Protein AF-0000000083314104 (afdb_homodimer)

Solvent-accessible surface area (backbone atoms only — not comparable to full-atom values): 66513 Å² total; per-residue (Å²): 130,83,73,73,73,72,78,63,49,87,63,69,76,86,72,64,91,46,52,35,80,89,70,44,25,37,44,48,76,45,96,81,42,80,42,31,33,32,42,57,25,35,40,48,24,32,50,27,44,73,52,51,28,72,68,25,24,54,51,20,52,55,22,46,54,49,43,60,70,37,40,39,76,51,78,62,34,85,56,33,26,29,24,31,60,30,66,81,50,90,61,74,57,60,86,59,34,33,46,56,32,42,61,26,49,50,60,34,47,76,75,47,42,86,66,43,57,68,69,54,43,53,52,51,52,50,50,49,53,35,25,51,51,30,50,60,70,50,44,56,36,55,63,45,40,50,62,28,45,35,45,26,39,45,30,29,48,46,12,61,74,72,68,35,64,70,46,19,46,52,14,51,52,44,46,54,49,34,50,55,58,26,58,73,17,50,28,52,57,56,28,69,11,75,62,45,45,50,51,38,38,53,38,27,37,48,35,42,73,66,45,79,55,60,70,54,20,37,45,26,48,33,51,30,44,54,51,44,51,53,52,49,74,31,44,30,78,48,51,26,34,70,45,33,26,22,34,35,57,52,42,49,65,63,71,51,72,48,78,45,45,47,56,55,52,50,50,30,35,73,73,59,52,27,58,63,66,51,60,52,46,61,70,65,53,74,66,64,52,46,41,34,35,8,32,33,59,94,70,50,29,33,36,34,30,18,37,32,59,38,37,27,39,8,32,18,32,31,66,84,43,40,44,27,34,46,39,26,32,43,24,22,30,74,65,39,94,91,34,69,70,14,60,39,31,37,39,53,34,25,40,54,64,80,59,47,71,61,69,40,78,37,82,92,78,49,38,23,69,49,42,68,62,29,56,42,37,39,38,31,43,69,58,64,55,34,34,46,39,36,34,29,63,45,99,67,42,62,48,33,26,34,28,40,37,42,35,35,55,46,42,88,70,45,73,48,39,29,50,61,63,36,79,54,92,69,73,67,42,76,54,60,89,80,34,36,37,35,36,33,35,59,38,21,34,47,32,39,35,61,53,67,58,42,66,72,33,72,39,45,59,37,33,38,39,75,55,97,57,19,33,30,41,37,44,32,27,27,55,57,73,72,42,53,43,58,40,60,32,77,91,41,50,39,14,43,35,46,48,40,46,28,34,36,39,40,51,44,51,40,88,80,34,96,41,68,42,54,48,48,50,56,60,63,70,29,45,80,46,75,47,70,54,77,79,55,51,54,83,87,61,85,79,35,47,38,36,42,34,42,33,48,95,88,40,38,41,34,42,30,35,23,30,62,79,67,40,80,71,46,38,32,40,69,90,38,75,60,81,67,50,28,30,41,39,75,36,31,30,32,30,61,53,40,53,35,71,34,67,76,27,37,42,34,37,82,52,35,33,32,35,40,39,34,38,70,94,74,41,35,37,38,36,38,38,68,24,84,52,62,41,50,40,38,41,40,44,91,83,47,71,52,72,46,80,39,71,34,30,37,72,48,39,36,43,78,91,33,77,50,134,132,82,71,74,74,73,78,63,50,87,63,69,76,84,73,64,90,47,53,34,80,90,70,44,26,36,44,49,78,45,95,81,43,80,42,32,34,30,42,57,25,35,39,49,26,32,52,28,45,72,52,51,27,74,68,23,24,55,50,20,52,55,22,46,53,49,44,59,69,38,40,39,76,52,81,60,34,85,56,32,25,28,26,30,59,32,66,84,50,91,61,74,55,60,86,58,35,33,45,55,32,42,61,26,48,50,58,35,47,75,74,46,42,85,67,43,58,68,69,55,43,53,52,51,52,49,49,49,53,34,25,50,50,30,52,60,70,50,44,55,36,55,63,43,39,50,61,28,46,35,46,24,38,45,30,31,48,46,12,61,74,72,69,34,63,70,47,20,48,53,14,52,51,46,47,52,49,35,50,55,59,24,58,72,15,50,29,51,56,55,27,70,10,75,63,45,45,49,50,37,37,52,38,26,37,48,33,43,73,65,45,80,56,61,70,54,21,38,46,26,47,34,51,29,44,54,51,45,50,54,53,47,73,32,45,30,77,48,53,27,34,71,44,33,25,22,34,36,56,50,42,49,66,63,72,50,71,48,79,45,44,48,57,55,52,50,52,30,36,72,74,58,53,26,59,64,66,50,60,53,46,60,70,65,53,75,67,64,51,46,43,33,37,8,33,32,59,95,71,50,29,33,36,34,29,18,37,33,60,37,35,29,38,9,33,18,33,31,66,84,43,41,45,27,35,47,37,26,33,43,24,21,30,74,65,38,94,90,33,69,71,14,61,39,32,36,37,52,34,25,40,53,61,80,58,47,71,60,68,40,77,37,82,91,77,50,39,25,70,51,42,68,62,29,56,41,36,41,36,31,43,70,57,63,55,32,33,46,40,36,35,29,63,46,100,67,40,64,48,33,25,33,29,42,36,40,35,36,56,46,41,86,69,47,73,46,38,28,52,63,62,35,79,54,91,69,75,67,42,76,54,59,89,81,35,36,36,34,35,34,36,61,37,21,34,46,30,39,35,61,54,67,58,42,67,71,34,73,36,47,60,38,34,38,37,75,56,96,57,18,33,30,39,37,43,30,28,25,54,56,75,72,42,53,42,60,41,60,33,79,88,42,51,40,14,43,37,45,48,40,46,29,33,36,39,41,51,43,51,42,87,79,33,97,41,69,40,53,48,48,48,54,60,64,70,30,45,79,46,74,46,72,56,77,78,54,51,53,82,87,61,83,81,33,47,39,36,42,35,42,35,48,95,88,39,38,42,32,41,30,33,24,29,62,79,67,40,81,70,45,39,33,40,68,90,39,76,60,82,68,50,28,30,42,40,78,35,32,32,33,31,61,52,38,54,37,70,32,68,76,27,37,44,34,37,82,51,35,32,33,35,40,37,33,38,71,94,75,42,35,38,40,36,37,38,68,24,82,52,62,40,49,38,38,40,41,43,91,86,46,70,51,75,46,78,38,71,33,30,36,72,49,40,36,43,79,90,35,76,50,134

Foldseek 3Di:
DPPPVPPLDQDADDDDPQQDPVLLFRWDQAPVGIWGFLLRLLQQLLVLVSSQHLVSQVSSLVSLVSSLVQAQCPPVDPQHLAGDGTSPDDDDDDLQRLLSNLVRLLVSCLPGLVSHDPVSSVSSLVSLVRSLVNLVVCVDDLLVPLSLLSNLLSQLSNCVVVVNPVSNVVSLVSLVVSLVLQLVFQARLQGLELVRLVSNLVSLLSQLVRGPDPLSNQLSQQVLASSLLVQLVQQAPQQLARHDFGLAYKDCSQLVVDDHCNVVSVVCCVVVSYDVVSVVCSVFPDQWWKKKAFNDQVQPWIKIWTYHNFKIWIAIQKHRFQRTFRTKMKGAADADPLRNSRIKMKTKAKDFAPDDQQRCADVSVGHRRIGDTRQWIKGKDDDRQKMKIKTWHDDAFKGQWIWMKIKIAQPVQWDWKDKQLHTDDDDKDWHDQQIKIWTHHHFKIKIKGWDDWAAPDPDFTWIWHDDPRMIITIGINHHGDIDGHQCCDPVHQNPFFTTMTMMMIGMDGCVVDVDSSVVRVQQVQKDKDWDWADTDGDPPDDFTKIKIKIDDPQKIWIWMATRHVGHTPFTAMSVGTDHRANMDMQFKGKDAWAWDDHPAKIKGKPIGIKMWGHRVVQQWIKMWGNASAWIWIWIDHPLGIDIDTDGGIDMWIDHPSRTDD/DPPPVPPLPQDADDDDPQQDPVLLFRWDQAPVGIWGFLLRLLLQLLVLVSSQHLVSQVSSLVSLVSSLVQAQCPPVDPQHLAGDGTSPDDDDDDLQRLLSNLVRLLVSCLPGLVSHDPVSSVSSLVSLVRSLVSLVVCVDDLLVPLSLLSNLLSQLSNCVVVVNPVSNVVSLVSLVVSLVLQLVFQARLQGLELVRLVSNLVSLLSQLVRGPDPLSNQLSQQVLASSLLVQLVQQAPQQLARHDFGLAYKDCSQLVVDDHCNVVSVVCCVVVSYDVVSVVCSVQPDQWWKKKAFNDQVQQWIKIWTYHNFKIWIAIQKHRFQRTFRTKMKGAADADPLRNSRIKMKTKAKDFAPDDQQRCADVSVRHRRIGDTRQWIKGKDDDRQKMKIKTWHDDAFKGQWIWMKIKIAQPVQWDWKDKQLHTDDDDKDWHDQQIKIWTHHHFKIKIKGWDDWAAPDPDFTWIWHDDPRMIITIGINHHGDIDGHQCCDPVHQNPFFTTMTMMMIGMGGCVVDVDSSVVRVQQVQKDKDWDWADTDGDPPDDFTKIKIKIDDPQKIWIWMATRHVGHTPFTAMSVGTDHRANMDMQFKGKDAWAWDDHPAKIKGKPIGIKMWGHRVVQQKIKMKGNASAWIWIWIQHPLGIDIDTDGHIDMWIDHPSRTDD

pLDDT: mean 94.39, std 8.53, range [25.8, 98.94]

Radius of gyration: 36.16 Å; Cα contacts (8 Å, |Δi|>4): 3183; chains: 2; bounding box: 82×115×86 Å

Secondary structure (DSSP, 8-state):
---------SSPPPPPTTEETTTTEEEEEETTEEEEBHHHHHHHHHHHHHH--HHHHHHHHHHHHHHHTTB---TTSTTTT-B-SBTT--S--STTHHHHHHHHHHHHHHHHGGGS-HHHHHHHHHHHHHHHHHHHHH---TTSHHHHHHHHHHHHHHHHHHT-HHHHHHHHHHHHHHHHHHHTTBS-SSTT-HHHHHHHHHHHHHHHHH---HHHHHHHHHHHHHHHHHHHHHB-TTT--B-S-BSS--HHHHTT-SPPHHHHHHHHHHHTSS-THHHHHHHHS-SSEEEEEEEEGGGTEEEEEEE-SSEEEEEESB---TT-BSEEEEEE----SS-TT-EEEEEEEEEETT--TTSS-BTTTTBSSS-----SEEEEEEETTEEEEEEE--S-SEEEEEEEEEEES-GGG--EEEETTEE--SS-EE--TT--EEEEETTEEEEEEEEEE---SS---EEEEEETTEEEEEEEEEEEEEEE-GGG-SSSTT-----EEEEEEEEEEGGG-SSHHHHHHHHHTSEEEEEEPPP----S----EEEEEEEETTEEEEEEEETTTTEEEEEEETTEE----SEEESSEEEESSSEEEETTEEEE-SSS-EEEEEEGGGTEEEEEE--SS-EEEEEEETTEEEEEEESSSEEEEEETTEEE-/---------SSPPPPPTTEETTTTEEEEEETTEEEEBHHHHHHHHHHHHHH--HHHHHHHHHHHHHHHTTB---TTSTTTT-B-SBTT--S--STTHHHHHHHHHHHHHHHHGGGS-HHHHHHHHHHHHHHHHHHHHH---TTSHHHHHHHHHHHHHHHHHHT-HHHHHHHHHHHHHHHHHHHTTBS-SSTT-HHHHHHHHHHHHHHHHH---HHHHHHHHHHHHHHHHHHHHHB-TTT--B-S-BSS--HHHHTT-SPPHHHHHHHHHHTTSS-THHHHHHHHS-SSEEEEEEEEGGGTEEEEEEE-SSEEEEEESB---TT-BSEEEEEE----SS-TT-EEEEEEEEEETT--TTSS-BTTTTBSSS-----SEEEEEEETTEEEEEEE--S-SEEEEEEEEEEES-GGG--EEEETTEE--SS-EEPPTT--EEEEETTEEEEEEEEEE---SS---EEEEEETTEEEEEEEEEEEEEEE-GGG-SSSTT-----EEEEEEEEEEGGG-SSHHHHHHHHHTSEEEEEEPPP----S----EEEEEEEETTEEEEEEEETTTTEEEEEEETTEE----SEEESSEEEESSSEEEETTEEEE-SSS-EEEEEEGGGTEEEEEE--SS-EEEEEEETTEEEEEEESSSEEEEEETTEEE-

Nearest PDB structures (foldseek):
  8fbo-assembly1_C  TM=4.365E-01  e=7.006E-02  synthetic construct
  5cwq-assembly1_A  TM=4.209E-01  e=2.726E+00  synthetic construct
  4wne-assembly1_A  TM=3.020E-01  e=1.176E+00  Homo sapiens
  4n5c-assembly8_H  TM=2.229E-01  e=5.187E+00  Saccharomyces cerevisiae S288C
  8fbo-assembly1_C  TM=4.361E-01  e=4.664E-02  synthetic construct

Sequence (1322 aa):
MSTESTFQSTEPMPLPPDFNPETLMVAKTTEYGLFHEVRRAARLAADLVAHGTPQDCALAARILEAVLRCQERDPRDPHHGNFYWMREDDHVEDLNAVEFVLEALLPMMIRHEDRLPAEIRSAVREAIRLGLAEIRRLDVLVAYTNIAVLDILNTCLGGEYLGDEALARRGYEKLAAWIAFTNRSGHPMEYNSPTYTAVTLRALKRLTDLVRDEATRQRARAMAARLALSVALHIHAGTGRWAGPHGRAYQPSVVCETPPEVEMLQAWIEDGTVPAWVGQLLAERPAVYQVTETAEASRDLALTTFLTPEFALGTASASFHPQANVCIAHVRRPRSEQDPAGCGVFYTRYLFDEKWFGDAYHPTDRTKTRNLPDEGSFVGVQRRNQALCVYGLAGRSQFHSAKAALIWTRRAALDQIWVDGQEVSTLPVTIPEGATVVVASGDAYVAIHPLSRTALGKEAPARLVERDGDLVLELYNYRGPEKRFWELNWPGAFYKGRPICAFYVEVAPRSAYPEAADFAAAIHAGEFAETLEPAFTYPAEGERRYTVAYRRAGQELGLSVDLMQWRLLGRWTEAGPLGWPMLEGEFVRQAAEGTVEVAGARLSADGGPLWLVSLPESRRWIGGYLGLGPTSLHLATPEGEITRSVDGPDVLVWEAGHPSAMSTESTFQSTEPMPLPPDFNPETLMVAKTTEYGLFHEVRRAARLAADLVAHGTPQDCALAARILEAVLRCQERDPRDPHHGNFYWMREDDHVEDLNAVEFVLEALLPMMIRHEDRLPAEIRSAVREAIRLGLAEIRRLDVLVAYTNIAVLDILNTCLGGEYLGDEALARRGYEKLAAWIAFTNRSGHPMEYNSPTYTAVTLRALKRLTDLVRDEATRQRARAMAARLALSVALHIHAGTGRWAGPHGRAYQPSVVCETPPEVEMLQAWIEDGTVPAWVGQLLAERPAVYQVTETAEASRDLALTTFLTPEFALGTASASFHPQANVCIAHVRRPRSEQDPAGCGVFYTRYLFDEKWFGDAYHPTDRTKTRNLPDEGSFVGVQRRNQALCVYGLAGRSQFHSAKAALIWTRRAALDQIWVDGQEVSTLPVTIPEGATVVVASGDAYVAIHPLSRTALGKEAPARLVERDGDLVLELYNYRGPEKRFWELNWPGAFYKGRPICAFYVEVAPRSAYPEAADFAAAIHAGEFAETLEPAFTYPAEGERRYTVAYRRAGQELGLSVDLMQWRLLGRWTEAGPLGWPMLEGEFVRQAAEGTVEVAGARLSADGGPLWLVSLPESRRWIGGYLGLGPTSLHLATPEGEITRSVDGPDVLVWEAGHPSA

Organism: NCBI:txid1204385

Structure (mmCIF, N/CA/C/O backbone):
data_AF-0000000083314104-model_v1
#
loop_
_entity.id
_entity.type
_entity.pdbx_description
1 polymer 'Alginate lyase family protein'
#
loop_
_atom_site.group_PDB
_atom_site.id
_atom_site.type_symbol
_atom_site.label_atom_id
_atom_site.label_alt_id
_atom_site.label_comp_id
_atom_site.label_asym_id
_atom_site.label_entity_id
_atom_site.label_seq_id
_atom_site.pdbx_PDB_ins_code
_atom_site.Cartn_x
_atom_site.Cartn_y
_atom_site.Cartn_z
_atom_site.occupancy
_atom_site.B_iso_or_equiv
_atom_site.auth_seq_id
_atom_site.auth_comp_id
_atom_site.auth_asym_id
_atom_site.auth_atom_id
_atom_site.pdbx_PDB_model_num
ATOM 1 N N . MET A 1 1 ? 15.375 57.594 17.078 1 25.8 1 MET A N 1
ATOM 2 C CA . MET A 1 1 ? 16.281 56.844 17.938 1 25.8 1 MET A CA 1
ATOM 3 C C . MET A 1 1 ? 15.57 56.344 19.188 1 25.8 1 MET A C 1
ATOM 5 O O . MET A 1 1 ? 15.602 57 20.234 1 25.8 1 MET A O 1
ATOM 9 N N . SER A 1 2 ? 14.266 55.844 19 1 27.53 2 SER A N 1
ATOM 10 C CA . SER A 1 2 ? 13.398 55.406 20.078 1 27.53 2 SER A CA 1
ATOM 11 C C . SER A 1 2 ? 14.117 54.375 20.969 1 27.53 2 SER A C 1
ATOM 13 O O . SER A 1 2 ? 14.633 53.375 20.484 1 27.53 2 SER A O 1
ATOM 15 N N . THR A 1 3 ? 14.758 54.875 22.016 1 30.97 3 THR A N 1
ATOM 16 C CA . THR A 1 3 ? 15.438 54.156 23.078 1 30.97 3 THR A CA 1
ATOM 17 C C . THR A 1 3 ? 14.555 53.031 23.609 1 30.97 3 THR A C 1
ATOM 19 O O . THR A 1 3 ? 13.555 53.281 24.281 1 30.97 3 THR A O 1
ATOM 22 N N . GLU A 1 4 ? 14.219 52.062 22.828 1 34.06 4 GLU A N 1
ATOM 23 C CA . GLU A 1 4 ? 13.633 50.906 23.516 1 34.06 4 GLU A CA 1
ATOM 24 C C . GLU A 1 4 ? 14.375 50.625 24.828 1 34.06 4 GLU A C 1
ATOM 26 O O . GLU A 1 4 ? 15.562 50.281 24.812 1 34.06 4 GLU A O 1
ATOM 31 N N . SER A 1 5 ? 14.148 51.406 25.812 1 38.91 5 SER A N 1
ATOM 32 C CA . SER A 1 5 ? 14.547 51.094 27.188 1 38.91 5 SER A CA 1
ATOM 33 C C . SER A 1 5 ? 14.367 49.625 27.5 1 38.91 5 SER A C 1
ATOM 35 O O . SER A 1 5 ? 13.234 49.125 27.562 1 38.91 5 SER A O 1
ATOM 37 N N . THR A 1 6 ? 15.148 48.75 26.922 1 43.84 6 THR A N 1
ATOM 38 C CA . THR A 1 6 ? 15.141 47.312 27.281 1 43.84 6 THR A CA 1
ATOM 39 C C . THR A 1 6 ? 15.125 47.125 28.797 1 43.84 6 THR A C 1
ATOM 41 O O . THR A 1 6 ? 16.125 47.406 29.469 1 43.84 6 THR A O 1
ATOM 44 N N . PHE A 1 7 ? 14.078 47.406 29.422 1 46.09 7 PHE A N 1
ATOM 45 C CA . PHE A 1 7 ? 13.836 47.031 30.797 1 46.09 7 PHE A CA 1
ATOM 46 C C . PHE A 1 7 ? 14.414 45.625 31.078 1 46.09 7 PHE A C 1
ATOM 48 O O . PHE A 1 7 ? 13.938 44.656 30.516 1 46.09 7 PHE A O 1
ATOM 55 N N . GLN A 1 8 ? 15.734 45.531 31.266 1 55.78 8 GLN A N 1
ATOM 56 C CA . GLN A 1 8 ? 16.359 44.281 31.719 1 55.78 8 GLN A CA 1
ATOM 57 C C . GLN A 1 8 ? 15.852 43.875 33.094 1 55.78 8 GLN A C 1
ATOM 59 O O . GLN A 1 8 ? 16.047 44.594 34.062 1 55.78 8 GLN A O 1
ATOM 64 N N . SER A 1 9 ? 14.867 43.062 33.125 1 66.31 9 SER A N 1
ATOM 65 C CA . SER A 1 9 ? 14.406 42.531 34.406 1 66.31 9 SER A CA 1
ATOM 66 C C . SER A 1 9 ? 15.578 42.156 35.281 1 66.31 9 SER A C 1
ATOM 68 O O . SER A 1 9 ? 16.609 41.688 34.812 1 66.31 9 SER A O 1
ATOM 70 N N . THR A 1 10 ? 15.68 42.562 36.469 1 82.12 10 THR A N 1
ATOM 71 C CA . THR A 1 10 ? 16.734 42.219 37.438 1 82.12 10 THR A CA 1
ATOM 72 C C . THR A 1 10 ? 16.469 40.875 38.062 1 82.12 10 THR A C 1
ATOM 74 O O . THR A 1 10 ? 17.375 40.25 38.656 1 82.12 10 THR A O 1
ATOM 77 N N . GLU A 1 11 ? 15.258 40.344 37.906 1 92.56 11 GLU A N 1
ATOM 78 C CA . GLU A 1 11 ? 14.938 39.031 38.5 1 92.56 11 GLU A CA 1
ATOM 79 C C . GLU A 1 11 ? 14.984 37.938 37.438 1 92.56 11 GLU A C 1
ATOM 81 O O . GLU A 1 11 ? 14.555 38.156 36.312 1 92.56 11 GLU A O 1
ATOM 86 N N . PRO A 1 12 ? 15.508 36.812 37.875 1 94.62 12 PRO A N 1
ATOM 87 C CA . PRO A 1 12 ? 15.562 35.688 36.906 1 94.62 12 PRO A CA 1
ATOM 88 C C . PRO A 1 12 ? 14.172 35.25 36.438 1 94.62 12 PRO A C 1
ATOM 90 O O . PRO A 1 12 ? 13.195 35.375 37.188 1 94.62 12 PRO A O 1
ATOM 93 N N . MET A 1 13 ? 14.047 34.719 35.188 1 96.56 13 MET A N 1
ATOM 94 C CA . MET A 1 13 ? 12.805 34.219 34.594 1 96.56 13 MET A CA 1
ATOM 95 C C . MET A 1 13 ? 12.336 32.969 35.344 1 96.56 13 MET A C 1
ATOM 97 O O . MET A 1 13 ? 13.133 32.094 35.625 1 96.56 13 MET A O 1
ATOM 101 N N . PRO A 1 14 ? 11.062 32.938 35.719 1 96 14 PRO A N 1
ATOM 102 C CA . PRO A 1 14 ? 10.562 31.688 36.312 1 96 14 PRO A CA 1
ATOM 103 C C . PRO A 1 14 ? 10.664 30.5 35.344 1 96 14 PRO A C 1
ATOM 105 O O . PRO A 1 14 ? 10.383 30.625 34.156 1 96 14 PRO A O 1
ATOM 108 N N . LEU A 1 15 ? 11.109 29.391 35.906 1 96.81 15 LEU A N 1
ATOM 109 C CA . LEU A 1 15 ? 11.242 28.188 35.094 1 96.81 15 LEU A CA 1
ATOM 110 C C . LEU A 1 15 ? 9.938 27.391 35.094 1 96.81 15 LEU A C 1
ATOM 112 O O . LEU A 1 15 ? 9.156 27.469 36.031 1 96.81 15 LEU A O 1
ATOM 116 N N . PRO A 1 16 ? 9.695 26.703 34 1 96.25 16 PRO A N 1
ATOM 117 C CA . PRO A 1 16 ? 8.516 25.828 33.969 1 96.25 16 PRO A CA 1
ATOM 118 C C . PRO A 1 16 ? 8.57 24.766 35.062 1 96.25 16 PRO A C 1
ATOM 120 O O . PRO A 1 16 ? 9.648 24.281 35.438 1 96.25 16 PRO A O 1
ATOM 123 N N . PRO A 1 17 ? 7.383 24.391 35.531 1 94.75 17 PRO A N 1
ATOM 124 C CA . PRO A 1 17 ? 7.336 23.422 36.625 1 94.75 17 PRO A CA 1
ATOM 125 C C . PRO A 1 17 ? 7.926 22.062 36.25 1 94.75 17 PRO A C 1
ATOM 127 O O . PRO A 1 17 ? 8.383 21.312 37.125 1 94.75 17 PRO A O 1
ATOM 130 N N . ASP A 1 18 ? 7.969 21.75 35 1 95.25 18 ASP A N 1
ATOM 131 C CA . ASP A 1 18 ? 8.445 20.453 34.562 1 95.25 18 ASP A CA 1
ATOM 132 C C . ASP A 1 18 ? 9.906 20.516 34.125 1 95.25 18 ASP A C 1
ATOM 134 O O . ASP A 1 18 ? 10.406 19.594 33.469 1 95.25 18 ASP A O 1
ATOM 138 N N . PHE A 1 19 ? 10.625 21.594 34.5 1 97.81 19 PHE A N 1
ATOM 139 C CA . PHE A 1 19 ? 12.055 21.688 34.25 1 97.81 19 PHE A CA 1
ATOM 140 C C . PHE A 1 19 ? 12.836 20.75 35.156 1 97.81 19 PHE A C 1
ATOM 142 O O . PHE A 1 19 ? 12.617 20.719 36.375 1 97.81 19 PHE A O 1
ATOM 149 N N . ASN A 1 20 ? 13.672 19.938 34.594 1 97.44 20 ASN A N 1
ATOM 150 C CA . ASN A 1 20 ? 14.562 19.031 35.344 1 97.44 20 ASN A CA 1
ATOM 151 C C . ASN A 1 20 ? 15.969 19.609 35.438 1 97.44 20 ASN A C 1
ATOM 153 O O . ASN A 1 20 ? 16.719 19.625 34.469 1 97.44 20 ASN A O 1
ATOM 157 N N . PRO A 1 21 ? 16.375 20.031 36.594 1 95.75 21 PRO A N 1
ATOM 158 C CA . PRO A 1 21 ? 17.672 20.688 36.719 1 95.75 21 PRO A CA 1
ATOM 159 C C . PRO A 1 21 ? 18.844 19.719 36.5 1 95.75 21 PRO A C 1
ATOM 161 O O . PRO A 1 21 ? 19.969 20.172 36.25 1 95.75 21 PRO A O 1
ATOM 164 N N . GLU A 1 22 ? 18.625 18.453 36.688 1 96.62 22 GLU A N 1
ATOM 165 C CA . GLU A 1 22 ? 19.703 17.484 36.5 1 96.62 22 GLU A CA 1
ATOM 166 C C . GLU A 1 22 ? 20.047 17.297 35.031 1 96.62 22 GLU A C 1
ATOM 168 O O . GLU A 1 22 ? 21.219 17.219 34.656 1 96.62 22 GLU A O 1
ATOM 173 N N . THR A 1 23 ? 19 17.266 34.188 1 97.19 23 THR A N 1
ATOM 174 C CA . THR A 1 23 ? 19.219 17.031 32.781 1 97.19 23 THR A CA 1
ATOM 175 C C . THR A 1 23 ? 19.203 18.344 32 1 97.19 23 THR A C 1
ATOM 177 O O . THR A 1 23 ? 19.609 18.391 30.828 1 97.19 23 THR A O 1
ATOM 180 N N . LEU A 1 24 ? 18.75 19.438 32.656 1 97.81 24 LEU A N 1
ATOM 181 C CA . LEU A 1 24 ? 18.688 20.781 32.062 1 97.81 24 LEU A CA 1
ATOM 182 C C . LEU A 1 24 ? 17.672 20.844 30.938 1 97.81 24 LEU A C 1
ATOM 184 O O . LEU A 1 24 ? 17.891 21.547 29.938 1 97.81 24 LEU A O 1
ATOM 188 N N . MET A 1 25 ? 16.641 19.984 30.953 1 97.75 25 MET A N 1
ATOM 189 C CA . MET A 1 25 ? 15.57 19.953 29.953 1 97.75 25 MET A CA 1
ATOM 190 C C . MET A 1 25 ? 14.211 19.844 30.625 1 97.75 25 MET A C 1
ATOM 192 O O . MET A 1 25 ? 14.109 19.422 31.766 1 97.75 25 MET A O 1
ATOM 196 N N . VAL A 1 26 ? 13.258 20.375 29.891 1 96.69 26 VAL A N 1
ATOM 197 C CA . VAL A 1 26 ? 11.883 20.156 30.328 1 96.69 26 VAL A CA 1
ATOM 198 C C . VAL A 1 26 ? 11.516 18.672 30.156 1 96.69 26 VAL A C 1
ATOM 200 O O . VAL A 1 26 ? 11.867 18.062 29.156 1 96.69 26 VAL A O 1
ATOM 203 N N . ALA A 1 27 ? 10.867 18.125 31.172 1 95.81 27 ALA A N 1
ATOM 204 C CA . ALA A 1 27 ? 10.617 16.688 31.203 1 95.81 27 ALA A CA 1
ATOM 205 C C . ALA A 1 27 ? 9.117 16.391 31.266 1 95.81 27 ALA A C 1
ATOM 207 O O . ALA A 1 27 ? 8.336 17.219 31.75 1 95.81 27 ALA A O 1
ATOM 208 N N . LYS A 1 28 ? 8.711 15.367 30.703 1 92.81 28 LYS A N 1
ATOM 209 C CA . LYS A 1 28 ? 7.34 14.867 30.766 1 92.81 28 LYS A CA 1
ATOM 210 C C . LYS A 1 28 ? 7.309 13.375 31.047 1 92.81 28 LYS A C 1
ATOM 212 O O . LYS A 1 28 ? 8.102 12.609 30.484 1 92.81 28 LYS A O 1
ATOM 217 N N . THR A 1 29 ? 6.457 12.961 31.922 1 93.44 29 THR A N 1
ATOM 218 C CA . THR A 1 29 ? 6.238 11.547 32.219 1 93.44 29 THR A CA 1
ATOM 219 C C . THR A 1 29 ? 5.062 11.008 31.391 1 93.44 29 THR A C 1
ATOM 221 O O . THR A 1 29 ? 3.996 11.625 31.359 1 93.44 29 THR A O 1
ATOM 224 N N . THR A 1 30 ? 5.281 9.945 30.688 1 91.38 30 THR A N 1
ATOM 225 C CA . THR A 1 30 ? 4.234 9.273 29.922 1 91.38 30 THR A CA 1
ATOM 226 C C . THR A 1 30 ? 4.086 7.82 30.375 1 91.38 30 THR A C 1
ATOM 228 O O . THR A 1 30 ? 4.73 7.395 31.328 1 91.38 30 THR A O 1
ATOM 231 N N . GLU A 1 31 ? 3.197 7.008 29.656 1 88.44 31 GLU A N 1
ATOM 232 C CA . GLU A 1 31 ? 3.012 5.586 29.922 1 88.44 31 GLU A CA 1
ATOM 233 C C . GLU A 1 31 ? 4.273 4.793 29.609 1 88.44 31 GLU A C 1
ATOM 235 O O . GLU A 1 31 ? 4.449 3.672 30.094 1 88.44 31 GLU A O 1
ATOM 240 N N . TYR A 1 32 ? 5.227 5.465 28.984 1 89.75 32 TYR A N 1
ATOM 241 C CA . TYR A 1 32 ? 6.406 4.746 28.516 1 89.75 32 TYR A CA 1
ATOM 242 C C . TYR A 1 32 ? 7.648 5.184 29.266 1 89.75 32 TYR A C 1
ATOM 244 O O . TYR A 1 32 ? 8.758 4.715 29 1 89.75 32 TYR A O 1
ATOM 252 N N . GLY A 1 33 ? 7.414 6.152 30.234 1 92.94 33 GLY A N 1
ATOM 253 C CA . GLY A 1 33 ? 8.562 6.578 31.016 1 92.94 33 GLY A CA 1
ATOM 254 C C . GLY A 1 33 ? 8.742 8.086 31.047 1 92.94 33 GLY A C 1
ATOM 255 O O . GLY A 1 33 ? 7.809 8.836 30.766 1 92.94 33 GLY A O 1
ATOM 256 N N . LEU A 1 34 ? 9.883 8.453 31.547 1 95.62 34 LEU A N 1
ATOM 257 C CA . LEU A 1 34 ? 10.25 9.859 31.641 1 95.62 34 LEU A CA 1
ATOM 258 C C . LEU A 1 34 ? 11.047 10.297 30.406 1 95.62 34 LEU A C 1
ATOM 260 O O . LEU A 1 34 ? 12.023 9.641 30.031 1 95.62 34 LEU A O 1
ATOM 264 N N . PHE A 1 35 ? 10.602 11.312 29.766 1 96.44 35 PHE A N 1
ATOM 265 C CA . PHE A 1 35 ? 11.266 11.812 28.562 1 96.44 35 PHE A CA 1
ATOM 266 C C . PHE A 1 35 ? 11.578 13.297 28.703 1 96.44 35 PHE A C 1
ATOM 268 O O . PHE A 1 35 ? 10.828 14.039 29.328 1 96.44 35 PHE A O 1
ATOM 275 N N . HIS A 1 36 ? 12.734 13.703 28.188 1 97.62 36 HIS A N 1
ATOM 276 C CA . HIS A 1 36 ? 13.188 15.094 28.188 1 97.62 36 HIS A CA 1
ATOM 277 C C . HIS A 1 36 ? 13.18 15.672 26.766 1 97.62 36 HIS A C 1
ATOM 279 O O . HIS A 1 36 ? 13.891 15.195 25.891 1 97.62 36 HIS A O 1
ATOM 285 N N . GLU A 1 37 ? 12.406 16.672 26.547 1 96.81 37 GLU A N 1
ATOM 286 C CA . GLU A 1 37 ? 12.086 17.172 25.203 1 96.81 37 GLU A CA 1
ATOM 287 C C . GLU A 1 37 ? 13.156 18.156 24.719 1 96.81 37 GLU A C 1
ATOM 289 O O . GLU A 1 37 ? 13.328 19.234 25.281 1 96.81 37 GLU A O 1
ATOM 294 N N . VAL A 1 38 ? 13.75 17.859 23.625 1 97.56 38 VAL A N 1
ATOM 295 C CA . VAL A 1 38 ? 14.852 18.656 23.078 1 97.56 38 VAL A CA 1
ATOM 296 C C . VAL A 1 38 ? 14.32 19.969 22.531 1 97.56 38 VAL A C 1
ATOM 298 O O . VAL A 1 38 ? 14.875 21.031 22.812 1 97.56 38 VAL A O 1
ATOM 301 N N . ARG A 1 39 ? 13.281 19.953 21.797 1 96.62 39 ARG A N 1
ATOM 302 C CA . ARG A 1 39 ? 12.695 21.141 21.203 1 96.62 39 ARG A CA 1
ATOM 303 C C . ARG A 1 39 ? 12.273 22.141 22.266 1 96.62 39 ARG A C 1
ATOM 305 O O . ARG A 1 39 ? 12.508 23.344 22.125 1 96.62 39 ARG A O 1
ATOM 312 N N . ARG A 1 40 ? 11.695 21.656 23.297 1 96.88 40 ARG A N 1
ATOM 313 C CA . ARG A 1 40 ? 11.242 22.547 24.359 1 96.88 40 ARG A CA 1
ATOM 314 C C . ARG A 1 40 ? 12.422 23.141 25.125 1 96.88 40 ARG A C 1
ATOM 316 O O . ARG A 1 40 ? 12.367 24.281 25.578 1 96.88 40 ARG A O 1
ATOM 323 N N . ALA A 1 41 ? 13.453 22.328 25.312 1 98.31 41 ALA A N 1
ATOM 324 C CA . ALA A 1 41 ? 14.664 22.828 25.953 1 98.31 41 ALA A CA 1
ATOM 325 C C . ALA A 1 41 ? 15.289 23.953 25.125 1 98.31 41 ALA A C 1
ATOM 327 O O . ALA A 1 41 ? 15.734 24.969 25.672 1 98.31 41 ALA A O 1
ATOM 328 N N . ALA A 1 42 ? 15.328 23.766 23.859 1 98.62 42 ALA A N 1
ATOM 329 C CA . ALA A 1 42 ? 15.852 24.797 22.984 1 98.62 42 ALA A CA 1
ATOM 330 C C . ALA A 1 42 ? 15.039 26.094 23.109 1 98.62 42 ALA A C 1
ATOM 332 O O . ALA A 1 42 ? 15.602 27.188 23.188 1 98.62 42 ALA A O 1
ATOM 333 N N . ARG A 1 43 ? 13.742 25.953 23.125 1 98.06 43 ARG A N 1
ATOM 334 C CA . ARG A 1 43 ? 12.859 27.109 23.281 1 98.06 43 ARG A CA 1
ATOM 335 C C . ARG A 1 43 ? 13.07 27.797 24.625 1 98.06 43 ARG A C 1
ATOM 337 O O . ARG A 1 43 ? 13.086 29.031 24.703 1 98.06 43 ARG A O 1
ATOM 344 N N . LEU A 1 44 ? 13.211 26.984 25.656 1 98.31 44 LEU A N 1
ATOM 345 C CA . LEU A 1 44 ? 13.461 27.531 26.984 1 98.31 44 LEU A CA 1
ATOM 346 C C . LEU A 1 44 ? 14.758 28.344 27 1 98.31 44 LEU A C 1
ATOM 348 O O . LEU A 1 44 ? 14.797 29.438 27.578 1 98.31 44 LEU A O 1
ATOM 352 N N . ALA A 1 45 ? 15.758 27.781 26.453 1 98.69 45 ALA A N 1
ATOM 353 C CA . ALA A 1 45 ? 17.031 28.5 26.391 1 98.69 45 ALA A CA 1
ATOM 354 C C . ALA A 1 45 ? 16.875 29.828 25.672 1 98.69 45 ALA A C 1
ATOM 356 O O . ALA A 1 45 ? 17.406 30.859 26.125 1 98.69 45 ALA A O 1
ATOM 357 N N . ALA A 1 46 ? 16.188 29.828 24.562 1 98.31 46 ALA A N 1
ATOM 358 C CA . ALA A 1 46 ? 15.953 31.047 23.812 1 98.31 46 ALA A CA 1
ATOM 359 C C . ALA A 1 46 ? 15.211 32.094 24.656 1 98.31 46 ALA A C 1
ATOM 361 O O . ALA A 1 46 ? 15.539 33.281 24.625 1 98.31 46 ALA A O 1
ATOM 362 N N . ASP A 1 47 ? 14.234 31.656 25.375 1 97.94 47 ASP A N 1
ATOM 363 C CA . ASP A 1 47 ? 13.461 32.531 26.234 1 97.94 47 ASP A CA 1
ATOM 364 C C . ASP A 1 47 ? 14.336 33.156 27.344 1 97.94 47 ASP A C 1
ATOM 366 O O . ASP A 1 47 ? 14.195 34.312 27.672 1 97.94 47 ASP A O 1
ATOM 370 N N . LEU A 1 48 ? 15.172 32.312 27.938 1 98.19 48 LEU A N 1
ATOM 371 C CA . LEU A 1 48 ? 16.078 32.781 28.984 1 98.19 48 LEU A CA 1
ATOM 372 C C . LEU A 1 48 ? 17.031 33.844 28.469 1 98.19 48 LEU A C 1
ATOM 374 O O . LEU A 1 48 ? 17.266 34.844 29.125 1 98.19 48 LEU A O 1
ATOM 378 N N . VAL A 1 49 ? 17.609 33.562 27.312 1 98.12 49 VAL A N 1
ATOM 379 C CA . VAL A 1 49 ? 18.531 34.531 26.719 1 98.12 49 VAL A CA 1
ATOM 380 C C . VAL A 1 49 ? 17.797 35.844 26.422 1 98.12 49 VAL A C 1
ATOM 382 O O . VAL A 1 49 ? 18.344 36.906 26.641 1 98.12 49 VAL A O 1
ATOM 385 N N . ALA A 1 50 ? 16.578 35.781 25.875 1 97.06 50 ALA A N 1
ATOM 386 C CA . ALA A 1 50 ? 15.773 36.969 25.578 1 97.06 50 ALA A CA 1
ATOM 387 C C . ALA A 1 50 ? 15.484 37.781 26.859 1 97.06 50 ALA A C 1
ATOM 389 O O . ALA A 1 50 ? 15.469 39 26.844 1 97.06 50 ALA A O 1
ATOM 390 N N . HIS A 1 51 ? 15.242 37 27.953 1 96.88 51 HIS A N 1
ATOM 391 C CA . HIS A 1 51 ? 15.031 37.656 29.234 1 96.88 51 HIS A CA 1
ATOM 392 C C . HIS A 1 51 ? 16.281 38.406 29.672 1 96.88 51 HIS A C 1
ATOM 394 O O . HIS A 1 51 ? 16.188 39.531 30.188 1 96.88 51 HIS A O 1
ATOM 400 N N . GLY A 1 52 ? 17.438 37.75 29.719 1 95.62 52 GLY A N 1
ATOM 401 C CA . GLY A 1 52 ? 18.688 38.5 29.578 1 95.62 52 GLY A CA 1
ATOM 402 C C . GLY A 1 52 ? 19.391 38.719 30.906 1 95.62 52 GLY A C 1
ATOM 403 O O . GLY A 1 52 ? 20.484 39.281 30.938 1 95.62 52 GLY A O 1
ATOM 404 N N . THR A 1 53 ? 18.859 38.281 32.094 1 96.19 53 THR A N 1
ATOM 405 C CA . THR A 1 53 ? 19.656 38.438 33.312 1 96.19 53 THR A CA 1
ATOM 406 C C . THR A 1 53 ? 20.906 37.562 33.25 1 96.19 53 THR A C 1
ATOM 408 O O . THR A 1 53 ? 20.969 36.594 32.5 1 96.19 53 THR A O 1
ATOM 411 N N . PRO A 1 54 ? 21.922 37.969 34.031 1 95.44 54 PRO A N 1
ATOM 412 C CA . PRO A 1 54 ? 23.141 37.156 34.062 1 95.44 54 PRO A CA 1
ATOM 413 C C . PRO A 1 54 ? 22.859 35.719 34.438 1 95.44 54 PRO A C 1
ATOM 415 O O . PRO A 1 54 ? 23.453 34.781 33.906 1 95.44 54 PRO A O 1
ATOM 418 N N . GLN A 1 55 ? 21.984 35.5 35.375 1 96.31 55 GLN A N 1
ATOM 419 C CA . GLN A 1 55 ? 21.625 34.156 35.812 1 96.31 55 GLN A CA 1
ATOM 420 C C . GLN A 1 55 ? 20.922 33.375 34.688 1 96.31 55 GLN A C 1
ATOM 422 O O . GLN A 1 55 ? 21.188 32.188 34.5 1 96.31 55 GLN A O 1
ATOM 427 N N . ASP A 1 56 ? 20.016 34.094 34.031 1 97.81 56 ASP A N 1
ATOM 428 C CA . ASP A 1 56 ? 19.281 33.469 32.938 1 97.81 56 ASP A CA 1
ATOM 429 C C . ASP A 1 56 ? 20.25 33.062 31.812 1 97.81 56 ASP A C 1
ATOM 431 O O . ASP A 1 56 ? 20.141 31.953 31.297 1 97.81 56 ASP A O 1
ATOM 435 N N . CYS A 1 57 ? 21.141 33.906 31.484 1 97.69 57 CYS A N 1
ATOM 436 C CA . CYS A 1 57 ? 22.078 33.625 30.406 1 97.69 57 CYS A CA 1
ATOM 437 C C . CYS A 1 57 ? 23.016 32.469 30.766 1 97.69 57 CYS A C 1
ATOM 439 O O . CYS A 1 57 ? 23.344 31.641 29.922 1 97.69 57 CYS A O 1
ATOM 441 N N . ALA A 1 58 ? 23.438 32.438 31.984 1 97.38 58 ALA A N 1
ATOM 442 C CA . ALA A 1 58 ? 24.281 31.359 32.438 1 97.38 58 ALA A CA 1
ATOM 443 C C . ALA A 1 58 ? 23.547 30.016 32.375 1 97.38 58 ALA A C 1
ATOM 445 O O . ALA A 1 58 ? 24.109 29.016 31.953 1 97.38 58 ALA A O 1
ATOM 446 N N . LEU A 1 59 ? 22.328 30 32.844 1 98.06 59 LEU A N 1
ATOM 447 C CA . LEU A 1 59 ? 21.516 28.797 32.75 1 98.06 59 LEU A CA 1
ATOM 448 C C . LEU A 1 59 ? 21.266 28.391 31.312 1 98.06 59 LEU A C 1
ATOM 450 O O . LEU A 1 59 ? 21.328 27.219 30.969 1 98.06 59 LEU A O 1
ATOM 454 N N . ALA A 1 60 ? 20.938 29.391 30.484 1 98.56 60 ALA A N 1
ATOM 455 C CA . ALA A 1 60 ? 20.719 29.125 29.062 1 98.56 60 ALA A CA 1
ATOM 456 C C . ALA A 1 60 ? 21.922 28.453 28.422 1 98.56 60 ALA A C 1
ATOM 458 O O . ALA A 1 60 ? 21.781 27.531 27.609 1 98.56 60 ALA A O 1
ATOM 459 N N . ALA A 1 61 ? 23.125 28.891 28.766 1 98.62 61 ALA A N 1
ATOM 460 C CA . ALA A 1 61 ? 24.344 28.297 28.219 1 98.62 61 ALA A CA 1
ATOM 461 C C . ALA A 1 61 ? 24.422 26.812 28.562 1 98.62 61 ALA A C 1
ATOM 463 O O . ALA A 1 61 ? 24.781 25.984 27.703 1 98.62 61 ALA A O 1
ATOM 464 N N . ARG A 1 62 ? 24.094 26.453 29.734 1 98.56 62 ARG A N 1
ATOM 465 C CA . ARG A 1 62 ? 24.125 25.047 30.156 1 98.56 62 ARG A CA 1
ATOM 466 C C . ARG A 1 62 ? 23.047 24.25 29.453 1 98.56 62 ARG A C 1
ATOM 468 O O . ARG A 1 62 ? 23.281 23.094 29.062 1 98.56 62 ARG A O 1
ATOM 475 N N . ILE A 1 63 ? 21.875 24.797 29.312 1 98.81 63 ILE A N 1
ATOM 476 C CA . ILE A 1 63 ? 20.766 24.141 28.625 1 98.81 63 ILE A CA 1
ATOM 477 C C . ILE A 1 63 ? 21.141 23.891 27.172 1 98.81 63 ILE A C 1
ATOM 479 O O . ILE A 1 63 ? 20.906 22.812 26.625 1 98.81 63 ILE A O 1
ATOM 483 N N . LEU A 1 64 ? 21.734 24.875 26.547 1 98.81 64 LEU A N 1
ATOM 484 C CA . LEU A 1 64 ? 22.141 24.75 25.156 1 98.81 64 LEU A CA 1
ATOM 485 C C . LEU A 1 64 ? 23.156 23.641 24.984 1 98.81 64 LEU A C 1
ATOM 487 O O . LEU A 1 64 ? 23.125 22.891 24 1 98.81 64 LEU A O 1
ATOM 491 N N . GLU A 1 65 ? 24.094 23.531 25.906 1 98.56 65 GLU A N 1
ATOM 492 C CA . GLU A 1 65 ? 25.031 22.422 25.844 1 98.56 65 GLU A CA 1
ATOM 493 C C . GLU A 1 65 ? 24.312 21.078 25.828 1 98.56 65 GLU A C 1
ATOM 495 O O . GLU A 1 65 ? 24.672 20.172 25.094 1 98.56 65 GLU A O 1
ATOM 500 N N . ALA A 1 66 ? 23.344 20.969 26.703 1 98.56 66 ALA A N 1
ATOM 501 C CA . ALA A 1 66 ? 22.547 19.75 26.766 1 98.56 66 ALA A CA 1
ATOM 502 C C . ALA A 1 66 ? 21.812 19.5 25.453 1 98.56 66 ALA A C 1
ATOM 504 O O . ALA A 1 66 ? 21.75 18.359 24.984 1 98.56 66 ALA A O 1
ATOM 505 N N . VAL A 1 67 ? 21.188 20.547 24.875 1 98.75 67 VAL A N 1
ATOM 506 C CA . VAL A 1 67 ? 20.453 20.453 23.609 1 98.75 67 VAL A CA 1
ATOM 507 C C . VAL A 1 67 ? 21.391 20 22.5 1 98.75 67 VAL A C 1
ATOM 509 O O . VAL A 1 67 ? 21.062 19.109 21.719 1 98.75 67 VAL A O 1
ATOM 512 N N . LEU A 1 68 ? 22.609 20.562 22.469 1 98.56 68 LEU A N 1
ATOM 513 C CA . LEU A 1 68 ? 23.562 20.297 21.391 1 98.56 68 LEU A CA 1
ATOM 514 C C . LEU A 1 68 ? 24.062 18.859 21.453 1 98.56 68 LEU A C 1
ATOM 516 O O . LEU A 1 68 ? 24.438 18.297 20.438 1 98.56 68 LEU A O 1
ATOM 520 N N . ARG A 1 69 ? 24.031 18.234 22.609 1 98 69 ARG A N 1
ATOM 521 C CA . ARG A 1 69 ? 24.406 16.844 22.766 1 98 69 ARG A CA 1
ATOM 522 C C . ARG A 1 69 ? 23.391 15.922 22.094 1 98 69 ARG A C 1
ATOM 524 O O . ARG A 1 69 ? 23.656 14.742 21.859 1 98 69 ARG A O 1
ATOM 531 N N . CYS A 1 70 ? 22.203 16.438 21.797 1 98.44 70 CYS A N 1
ATOM 532 C CA . CYS A 1 70 ? 21.125 15.664 21.203 1 98.44 70 CYS A CA 1
ATOM 533 C C . CYS A 1 70 ? 21.094 15.867 19.688 1 98.44 70 CYS A C 1
ATOM 535 O O . CYS A 1 70 ? 20.047 15.633 19.062 1 98.44 70 CYS A O 1
ATOM 537 N N . GLN A 1 71 ? 22.078 16.359 19.078 1 98.62 71 GLN A N 1
ATOM 538 C CA . GLN A 1 71 ? 22.203 16.438 17.641 1 98.62 71 GLN A CA 1
ATOM 539 C C . GLN A 1 71 ? 23.031 15.266 17.094 1 98.62 71 GLN A C 1
ATOM 541 O O . GLN A 1 71 ? 24.031 14.883 17.688 1 98.62 71 GLN A O 1
ATOM 546 N N . GLU A 1 72 ? 22.578 14.703 15.977 1 97.94 72 GLU A N 1
ATOM 547 C CA . GLU A 1 72 ? 23.328 13.656 15.305 1 97.94 72 GLU A CA 1
ATOM 548 C C . GLU A 1 72 ? 24.578 14.219 14.641 1 97.94 72 GLU A C 1
ATOM 550 O O . GLU A 1 72 ? 24.5 14.891 13.609 1 97.94 72 GLU A O 1
ATOM 555 N N . ARG A 1 73 ? 25.766 13.875 15.141 1 97.06 73 ARG A N 1
ATOM 556 C CA . ARG A 1 73 ? 27 14.508 14.672 1 97.06 73 ARG A CA 1
ATOM 557 C C . ARG A 1 73 ? 27.891 13.5 13.945 1 97.06 73 ARG A C 1
ATOM 559 O O . ARG A 1 73 ? 28.953 13.859 13.43 1 97.06 73 ARG A O 1
ATOM 566 N N . ASP A 1 74 ? 27.469 12.234 13.906 1 95.38 74 ASP A N 1
ATOM 567 C CA . ASP A 1 74 ? 28.219 11.234 13.141 1 95.38 74 ASP A CA 1
ATOM 568 C C . ASP A 1 74 ? 28.016 11.438 11.641 1 95.38 74 ASP A C 1
ATOM 570 O O . ASP A 1 74 ? 26.906 11.273 11.125 1 95.38 74 ASP A O 1
ATOM 574 N N . PRO A 1 75 ? 29.062 11.773 10.953 1 94.88 75 PRO A N 1
ATOM 575 C CA . PRO A 1 75 ? 28.906 12.039 9.523 1 94.88 75 PRO A CA 1
ATOM 576 C C . PRO A 1 75 ? 28.5 10.805 8.727 1 94.88 75 PRO A C 1
ATOM 578 O O . PRO A 1 75 ? 28.109 10.914 7.562 1 94.88 75 PRO A O 1
ATOM 581 N N . ARG A 1 76 ? 28.703 9.648 9.336 1 92.81 76 ARG A N 1
ATOM 582 C CA . ARG A 1 76 ? 28.312 8.422 8.656 1 92.81 76 ARG A CA 1
ATOM 583 C C . ARG A 1 76 ? 26.797 8.234 8.695 1 92.81 76 ARG A C 1
ATOM 585 O O . ARG A 1 76 ? 26.25 7.402 7.973 1 92.81 76 ARG A O 1
ATOM 592 N N . ASP A 1 77 ? 25.984 8.859 9.5 1 94.12 77 ASP A N 1
ATOM 593 C CA . ASP A 1 77 ? 24.531 8.781 9.578 1 94.12 77 ASP A CA 1
ATOM 594 C C . ASP A 1 77 ? 23.875 9.562 8.445 1 94.12 77 ASP A C 1
ATOM 596 O O . ASP A 1 77 ? 24.266 10.703 8.164 1 94.12 77 ASP A O 1
ATOM 600 N N . PRO A 1 78 ? 22.891 8.945 7.859 1 93.38 78 PRO A N 1
ATOM 601 C CA . PRO A 1 78 ? 22.25 9.656 6.75 1 93.38 78 PRO A CA 1
ATOM 602 C C . PRO A 1 78 ? 21.562 10.945 7.195 1 93.38 78 PRO A C 1
ATOM 604 O O . PRO A 1 78 ? 21.25 11.797 6.363 1 93.38 78 PRO A O 1
ATOM 607 N N . HIS A 1 79 ? 21.359 11.094 8.5 1 96.56 79 HIS A N 1
ATOM 608 C CA . HIS A 1 79 ? 20.688 12.281 9.023 1 96.56 79 HIS A CA 1
ATOM 609 C C . HIS A 1 79 ? 21.641 13.117 9.883 1 96.56 79 HIS A C 1
ATOM 611 O O . HIS A 1 79 ? 21.234 13.664 10.906 1 96.56 79 HIS A O 1
ATOM 617 N N . HIS A 1 80 ? 22.922 13.156 9.438 1 97.38 80 HIS A N 1
ATOM 618 C CA . HIS A 1 80 ? 23.922 14.031 10.055 1 97.38 80 HIS A CA 1
ATOM 619 C C . HIS A 1 80 ? 23.406 15.461 10.141 1 97.38 80 HIS A C 1
ATOM 621 O O . HIS A 1 80 ? 22.984 16.031 9.133 1 97.38 80 HIS A O 1
ATOM 627 N N . GLY A 1 81 ? 23.359 15.969 11.328 1 98.5 81 GLY A N 1
ATOM 628 C CA . GLY A 1 81 ? 22.938 17.344 11.555 1 98.5 81 GLY A CA 1
ATOM 629 C C . GLY A 1 81 ? 21.531 17.438 12.133 1 98.5 81 GLY A C 1
ATOM 630 O O . GLY A 1 81 ? 21.141 18.5 12.633 1 98.5 81 GLY A O 1
ATOM 631 N N . ASN A 1 82 ? 20.734 16.375 12.062 1 98.56 82 ASN A N 1
ATOM 632 C CA . ASN A 1 82 ? 19.391 16.375 12.648 1 98.56 82 ASN A CA 1
ATOM 633 C C . ASN A 1 82 ? 19.453 16.281 14.172 1 98.56 82 ASN A C 1
ATOM 635 O O . ASN A 1 82 ? 20.531 16.109 14.75 1 98.56 82 ASN A O 1
ATOM 639 N N . PHE A 1 83 ? 18.344 16.484 14.828 1 98.25 83 PHE A N 1
ATOM 640 C CA . PHE A 1 83 ? 18.234 16.422 16.281 1 98.25 83 PHE A CA 1
ATOM 641 C C . PHE A 1 83 ? 17.328 15.258 16.688 1 98.25 83 PHE A C 1
ATOM 643 O O . PHE A 1 83 ? 16.547 14.758 15.891 1 98.25 83 PHE A O 1
ATOM 650 N N . TYR A 1 84 ? 17.531 14.844 17.906 1 96.56 84 TYR A N 1
ATOM 651 C CA . TYR A 1 84 ? 16.594 13.914 18.547 1 96.56 84 TYR A CA 1
ATOM 652 C C . TYR A 1 84 ? 15.398 14.648 19.125 1 96.56 84 TYR A C 1
ATOM 654 O O . TYR A 1 84 ? 15.5 15.82 19.5 1 96.56 84 TYR A O 1
ATOM 662 N N . TRP A 1 85 ? 14.242 14 19.156 1 96.19 85 TRP A N 1
ATOM 663 C CA . TRP A 1 85 ? 13.07 14.594 19.797 1 96.19 85 TRP A CA 1
ATOM 664 C C . TRP A 1 85 ? 13.219 14.609 21.312 1 96.19 85 TRP A C 1
ATOM 666 O O . TRP A 1 85 ? 12.812 15.57 21.969 1 96.19 85 TRP A O 1
ATOM 676 N N . MET A 1 86 ? 13.75 13.453 21.766 1 96.94 86 MET A N 1
ATOM 677 C CA . MET A 1 86 ? 13.945 13.281 23.203 1 96.94 86 MET A CA 1
ATOM 678 C C . MET A 1 86 ? 15.406 12.977 23.516 1 96.94 86 MET A C 1
ATOM 680 O O . MET A 1 86 ? 16.109 12.344 22.719 1 96.94 86 MET A O 1
ATOM 684 N N . ARG A 1 87 ? 15.789 13.453 24.688 1 97.38 87 ARG A N 1
ATOM 685 C CA . ARG A 1 87 ? 17.141 13.164 25.156 1 97.38 87 ARG A CA 1
ATOM 686 C C . ARG A 1 87 ? 17.406 11.656 25.188 1 97.38 87 ARG A C 1
ATOM 688 O O . ARG A 1 87 ? 18.516 11.211 24.938 1 97.38 87 ARG A O 1
ATOM 695 N N . GLU A 1 88 ? 16.391 10.875 25.359 1 95.94 88 GLU A N 1
ATOM 696 C CA . GLU A 1 88 ? 16.469 9.43 25.531 1 95.94 88 GLU A CA 1
ATOM 697 C C . GLU A 1 88 ? 16.578 8.727 24.188 1 95.94 88 GLU A C 1
ATOM 699 O O . GLU A 1 88 ? 16.859 7.523 24.125 1 95.94 88 GLU A O 1
ATOM 704 N N . ASP A 1 89 ? 16.359 9.477 23.094 1 94.44 89 ASP A N 1
ATOM 705 C CA . ASP A 1 89 ? 16.484 8.859 21.766 1 94.44 89 ASP A CA 1
ATOM 706 C C . ASP A 1 89 ? 17.938 8.57 21.422 1 94.44 89 ASP A C 1
ATOM 708 O O . ASP A 1 89 ? 18.844 9.297 21.844 1 94.44 89 ASP A O 1
ATOM 712 N N . ASP A 1 90 ? 18.156 7.516 20.656 1 91.94 90 ASP A N 1
ATOM 713 C CA . ASP A 1 90 ? 19.531 7.164 20.312 1 91.94 90 ASP A CA 1
ATOM 714 C C . ASP A 1 90 ? 19.75 7.23 18.797 1 91.94 90 ASP A C 1
ATOM 716 O O . ASP A 1 90 ? 20.812 6.859 18.297 1 91.94 90 ASP A O 1
ATOM 720 N N . HIS A 1 91 ? 18.781 7.617 18.062 1 92.31 91 HIS A N 1
ATOM 721 C CA . HIS A 1 91 ? 18.859 7.852 16.625 1 92.31 91 HIS A CA 1
ATOM 722 C C . HIS A 1 91 ? 17.75 8.781 16.172 1 92.31 91 HIS A C 1
ATOM 724 O O . HIS A 1 91 ? 16.812 9.062 16.922 1 92.31 91 HIS A O 1
ATOM 730 N N . VAL A 1 92 ? 17.891 9.305 14.984 1 94.19 92 VAL A N 1
ATOM 731 C CA . VAL A 1 92 ? 16.859 10.172 14.398 1 94.19 92 VAL A CA 1
ATOM 732 C C . VAL A 1 92 ? 15.734 9.32 13.82 1 94.19 92 VAL A C 1
ATOM 734 O O . VAL A 1 92 ? 15.945 8.555 12.875 1 94.19 92 VAL A O 1
ATOM 737 N N . GLU A 1 93 ? 14.641 9.375 14.391 1 89.88 93 GLU A N 1
ATOM 738 C CA . GLU A 1 93 ? 13.469 8.648 13.914 1 89.88 93 GLU A CA 1
ATOM 739 C C . GLU A 1 93 ? 12.547 9.562 13.109 1 89.88 93 GLU A C 1
ATOM 741 O O . GLU A 1 93 ? 12.227 9.266 11.953 1 89.88 93 GLU A O 1
ATOM 746 N N . ASP A 1 94 ? 12.102 10.531 13.703 1 92.12 94 ASP A N 1
ATOM 747 C CA . ASP A 1 94 ? 11.305 11.586 13.07 1 92.12 94 ASP A CA 1
ATOM 748 C C . ASP A 1 94 ? 12.203 12.68 12.5 1 92.12 94 ASP A C 1
ATOM 750 O O . ASP A 1 94 ? 13.055 13.219 13.203 1 92.12 94 ASP A O 1
ATOM 754 N N . LEU A 1 95 ? 12 12.984 11.266 1 96.19 95 LEU A N 1
ATOM 755 C CA . LEU A 1 95 ? 12.945 13.812 10.531 1 96.19 95 LEU A CA 1
ATOM 756 C C . LEU A 1 95 ? 12.688 15.297 10.789 1 96.19 95 LEU A C 1
ATOM 758 O O . LEU A 1 95 ? 13.469 16.156 10.367 1 96.19 95 LEU A O 1
ATOM 762 N N . ASN A 1 96 ? 11.672 15.578 11.531 1 96.94 96 ASN A N 1
ATOM 763 C CA . ASN A 1 96 ? 11.195 16.953 11.625 1 96.94 96 ASN A CA 1
ATOM 764 C C . ASN A 1 96 ? 11.859 17.703 12.781 1 96.94 96 ASN A C 1
ATOM 766 O O . ASN A 1 96 ? 11.742 18.922 12.875 1 96.94 96 ASN A O 1
ATOM 770 N N . ALA A 1 97 ? 12.562 17.016 13.656 1 97.38 97 ALA A N 1
ATOM 771 C CA . ALA A 1 97 ? 13.055 17.625 14.891 1 97.38 97 ALA A CA 1
ATOM 772 C C . ALA A 1 97 ? 13.953 18.828 14.594 1 97.38 97 ALA A C 1
ATOM 774 O O . ALA A 1 97 ? 13.906 19.844 15.289 1 97.38 97 ALA A O 1
ATOM 775 N N . VAL A 1 98 ? 14.727 18.703 13.57 1 98.56 98 VAL A N 1
ATOM 776 C CA . VAL A 1 98 ? 15.703 19.734 13.227 1 98.56 98 VAL A CA 1
ATOM 777 C C . VAL A 1 98 ? 14.984 21.047 12.914 1 98.56 98 VAL A C 1
ATOM 779 O O . VAL A 1 98 ? 15.477 22.125 13.258 1 98.56 98 VAL A O 1
ATOM 782 N N . GLU A 1 99 ? 13.828 20.969 12.305 1 98.56 99 GLU A N 1
ATOM 783 C CA . GLU A 1 99 ? 13.047 22.156 11.992 1 98.56 99 GLU A CA 1
ATOM 784 C C . GLU A 1 99 ? 12.602 22.875 13.258 1 98.56 99 GLU A C 1
ATOM 786 O O . GLU A 1 99 ? 12.727 24.094 13.367 1 98.56 99 GLU A O 1
ATOM 791 N N . PHE A 1 100 ? 12.172 22.172 14.203 1 98 100 PHE A N 1
ATOM 792 C CA . PHE A 1 100 ? 11.586 22.734 15.406 1 98 100 PHE A CA 1
ATOM 793 C C . PHE A 1 100 ? 12.664 23.25 16.344 1 98 100 PHE A C 1
ATOM 795 O O . PHE A 1 100 ? 12.461 24.234 17.062 1 98 100 PHE A O 1
ATOM 802 N N . VAL A 1 101 ? 13.812 22.625 16.375 1 98.62 101 VAL A N 1
ATOM 803 C CA . VAL A 1 101 ? 14.906 23.094 17.219 1 98.62 101 VAL A CA 1
ATOM 804 C C . VAL A 1 101 ? 15.5 24.375 16.656 1 98.62 101 VAL A C 1
ATOM 806 O O . VAL A 1 101 ? 15.703 25.344 17.375 1 98.62 101 VAL A O 1
ATOM 809 N N . LEU A 1 102 ? 15.727 24.406 15.336 1 98.81 102 LEU A N 1
ATOM 810 C CA . LEU A 1 102 ? 16.344 25.578 14.719 1 98.81 102 LEU A CA 1
ATOM 811 C C . LEU A 1 102 ? 15.391 26.766 14.742 1 98.81 102 LEU A C 1
ATOM 813 O O . LEU A 1 102 ? 15.828 27.922 14.766 1 98.81 102 LEU A O 1
ATOM 817 N N . GLU A 1 103 ? 14.07 26.516 14.766 1 98.31 103 GLU A N 1
ATOM 818 C CA . GLU A 1 103 ? 13.094 27.594 14.883 1 98.31 103 GLU A CA 1
ATOM 819 C C . GLU A 1 103 ? 13.336 28.422 16.156 1 98.31 103 GLU A C 1
ATOM 821 O O . GLU A 1 103 ? 13.062 29.625 16.172 1 98.31 103 GLU A O 1
ATOM 826 N N . ALA A 1 104 ? 13.852 27.719 17.156 1 98.19 104 ALA A N 1
ATOM 827 C CA . ALA A 1 104 ? 14.141 28.406 18.422 1 98.19 104 ALA A CA 1
ATOM 828 C C . ALA A 1 104 ? 15.539 29.016 18.391 1 98.19 104 ALA A C 1
ATOM 830 O O . ALA A 1 104 ? 15.719 30.172 18.812 1 98.19 104 ALA A O 1
ATOM 831 N N . LEU A 1 105 ? 16.547 28.344 17.875 1 98.75 105 LEU A N 1
ATOM 832 C CA . LEU A 1 105 ? 17.938 28.734 17.984 1 98.75 105 LEU A CA 1
ATOM 833 C C . LEU A 1 105 ? 18.25 29.922 17.062 1 98.75 105 LEU A C 1
ATOM 835 O O . LEU A 1 105 ? 19.016 30.812 17.453 1 98.75 105 LEU A O 1
ATOM 839 N N . LEU A 1 106 ? 17.703 29.938 15.875 1 98.69 106 LEU A N 1
ATOM 840 C CA . LEU A 1 106 ? 18.094 30.938 14.883 1 98.69 106 LEU A CA 1
ATOM 841 C C . LEU A 1 106 ? 17.672 32.344 15.32 1 98.69 106 LEU A C 1
ATOM 843 O O . LEU A 1 106 ? 18.5 33.25 15.406 1 98.69 106 LEU A O 1
ATOM 847 N N . PRO A 1 107 ? 16.344 32.531 15.656 1 98.31 107 PRO A N 1
ATOM 848 C CA . PRO A 1 107 ? 15.984 33.875 16.141 1 98.31 107 PRO A CA 1
ATOM 849 C C . PRO A 1 107 ? 16.766 34.281 17.375 1 98.31 107 PRO A C 1
ATOM 851 O O . PRO A 1 107 ? 17.125 35.469 17.531 1 98.31 107 PRO A O 1
ATOM 854 N N . MET A 1 108 ? 17.078 33.344 18.297 1 98.38 108 MET A N 1
ATOM 855 C CA . MET A 1 108 ? 17.875 33.625 19.484 1 98.38 108 MET A CA 1
ATOM 856 C C . MET A 1 108 ? 19.234 34.219 19.109 1 98.38 108 MET A C 1
ATOM 858 O O . MET A 1 108 ? 19.641 35.25 19.641 1 98.38 108 MET A O 1
ATOM 862 N N . MET A 1 109 ? 19.922 33.531 18.188 1 98.5 109 MET A N 1
ATOM 863 C CA . MET A 1 109 ? 21.266 33.969 17.766 1 98.5 109 MET A CA 1
ATOM 864 C C . MET A 1 109 ? 21.219 35.281 17.031 1 98.5 109 MET A C 1
ATOM 866 O O . MET A 1 109 ? 22.078 36.156 17.219 1 98.5 109 MET A O 1
ATOM 870 N N . ILE A 1 110 ? 20.234 35.469 16.188 1 98.06 110 ILE A N 1
ATOM 871 C CA . ILE A 1 110 ? 20.109 36.688 15.391 1 98.06 110 ILE A CA 1
ATOM 872 C C . ILE A 1 110 ? 19.891 37.906 16.312 1 98.06 110 ILE A C 1
ATOM 874 O O . ILE A 1 110 ? 20.5 38.938 16.109 1 98.06 110 ILE A O 1
ATOM 878 N N . ARG A 1 111 ? 19.141 37.75 17.375 1 96.94 111 ARG A N 1
ATOM 879 C CA . ARG A 1 111 ? 18.75 38.844 18.219 1 96.94 111 ARG A CA 1
ATOM 880 C C . ARG A 1 111 ? 19.75 39.062 19.344 1 96.94 111 ARG A C 1
ATOM 882 O O . ARG A 1 111 ? 19.984 40.188 19.766 1 96.94 111 ARG A O 1
ATOM 889 N N . HIS A 1 112 ? 20.344 37.906 19.969 1 97.06 112 HIS A N 1
ATOM 890 C CA . HIS A 1 112 ? 20.938 38.062 21.297 1 97.06 112 HIS A CA 1
ATOM 891 C C . HIS A 1 112 ? 22.203 37.25 21.422 1 97.06 112 HIS A C 1
ATOM 893 O O . HIS A 1 112 ? 22.562 36.812 22.531 1 97.06 112 HIS A O 1
ATOM 899 N N . GLU A 1 113 ? 22.859 36.875 20.312 1 95.56 113 GLU A N 1
ATOM 900 C CA . GLU A 1 113 ? 24 35.969 20.438 1 95.56 113 GLU A CA 1
ATOM 901 C C . GLU A 1 113 ? 25.078 36.594 21.328 1 95.56 113 GLU A C 1
ATOM 903 O O . GLU A 1 113 ? 25.859 35.844 21.953 1 95.56 113 GLU A O 1
ATOM 908 N N . ASP A 1 114 ? 25.156 37.875 21.516 1 96.31 114 ASP A N 1
ATOM 909 C CA . ASP A 1 114 ? 26.156 38.562 22.312 1 96.31 114 ASP A CA 1
ATOM 910 C C . ASP A 1 114 ? 25.953 38.281 23.797 1 96.31 114 ASP A C 1
ATOM 912 O O . ASP A 1 114 ? 26.859 38.531 24.609 1 96.31 114 ASP A O 1
ATOM 916 N N . ARG A 1 115 ? 24.781 37.75 24.141 1 97.06 115 ARG A N 1
ATOM 917 C CA . ARG A 1 115 ? 24.484 37.469 25.531 1 97.06 115 ARG A CA 1
ATOM 918 C C . ARG A 1 115 ? 25 36.094 25.938 1 97.06 115 ARG A C 1
ATOM 920 O O . ARG A 1 115 ? 24.938 35.719 27.125 1 97.06 115 ARG A O 1
ATOM 927 N N . LEU A 1 116 ? 25.516 35.312 25 1 97.88 116 LEU A N 1
ATOM 928 C CA . LEU A 1 116 ? 26.031 33.969 25.25 1 97.88 116 LEU A CA 1
ATOM 929 C C . LEU A 1 116 ? 27.562 33.969 25.312 1 97.88 116 LEU A C 1
ATOM 931 O O . LEU A 1 116 ? 28.203 34.75 24.625 1 97.88 116 LEU A O 1
ATOM 935 N N . PRO A 1 117 ? 28.156 33.062 26.141 1 97.44 117 PRO A N 1
ATOM 936 C CA . PRO A 1 117 ? 29.609 32.906 26.078 1 97.44 117 PRO A CA 1
ATOM 937 C C . PRO A 1 117 ? 30.094 32.531 24.688 1 97.44 117 PRO A C 1
ATOM 939 O O . PRO A 1 117 ? 29.406 31.812 23.953 1 97.44 117 PRO A O 1
ATOM 942 N N . ALA A 1 118 ? 31.328 32.875 24.406 1 97.62 118 ALA A N 1
ATOM 943 C CA . ALA A 1 118 ? 31.891 32.719 23.078 1 97.62 118 ALA A CA 1
ATOM 944 C C . ALA A 1 118 ? 31.891 31.25 22.656 1 97.62 118 ALA A C 1
ATOM 946 O O . ALA A 1 118 ? 31.609 30.938 21.5 1 97.62 118 ALA A O 1
ATOM 947 N N . GLU A 1 119 ? 32.219 30.438 23.547 1 97.62 119 GLU A N 1
ATOM 948 C CA . GLU A 1 119 ? 32.281 29.016 23.234 1 97.62 119 GLU A CA 1
ATOM 949 C C . GLU A 1 119 ? 30.906 28.453 22.891 1 97.62 119 GLU A C 1
ATOM 951 O O . GLU A 1 119 ? 30.781 27.656 21.969 1 97.62 119 GLU A O 1
ATOM 956 N N . ILE A 1 120 ? 29.922 28.891 23.609 1 98.19 120 ILE A N 1
ATOM 957 C CA . ILE A 1 120 ? 28.547 28.453 23.375 1 98.19 120 ILE A CA 1
ATOM 958 C C . ILE A 1 120 ? 28.047 29.031 22.047 1 98.19 120 ILE A C 1
ATOM 960 O O . ILE A 1 120 ? 27.391 28.328 21.281 1 98.19 120 ILE A O 1
ATOM 964 N N . ARG A 1 121 ? 28.359 30.25 21.828 1 97.81 121 ARG A N 1
ATOM 965 C CA . ARG A 1 121 ? 27.984 30.891 20.578 1 97.81 121 ARG A CA 1
ATOM 966 C C . ARG A 1 121 ? 28.531 30.125 19.375 1 97.81 121 ARG A C 1
ATOM 968 O O . ARG A 1 121 ? 27.797 29.859 18.422 1 97.81 121 ARG A O 1
ATOM 975 N N . SER A 1 122 ? 29.781 29.75 19.469 1 98.31 122 SER A N 1
ATOM 976 C CA . SER A 1 122 ? 30.422 29.016 18.391 1 98.31 122 SER A CA 1
ATOM 977 C C . SER A 1 122 ? 29.781 27.641 18.203 1 98.31 122 SER A C 1
ATOM 979 O O . SER A 1 122 ? 29.562 27.188 17.078 1 98.31 122 SER A O 1
ATOM 981 N N . ALA A 1 123 ? 29.516 27.016 19.281 1 98.5 123 ALA A N 1
ATOM 982 C CA . ALA A 1 123 ? 28.938 25.688 19.234 1 98.5 123 ALA A CA 1
ATOM 983 C C . ALA A 1 123 ? 27.531 25.734 18.641 1 98.5 123 ALA A C 1
ATOM 985 O O . ALA A 1 123 ? 27.172 24.859 17.844 1 98.5 123 ALA A O 1
ATOM 986 N N . VAL A 1 124 ? 26.719 26.703 19.031 1 98.81 124 VAL A N 1
ATOM 987 C CA . VAL A 1 124 ? 25.359 26.844 18.516 1 98.81 124 VAL A CA 1
ATOM 988 C C . VAL A 1 124 ? 25.422 27.156 17.016 1 98.81 124 VAL A C 1
ATOM 990 O O . VAL A 1 124 ? 24.641 26.609 16.234 1 98.81 124 VAL A O 1
ATOM 993 N N . ARG A 1 125 ? 26.344 28 16.641 1 98.56 125 ARG A N 1
ATOM 994 C CA . ARG A 1 125 ? 26.5 28.359 15.227 1 98.56 125 ARG A CA 1
ATOM 995 C C . ARG A 1 125 ? 26.812 27.125 14.391 1 98.56 125 ARG A C 1
ATOM 997 O O . ARG A 1 125 ? 26.281 26.953 13.297 1 98.56 125 ARG A O 1
ATOM 1004 N N . GLU A 1 126 ? 27.688 26.328 14.898 1 98.56 126 GLU A N 1
ATOM 1005 C CA . GLU A 1 126 ? 28.031 25.094 14.203 1 98.56 126 GLU A CA 1
ATOM 1006 C C . GLU A 1 126 ? 26.828 24.156 14.117 1 98.56 126 GLU A C 1
ATOM 1008 O O . GLU A 1 126 ? 26.609 23.516 13.086 1 98.56 126 GLU A O 1
ATOM 1013 N N . ALA A 1 127 ? 26.094 24.031 15.18 1 98.75 127 ALA A N 1
ATOM 1014 C CA . ALA A 1 127 ? 24.891 23.203 15.188 1 98.75 127 ALA A CA 1
ATOM 1015 C C . ALA A 1 127 ? 23.875 23.688 14.156 1 98.75 127 ALA A C 1
ATOM 1017 O O . ALA A 1 127 ? 23.219 22.891 13.5 1 98.75 127 ALA A O 1
ATOM 1018 N N . ILE A 1 128 ? 23.734 24.969 14.023 1 98.88 128 ILE A N 1
ATOM 1019 C CA . ILE A 1 128 ? 22.844 25.578 13.039 1 98.88 128 ILE A CA 1
ATOM 1020 C C . ILE A 1 128 ? 23.312 25.219 11.633 1 98.88 128 ILE A C 1
ATOM 1022 O O . ILE A 1 128 ? 22.5 24.828 10.781 1 98.88 128 ILE A O 1
ATOM 1026 N N . ARG A 1 129 ? 24.609 25.312 11.406 1 98.69 129 ARG A N 1
ATOM 1027 C CA . ARG A 1 129 ? 25.156 24.969 10.102 1 98.69 129 ARG A CA 1
ATOM 1028 C C . ARG A 1 129 ? 24.844 23.531 9.727 1 98.69 129 ARG A C 1
ATOM 1030 O O . ARG A 1 129 ? 24.375 23.25 8.625 1 98.69 129 ARG A O 1
ATOM 1037 N N . LEU A 1 130 ? 25.062 22.625 10.648 1 98.69 130 LEU A N 1
ATOM 1038 C CA . LEU A 1 130 ? 24.797 21.219 10.414 1 98.69 130 LEU A CA 1
ATOM 1039 C C . LEU A 1 130 ? 23.297 20.984 10.203 1 98.69 130 LEU A C 1
ATOM 1041 O O . LEU A 1 130 ? 22.906 20.188 9.336 1 98.69 130 LEU A O 1
ATOM 1045 N N . GLY A 1 131 ? 22.484 21.594 11.023 1 98.81 131 GLY A N 1
ATOM 1046 C CA . GLY A 1 131 ? 21.047 21.453 10.891 1 98.81 131 GLY A CA 1
ATOM 1047 C C . GLY A 1 131 ? 20.516 21.953 9.562 1 98.81 131 GLY A C 1
ATOM 1048 O O . GLY A 1 131 ? 19.641 21.312 8.969 1 98.81 131 GLY A O 1
ATOM 1049 N N . LEU A 1 132 ? 21.047 23.062 9.109 1 98.88 132 LEU A N 1
ATOM 1050 C CA . LEU A 1 132 ? 20.609 23.625 7.828 1 98.88 132 LEU A CA 1
ATOM 1051 C C . LEU A 1 132 ? 21.031 22.719 6.672 1 98.88 132 LEU A C 1
ATOM 1053 O O . LEU A 1 132 ? 20.312 22.609 5.672 1 98.88 132 LEU A O 1
ATOM 1057 N N . ALA A 1 133 ? 22.172 22.141 6.816 1 98.56 133 ALA A N 1
ATOM 1058 C CA . ALA A 1 133 ? 22.594 21.156 5.812 1 98.56 133 ALA A CA 1
ATOM 1059 C C . ALA A 1 133 ? 21.609 19.984 5.758 1 98.56 133 ALA A C 1
ATOM 1061 O O . ALA A 1 133 ? 21.281 19.5 4.676 1 98.56 133 ALA A O 1
ATOM 1062 N N . GLU A 1 134 ? 21.203 19.516 6.906 1 98.5 134 GLU A N 1
ATOM 1063 C CA . GLU A 1 134 ? 20.203 18.453 6.992 1 98.5 134 GLU A CA 1
ATOM 1064 C C . GLU A 1 134 ? 18.891 18.875 6.355 1 98.5 134 GLU A C 1
ATOM 1066 O O . GLU A 1 134 ? 18.281 18.109 5.59 1 98.5 134 GLU A O 1
ATOM 1071 N N . ILE A 1 135 ? 18.422 20.031 6.664 1 98.75 135 ILE A N 1
ATOM 1072 C CA . ILE A 1 135 ? 17.172 20.562 6.117 1 98.75 135 ILE A CA 1
ATOM 1073 C C . ILE A 1 135 ? 17.25 20.594 4.594 1 98.75 135 ILE A C 1
ATOM 1075 O O . ILE A 1 135 ? 16.297 20.219 3.908 1 98.75 135 ILE A O 1
ATOM 1079 N N . ARG A 1 136 ? 18.406 21.047 4.102 1 98.25 136 ARG A N 1
ATOM 1080 C CA . ARG A 1 136 ? 18.609 21.078 2.656 1 98.25 136 ARG A CA 1
ATOM 1081 C C . ARG A 1 136 ? 18.562 19.688 2.059 1 98.25 136 ARG A C 1
ATOM 1083 O O . ARG A 1 136 ? 17.953 19.469 1.004 1 98.25 136 ARG A O 1
ATOM 1090 N N . ARG A 1 137 ? 19.172 18.734 2.709 1 96.62 137 ARG A N 1
ATOM 1091 C CA . ARG A 1 137 ? 19.172 17.359 2.23 1 96.62 137 ARG A CA 1
ATOM 1092 C C . ARG A 1 137 ? 17.766 16.781 2.238 1 96.62 137 ARG A C 1
ATOM 1094 O O . ARG A 1 137 ? 17.391 16.047 1.316 1 96.62 137 ARG A O 1
ATOM 1101 N N . LEU A 1 138 ? 16.984 17.016 3.26 1 97.31 138 LEU A N 1
ATOM 1102 C CA . LEU A 1 138 ? 15.625 16.516 3.359 1 97.31 138 LEU A CA 1
ATOM 1103 C C . LEU A 1 138 ? 14.734 17.125 2.279 1 97.31 138 LEU A C 1
ATOM 1105 O O . LEU A 1 138 ? 14.023 16.406 1.58 1 97.31 138 LEU A O 1
ATOM 1109 N N . ASP A 1 139 ? 14.844 18.453 2.158 1 97.81 139 ASP A N 1
ATOM 1110 C CA . ASP A 1 139 ? 14.117 19.188 1.135 1 97.81 139 ASP A CA 1
ATOM 1111 C C . ASP A 1 139 ? 12.664 18.719 1.053 1 97.81 139 ASP A C 1
ATOM 1113 O O . ASP A 1 139 ? 12.211 18.281 -0.002 1 97.81 139 ASP A O 1
ATOM 1117 N N . VAL A 1 140 ? 11.93 18.875 2.156 1 98.12 140 VAL A N 1
ATOM 1118 C CA . VAL A 1 140 ? 10.562 18.391 2.309 1 98.12 140 VAL A CA 1
ATOM 1119 C C . VAL A 1 140 ? 9.68 19 1.225 1 98.12 140 VAL A C 1
ATOM 1121 O O . VAL A 1 140 ? 9.883 20.141 0.817 1 98.12 140 VAL A O 1
ATOM 1124 N N . LEU A 1 141 ? 8.695 18.297 0.731 1 97.25 141 LEU A N 1
ATOM 1125 C CA . LEU A 1 141 ? 7.746 18.797 -0.263 1 97.25 141 LEU A CA 1
ATOM 1126 C C . LEU A 1 141 ? 6.93 19.953 0.298 1 97.25 141 LEU A C 1
ATOM 1128 O O . LEU A 1 141 ? 6.523 19.938 1.462 1 97.25 141 LEU A O 1
ATOM 1132 N N . VAL A 1 142 ? 6.609 20.891 -0.546 1 97.19 142 VAL A N 1
ATOM 1133 C CA . VAL A 1 142 ? 5.898 22.094 -0.14 1 97.19 142 VAL A CA 1
ATOM 1134 C C . VAL A 1 142 ? 4.477 21.734 0.291 1 97.19 142 VAL A C 1
ATOM 1136 O O . VAL A 1 142 ? 3.826 22.5 1 1 97.19 142 VAL A O 1
ATOM 1139 N N . ALA A 1 143 ? 3.971 20.562 -0.094 1 95.69 143 ALA A N 1
ATOM 1140 C CA . ALA A 1 143 ? 2.627 20.141 0.281 1 95.69 143 ALA A CA 1
ATOM 1141 C C . ALA A 1 143 ? 2.539 19.859 1.778 1 95.69 143 ALA A C 1
ATOM 1143 O O . ALA A 1 143 ? 1.45 19.875 2.357 1 95.69 143 ALA A O 1
ATOM 1144 N N . TYR A 1 144 ? 3.695 19.438 2.373 1 96.81 144 TYR A N 1
ATOM 1145 C CA . TYR A 1 144 ? 3.766 19.25 3.816 1 96.81 144 TYR A CA 1
ATOM 1146 C C . TYR A 1 144 ? 3.904 20.578 4.539 1 96.81 144 TYR A C 1
ATOM 1148 O O . TYR A 1 144 ? 4.973 20.906 5.059 1 96.81 144 TYR A O 1
ATOM 1156 N N . THR A 1 145 ? 2.889 21.297 4.746 1 97.31 145 THR A N 1
ATOM 1157 C CA . THR A 1 145 ? 2.797 22.734 4.965 1 97.31 145 THR A CA 1
ATOM 1158 C C . THR A 1 145 ? 3.621 23.141 6.184 1 97.31 145 THR A C 1
ATOM 1160 O O . THR A 1 145 ? 4.523 23.984 6.07 1 97.31 145 THR A O 1
ATOM 1163 N N . ASN A 1 146 ? 3.344 22.562 7.379 1 97.25 146 ASN A N 1
ATOM 1164 C CA . ASN A 1 146 ? 3.992 23.078 8.578 1 97.25 146 ASN A CA 1
ATOM 1165 C C . ASN A 1 146 ? 5.504 22.891 8.523 1 97.25 146 ASN A C 1
ATOM 1167 O O . ASN A 1 146 ? 6.262 23.812 8.859 1 97.25 146 ASN A O 1
ATOM 1171 N N . ILE A 1 147 ? 5.973 21.766 7.973 1 98.19 147 ILE A N 1
ATOM 1172 C CA . ILE A 1 147 ? 7.406 21.5 7.906 1 98.19 147 ILE A CA 1
ATOM 1173 C C . ILE A 1 147 ? 8.023 22.281 6.762 1 98.19 147 ILE A C 1
ATOM 1175 O O . ILE A 1 147 ? 9.148 22.781 6.879 1 98.19 147 ILE A O 1
ATOM 1179 N N . ALA A 1 148 ? 7.309 22.438 5.676 1 98.56 148 ALA A N 1
ATOM 1180 C CA . ALA A 1 148 ? 7.797 23.25 4.559 1 98.56 148 ALA A CA 1
ATOM 1181 C C . ALA A 1 148 ? 7.996 24.703 4.977 1 98.56 148 ALA A C 1
ATOM 1183 O O . ALA A 1 148 ? 9.016 25.312 4.637 1 98.56 148 ALA A O 1
ATOM 1184 N N . VAL A 1 149 ? 7.078 25.234 5.699 1 98.75 149 VAL A N 1
ATOM 1185 C CA . VAL A 1 149 ? 7.172 26.641 6.09 1 98.75 149 VAL A CA 1
ATOM 1186 C C . VAL A 1 149 ? 8.266 26.812 7.141 1 98.75 149 VAL A C 1
ATOM 1188 O O . VAL A 1 149 ? 8.961 27.828 7.16 1 98.75 149 VAL A O 1
ATOM 1191 N N . LEU A 1 150 ? 8.438 25.812 7.984 1 98.81 150 LEU A N 1
ATOM 1192 C CA . LEU A 1 150 ? 9.562 25.859 8.914 1 98.81 150 LEU A CA 1
ATOM 1193 C C . LEU A 1 150 ? 10.891 25.75 8.172 1 98.81 150 LEU A C 1
ATOM 1195 O O . LEU A 1 150 ? 11.859 26.422 8.531 1 98.81 150 LEU A O 1
ATOM 1199 N N . ASP A 1 151 ? 10.961 24.875 7.188 1 98.88 151 ASP A N 1
ATOM 1200 C CA . ASP A 1 151 ? 12.133 24.828 6.32 1 98.88 151 ASP A CA 1
ATOM 1201 C C . ASP A 1 151 ? 12.414 26.203 5.707 1 98.88 151 ASP A C 1
ATOM 1203 O O . ASP A 1 151 ? 13.555 26.688 5.738 1 98.88 151 ASP A O 1
ATOM 1207 N N . ILE A 1 152 ? 11.43 26.844 5.172 1 98.88 152 ILE A N 1
ATOM 1208 C CA . ILE A 1 152 ? 11.547 28.156 4.57 1 98.88 152 ILE A CA 1
ATOM 1209 C C . ILE A 1 152 ? 12.102 29.141 5.598 1 98.88 152 ILE A C 1
ATOM 1211 O O . ILE A 1 152 ? 13.062 29.859 5.324 1 98.88 152 ILE A O 1
ATOM 1215 N N . LEU A 1 153 ? 11.5 29.141 6.793 1 98.88 153 LEU A N 1
ATOM 1216 C CA . LEU A 1 153 ? 11.922 30.047 7.859 1 98.88 153 LEU A CA 1
ATOM 1217 C C . LEU A 1 153 ? 13.391 29.828 8.211 1 98.88 153 LEU A C 1
ATOM 1219 O O . LEU A 1 153 ? 14.188 30.766 8.164 1 98.88 153 LEU A O 1
ATOM 1223 N N . ASN A 1 154 ? 13.711 28.594 8.523 1 98.94 154 ASN A N 1
ATOM 1224 C CA . ASN A 1 154 ? 15.062 28.25 8.969 1 98.94 154 ASN A CA 1
ATOM 1225 C C . ASN A 1 154 ? 16.094 28.516 7.883 1 98.94 154 ASN A C 1
ATOM 1227 O O . ASN A 1 154 ? 17.188 29 8.172 1 98.94 154 ASN A O 1
ATOM 1231 N N . THR A 1 155 ? 15.75 28.219 6.68 1 98.88 155 THR A N 1
ATOM 1232 C CA . THR A 1 155 ? 16.672 28.375 5.555 1 98.88 155 THR A CA 1
ATOM 1233 C C . THR A 1 155 ? 16.891 29.859 5.246 1 98.88 155 THR A C 1
ATOM 1235 O O . THR A 1 155 ? 18.016 30.281 5.016 1 98.88 155 THR A O 1
ATOM 1238 N N . CYS A 1 156 ? 15.844 30.672 5.18 1 98.88 156 CYS A N 1
ATOM 1239 C CA . CYS A 1 156 ? 15.984 32.094 4.969 1 98.88 156 CYS A CA 1
ATOM 1240 C C . CYS A 1 156 ? 16.844 32.719 6.059 1 98.88 156 CYS A C 1
ATOM 1242 O O . CYS A 1 156 ? 17.859 33.344 5.762 1 98.88 156 CYS A O 1
ATOM 1244 N N . LEU A 1 157 ? 16.422 32.562 7.336 1 98.81 157 LEU A N 1
ATOM 1245 C CA . LEU A 1 157 ? 17.141 33.188 8.453 1 98.81 157 LEU A CA 1
ATOM 1246 C C . LEU A 1 157 ? 18.562 32.625 8.562 1 98.81 157 LEU A C 1
ATOM 1248 O O . LEU A 1 157 ? 19.5 33.406 8.812 1 98.81 157 LEU A O 1
ATOM 1252 N N . GLY A 1 158 ? 18.672 31.312 8.414 1 98.88 158 GLY A N 1
ATOM 1253 C CA . GLY A 1 158 ? 19.969 30.688 8.508 1 98.88 158 GLY A CA 1
ATOM 1254 C C . GLY A 1 158 ? 20.938 31.172 7.441 1 98.88 158 GLY A C 1
ATOM 1255 O O . GLY A 1 158 ? 22.109 31.453 7.734 1 98.88 158 GLY A O 1
ATOM 1256 N N . GLY A 1 159 ? 20.453 31.188 6.188 1 98.75 159 GLY A N 1
ATOM 1257 C CA . GLY A 1 159 ? 21.297 31.703 5.121 1 98.75 159 GLY A CA 1
ATOM 1258 C C . GLY A 1 159 ? 21.766 33.125 5.379 1 98.75 159 GLY A C 1
ATOM 1259 O O . GLY A 1 159 ? 22.953 33.438 5.207 1 98.75 159 GLY A O 1
ATOM 1260 N N . GLU A 1 160 ? 20.906 34.031 5.762 1 98.62 160 GLU A N 1
ATOM 1261 C CA . GLU A 1 160 ? 21.25 35.438 6.059 1 98.62 160 GLU A CA 1
ATOM 1262 C C . GLU A 1 160 ? 22.203 35.531 7.246 1 98.62 160 GLU A C 1
ATOM 1264 O O . GLU A 1 160 ? 23.188 36.25 7.203 1 98.62 160 GLU A O 1
ATOM 1269 N N . TYR A 1 161 ? 21.938 34.75 8.305 1 98.38 161 TYR A N 1
ATOM 1270 C CA . TYR A 1 161 ? 22.734 34.75 9.531 1 98.38 161 TYR A CA 1
ATOM 1271 C C . TYR A 1 161 ? 24.156 34.281 9.266 1 98.38 161 TYR A C 1
ATOM 1273 O O . TYR A 1 161 ? 25.109 34.906 9.766 1 98.38 161 TYR A O 1
ATOM 1281 N N . LEU A 1 162 ? 24.328 33.25 8.453 1 98.31 162 LEU A N 1
ATOM 1282 C CA . LEU A 1 162 ? 25.625 32.688 8.188 1 98.31 162 LEU A CA 1
ATOM 1283 C C . LEU A 1 162 ? 26.328 33.375 7.031 1 98.31 162 LEU A C 1
ATOM 1285 O O . LEU A 1 162 ? 27.484 33.094 6.723 1 98.31 162 LEU A O 1
ATOM 1289 N N . GLY A 1 163 ? 25.641 34.25 6.336 1 98.06 163 GLY A N 1
ATOM 1290 C CA . GLY A 1 163 ? 26.203 34.906 5.172 1 98.06 163 GLY A CA 1
ATOM 1291 C C . GLY A 1 163 ? 26.312 34 3.957 1 98.06 163 GLY A C 1
ATOM 1292 O O . GLY A 1 163 ? 27.219 34.156 3.137 1 98.06 163 GLY A O 1
ATOM 1293 N N . ASP A 1 164 ? 25.484 33.031 3.92 1 98.25 164 ASP A N 1
ATOM 1294 C CA . ASP A 1 164 ? 25.406 32.094 2.795 1 98.25 164 ASP A CA 1
ATOM 1295 C C . ASP A 1 164 ? 24.297 32.5 1.83 1 98.25 164 ASP A C 1
ATOM 1297 O O . ASP A 1 164 ? 23.156 32.062 1.979 1 98.25 164 ASP A O 1
ATOM 1301 N N . GLU A 1 165 ? 24.578 33.125 0.771 1 97.75 165 GLU A N 1
ATOM 1302 C CA . GLU A 1 165 ? 23.609 33.688 -0.156 1 97.75 165 GLU A CA 1
ATOM 1303 C C . GLU A 1 165 ? 22.812 32.594 -0.863 1 97.75 165 GLU A C 1
ATOM 1305 O O . GLU A 1 165 ? 21.609 32.75 -1.092 1 97.75 165 GLU A O 1
ATOM 1310 N N . ALA A 1 166 ? 23.531 31.578 -1.218 1 97.88 166 ALA A N 1
ATOM 1311 C CA . ALA A 1 166 ? 22.859 30.484 -1.911 1 97.88 166 ALA A CA 1
ATOM 1312 C C . ALA A 1 166 ? 21.797 29.844 -1.021 1 97.88 166 ALA A C 1
ATOM 1314 O O . ALA A 1 166 ? 20.719 29.5 -1.491 1 97.88 166 ALA A O 1
ATOM 1315 N N . LEU A 1 167 ? 22.141 29.656 0.181 1 98.12 167 LEU A N 1
ATOM 1316 C CA . LEU A 1 167 ? 21.203 29.078 1.133 1 98.12 167 LEU A CA 1
ATOM 1317 C C . LEU A 1 167 ? 20 30 1.347 1 98.12 167 LEU A C 1
ATOM 1319 O O . LEU A 1 167 ? 18.859 29.547 1.367 1 98.12 167 LEU A O 1
ATOM 1323 N N . ALA A 1 168 ? 20.234 31.281 1.563 1 98.5 168 ALA A N 1
ATOM 1324 C CA . ALA A 1 168 ? 19.156 32.25 1.725 1 98.5 168 ALA A CA 1
ATOM 1325 C C . ALA A 1 168 ? 18.219 32.219 0.515 1 98.5 168 ALA A C 1
ATOM 1327 O O . ALA A 1 168 ? 17 32.219 0.666 1 98.5 168 ALA A O 1
ATOM 1328 N N . ARG A 1 169 ? 18.844 32.188 -0.657 1 98.44 169 ARG A N 1
ATOM 1329 C CA . ARG A 1 169 ? 18.062 32.188 -1.894 1 98.44 169 ARG A CA 1
ATOM 1330 C C . ARG A 1 169 ? 17.188 30.953 -1.98 1 98.44 169 ARG A C 1
ATOM 1332 O O . ARG A 1 169 ? 16.047 31.016 -2.445 1 98.44 169 ARG A O 1
ATOM 1339 N N . ARG A 1 170 ? 17.703 29.781 -1.546 1 98.56 170 ARG A N 1
ATOM 1340 C CA . ARG A 1 170 ? 16.891 28.562 -1.528 1 98.56 170 ARG A CA 1
ATOM 1341 C C . ARG A 1 170 ? 15.625 28.766 -0.699 1 98.56 170 ARG A C 1
ATOM 1343 O O . ARG A 1 170 ? 14.547 28.297 -1.089 1 98.56 170 ARG A O 1
ATOM 1350 N N . GLY A 1 171 ? 15.758 29.422 0.443 1 98.81 171 GLY A N 1
ATOM 1351 C CA . GLY A 1 171 ? 14.602 29.703 1.281 1 98.81 171 GLY A CA 1
ATOM 1352 C C . GLY A 1 171 ? 13.594 30.625 0.615 1 98.81 171 GLY A C 1
ATOM 1353 O O . GLY A 1 171 ? 12.391 30.359 0.641 1 98.81 171 GLY A O 1
ATOM 1354 N N . TYR A 1 172 ? 14.172 31.75 -0.05 1 98.38 172 TYR A N 1
ATOM 1355 C CA . TYR A 1 172 ? 13.305 32.688 -0.749 1 98.38 172 TYR A CA 1
ATOM 1356 C C . TYR A 1 172 ? 12.5 31.984 -1.835 1 98.38 172 TYR A C 1
ATOM 1358 O O . TYR A 1 172 ? 11.281 32.156 -1.93 1 98.38 172 TYR A O 1
ATOM 1366 N N . GLU A 1 173 ? 13.188 31.172 -2.535 1 98.06 173 GLU A N 1
ATOM 1367 C CA . GLU A 1 173 ? 12.578 30.469 -3.664 1 98.06 173 GLU A CA 1
ATOM 1368 C C . GLU A 1 173 ? 11.57 29.422 -3.191 1 98.06 173 GLU A C 1
ATOM 1370 O O . GLU A 1 173 ? 10.547 29.203 -3.846 1 98.06 173 GLU A O 1
ATOM 1375 N N . LYS A 1 174 ? 11.82 28.797 -2.096 1 98.44 174 LYS A N 1
ATOM 1376 C CA . LYS A 1 174 ? 10.898 27.781 -1.594 1 98.44 174 LYS A CA 1
ATOM 1377 C C . LYS A 1 174 ? 9.602 28.422 -1.096 1 98.44 174 LYS A C 1
ATOM 1379 O O . LYS A 1 174 ? 8.523 27.828 -1.218 1 98.44 174 LYS A O 1
ATOM 1384 N N . LEU A 1 175 ? 9.68 29.609 -0.474 1 98.12 175 LEU A N 1
ATOM 1385 C CA . LEU A 1 175 ? 8.461 30.312 -0.116 1 98.12 175 LEU A CA 1
ATOM 1386 C C . LEU A 1 175 ? 7.602 30.578 -1.35 1 98.12 175 LEU A C 1
ATOM 1388 O O . LEU A 1 175 ? 6.391 30.344 -1.331 1 98.12 175 LEU A O 1
ATOM 1392 N N . ALA A 1 176 ? 8.258 31.062 -2.387 1 96.38 176 ALA A N 1
ATOM 1393 C CA . ALA A 1 176 ? 7.543 31.312 -3.635 1 96.38 176 ALA A CA 1
ATOM 1394 C C . ALA A 1 176 ? 6.891 30.047 -4.16 1 96.38 176 ALA A C 1
ATOM 1396 O O . ALA A 1 176 ? 5.754 30.078 -4.633 1 96.38 176 ALA A O 1
ATOM 1397 N N . ALA A 1 177 ? 7.613 28.938 -4.062 1 96.81 177 ALA A N 1
ATOM 1398 C CA . ALA A 1 177 ? 7.098 27.656 -4.527 1 96.81 177 ALA A CA 1
ATOM 1399 C C . ALA A 1 177 ? 5.898 27.203 -3.693 1 96.81 177 ALA A C 1
ATOM 1401 O O . ALA A 1 177 ? 4.93 26.672 -4.23 1 96.81 177 ALA A O 1
ATOM 1402 N N . TRP A 1 178 ? 5.992 27.359 -2.412 1 97.31 178 TRP A N 1
ATOM 1403 C CA . TRP A 1 178 ? 4.879 27 -1.539 1 97.31 178 TRP A CA 1
ATOM 1404 C C . TRP A 1 178 ? 3.641 27.828 -1.861 1 97.31 178 TRP A C 1
ATOM 1406 O O . TRP A 1 178 ? 2.525 27.297 -1.895 1 97.31 178 TRP A O 1
ATOM 1416 N N . ILE A 1 179 ? 3.822 29.141 -2.078 1 95.69 179 ILE A N 1
ATOM 1417 C CA . ILE A 1 179 ? 2.721 30.031 -2.426 1 95.69 179 ILE A CA 1
ATOM 1418 C C . ILE A 1 179 ? 2.098 29.578 -3.748 1 95.69 179 ILE A C 1
ATOM 1420 O O . ILE A 1 179 ? 0.874 29.5 -3.865 1 95.69 179 ILE A O 1
ATOM 1424 N N . ALA A 1 180 ? 2.955 29.344 -4.695 1 93.81 180 ALA A N 1
ATOM 1425 C CA . ALA A 1 180 ? 2.465 28.875 -5.992 1 93.81 180 ALA A CA 1
ATOM 1426 C C . ALA A 1 180 ? 1.653 27.594 -5.848 1 93.81 180 ALA A C 1
ATOM 1428 O O . ALA A 1 180 ? 0.59 27.453 -6.457 1 93.81 180 ALA A O 1
ATOM 1429 N N . PHE A 1 181 ? 2.143 26.672 -5.105 1 95.44 181 PHE A N 1
ATOM 1430 C CA . PHE A 1 181 ? 1.436 25.422 -4.855 1 95.44 181 PHE A CA 1
ATOM 1431 C C . PHE A 1 181 ? 0.073 25.688 -4.227 1 95.44 181 PHE A C 1
ATOM 1433 O O . PHE A 1 181 ? -0.941 25.156 -4.68 1 95.44 181 PHE A O 1
ATOM 1440 N N . THR A 1 182 ? 0.012 26.453 -3.184 1 96.12 182 THR A N 1
ATOM 1441 C CA . THR A 1 182 ? -1.213 26.766 -2.457 1 96.12 182 THR A CA 1
ATOM 1442 C C . THR A 1 182 ? -2.219 27.469 -3.369 1 96.12 182 THR A C 1
ATOM 1444 O O . THR A 1 182 ? -3.42 27.188 -3.301 1 96.12 182 THR A O 1
ATOM 1447 N N . ASN A 1 183 ? -1.722 28.297 -4.203 1 93.69 183 ASN A N 1
ATOM 1448 C CA . ASN A 1 183 ? -2.57 29.125 -5.066 1 93.69 183 ASN A CA 1
ATOM 1449 C C . ASN A 1 183 ? -3.189 28.297 -6.188 1 93.69 183 ASN A C 1
ATOM 1451 O O . ASN A 1 183 ? -4.09 28.75 -6.887 1 93.69 183 ASN A O 1
ATOM 1455 N N . ARG A 1 184 ? -2.736 27.094 -6.328 1 94.25 184 ARG A N 1
ATOM 1456 C CA . ARG A 1 184 ? -3.383 26.219 -7.305 1 94.25 184 ARG A CA 1
ATOM 1457 C C . ARG A 1 184 ? -4.824 25.922 -6.902 1 94.25 184 ARG A C 1
ATOM 1459 O O . ARG A 1 184 ? -5.691 25.766 -7.762 1 94.25 184 ARG A O 1
ATOM 1466 N N . SER A 1 185 ? -5.066 25.891 -5.578 1 96.5 185 SER A N 1
ATOM 1467 C CA . SER A 1 185 ? -6.391 25.469 -5.141 1 96.5 185 SER A CA 1
ATOM 1468 C C . SER A 1 185 ? -6.984 26.438 -4.137 1 96.5 185 SER A C 1
ATOM 1470 O O . SER A 1 185 ? -8.195 26.469 -3.924 1 96.5 185 SER A O 1
ATOM 1472 N N . GLY A 1 186 ? -6.145 27.141 -3.488 1 96.06 186 GLY A N 1
ATOM 1473 C CA . GLY A 1 186 ? -6.688 28.234 -2.688 1 96.06 186 GLY A CA 1
ATOM 1474 C C . GLY A 1 186 ? -6.363 28.094 -1.211 1 96.06 186 GLY A C 1
ATOM 1475 O O . GLY A 1 186 ? -6.441 29.078 -0.467 1 96.06 186 GLY A O 1
ATOM 1476 N N . HIS A 1 187 ? -6.086 26.922 -0.759 1 97.38 187 HIS A N 1
ATOM 1477 C CA . HIS A 1 187 ? -5.809 26.672 0.651 1 97.38 187 HIS A CA 1
ATOM 1478 C C . HIS A 1 187 ? -4.672 25.672 0.821 1 97.38 187 HIS A C 1
ATOM 1480 O O . HIS A 1 187 ? -4.48 24.797 -0.025 1 97.38 187 HIS A O 1
ATOM 1486 N N . PRO A 1 188 ? -3.83 25.781 1.837 1 96.94 188 PRO A N 1
ATOM 1487 C CA . PRO A 1 188 ? -2.771 24.781 2.053 1 96.94 188 PRO A CA 1
ATOM 1488 C C . PRO A 1 188 ? -3.316 23.375 2.266 1 96.94 188 PRO A C 1
ATOM 1490 O O . PRO A 1 188 ? -4.441 23.219 2.744 1 96.94 188 PRO A O 1
ATOM 1493 N N . MET A 1 189 ? -2.498 22.406 2.014 1 94.88 189 MET A N 1
ATOM 1494 C CA . MET A 1 189 ? -2.9 21 2.043 1 94.88 189 MET A CA 1
ATOM 1495 C C . MET A 1 189 ? -3.234 20.562 3.465 1 94.88 189 MET A C 1
ATOM 1497 O O . MET A 1 189 ? -4.16 19.781 3.676 1 94.88 189 MET A O 1
ATOM 1501 N N . GLU A 1 190 ? -2.412 20.922 4.457 1 94.5 190 GLU A N 1
ATOM 1502 C CA . GLU A 1 190 ? -2.77 20.703 5.855 1 94.5 190 GLU A CA 1
ATOM 1503 C C . GLU A 1 190 ? -3.824 21.703 6.32 1 94.5 190 GLU A C 1
ATOM 1505 O O . GLU A 1 190 ? -3.557 22.531 7.188 1 94.5 190 GLU A O 1
ATOM 1510 N N . TYR A 1 191 ? -5.027 21.469 5.898 1 96.31 191 TYR A N 1
ATOM 1511 C CA . TYR A 1 191 ? -6.051 22.516 5.871 1 96.31 191 TYR A CA 1
ATOM 1512 C C . TYR A 1 191 ? -6.703 22.672 7.238 1 96.31 191 TYR A C 1
ATOM 1514 O O . TYR A 1 191 ? -6.867 21.688 7.973 1 96.31 191 TYR A O 1
ATOM 1522 N N . ASN A 1 192 ? -7.023 23.891 7.531 1 97.38 192 ASN A N 1
ATOM 1523 C CA . ASN A 1 192 ? -7.934 24.266 8.609 1 97.38 192 ASN A CA 1
ATOM 1524 C C . ASN A 1 192 ? -7.566 23.562 9.914 1 97.38 192 ASN A C 1
ATOM 1526 O O . ASN A 1 192 ? -8.445 23.109 10.641 1 97.38 192 ASN A O 1
ATOM 1530 N N . SER A 1 193 ? -6.246 23.438 10.172 1 96.19 193 SER A N 1
ATOM 1531 C CA . SER A 1 193 ? -5.738 22.703 11.328 1 96.19 193 SER A CA 1
ATOM 1532 C C . SER A 1 193 ? -5.441 23.641 12.492 1 96.19 193 SER A C 1
ATOM 1534 O O . SER A 1 193 ? -4.551 24.5 12.391 1 96.19 193 SER A O 1
ATOM 1536 N N . PRO A 1 194 ? -6.105 23.484 13.609 1 94.19 194 PRO A N 1
ATOM 1537 C CA . PRO A 1 194 ? -5.789 24.359 14.734 1 94.19 194 PRO A CA 1
ATOM 1538 C C . PRO A 1 194 ? -4.32 24.281 15.148 1 94.19 194 PRO A C 1
ATOM 1540 O O . PRO A 1 194 ? -3.709 25.312 15.461 1 94.19 194 PRO A O 1
ATOM 1543 N N . THR A 1 195 ? -3.76 23.141 15.07 1 93.12 195 THR A N 1
ATOM 1544 C CA . THR A 1 195 ? -2.377 22.938 15.484 1 93.12 195 THR A CA 1
ATOM 1545 C C . THR A 1 195 ? -1.411 23.469 14.43 1 93.12 195 THR A C 1
ATOM 1547 O O . THR A 1 195 ? -0.522 24.266 14.742 1 93.12 195 THR A O 1
ATOM 1550 N N . TYR A 1 196 ? -1.644 23.141 13.258 1 96 196 TYR A N 1
ATOM 1551 C CA . TYR A 1 196 ? -0.588 23.359 12.273 1 96 196 TYR A CA 1
ATOM 1552 C C . TYR A 1 196 ? -0.779 24.688 11.555 1 96 196 TYR A C 1
ATOM 1554 O O . TYR A 1 196 ? 0.176 25.25 11.016 1 96 196 TYR A O 1
ATOM 1562 N N . THR A 1 197 ? -1.984 25.188 11.508 1 97 197 THR A N 1
ATOM 1563 C CA . THR A 1 197 ? -2.121 26.562 11.07 1 97 197 THR A CA 1
ATOM 1564 C C . THR A 1 197 ? -1.417 27.516 12.047 1 97 197 THR A C 1
ATOM 1566 O O . THR A 1 197 ? -0.833 28.516 11.633 1 97 197 THR A O 1
ATOM 1569 N N . ALA A 1 198 ? -1.476 27.141 13.273 1 96.06 198 ALA A N 1
ATOM 1570 C CA . ALA A 1 198 ? -0.776 27.938 14.273 1 96.06 198 ALA A CA 1
ATOM 1571 C C . ALA A 1 198 ? 0.73 27.938 14.031 1 96.06 198 ALA A C 1
ATOM 1573 O O . ALA A 1 198 ? 1.379 28.984 14.094 1 96.06 198 ALA A O 1
ATOM 1574 N N . VAL A 1 199 ? 1.266 26.781 13.758 1 96.81 199 VAL A N 1
ATOM 1575 C CA . VAL A 1 199 ? 2.686 26.641 13.453 1 96.81 199 VAL A CA 1
ATOM 1576 C C . VAL A 1 199 ? 3.029 27.484 12.219 1 96.81 199 VAL A C 1
ATOM 1578 O O . VAL A 1 199 ? 4.023 28.219 12.219 1 96.81 199 VAL A O 1
ATOM 1581 N N . THR A 1 200 ? 2.197 27.422 11.258 1 98.19 200 THR A N 1
ATOM 1582 C CA . THR A 1 200 ? 2.424 28.109 9.992 1 98.19 200 THR A CA 1
ATOM 1583 C C . THR A 1 200 ? 2.373 29.625 10.188 1 98.19 200 THR A C 1
ATOM 1585 O O . THR A 1 200 ? 3.252 30.344 9.719 1 98.19 200 THR A O 1
ATOM 1588 N N . LEU A 1 201 ? 1.425 30.125 10.93 1 98.06 201 LEU A N 1
ATOM 1589 C CA . LEU A 1 201 ? 1.274 31.547 11.156 1 98.06 201 LEU A CA 1
ATOM 1590 C C . LEU A 1 201 ? 2.436 32.094 11.984 1 98.06 201 LEU A C 1
ATOM 1592 O O . LEU A 1 201 ? 2.928 33.188 11.727 1 98.06 201 LEU A O 1
ATOM 1596 N N . ARG A 1 202 ? 2.848 31.328 12.93 1 97.25 202 ARG A N 1
ATOM 1597 C CA . ARG A 1 202 ? 4 31.75 13.727 1 97.25 202 ARG A CA 1
ATOM 1598 C C . ARG A 1 202 ? 5.246 31.875 12.852 1 97.25 202 ARG A C 1
ATOM 1600 O O . ARG A 1 202 ? 6.008 32.844 12.984 1 97.25 202 ARG A O 1
ATOM 1607 N N . ALA A 1 203 ? 5.449 30.922 12.031 1 98.44 203 ALA A N 1
ATOM 1608 C CA . ALA A 1 203 ? 6.602 30.953 11.133 1 98.44 203 ALA A CA 1
ATOM 1609 C C . ALA A 1 203 ? 6.527 32.156 10.188 1 98.44 203 ALA A C 1
ATOM 1611 O O . ALA A 1 203 ? 7.523 32.844 9.961 1 98.44 203 ALA A O 1
ATOM 1612 N N . LEU A 1 204 ? 5.367 32.406 9.633 1 98.25 204 LEU A N 1
ATOM 1613 C CA . LEU A 1 204 ? 5.188 33.531 8.719 1 98.25 204 LEU A CA 1
ATOM 1614 C C . LEU A 1 204 ? 5.43 34.844 9.438 1 98.25 204 LEU A C 1
ATOM 1616 O O . LEU A 1 204 ? 6.012 35.781 8.867 1 98.25 204 LEU A O 1
ATOM 1620 N N . LYS A 1 205 ? 4.973 34.938 10.656 1 97.94 205 LYS A N 1
ATOM 1621 C CA . LYS A 1 205 ? 5.238 36.125 11.461 1 97.94 205 LYS A CA 1
ATOM 1622 C C . LYS A 1 205 ? 6.734 36.344 11.641 1 97.94 205 LYS A C 1
ATOM 1624 O O . LYS A 1 205 ? 7.223 37.469 11.477 1 97.94 205 LYS A O 1
ATOM 1629 N N . ARG A 1 206 ? 7.418 35.344 11.906 1 97.81 206 ARG A N 1
ATOM 1630 C CA . ARG A 1 206 ? 8.859 35.438 12.102 1 97.81 206 ARG A CA 1
ATOM 1631 C C . ARG A 1 206 ? 9.57 35.812 10.805 1 97.81 206 ARG A C 1
ATOM 1633 O O . ARG A 1 206 ? 10.555 36.562 10.812 1 97.81 206 ARG A O 1
ATOM 1640 N N . LEU A 1 207 ? 9.148 35.25 9.727 1 98.38 207 LEU A N 1
ATOM 1641 C CA . LEU A 1 207 ? 9.68 35.656 8.43 1 98.38 207 LEU A CA 1
ATOM 1642 C C . LEU A 1 207 ? 9.508 37.156 8.211 1 98.38 207 LEU A C 1
ATOM 1644 O O . LEU A 1 207 ? 10.453 37.844 7.816 1 98.38 207 LEU A O 1
ATOM 1648 N N . THR A 1 208 ? 8.312 37.625 8.477 1 97.06 208 THR A N 1
ATOM 1649 C CA . THR A 1 208 ? 7.984 39.031 8.297 1 97.06 208 THR A CA 1
ATOM 1650 C C . THR A 1 208 ? 8.859 39.906 9.195 1 97.06 208 THR A C 1
ATOM 1652 O O . THR A 1 208 ? 9.336 40.969 8.766 1 97.06 208 THR A O 1
ATOM 1655 N N . ASP A 1 209 ? 9.164 39.438 10.367 1 97.12 209 ASP A N 1
ATOM 1656 C CA . ASP A 1 209 ? 9.82 40.25 11.383 1 97.12 209 ASP A CA 1
ATOM 1657 C C . ASP A 1 209 ? 11.336 40.25 11.203 1 97.12 209 ASP A C 1
ATOM 1659 O O . ASP A 1 209 ? 12.023 41.219 11.531 1 97.12 209 ASP A O 1
ATOM 1663 N N . LEU A 1 210 ? 11.852 39.125 10.688 1 98.19 210 LEU A N 1
ATOM 1664 C CA . LEU A 1 210 ? 13.281 38.938 10.898 1 98.19 210 LEU A CA 1
ATOM 1665 C C . LEU A 1 210 ? 14.023 38.844 9.57 1 98.19 210 LEU A C 1
ATOM 1667 O O . LEU A 1 210 ? 15.234 39.062 9.508 1 98.19 210 LEU A O 1
ATOM 1671 N N . VAL A 1 211 ? 13.367 38.438 8.539 1 98.38 211 VAL A N 1
ATOM 1672 C CA . VAL A 1 211 ? 14.062 38.25 7.266 1 98.38 211 VAL A CA 1
ATOM 1673 C C . VAL A 1 211 ? 14.398 39.625 6.656 1 98.38 211 VAL A C 1
ATOM 1675 O O . VAL A 1 211 ? 13.609 40.562 6.746 1 98.38 211 VAL A O 1
ATOM 1678 N N . ARG A 1 212 ? 15.547 39.75 6.008 1 97.62 212 ARG A N 1
ATOM 1679 C CA . ARG A 1 212 ? 16 41 5.445 1 97.62 212 ARG A CA 1
ATOM 1680 C C . ARG A 1 212 ? 15.445 41.219 4.039 1 97.62 212 ARG A C 1
ATOM 1682 O O . ARG A 1 212 ? 15.156 42.344 3.645 1 97.62 212 ARG A O 1
ATOM 1689 N N . ASP A 1 213 ? 15.305 40.156 3.307 1 97 213 ASP A N 1
ATOM 1690 C CA . ASP A 1 213 ? 14.805 40.281 1.938 1 97 213 ASP A CA 1
ATOM 1691 C C . ASP A 1 213 ? 13.367 40.781 1.91 1 97 213 ASP A C 1
ATOM 1693 O O . ASP A 1 213 ? 12.453 40.094 2.377 1 97 213 ASP A O 1
ATOM 1697 N N . GLU A 1 214 ? 13.141 41.875 1.325 1 94.88 214 GLU A N 1
ATOM 1698 C CA . GLU A 1 214 ? 11.859 42.562 1.378 1 94.88 214 GLU A CA 1
ATOM 1699 C C . GLU A 1 214 ? 10.766 41.781 0.668 1 94.88 214 GLU A C 1
ATOM 1701 O O . GLU A 1 214 ? 9.633 41.719 1.141 1 94.88 214 GLU A O 1
ATOM 1706 N N . ALA A 1 215 ? 11.102 41.219 -0.488 1 94.31 215 ALA A N 1
ATOM 1707 C CA . ALA A 1 215 ? 10.109 40.438 -1.227 1 94.31 215 ALA A CA 1
ATOM 1708 C C . ALA A 1 215 ? 9.586 39.281 -0.386 1 94.31 215 ALA A C 1
ATOM 1710 O O . ALA A 1 215 ? 8.391 38.969 -0.392 1 94.31 215 ALA A O 1
ATOM 1711 N N . THR A 1 216 ? 10.508 38.625 0.319 1 96.69 216 THR A N 1
ATOM 1712 C CA . THR A 1 216 ? 10.141 37.5 1.184 1 96.69 216 THR A CA 1
ATOM 1713 C C . THR A 1 216 ? 9.242 38 2.324 1 96.69 216 THR A C 1
ATOM 1715 O O . THR A 1 216 ? 8.25 37.344 2.646 1 96.69 216 THR A O 1
ATOM 1718 N N . ARG A 1 217 ? 9.508 39.062 2.936 1 96.44 217 ARG A N 1
ATOM 1719 C CA . ARG A 1 217 ? 8.688 39.625 4.012 1 96.44 217 ARG A CA 1
ATOM 1720 C C . ARG A 1 217 ? 7.281 39.938 3.52 1 96.44 217 ARG A C 1
ATOM 1722 O O . ARG A 1 217 ? 6.301 39.656 4.203 1 96.44 217 ARG A O 1
ATOM 1729 N N . GLN A 1 218 ? 7.223 40.531 2.377 1 93.81 218 GLN A N 1
ATOM 1730 C CA . GLN A 1 218 ? 5.934 40.875 1.792 1 93.81 218 GLN A CA 1
ATOM 1731 C C . GLN A 1 218 ? 5.086 39.656 1.518 1 93.81 218 GLN A C 1
ATOM 1733 O O . GLN A 1 218 ? 3.887 39.625 1.805 1 93.81 218 GLN A O 1
ATOM 1738 N N . ARG A 1 219 ? 5.719 38.656 0.945 1 95.19 219 ARG A N 1
ATOM 1739 C CA . ARG A 1 219 ? 5.027 37.406 0.643 1 95.19 219 ARG A CA 1
ATOM 1740 C C . ARG A 1 219 ? 4.516 36.75 1.916 1 95.19 219 ARG A C 1
ATOM 1742 O O . ARG A 1 219 ? 3.375 36.281 1.967 1 95.19 219 ARG A O 1
ATOM 1749 N N . ALA A 1 220 ? 5.355 36.719 2.92 1 97.06 220 ALA A N 1
ATOM 1750 C CA . ALA A 1 220 ? 4.988 36.125 4.195 1 97.06 220 ALA A CA 1
ATOM 1751 C C . ALA A 1 220 ? 3.797 36.844 4.82 1 97.06 220 ALA A C 1
ATOM 1753 O O . ALA A 1 220 ? 2.869 36.188 5.32 1 97.06 220 ALA A O 1
ATOM 1754 N N . ARG A 1 221 ? 3.797 38.094 4.773 1 95 221 ARG A N 1
ATOM 1755 C CA . ARG A 1 221 ? 2.719 38.906 5.344 1 95 221 ARG A CA 1
ATOM 1756 C C . ARG A 1 221 ? 1.4 38.656 4.625 1 95 221 ARG A C 1
ATOM 1758 O O . ARG A 1 221 ? 0.352 38.531 5.262 1 95 221 ARG A O 1
ATOM 1765 N N . ALA A 1 222 ? 1.461 38.594 3.361 1 93.81 222 ALA A N 1
ATOM 1766 C CA . ALA A 1 222 ? 0.257 38.375 2.564 1 93.81 222 ALA A CA 1
ATOM 1767 C C . ALA A 1 222 ? -0.334 37 2.842 1 93.81 222 ALA A C 1
ATOM 1769 O O . ALA A 1 222 ? -1.555 36.844 2.941 1 93.81 222 ALA A O 1
ATOM 1770 N N . MET A 1 223 ? 0.519 36.031 2.908 1 96 223 MET A N 1
ATOM 1771 C CA . MET A 1 223 ? 0.033 34.688 3.172 1 96 223 MET A CA 1
ATOM 1772 C C . MET A 1 223 ? -0.534 34.594 4.586 1 96 223 MET A C 1
ATOM 1774 O O . MET A 1 223 ? -1.516 33.875 4.812 1 96 223 MET A O 1
ATOM 1778 N N . ALA A 1 224 ? 0.125 35.219 5.539 1 96.94 224 ALA A N 1
ATOM 1779 C CA . ALA A 1 224 ? -0.413 35.25 6.898 1 96.94 224 ALA A CA 1
ATOM 1780 C C . ALA A 1 224 ? -1.818 35.844 6.918 1 96.94 224 ALA A C 1
ATOM 1782 O O . ALA A 1 224 ? -2.703 35.344 7.613 1 96.94 224 ALA A O 1
ATOM 1783 N N . ALA A 1 225 ? -2.008 36.906 6.168 1 96 225 ALA A N 1
ATOM 1784 C CA . ALA A 1 225 ? -3.32 37.531 6.082 1 96 225 ALA A CA 1
ATOM 1785 C C . ALA A 1 225 ? -4.355 36.594 5.5 1 96 225 ALA A C 1
ATOM 1787 O O . ALA A 1 225 ? -5.473 36.469 6.016 1 96 225 ALA A O 1
ATOM 1788 N N . ARG A 1 226 ? -4.02 35.906 4.473 1 96.62 226 ARG A N 1
ATOM 1789 C CA . ARG A 1 226 ? -4.953 35 3.836 1 96.62 226 ARG A CA 1
ATOM 1790 C C . ARG A 1 226 ? -5.32 33.844 4.777 1 96.62 226 ARG A C 1
ATOM 1792 O O . ARG A 1 226 ? -6.473 33.438 4.82 1 96.62 226 ARG A O 1
ATOM 1799 N N . LEU A 1 227 ? -4.332 33.344 5.445 1 97.44 227 LEU A N 1
ATOM 1800 C CA . LEU A 1 227 ? -4.598 32.25 6.402 1 97.44 227 LEU A CA 1
ATOM 1801 C C . LEU A 1 227 ? -5.453 32.75 7.559 1 97.44 227 LEU A C 1
ATOM 1803 O O . LEU A 1 227 ? -6.348 32.062 8.031 1 97.44 227 LEU A O 1
ATOM 1807 N N . ALA A 1 228 ? -5.121 33.938 7.98 1 96.88 228 ALA A N 1
ATOM 1808 C CA . ALA A 1 228 ? -5.902 34.531 9.055 1 96.88 228 ALA A CA 1
ATOM 1809 C C . ALA A 1 228 ? -7.371 34.688 8.656 1 96.88 228 ALA A C 1
ATOM 1811 O O . ALA A 1 228 ? -8.266 34.5 9.484 1 96.88 228 ALA A O 1
ATOM 1812 N N . LEU A 1 229 ? -7.602 35.062 7.449 1 97.19 229 LEU A N 1
ATOM 1813 C CA . LEU A 1 229 ? -8.961 35.125 6.922 1 97.19 229 LEU A CA 1
ATOM 1814 C C . LEU A 1 229 ? -9.672 33.781 7.098 1 97.19 229 LEU A C 1
ATOM 1816 O O . LEU A 1 229 ? -10.789 33.75 7.613 1 97.19 229 LEU A O 1
ATOM 1820 N N . SER A 1 230 ? -9.031 32.75 6.711 1 97.88 230 SER A N 1
ATOM 1821 C CA . SER A 1 230 ? -9.625 31.422 6.832 1 97.88 230 SER A CA 1
ATOM 1822 C C . SER A 1 230 ? -9.914 31.062 8.289 1 97.88 230 SER A C 1
ATOM 1824 O O . SER A 1 230 ? -10.961 30.5 8.602 1 97.88 230 SER A O 1
ATOM 1826 N N . VAL A 1 231 ? -8.961 31.359 9.156 1 97.94 231 VAL A N 1
ATOM 1827 C CA . VAL A 1 231 ? -9.156 31.062 10.578 1 97.94 231 VAL A CA 1
ATOM 1828 C C . VAL A 1 231 ? -10.406 31.766 11.078 1 97.94 231 VAL A C 1
ATOM 1830 O O . VAL A 1 231 ? -11.258 31.156 11.727 1 97.94 231 VAL A O 1
ATOM 1833 N N . ALA A 1 232 ? -10.508 33 10.758 1 97.75 232 ALA A N 1
ATOM 1834 C CA . ALA A 1 232 ? -11.641 33.812 11.219 1 97.75 232 ALA A CA 1
ATOM 1835 C C . ALA A 1 232 ? -12.961 33.219 10.695 1 97.75 232 ALA A C 1
ATOM 1837 O O . ALA A 1 232 ? -13.969 33.219 11.406 1 97.75 232 ALA A O 1
ATOM 1838 N N . LEU A 1 233 ? -12.953 32.781 9.5 1 98.12 233 LEU A N 1
ATOM 1839 C CA . LEU A 1 233 ? -14.156 32.25 8.859 1 98.12 233 LEU A CA 1
ATOM 1840 C C . LEU A 1 233 ? -14.594 30.953 9.516 1 98.12 233 LEU A C 1
ATOM 1842 O O . LEU A 1 233 ? -15.742 30.547 9.375 1 98.12 233 LEU A O 1
ATOM 1846 N N . HIS A 1 234 ? -13.734 30.328 10.273 1 98.25 234 HIS A N 1
ATOM 1847 C CA . HIS A 1 234 ? -14.047 28.984 10.766 1 98.25 234 HIS A CA 1
ATOM 1848 C C . HIS A 1 234 ? -14.188 28.984 12.281 1 98.25 234 HIS A C 1
ATOM 1850 O O . HIS A 1 234 ? -14.406 27.922 12.891 1 98.25 234 HIS A O 1
ATOM 1856 N N . ILE A 1 235 ? -14.055 30.078 12.898 1 98.12 235 ILE A N 1
ATOM 1857 C CA . ILE A 1 235 ? -14.32 30.156 14.328 1 98.12 235 ILE A CA 1
ATOM 1858 C C . ILE A 1 235 ? -15.828 30.172 14.57 1 98.12 235 ILE A C 1
ATOM 1860 O O . ILE A 1 235 ? -16.531 31.062 14.094 1 98.12 235 ILE A O 1
ATOM 1864 N N . HIS A 1 236 ? -16.297 29.25 15.281 1 97.69 236 HIS A N 1
ATOM 1865 C CA . HIS A 1 236 ? -17.719 29.188 15.641 1 97.69 236 HIS A CA 1
ATOM 1866 C C . HIS A 1 236 ? -18.047 30.172 16.75 1 97.69 236 HIS A C 1
ATOM 1868 O O . HIS A 1 236 ? -17.484 30.094 17.844 1 97.69 236 HIS A O 1
ATOM 1874 N N . ALA A 1 237 ? -18.953 30.969 16.5 1 95.94 237 ALA A N 1
ATOM 1875 C CA . ALA A 1 237 ? -19.25 32.062 17.438 1 95.94 237 ALA A CA 1
ATOM 1876 C C . ALA A 1 237 ? -19.844 31.516 18.734 1 95.94 237 ALA A C 1
ATOM 1878 O O . ALA A 1 237 ? -19.609 32.062 19.812 1 95.94 237 ALA A O 1
ATOM 1879 N N . GLY A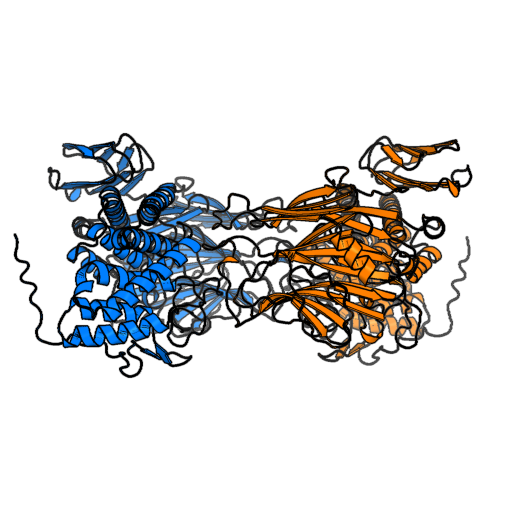 1 238 ? -20.594 30.469 18.625 1 95.19 238 GLY A N 1
ATOM 1880 C CA . GLY A 1 238 ? -21.297 29.953 19.781 1 95.19 238 GLY A CA 1
ATOM 1881 C C . GLY A 1 238 ? -20.375 29.281 20.797 1 95.19 238 GLY A C 1
ATOM 1882 O O . GLY A 1 238 ? -20.594 29.406 22.016 1 95.19 238 GLY A O 1
ATOM 1883 N N . THR A 1 239 ? -19.344 28.672 20.375 1 95.81 239 THR A N 1
ATOM 1884 C CA . THR A 1 239 ? -18.5 27.891 21.266 1 95.81 239 THR A CA 1
ATOM 1885 C C . THR A 1 239 ? -17.094 28.5 21.344 1 95.81 239 THR A C 1
ATOM 1887 O O . THR A 1 239 ? -16.312 28.156 22.234 1 95.81 239 THR A O 1
ATOM 1890 N N . GLY A 1 240 ? -16.734 29.281 20.391 1 96.06 240 GLY A N 1
ATOM 1891 C CA . GLY A 1 240 ? -15.391 29.812 20.281 1 96.06 240 GLY A CA 1
ATOM 1892 C C . GLY A 1 240 ? -14.398 28.828 19.703 1 96.06 240 GLY A C 1
ATOM 1893 O O . GLY A 1 240 ? -13.211 29.141 19.562 1 96.06 240 GLY A O 1
ATOM 1894 N N . ARG A 1 241 ? -14.914 27.688 19.375 1 96.94 241 ARG A N 1
ATOM 1895 C CA . ARG A 1 241 ? -14.039 26.641 18.859 1 96.94 241 ARG A CA 1
ATOM 1896 C C . ARG A 1 241 ? -13.781 26.828 17.375 1 96.94 241 ARG A C 1
ATOM 1898 O O . ARG A 1 241 ? -14.57 27.469 16.672 1 96.94 241 ARG A O 1
ATOM 1905 N N . TRP A 1 242 ? -12.609 26.281 16.906 1 97.31 242 TRP A N 1
ATOM 1906 C CA . TRP A 1 242 ? -12.266 26.203 15.484 1 97.31 242 TRP A CA 1
ATOM 1907 C C . TRP A 1 242 ? -13.047 25.094 14.789 1 97.31 242 TRP A C 1
ATOM 1909 O O . TRP A 1 242 ? -12.719 23.922 14.938 1 97.31 242 TRP A O 1
ATOM 1919 N N . ALA A 1 243 ? -14.102 25.469 14.023 1 98 243 ALA A N 1
ATOM 1920 C CA . ALA A 1 243 ? -14.992 24.5 13.383 1 98 243 ALA A CA 1
ATOM 1921 C C . ALA A 1 243 ? -14.266 23.734 12.281 1 98 243 ALA A C 1
ATOM 1923 O O . ALA A 1 243 ? -13.367 24.266 11.633 1 98 243 ALA A O 1
ATOM 1924 N N . GLY A 1 244 ? -14.703 22.516 12.062 1 97.69 244 GLY A N 1
ATOM 1925 C CA . GLY A 1 244 ? -14.102 21.672 11.047 1 97.69 244 GLY A CA 1
ATOM 1926 C C . GLY A 1 244 ? -14.672 21.891 9.656 1 97.69 244 GLY A C 1
ATOM 1927 O O . GLY A 1 244 ? -15.422 22.844 9.438 1 97.69 244 GLY A O 1
ATOM 1928 N N . PRO A 1 245 ? -14.266 20.922 8.797 1 98.31 245 PRO A N 1
ATOM 1929 C CA . PRO A 1 245 ? -13.367 19.781 9.016 1 98.31 245 PRO A CA 1
ATOM 1930 C C . PRO A 1 245 ? -11.914 20.188 9.18 1 98.31 245 PRO A C 1
ATOM 1932 O O . PRO A 1 245 ? -11.555 21.344 8.898 1 98.31 245 PRO A O 1
ATOM 1935 N N . HIS A 1 246 ? -11.078 19.328 9.805 1 97.62 246 HIS A N 1
ATOM 1936 C CA . HIS A 1 246 ? -9.664 19.594 10.031 1 97.62 246 HIS A CA 1
ATOM 1937 C C . HIS A 1 246 ? -8.789 18.609 9.266 1 97.62 246 HIS A C 1
ATOM 1939 O O . HIS A 1 246 ? -9.039 17.391 9.297 1 97.62 246 HIS A O 1
ATOM 1945 N N . GLY A 1 247 ? -7.773 19.125 8.578 1 95.81 247 GLY A N 1
ATOM 1946 C CA . GLY A 1 247 ? -6.809 18.25 7.934 1 95.81 247 GLY A CA 1
ATOM 1947 C C . GLY A 1 247 ? -5.949 17.484 8.922 1 95.81 247 GLY A C 1
ATOM 1948 O O . GLY A 1 247 ? -5.531 16.359 8.641 1 95.81 247 GLY A O 1
ATOM 1949 N N . ARG A 1 248 ? -5.637 18.047 10 1 93.75 248 ARG A N 1
ATOM 1950 C CA . ARG A 1 248 ? -4.906 17.469 11.117 1 93.75 248 ARG A CA 1
ATOM 1951 C C . ARG A 1 248 ? -5.309 18.109 12.438 1 93.75 248 ARG A C 1
ATOM 1953 O O . ARG A 1 248 ? -5.234 19.344 12.586 1 93.75 248 ARG A O 1
ATOM 1960 N N . ALA A 1 249 ? -5.723 17.297 13.367 1 91.94 249 ALA A N 1
ATOM 1961 C CA . ALA A 1 249 ? -6.082 17.812 14.688 1 91.94 249 ALA A CA 1
ATOM 1962 C C . ALA A 1 249 ? -5.867 16.75 15.758 1 91.94 249 ALA A C 1
ATOM 1964 O O . ALA A 1 249 ? -5.895 15.547 15.469 1 91.94 249 ALA A O 1
ATOM 1965 N N . TYR A 1 250 ? -5.715 17.188 17.016 1 90.44 250 TYR A N 1
ATOM 1966 C CA . TYR A 1 250 ? -5.422 16.297 18.125 1 90.44 250 TYR A CA 1
ATOM 1967 C C . TYR A 1 250 ? -6.582 16.25 19.109 1 90.44 250 TYR A C 1
ATOM 1969 O O . TYR A 1 250 ? -7.375 17.188 19.188 1 90.44 250 TYR A O 1
ATOM 1977 N N . GLN A 1 251 ? -6.645 15.242 19.891 1 89.81 251 GLN A N 1
ATOM 1978 C CA . GLN A 1 251 ? -7.777 14.891 20.734 1 89.81 251 GLN A CA 1
ATOM 1979 C C . GLN A 1 251 ? -8.102 16.016 21.719 1 89.81 251 GLN A C 1
ATOM 1981 O O . GLN A 1 251 ? -9.266 16.328 21.953 1 89.81 251 GLN A O 1
ATOM 1986 N N . PRO A 1 252 ? -7.184 16.688 22.281 1 86.88 252 PRO A N 1
ATOM 1987 C CA . PRO A 1 252 ? -7.527 17.719 23.266 1 86.88 252 PRO A CA 1
ATOM 1988 C C . PRO A 1 252 ? -8.383 18.828 22.688 1 86.88 252 PRO A C 1
ATOM 1990 O O . PRO A 1 252 ? -9.266 19.359 23.359 1 86.88 252 PRO A O 1
ATOM 1993 N N . SER A 1 253 ? -8.141 19.109 21.453 1 86.56 253 SER A N 1
ATOM 1994 C CA . SER A 1 253 ? -8.961 20.125 20.812 1 86.56 253 SER A CA 1
ATOM 1995 C C . SER A 1 253 ? -10.344 19.594 20.469 1 86.56 253 SER A C 1
ATOM 1997 O O . SER A 1 253 ? -11.336 20.312 20.594 1 86.56 253 SER A O 1
ATOM 1999 N N . VAL A 1 254 ? -10.445 18.375 20.156 1 88.88 254 VAL A N 1
ATOM 2000 C CA . VAL A 1 254 ? -11.711 17.766 19.75 1 88.88 254 VAL A CA 1
ATOM 2001 C C . VAL A 1 254 ? -12.633 17.609 20.953 1 88.88 254 VAL A C 1
ATOM 2003 O O . VAL A 1 254 ? -13.828 17.875 20.859 1 88.88 254 VAL A O 1
ATOM 2006 N N . VAL A 1 255 ? -12.016 17.297 22.078 1 88.19 255 VAL A N 1
ATOM 2007 C CA . VAL A 1 255 ? -12.859 17.062 23.25 1 88.19 255 VAL A CA 1
ATOM 2008 C C . VAL A 1 255 ? -12.961 18.328 24.078 1 88.19 255 VAL A C 1
ATOM 2010 O O . VAL A 1 255 ? -13.43 18.297 25.219 1 88.19 255 VAL A O 1
ATOM 2013 N N . CYS A 1 256 ? -12.383 19.422 23.656 1 89.06 256 CYS A N 1
ATOM 2014 C CA . CYS A 1 256 ? -12.508 20.75 24.234 1 89.06 256 CYS A CA 1
ATOM 2015 C C . CYS A 1 256 ? -11.812 20.812 25.594 1 89.06 256 CYS A C 1
ATOM 2017 O O . CYS A 1 256 ? -12.336 21.406 26.531 1 89.06 256 CYS A O 1
ATOM 2019 N N . GLU A 1 257 ? -10.711 20.156 25.594 1 86.75 257 GLU A N 1
ATOM 2020 C CA . GLU A 1 257 ? -9.883 20.219 26.797 1 86.75 257 GLU A CA 1
ATOM 2021 C C . GLU A 1 257 ? -9.023 21.469 26.812 1 86.75 257 GLU A C 1
ATOM 2023 O O . GLU A 1 257 ? -8.617 21.938 27.891 1 86.75 257 GLU A O 1
ATOM 2028 N N . THR A 1 258 ? -8.734 22.016 25.703 1 89.44 258 THR A N 1
ATOM 2029 C CA . THR A 1 258 ? -7.945 23.25 25.578 1 89.44 258 THR A CA 1
ATOM 2030 C C . THR A 1 258 ? -8.852 24.469 25.562 1 89.44 258 THR A C 1
ATOM 2032 O O . THR A 1 258 ? -10.055 24.359 25.328 1 89.44 258 THR A O 1
ATOM 2035 N N . PRO A 1 259 ? -8.242 25.641 25.844 1 92.44 259 PRO A N 1
ATOM 2036 C CA . PRO A 1 259 ? -9.047 26.844 25.656 1 92.44 259 PRO A CA 1
ATOM 2037 C C . PRO A 1 259 ? -9.594 26.984 24.234 1 92.44 259 PRO A C 1
ATOM 2039 O O . PRO A 1 259 ? -8.992 26.469 23.297 1 92.44 259 PRO A O 1
ATOM 2042 N N . PRO A 1 260 ? -10.805 27.609 24.203 1 95.25 260 PRO A N 1
ATOM 2043 C CA . PRO A 1 260 ? -11.344 27.797 22.844 1 95.25 260 PRO A CA 1
ATOM 2044 C C . PRO A 1 260 ? -10.383 28.531 21.922 1 95.25 260 PRO A C 1
ATOM 2046 O O . PRO A 1 260 ? -9.68 29.453 22.344 1 95.25 260 PRO A O 1
ATOM 2049 N N . GLU A 1 261 ? -10.359 28.188 20.703 1 96.38 261 GLU A N 1
ATOM 2050 C CA . GLU A 1 261 ? -9.375 28.672 19.734 1 96.38 261 GLU A CA 1
ATOM 2051 C C . GLU A 1 261 ? -9.586 30.156 19.422 1 96.38 261 GLU A C 1
ATOM 2053 O O . GLU A 1 261 ? -8.688 30.828 18.922 1 96.38 261 GLU A O 1
ATOM 2058 N N . VAL A 1 262 ? -10.719 30.719 19.703 1 96.81 262 VAL A N 1
ATOM 2059 C CA . VAL A 1 262 ? -10.945 32.156 19.531 1 96.81 262 VAL A CA 1
ATOM 2060 C C . VAL A 1 262 ? -9.953 32.938 20.375 1 96.81 262 VAL A C 1
ATOM 2062 O O . VAL A 1 262 ? -9.516 34.031 19.984 1 96.81 262 VAL A O 1
ATOM 2065 N N . GLU A 1 263 ? -9.625 32.406 21.5 1 96.88 263 GLU A N 1
ATOM 2066 C CA . GLU A 1 263 ? -8.641 33.062 22.359 1 96.88 263 GLU A CA 1
ATOM 2067 C C . GLU A 1 263 ? -7.277 33.125 21.672 1 96.88 263 GLU A C 1
ATOM 2069 O O . GLU A 1 263 ? -6.562 34.125 21.797 1 96.88 263 GLU A O 1
ATOM 2074 N N . MET A 1 264 ? -6.953 32.062 21.078 1 96.62 264 MET A N 1
ATOM 2075 C CA . MET A 1 264 ? -5.711 32.031 20.312 1 96.62 264 MET A CA 1
ATOM 2076 C C . MET A 1 264 ? -5.723 33.094 19.203 1 96.62 264 MET A C 1
ATOM 2078 O O . MET A 1 264 ? -4.742 33.812 19.016 1 96.62 264 MET A O 1
ATOM 2082 N N . LEU A 1 265 ? -6.785 33.188 18.484 1 97.44 265 LEU A N 1
ATOM 2083 C CA . LEU A 1 265 ? -6.918 34.188 17.422 1 97.44 265 LEU A CA 1
ATOM 2084 C C . LEU A 1 265 ? -6.809 35.594 17.984 1 97.44 265 LEU A C 1
ATOM 2086 O O . LEU A 1 265 ? -6.141 36.438 17.391 1 97.44 265 LEU A O 1
ATOM 2090 N N . GLN A 1 266 ? -7.402 35.812 19.078 1 97.25 266 GLN A N 1
ATOM 2091 C CA . GLN A 1 266 ? -7.34 37.125 19.703 1 97.25 266 GLN A CA 1
ATOM 2092 C C . GLN A 1 266 ? -5.91 37.469 20.109 1 97.25 266 GLN A C 1
ATOM 2094 O O . GLN A 1 266 ? -5.469 38.594 19.922 1 97.25 266 GLN A O 1
ATOM 2099 N N . ALA A 1 267 ? -5.27 36.531 20.625 1 97.25 267 ALA A N 1
ATOM 2100 C CA . ALA A 1 267 ? -3.869 36.719 20.984 1 97.25 267 ALA A CA 1
ATOM 2101 C C . ALA A 1 267 ? -3.037 37.062 19.75 1 97.25 267 ALA A C 1
ATOM 2103 O O . ALA A 1 267 ? -2.148 37.938 19.812 1 97.25 267 ALA A O 1
ATOM 2104 N N . TRP A 1 268 ? -3.314 36.438 18.625 1 97.56 268 TRP A N 1
ATOM 2105 C CA . TRP A 1 268 ? -2.604 36.688 17.375 1 97.56 268 TRP A CA 1
ATOM 2106 C C . TRP A 1 268 ? -2.881 38.094 16.875 1 97.56 268 TRP A C 1
ATOM 2108 O O . TRP A 1 268 ? -2.006 38.75 16.281 1 97.56 268 TRP A O 1
ATOM 2118 N N . ILE A 1 269 ? -4.059 38.531 17.078 1 96.75 269 ILE A N 1
ATOM 2119 C CA . ILE A 1 269 ? -4.414 39.906 16.688 1 96.75 269 ILE A CA 1
ATOM 2120 C C . ILE A 1 269 ? -3.646 40.875 17.562 1 96.75 269 ILE A C 1
ATOM 2122 O O . ILE A 1 269 ? -3.051 41.844 17.047 1 96.75 269 ILE A O 1
ATOM 2126 N N . GLU A 1 270 ? -3.621 40.656 18.766 1 96.62 270 GLU A N 1
ATOM 2127 C CA . GLU A 1 270 ? -3.002 41.562 19.734 1 96.62 270 GLU A CA 1
ATOM 2128 C C . GLU A 1 270 ? -1.497 41.656 19.5 1 96.62 270 GLU A C 1
ATOM 2130 O O . GLU A 1 270 ? -0.923 42.75 19.609 1 96.62 270 GLU A O 1
ATOM 2135 N N . ASP A 1 271 ? -0.891 40.562 19.219 1 95.06 271 ASP A N 1
ATOM 2136 C CA . ASP A 1 271 ? 0.565 40.594 19.125 1 95.06 271 ASP A CA 1
ATOM 2137 C C . ASP A 1 271 ? 1.019 40.875 17.703 1 95.06 271 ASP A C 1
ATOM 2139 O O . ASP A 1 271 ? 2.217 40.844 17.406 1 95.06 271 ASP A O 1
ATOM 2143 N N . GLY A 1 272 ? 0.079 40.969 16.719 1 94.31 272 GLY A N 1
ATOM 2144 C CA . GLY A 1 272 ? 0.395 41.375 15.359 1 94.31 272 GLY A CA 1
ATOM 2145 C C . GLY A 1 272 ? 0.722 40.219 14.453 1 94.31 272 GLY A C 1
ATOM 2146 O O . GLY A 1 272 ? 1.174 40.406 13.32 1 94.31 272 GLY A O 1
ATOM 2147 N N . THR A 1 273 ? 0.538 39.031 14.93 1 95.38 273 THR A N 1
ATOM 2148 C CA . THR A 1 273 ? 0.696 37.844 14.086 1 95.38 273 THR A CA 1
ATOM 2149 C C . THR A 1 273 ? -0.293 37.875 12.922 1 95.38 273 THR A C 1
ATOM 2151 O O . THR A 1 273 ? 0.043 37.469 11.805 1 95.38 273 THR A O 1
ATOM 2154 N N . VAL A 1 274 ? -1.504 38.312 13.281 1 95.31 274 VAL A N 1
ATOM 2155 C CA . VAL A 1 274 ? -2.516 38.469 12.242 1 95.31 274 VAL A CA 1
ATOM 2156 C C . VAL A 1 274 ? -2.99 39.938 12.234 1 95.31 274 VAL A C 1
ATOM 2158 O O . VAL A 1 274 ? -2.881 40.625 13.242 1 95.31 274 VAL A O 1
ATOM 2161 N N . PRO A 1 275 ? -3.467 40.406 11.086 1 93.88 275 PRO A N 1
ATOM 2162 C CA . PRO A 1 275 ? -3.846 41.812 10.977 1 93.88 275 PRO A CA 1
ATOM 2163 C C . PRO A 1 275 ? -5.055 42.188 11.844 1 93.88 275 PRO A C 1
ATOM 2165 O O . PRO A 1 275 ? -5.914 41.344 12.086 1 93.88 275 PRO A O 1
ATOM 2168 N N . ALA A 1 276 ? -5.137 43.344 12.141 1 92.25 276 ALA A N 1
ATOM 2169 C CA . ALA A 1 276 ? -6.16 43.844 13.055 1 92.25 276 ALA A CA 1
ATOM 2170 C C . ALA A 1 276 ? -7.555 43.688 12.453 1 92.25 276 ALA A C 1
ATOM 2172 O O . ALA A 1 276 ? -8.531 43.5 13.18 1 92.25 276 ALA A O 1
ATOM 2173 N N . TRP A 1 277 ? -7.66 43.844 11.148 1 92.31 277 TRP A N 1
ATOM 2174 C CA . TRP A 1 277 ? -8.961 43.75 10.492 1 92.31 277 TRP A CA 1
ATOM 2175 C C . TRP A 1 277 ? -9.617 42.406 10.734 1 92.31 277 TRP A C 1
ATOM 2177 O O . TRP A 1 277 ? -10.836 42.25 10.602 1 92.31 277 TRP A O 1
ATOM 2187 N N . VAL A 1 278 ? -8.914 41.406 11.102 1 95.62 278 VAL A N 1
ATOM 2188 C CA . VAL A 1 278 ? -9.43 40.062 11.383 1 95.62 278 VAL A CA 1
ATOM 2189 C C . VAL A 1 278 ? -10.398 40.125 12.562 1 95.62 278 VAL A C 1
ATOM 2191 O O . VAL A 1 278 ? -11.406 39.406 12.578 1 95.62 278 VAL A O 1
ATOM 2194 N N . GLY A 1 279 ? -10.031 40.875 13.555 1 93.88 279 GLY A N 1
ATOM 2195 C CA . GLY A 1 279 ? -10.93 41.062 14.68 1 93.88 279 GLY A CA 1
ATOM 2196 C C . GLY A 1 279 ? -12.273 41.656 14.281 1 93.88 279 GLY A C 1
ATOM 2197 O O . GLY A 1 279 ? -13.312 41.25 14.797 1 93.88 279 GLY A O 1
ATOM 2198 N N . GLN A 1 280 ? -12.266 42.594 13.406 1 91.25 280 GLN A N 1
ATOM 2199 C CA . GLN A 1 280 ? -13.5 43.188 12.914 1 91.25 280 GLN A CA 1
ATOM 2200 C C . GLN A 1 280 ? -14.328 42.188 12.117 1 91.25 280 GLN A C 1
ATOM 2202 O O . GLN A 1 280 ? -15.547 42.156 12.234 1 91.25 280 GLN A O 1
ATOM 2207 N N . LEU A 1 281 ? -13.625 41.469 11.336 1 93.31 281 LEU A N 1
ATOM 2208 C CA . LEU A 1 281 ? -14.305 40.438 10.586 1 93.31 281 LEU A CA 1
ATOM 2209 C C . LEU A 1 281 ? -15.008 39.469 11.531 1 93.31 281 LEU A C 1
ATOM 2211 O O . LEU A 1 281 ? -16.156 39.094 11.297 1 93.31 281 LEU A O 1
ATOM 2215 N N . LEU A 1 282 ? -14.359 39.062 12.547 1 94 282 LEU A N 1
ATOM 2216 C CA . LEU A 1 282 ? -14.922 38.125 13.531 1 94 282 LEU A CA 1
ATOM 2217 C C . LEU A 1 282 ? -16.203 38.688 14.141 1 94 282 LEU A C 1
ATOM 2219 O O . LEU A 1 282 ? -17.156 37.969 14.383 1 94 282 LEU A O 1
ATOM 2223 N N . ALA A 1 283 ? -16.203 39.969 14.289 1 92.5 283 ALA A N 1
ATOM 2224 C CA . ALA A 1 283 ? -17.328 40.625 14.961 1 92.5 283 ALA A CA 1
ATOM 2225 C C . ALA A 1 283 ? -18.469 40.875 13.992 1 92.5 283 ALA A C 1
ATOM 2227 O O . ALA A 1 283 ? -19.641 40.906 14.391 1 92.5 283 ALA A O 1
ATOM 2228 N N . GLU A 1 284 ? -18.172 41.031 12.758 1 93.5 284 GLU A N 1
ATOM 2229 C CA . GLU A 1 284 ? -19.172 41.625 11.875 1 93.5 284 GLU A CA 1
ATOM 2230 C C . GLU A 1 284 ? -19.672 40.625 10.852 1 93.5 284 GLU A C 1
ATOM 2232 O O . GLU A 1 284 ? -20.672 40.875 10.164 1 93.5 284 GLU A O 1
ATOM 2237 N N . ARG A 1 285 ? -19.016 39.531 10.734 1 93.56 285 ARG A N 1
ATOM 2238 C CA . ARG A 1 285 ? -19.484 38.531 9.781 1 93.56 285 ARG A CA 1
ATOM 2239 C C . ARG A 1 285 ? -20.891 38.062 10.133 1 93.56 285 ARG A C 1
ATOM 2241 O O . ARG A 1 285 ? -21.328 38.188 11.273 1 93.56 285 ARG A O 1
ATOM 2248 N N . PRO A 1 286 ? -21.625 37.5 9.109 1 95.38 286 PRO A N 1
ATOM 2249 C CA . PRO A 1 286 ? -22.984 36.969 9.383 1 95.38 286 PRO A CA 1
ATOM 2250 C C . PRO A 1 286 ? -22.984 35.875 10.438 1 95.38 286 PRO A C 1
ATOM 2252 O O . PRO A 1 286 ? -22.031 35.094 10.539 1 95.38 286 PRO A O 1
ATOM 2255 N N . ALA A 1 287 ? -24.109 35.812 11.133 1 95.44 287 ALA A N 1
ATOM 2256 C CA . ALA A 1 287 ? -24.25 34.812 12.18 1 95.44 287 ALA A CA 1
ATOM 2257 C C . ALA A 1 287 ? -24.391 33.406 11.578 1 95.44 287 ALA A C 1
ATOM 2259 O O . ALA A 1 287 ? -24.031 32.406 12.219 1 95.44 287 ALA A O 1
ATOM 2260 N N . VAL A 1 288 ? -25.047 33.344 10.438 1 97.88 288 VAL A N 1
ATOM 2261 C CA . VAL A 1 288 ? -25.281 32.062 9.75 1 97.88 288 VAL A CA 1
ATOM 2262 C C . VAL A 1 288 ? -24.672 32.125 8.344 1 97.88 288 VAL A C 1
ATOM 2264 O O . VAL A 1 288 ? -25.062 33 7.539 1 97.88 288 VAL A O 1
ATOM 2267 N N . TYR A 1 289 ? -23.766 31.266 8.047 1 97.94 289 TYR A N 1
ATOM 2268 C CA . TYR A 1 289 ? -23.188 31.25 6.711 1 97.94 289 TYR A CA 1
ATOM 2269 C C . TYR A 1 289 ? -22.453 29.938 6.461 1 97.94 289 TYR A C 1
ATOM 2271 O O . TYR A 1 289 ? -22.188 29.172 7.395 1 97.94 289 TYR A O 1
ATOM 2279 N N . GLN A 1 290 ? -22.219 29.641 5.242 1 98.44 290 GLN A N 1
ATOM 2280 C CA . GLN A 1 290 ? -21.406 28.516 4.797 1 98.44 290 GLN A CA 1
ATOM 2281 C C . GLN A 1 290 ? -20.172 29 4.031 1 98.44 290 GLN A C 1
ATOM 2283 O O . GLN A 1 290 ? -20.25 29.969 3.268 1 98.44 290 GLN A O 1
ATOM 2288 N N . VAL A 1 291 ? -19.094 28.391 4.289 1 98.44 291 VAL A N 1
ATOM 2289 C CA . VAL A 1 291 ? -17.875 28.672 3.547 1 98.44 291 VAL A CA 1
ATOM 2290 C C . VAL A 1 291 ? -17.281 27.359 3.004 1 98.44 291 VAL A C 1
ATOM 2292 O O . VAL A 1 291 ? -17.344 26.328 3.672 1 98.44 291 VAL A O 1
ATOM 2295 N N . THR A 1 292 ? -16.844 27.328 1.754 1 98.62 292 THR A N 1
ATOM 2296 C CA . THR A 1 292 ? -16.156 26.203 1.122 1 98.62 292 THR A CA 1
ATOM 2297 C C . THR A 1 292 ? -14.781 26.641 0.611 1 98.62 292 THR A C 1
ATOM 2299 O O . THR A 1 292 ? -14.648 27.688 -0.022 1 98.62 292 THR A O 1
ATOM 2302 N N . GLU A 1 293 ? -13.797 25.922 0.982 1 98.5 293 GLU A N 1
ATOM 2303 C CA . GLU A 1 293 ? -12.438 26.125 0.49 1 98.5 293 GLU A CA 1
ATOM 2304 C C . GLU A 1 293 ? -11.859 24.828 -0.087 1 98.5 293 GLU A C 1
ATOM 2306 O O . GLU A 1 293 ? -12.273 23.734 0.293 1 98.5 293 GLU A O 1
ATOM 2311 N N . THR A 1 294 ? -10.945 25 -1.071 1 98.56 294 THR A N 1
ATOM 2312 C CA . THR A 1 294 ? -10.305 23.828 -1.677 1 98.56 294 THR A CA 1
ATOM 2313 C C . THR A 1 294 ? -8.828 23.781 -1.315 1 98.56 294 THR A C 1
ATOM 2315 O O . THR A 1 294 ? -8.094 24.75 -1.531 1 98.56 294 THR A O 1
ATOM 2318 N N . ALA A 1 295 ? -8.422 22.672 -0.751 1 97.81 295 ALA A N 1
ATOM 2319 C CA . ALA A 1 295 ? -7.02 22.484 -0.391 1 97.81 295 ALA A CA 1
ATOM 2320 C C . ALA A 1 295 ? -6.219 21.938 -1.571 1 97.81 295 ALA A C 1
ATOM 2322 O O . ALA A 1 295 ? -5.07 22.328 -1.782 1 97.81 295 ALA A O 1
ATOM 2323 N N . GLU A 1 296 ? -6.848 21.016 -2.324 1 96.88 296 GLU A N 1
ATOM 2324 C CA . GLU A 1 296 ? -6.191 20.469 -3.502 1 96.88 296 GLU A CA 1
ATOM 2325 C C . GLU A 1 296 ? -7.211 19.922 -4.496 1 96.88 296 GLU A C 1
ATOM 2327 O O . GLU A 1 296 ? -7.66 18.781 -4.371 1 96.88 296 GLU A O 1
ATOM 2332 N N . ALA A 1 297 ? -7.367 20.562 -5.562 1 96.62 297 ALA A N 1
ATOM 2333 C CA . ALA A 1 297 ? -8.383 20.203 -6.551 1 96.62 297 ALA A CA 1
ATOM 2334 C C . ALA A 1 297 ? -8.039 18.891 -7.238 1 96.62 297 ALA A C 1
ATOM 2336 O O . ALA A 1 297 ? -8.914 18.062 -7.48 1 96.62 297 ALA A O 1
ATOM 2337 N N . SER A 1 298 ? -6.793 18.641 -7.492 1 93.5 298 SER A N 1
ATOM 2338 C CA . SER A 1 298 ? -6.363 17.438 -8.203 1 93.5 298 SER A CA 1
ATOM 2339 C C . SER A 1 298 ? -6.566 16.188 -7.355 1 93.5 298 SER A C 1
ATOM 2341 O O . SER A 1 298 ? -6.527 15.07 -7.867 1 93.5 298 SER A O 1
ATOM 2343 N N . ARG A 1 299 ? -6.848 16.312 -6.109 1 92.69 299 ARG A N 1
ATOM 2344 C CA . ARG A 1 299 ? -7.09 15.203 -5.195 1 92.69 299 ARG A CA 1
ATOM 2345 C C . ARG A 1 299 ? -8.523 15.227 -4.668 1 92.69 299 ARG A C 1
ATOM 2347 O O . ARG A 1 299 ? -8.836 14.562 -3.678 1 92.69 299 ARG A O 1
ATOM 2354 N N . ASP A 1 300 ? -9.266 16.125 -5.195 1 96.75 300 ASP A N 1
ATOM 2355 C CA . ASP A 1 300 ? -10.68 16.25 -4.848 1 96.75 300 ASP A CA 1
ATOM 2356 C C . ASP A 1 300 ? -10.852 16.641 -3.383 1 96.75 300 ASP A C 1
ATOM 2358 O O . ASP A 1 300 ? -11.75 16.141 -2.701 1 96.75 300 ASP A O 1
ATOM 2362 N N . LEU A 1 301 ? -10.031 17.516 -2.861 1 97.5 301 LEU A N 1
ATOM 2363 C CA . LEU A 1 301 ? -10.016 17.812 -1.434 1 97.5 301 LEU A CA 1
ATOM 2364 C C . LEU A 1 301 ? -10.516 19.219 -1.168 1 97.5 301 LEU A C 1
ATOM 2366 O O . LEU A 1 301 ? -9.758 20.188 -1.262 1 97.5 301 LEU A O 1
ATOM 2370 N N . ALA A 1 302 ? -11.727 19.281 -0.773 1 98.25 302 ALA A N 1
ATOM 2371 C CA . ALA A 1 302 ? -12.359 20.531 -0.344 1 98.25 302 ALA A CA 1
ATOM 2372 C C . ALA A 1 302 ? -12.945 20.391 1.059 1 98.25 302 ALA A C 1
ATOM 2374 O O . ALA A 1 302 ? -13.172 19.281 1.537 1 98.25 302 ALA A O 1
ATOM 2375 N N . LEU A 1 303 ? -13.133 21.5 1.732 1 98.25 303 LEU A N 1
ATOM 2376 C CA . LEU A 1 303 ? -13.766 21.547 3.045 1 98.25 303 LEU A CA 1
ATOM 2377 C C . LEU A 1 303 ? -14.977 22.484 3.027 1 98.25 303 LEU A C 1
ATOM 2379 O O . LEU A 1 303 ? -14.938 23.562 2.424 1 98.25 303 LEU A O 1
ATOM 2383 N N . THR A 1 304 ? -16.016 22.047 3.572 1 98.81 304 THR A N 1
ATOM 2384 C CA . THR A 1 304 ? -17.234 22.844 3.73 1 98.81 304 THR A CA 1
ATOM 2385 C C . THR A 1 304 ? -17.609 22.969 5.203 1 98.81 304 THR A C 1
ATOM 2387 O O . THR A 1 304 ? -17.672 21.969 5.926 1 98.81 304 THR A O 1
ATOM 2390 N N . THR A 1 305 ? -17.844 24.188 5.598 1 98.81 305 THR A N 1
ATOM 2391 C CA . THR A 1 305 ? -18.25 24.469 6.969 1 98.81 305 THR A CA 1
ATOM 2392 C C . THR A 1 305 ? -19.5 25.344 6.996 1 98.81 305 THR A C 1
ATOM 2394 O O . THR A 1 305 ? -19.578 26.359 6.297 1 98.81 305 THR A O 1
ATOM 2397 N N . PHE A 1 306 ? -20.5 24.922 7.707 1 98.75 306 PHE A N 1
ATOM 2398 C CA . PHE A 1 306 ? -21.719 25.688 7.973 1 98.75 306 PHE A CA 1
ATOM 2399 C C . PHE A 1 306 ? -21.766 26.125 9.43 1 98.75 306 PHE A C 1
ATOM 2401 O O . PHE A 1 306 ? -21.641 25.297 10.336 1 98.75 306 PHE A O 1
ATOM 2408 N N . LEU A 1 307 ? -21.953 27.422 9.664 1 98.69 307 LEU A N 1
ATOM 2409 C CA . LEU A 1 307 ? -21.906 27.953 11.023 1 98.69 307 LEU A CA 1
ATOM 2410 C C . LEU A 1 307 ? -23.203 28.656 11.375 1 98.69 307 LEU A C 1
ATOM 2412 O O . LEU A 1 307 ? -23.734 29.406 10.555 1 98.69 307 LEU A O 1
ATOM 2416 N N . THR A 1 308 ? -23.734 28.375 12.531 1 98.44 308 THR A N 1
ATOM 2417 C CA . THR A 1 308 ? -24.859 29.047 13.195 1 98.44 308 THR A CA 1
ATOM 2418 C C . THR A 1 308 ? -24.5 29.406 14.633 1 98.44 308 THR A C 1
ATOM 2420 O O . THR A 1 308 ? -23.453 29 15.133 1 98.44 308 THR A O 1
ATOM 2423 N N . PRO A 1 309 ? -25.312 30.219 15.234 1 96.94 309 PRO A N 1
ATOM 2424 C CA . PRO A 1 309 ? -25.031 30.516 16.641 1 96.94 309 PRO A CA 1
ATOM 2425 C C . PRO A 1 309 ? -25.062 29.266 17.516 1 96.94 309 PRO A C 1
ATOM 2427 O O . PRO A 1 309 ? -24.312 29.188 18.5 1 96.94 309 PRO A O 1
ATOM 2430 N N . GLU A 1 310 ? -25.828 28.281 17.156 1 98 310 GLU A N 1
ATOM 2431 C CA . GLU A 1 310 ? -26.062 27.109 18 1 98 310 GLU A CA 1
ATOM 2432 C C . GLU A 1 310 ? -25.047 26 17.703 1 98 310 GLU A C 1
ATOM 2434 O O . GLU A 1 310 ? -24.672 25.234 18.594 1 98 310 GLU A O 1
ATOM 2439 N N . PHE A 1 311 ? -24.656 25.891 16.469 1 98.5 311 PHE A N 1
ATOM 2440 C CA . PHE A 1 311 ? -23.766 24.797 16.109 1 98.5 311 PHE A CA 1
ATOM 2441 C C . PHE A 1 311 ? -22.984 25.125 14.836 1 98.5 311 PHE A C 1
ATOM 2443 O O . PHE A 1 311 ? -23.328 26.078 14.125 1 98.5 311 PHE A O 1
ATOM 2450 N N . ALA A 1 312 ? -21.906 24.422 14.602 1 98.69 312 ALA A N 1
ATOM 2451 C CA . ALA A 1 312 ? -21.188 24.359 13.344 1 98.69 312 ALA A CA 1
ATOM 2452 C C . ALA A 1 312 ? -21.031 22.922 12.852 1 98.69 312 ALA A C 1
ATOM 2454 O O . ALA A 1 312 ? -20.828 22.016 13.648 1 98.69 312 ALA A O 1
ATOM 2455 N N . LEU A 1 313 ? -21.203 22.672 11.547 1 98.88 313 LEU A N 1
ATOM 2456 C CA . LEU A 1 313 ? -20.969 21.391 10.898 1 98.88 313 LEU A CA 1
ATOM 2457 C C . LEU A 1 313 ? -19.938 21.531 9.789 1 98.88 313 LEU A C 1
ATOM 2459 O O . LEU A 1 313 ? -20 22.453 8.977 1 98.88 313 LEU A O 1
ATOM 2463 N N . GLY A 1 314 ? -18.938 20.719 9.82 1 98.81 314 GLY A N 1
ATOM 2464 C CA . GLY A 1 314 ? -17.922 20.703 8.781 1 98.81 314 GLY A CA 1
ATOM 2465 C C . GLY A 1 314 ? -17.672 19.312 8.203 1 98.81 314 GLY A C 1
ATOM 2466 O O . GLY A 1 314 ? -17.672 18.328 8.93 1 98.81 314 GLY A O 1
ATOM 2467 N N . THR A 1 315 ? -17.516 19.234 6.863 1 98.81 315 THR A N 1
ATOM 2468 C CA . THR A 1 315 ? -17.281 17.969 6.18 1 98.81 315 THR A CA 1
ATOM 2469 C C . THR A 1 315 ? -16.219 18.141 5.086 1 98.81 315 THR A C 1
ATOM 2471 O O . THR A 1 315 ? -16.25 19.125 4.344 1 98.81 315 THR A O 1
ATOM 2474 N N . ALA A 1 316 ? -15.281 17.234 5.047 1 98.56 316 ALA A N 1
ATOM 2475 C CA . ALA A 1 316 ? -14.32 17.188 3.945 1 98.56 316 ALA A CA 1
ATOM 2476 C C . ALA A 1 316 ? -14.898 16.438 2.748 1 98.56 316 ALA A C 1
ATOM 2478 O O . ALA A 1 316 ? -15.75 15.555 2.908 1 98.56 316 ALA A O 1
ATOM 2479 N N . SER A 1 317 ? -14.414 16.75 1.538 1 98.62 317 SER A N 1
ATOM 2480 C CA . SER A 1 317 ? -14.859 16.031 0.345 1 98.62 317 SER A CA 1
ATOM 2481 C C . SER A 1 317 ? -14.18 14.672 0.229 1 98.62 317 SER A C 1
ATOM 2483 O O . SER A 1 317 ? -14.688 13.773 -0.439 1 98.62 317 SER A O 1
ATOM 2485 N N . ALA A 1 318 ? -13.031 14.602 0.835 1 97.75 318 ALA A N 1
ATOM 2486 C CA . ALA A 1 318 ? -12.258 13.359 0.808 1 97.75 318 ALA A CA 1
ATOM 2487 C C . ALA A 1 318 ? -11.289 13.297 1.989 1 97.75 318 ALA A C 1
ATOM 2489 O O . ALA A 1 318 ? -11.023 14.305 2.639 1 97.75 318 ALA A O 1
ATOM 2490 N N . SER A 1 319 ? -10.781 12.078 2.217 1 95.38 319 SER A N 1
ATOM 2491 C CA . SER A 1 319 ? -9.781 11.891 3.262 1 95.38 319 SER A CA 1
ATOM 2492 C C . SER A 1 319 ? -8.461 12.539 2.881 1 95.38 319 SER A C 1
ATOM 2494 O O . SER A 1 319 ? -8.078 12.547 1.708 1 95.38 319 SER A O 1
ATOM 2496 N N . PHE A 1 320 ? -7.777 13.055 3.906 1 92.38 320 PHE A N 1
ATOM 2497 C CA . PHE A 1 320 ? -6.453 13.633 3.725 1 92.38 320 PHE A CA 1
ATOM 2498 C C . PHE A 1 320 ? -5.422 12.906 4.578 1 92.38 320 PHE A C 1
ATOM 2500 O O . PHE A 1 320 ? -4.375 12.492 4.074 1 92.38 320 PHE A O 1
ATOM 2507 N N . HIS A 1 321 ? -5.668 12.742 5.766 1 93.5 321 HIS A N 1
ATOM 2508 C CA . HIS A 1 321 ? -4.738 12.219 6.766 1 93.5 321 HIS A CA 1
ATOM 2509 C C . HIS A 1 321 ? -5.48 11.469 7.863 1 93.5 321 HIS A C 1
ATOM 2511 O O . HIS A 1 321 ? -6.605 11.828 8.219 1 93.5 321 HIS A O 1
ATOM 2517 N N . PRO A 1 322 ? -4.797 10.484 8.516 1 93.81 322 PRO A N 1
ATOM 2518 C CA . PRO A 1 322 ? -5.469 9.734 9.586 1 93.81 322 PRO A CA 1
ATOM 2519 C C . PRO A 1 322 ? -5.828 10.609 10.781 1 93.81 322 PRO A C 1
ATOM 2521 O O . PRO A 1 322 ? -6.699 10.25 11.578 1 93.81 322 PRO A O 1
ATOM 2524 N N . GLN A 1 323 ? -5.191 11.695 10.938 1 93.94 323 GLN A N 1
ATOM 2525 C CA . GLN A 1 323 ? -5.453 12.602 12.055 1 93.94 323 GLN A CA 1
ATOM 2526 C C . GLN A 1 323 ? -6.492 13.656 11.68 1 93.94 323 GLN A C 1
ATOM 2528 O O . GLN A 1 323 ? -6.691 14.625 12.414 1 93.94 323 GLN A O 1
ATOM 2533 N N . ALA A 1 324 ? -7.148 13.461 10.562 1 96.12 324 ALA A N 1
ATOM 2534 C CA . ALA A 1 324 ? -8.117 14.438 10.078 1 96.12 324 ALA A CA 1
ATOM 2535 C C . ALA A 1 324 ? -9.492 14.211 10.711 1 96.12 324 ALA A C 1
ATOM 2537 O O . ALA A 1 324 ? -9.852 13.07 11.023 1 96.12 324 ALA A O 1
ATOM 2538 N N . ASN A 1 325 ? -10.172 15.25 11.008 1 97.56 325 ASN A N 1
ATOM 2539 C CA . ASN A 1 325 ? -11.609 15.211 11.258 1 97.56 325 ASN A CA 1
ATOM 2540 C C . ASN A 1 325 ? -12.406 15.477 9.984 1 97.56 325 ASN A C 1
ATOM 2542 O O . ASN A 1 325 ? -12.617 16.625 9.617 1 97.56 325 ASN A O 1
ATOM 2546 N N . VAL A 1 326 ? -12.906 14.414 9.383 1 98.25 326 VAL A N 1
ATOM 2547 C CA . VAL A 1 326 ? -13.469 14.523 8.047 1 98.25 326 VAL A CA 1
ATOM 2548 C C . VAL A 1 326 ? -14.93 14.961 8.133 1 98.25 326 VAL A C 1
ATOM 2550 O O . VAL A 1 326 ? -15.469 15.539 7.191 1 98.25 326 VAL A O 1
ATOM 2553 N N . CYS A 1 327 ? -15.57 14.664 9.203 1 98.75 327 CYS A N 1
ATOM 2554 C CA . CYS A 1 327 ? -16.922 15.078 9.555 1 98.75 327 CYS A CA 1
ATOM 2555 C C . CYS A 1 327 ? -17.031 15.398 11.039 1 98.75 327 CYS A C 1
ATOM 2557 O O . CYS A 1 327 ? -16.844 14.516 11.883 1 98.75 327 CYS A O 1
ATOM 2559 N N . ILE A 1 328 ? -17.344 16.625 11.328 1 98.62 328 ILE A N 1
ATOM 2560 C CA . ILE A 1 328 ? -17.312 17.047 12.719 1 98.62 328 ILE A CA 1
ATOM 2561 C C . ILE A 1 328 ? -18.297 18.188 12.945 1 98.62 328 ILE A C 1
ATOM 2563 O O . ILE A 1 328 ? -18.484 19.031 12.062 1 98.62 328 ILE A O 1
ATOM 2567 N N . ALA A 1 329 ? -18.953 18.188 14.078 1 98.69 329 ALA A N 1
ATOM 2568 C CA . ALA A 1 329 ? -19.844 19.266 14.484 1 98.69 329 ALA A CA 1
ATOM 2569 C C . ALA A 1 329 ? -19.5 19.766 15.891 1 98.69 329 ALA A C 1
ATOM 2571 O O . ALA A 1 329 ? -19.125 18.969 16.75 1 98.69 329 ALA A O 1
ATOM 2572 N N . HIS A 1 330 ? -19.547 21.016 16.078 1 97.94 330 HIS A N 1
ATOM 2573 C CA . HIS A 1 330 ? -19.5 21.656 17.391 1 97.94 330 HIS A CA 1
ATOM 2574 C C . HIS A 1 330 ? -20.875 22.172 17.797 1 97.94 330 HIS A C 1
ATOM 2576 O O . HIS A 1 330 ? -21.594 22.766 16.969 1 97.94 330 HIS A O 1
ATOM 2582 N N . VAL A 1 331 ? -21.203 21.906 19.016 1 97.62 331 VAL A N 1
ATOM 2583 C CA . VAL A 1 331 ? -22.516 22.281 19.516 1 97.62 331 VAL A CA 1
ATOM 2584 C C . VAL A 1 331 ? -22.359 23.094 20.797 1 97.62 331 VAL A C 1
ATOM 2586 O O . VAL A 1 331 ? -21.641 22.703 21.703 1 97.62 331 VAL A O 1
ATOM 2589 N N . ARG A 1 332 ? -23.094 24.188 20.844 1 96.75 332 ARG A N 1
ATOM 2590 C CA . ARG A 1 332 ? -23.109 24.984 22.062 1 96.75 332 ARG A CA 1
ATOM 2591 C C . ARG A 1 332 ? -23.938 24.297 23.156 1 96.75 332 ARG A C 1
ATOM 2593 O O . ARG A 1 332 ? -25.062 23.844 22.906 1 96.75 332 ARG A O 1
ATOM 2600 N N . ARG A 1 333 ? -23.297 24.219 24.281 1 94.81 333 ARG A N 1
ATOM 2601 C CA . ARG A 1 333 ? -23.938 23.656 25.469 1 94.81 333 ARG A CA 1
ATOM 2602 C C . ARG A 1 333 ? -23.922 24.656 26.625 1 94.81 333 ARG A C 1
ATOM 2604 O O . ARG A 1 333 ? -23.062 25.547 26.672 1 94.81 333 ARG A O 1
ATOM 2611 N N . PRO A 1 334 ? -25.016 24.5 27.438 1 89.75 334 PRO A N 1
ATOM 2612 C CA . PRO A 1 334 ? -24.875 25.281 28.688 1 89.75 334 PRO A CA 1
ATOM 2613 C C . PRO A 1 334 ? -23.688 24.828 29.531 1 89.75 334 PRO A C 1
ATOM 2615 O O . PRO A 1 334 ? -23.422 23.625 29.641 1 89.75 334 PRO A O 1
ATOM 2618 N N . ARG A 1 335 ? -22.969 25.797 30 1 87.69 335 ARG A N 1
ATOM 2619 C CA . ARG A 1 335 ? -21.844 25.453 30.875 1 87.69 335 ARG A CA 1
ATOM 2620 C C . ARG A 1 335 ? -22.359 24.797 32.156 1 87.69 335 ARG A C 1
ATOM 2622 O O . ARG A 1 335 ? -23.391 25.188 32.688 1 87.69 335 ARG A O 1
ATOM 2629 N N . SER A 1 336 ? -21.75 23.781 32.562 1 81.62 336 SER A N 1
ATOM 2630 C CA . SER A 1 336 ? -22.047 23.047 33.781 1 81.62 336 SER A CA 1
ATOM 2631 C C . SER A 1 336 ? -20.781 22.5 34.406 1 81.62 336 SER A C 1
ATOM 2633 O O . SER A 1 336 ? -19.688 22.641 33.844 1 81.62 336 SER A O 1
ATOM 2635 N N . GLU A 1 337 ? -20.875 21.984 35.625 1 80.06 337 GLU A N 1
ATOM 2636 C CA . GLU A 1 337 ? -19.734 21.344 36.281 1 80.06 337 GLU A CA 1
ATOM 2637 C C . GLU A 1 337 ? -19.203 20.188 35.438 1 80.06 337 GLU A C 1
ATOM 2639 O O . GLU A 1 337 ? -17.984 19.953 35.406 1 80.06 337 GLU A O 1
ATOM 2644 N N . GLN A 1 338 ? -20.125 19.531 34.781 1 74.56 338 GLN A N 1
ATOM 2645 C CA . GLN A 1 338 ? -19.766 18.391 33.938 1 74.56 338 GLN A CA 1
ATOM 2646 C C . GLN A 1 338 ? -19.203 18.828 32.594 1 74.56 338 GLN A C 1
ATOM 2648 O O . GLN A 1 338 ? -18.484 18.062 31.938 1 74.56 338 GLN A O 1
ATOM 2653 N N . ASP A 1 339 ? -19.547 20.047 32.25 1 81.69 339 ASP A N 1
ATOM 2654 C CA . ASP A 1 339 ? -19.094 20.578 30.969 1 81.69 339 ASP A CA 1
ATOM 2655 C C . ASP A 1 339 ? -18.734 22.062 31.094 1 81.69 339 ASP A C 1
ATOM 2657 O O . ASP A 1 339 ? -19.422 22.922 30.547 1 81.69 339 ASP A O 1
ATOM 2661 N N . PRO A 1 340 ? -17.609 22.172 31.688 1 81.69 340 PRO A N 1
ATOM 2662 C CA . PRO A 1 340 ? -17.25 23.578 31.938 1 81.69 340 PRO A CA 1
ATOM 2663 C C . PRO A 1 340 ? -16.953 24.344 30.641 1 81.69 340 PRO A C 1
ATOM 2665 O O . PRO A 1 340 ? -17.062 25.562 30.609 1 81.69 340 PRO A O 1
ATOM 2668 N N . ALA A 1 341 ? -16.641 23.656 29.625 1 84.44 341 ALA A N 1
ATOM 2669 C CA . ALA A 1 341 ? -16.297 24.312 28.375 1 84.44 341 ALA A CA 1
ATOM 2670 C C . ALA A 1 341 ? -17.547 24.781 27.625 1 84.44 341 ALA A C 1
ATOM 2672 O O . ALA A 1 341 ? -17.469 25.688 26.781 1 84.44 341 ALA A O 1
ATOM 2673 N N . GLY A 1 342 ? -18.719 24.141 27.922 1 90.12 342 GLY A N 1
ATOM 2674 C CA . GLY A 1 342 ? -19.953 24.484 27.234 1 90.12 342 GLY A CA 1
ATOM 2675 C C . GLY A 1 342 ? -19.938 24.141 25.75 1 90.12 342 GLY A C 1
ATOM 2676 O O . GLY A 1 342 ? -20.438 24.906 24.922 1 90.12 342 GLY A O 1
ATOM 2677 N N . CYS A 1 343 ? -19.266 23.125 25.422 1 94.06 343 CYS A N 1
ATOM 2678 C CA . CYS A 1 343 ? -19.109 22.75 24.016 1 94.06 343 CYS A CA 1
ATOM 2679 C C . CYS A 1 343 ? -19.266 21.25 23.844 1 94.06 343 CYS A C 1
ATOM 2681 O O . CYS A 1 343 ? -18.609 20.469 24.531 1 94.06 343 CYS A O 1
ATOM 2683 N N . GLY A 1 344 ? -20.188 20.812 23.047 1 95.25 344 GLY A N 1
ATOM 2684 C CA . GLY A 1 344 ? -20.297 19.422 22.609 1 95.25 344 GLY A CA 1
ATOM 2685 C C . GLY A 1 344 ? -19.719 19.188 21.219 1 95.25 344 GLY A C 1
ATOM 2686 O O . GLY A 1 344 ? -19.75 20.078 20.375 1 95.25 344 GLY A O 1
ATOM 2687 N N . VAL A 1 345 ? -19.125 18 21.047 1 97.19 345 VAL A N 1
ATOM 2688 C CA . VAL A 1 345 ? -18.531 17.688 19.75 1 97.19 345 VAL A CA 1
ATOM 2689 C C . VAL A 1 345 ? -19.062 16.344 19.25 1 97.19 345 VAL A C 1
ATOM 2691 O O . VAL A 1 345 ? -19.203 15.391 20.016 1 97.19 345 VAL A O 1
ATOM 2694 N N . PHE A 1 346 ? -19.422 16.281 17.984 1 98.31 346 PHE A N 1
ATOM 2695 C CA . PHE A 1 346 ? -19.688 15.078 17.203 1 98.31 346 PHE A CA 1
ATOM 2696 C C . PHE A 1 346 ? -18.625 14.875 16.125 1 98.31 346 PHE A C 1
ATOM 2698 O O . PHE A 1 346 ? -18.25 15.82 15.438 1 98.31 346 PHE A O 1
ATOM 2705 N N . TYR A 1 347 ? -18.078 13.727 15.977 1 98.31 347 TYR A N 1
ATOM 2706 C CA . TYR A 1 347 ? -17.109 13.461 14.914 1 98.31 347 TYR A CA 1
ATOM 2707 C C . TYR A 1 347 ? -17.094 11.984 14.547 1 98.31 347 TYR A C 1
ATOM 2709 O O . TYR A 1 347 ? -17.75 11.164 15.195 1 98.31 347 TYR A O 1
ATOM 2717 N N . THR A 1 348 ? -16.391 11.656 13.438 1 98.44 348 THR A N 1
ATOM 2718 C CA . THR A 1 348 ? -16.469 10.289 12.945 1 98.44 348 THR A CA 1
ATOM 2719 C C . THR A 1 348 ? -15.07 9.688 12.797 1 98.44 348 THR A C 1
ATOM 2721 O O . THR A 1 348 ? -14.086 10.422 12.641 1 98.44 348 THR A O 1
ATOM 2724 N N . ARG A 1 349 ? -14.953 8.391 12.945 1 97.75 349 ARG A N 1
ATOM 2725 C CA . ARG A 1 349 ? -13.766 7.586 12.688 1 97.75 349 ARG A CA 1
ATOM 2726 C C . ARG A 1 349 ? -14.141 6.258 12.031 1 97.75 349 ARG A C 1
ATOM 2728 O O . ARG A 1 349 ? -15.219 5.719 12.273 1 97.75 349 ARG A O 1
ATOM 2735 N N . TYR A 1 350 ? -13.336 5.848 11.172 1 97.88 350 TYR A N 1
ATOM 2736 C CA . TYR A 1 350 ? -13.375 4.441 10.781 1 97.88 350 TYR A CA 1
ATOM 2737 C C . TYR A 1 350 ? -12.305 3.641 11.508 1 97.88 350 TYR A C 1
ATOM 2739 O O . TYR A 1 350 ? -11.133 4.027 11.508 1 97.88 350 TYR A O 1
ATOM 2747 N N . LEU A 1 351 ? -12.664 2.475 12.102 1 97.44 351 LEU A N 1
ATOM 2748 C CA . LEU A 1 351 ? -11.773 1.769 13.016 1 97.44 351 LEU A CA 1
ATOM 2749 C C . LEU A 1 351 ? -11.711 0.283 12.672 1 97.44 351 LEU A C 1
ATOM 2751 O O . LEU A 1 351 ? -12.719 -0.312 12.281 1 97.44 351 LEU A O 1
ATOM 2755 N N . PHE A 1 352 ? -10.531 -0.246 12.844 1 97.31 352 PHE A N 1
ATOM 2756 C CA . PHE A 1 352 ? -10.328 -1.688 12.766 1 97.31 352 PHE A CA 1
ATOM 2757 C C . PHE A 1 352 ? -10.062 -2.277 14.141 1 97.31 352 PHE A C 1
ATOM 2759 O O . PHE A 1 352 ? -9.523 -1.603 15.016 1 97.31 352 PHE A O 1
ATOM 2766 N N . ASP A 1 353 ? -10.562 -3.498 14.406 1 96.88 353 ASP A N 1
ATOM 2767 C CA . ASP A 1 353 ? -10.164 -4.367 15.508 1 96.88 353 ASP A CA 1
ATOM 2768 C C . ASP A 1 353 ? -10.461 -3.713 16.859 1 96.88 353 ASP A C 1
ATOM 2770 O O . ASP A 1 353 ? -9.664 -3.828 17.797 1 96.88 353 ASP A O 1
ATOM 2774 N N . GLU A 1 354 ? -11.344 -2.896 16.953 1 94.94 354 GLU A N 1
ATOM 2775 C CA . GLU A 1 354 ? -11.852 -2.25 18.156 1 94.94 354 GLU A CA 1
ATOM 2776 C C . GLU A 1 354 ? -10.852 -1.235 18.703 1 94.94 354 GLU A C 1
ATOM 2778 O O . GLU A 1 354 ? -10.789 -1.003 19.906 1 94.94 354 GLU A O 1
ATOM 2783 N N . LYS A 1 355 ? -10.055 -0.763 17.891 1 95.38 355 LYS A N 1
ATOM 2784 C CA . LYS A 1 355 ? -9.102 0.261 18.297 1 95.38 355 LYS A CA 1
ATOM 2785 C C . LYS A 1 355 ? -9.812 1.468 18.906 1 95.38 355 LYS A C 1
ATOM 2787 O O . LYS A 1 355 ? -10.945 1.779 18.516 1 95.38 355 LYS A O 1
ATOM 2792 N N . TRP A 1 356 ? -9.156 2.068 19.781 1 96.31 356 TRP A N 1
ATOM 2793 C CA . TRP A 1 356 ? -9.633 3.246 20.5 1 96.31 356 TRP A CA 1
ATOM 2794 C C . TRP A 1 356 ? -8.469 4.059 21.062 1 96.31 356 TRP A C 1
ATOM 2796 O O . TRP A 1 356 ? -7.312 3.818 20.703 1 96.31 356 TRP A O 1
ATOM 2806 N N . PHE A 1 357 ? -8.812 5.148 21.75 1 92.88 357 PHE A N 1
ATOM 2807 C CA . PHE A 1 357 ? -7.762 5.879 22.453 1 92.88 357 PHE A CA 1
ATOM 2808 C C . PHE A 1 357 ? -6.945 4.941 23.328 1 92.88 357 PHE A C 1
ATOM 2810 O O . PHE A 1 357 ? -7.5 4.039 23.969 1 92.88 357 PHE A O 1
ATOM 2817 N N . GLY A 1 358 ? -5.625 5.148 23.328 1 91 358 GLY A N 1
ATOM 2818 C CA . GLY A 1 358 ? -4.742 4.273 24.078 1 91 358 GLY A CA 1
ATOM 2819 C C . GLY A 1 358 ? -4.051 3.238 23.203 1 91 358 GLY A C 1
ATOM 2820 O O . GLY A 1 358 ? -3.051 2.643 23.625 1 91 358 GLY A O 1
ATOM 2821 N N . ASP A 1 359 ? -4.59 3.09 21.953 1 91.88 359 ASP A N 1
ATOM 2822 C CA . ASP A 1 359 ? -4.047 2.033 21.094 1 91.88 359 ASP A CA 1
ATOM 2823 C C . ASP A 1 359 ? -3.055 2.598 20.094 1 91.88 359 ASP A C 1
ATOM 2825 O O . ASP A 1 359 ? -2.332 1.844 19.438 1 91.88 359 ASP A O 1
ATOM 2829 N N . ALA A 1 360 ? -2.992 3.863 19.891 1 89.5 360 ALA A N 1
ATOM 2830 C CA . ALA A 1 360 ? -2.113 4.477 18.891 1 89.5 360 ALA A CA 1
ATOM 2831 C C . ALA A 1 360 ? -1.002 5.277 19.562 1 89.5 360 ALA A C 1
ATOM 2833 O O . ALA A 1 360 ? -1.271 6.227 20.297 1 89.5 360 ALA A O 1
ATOM 2834 N N . TYR A 1 361 ? 0.204 4.941 19.25 1 87.56 361 TYR A N 1
ATOM 2835 C CA . TYR A 1 361 ? 1.375 5.602 19.828 1 87.56 361 TYR A CA 1
ATOM 2836 C C . TYR A 1 361 ? 1.752 6.836 19.016 1 87.56 361 TYR A C 1
ATOM 2838 O O . TYR A 1 361 ? 1.803 6.789 17.781 1 87.56 361 TYR A O 1
ATOM 2846 N N . HIS A 1 362 ? 1.962 7.91 19.656 1 86.62 362 HIS A N 1
ATOM 2847 C CA . HIS A 1 362 ? 2.434 9.156 19.047 1 86.62 362 HIS A CA 1
ATOM 2848 C C . HIS A 1 362 ? 3.912 9.383 19.344 1 86.62 362 HIS A C 1
ATOM 2850 O O . HIS A 1 362 ? 4.27 9.805 20.453 1 86.62 362 HIS A O 1
ATOM 2856 N N . PRO A 1 363 ? 4.715 9.352 18.375 1 81 363 PRO A N 1
ATOM 2857 C CA . PRO A 1 363 ? 6.16 9.344 18.594 1 81 363 PRO A CA 1
ATOM 2858 C C . PRO A 1 363 ? 6.684 10.672 19.141 1 81 363 PRO A C 1
ATOM 2860 O O . PRO A 1 363 ? 7.625 10.688 19.938 1 81 363 PRO A O 1
ATOM 2863 N N . THR A 1 364 ? 6.094 11.781 18.766 1 82.56 364 THR A N 1
ATOM 2864 C CA . THR A 1 364 ? 6.668 13.07 19.109 1 82.56 364 THR A CA 1
ATOM 2865 C C . THR A 1 364 ? 6.383 13.422 20.578 1 82.56 364 THR A C 1
ATOM 2867 O O . THR A 1 364 ? 7.145 14.164 21.203 1 82.56 364 THR A O 1
ATOM 2870 N N . ASP A 1 365 ? 5.289 12.906 21.109 1 83.44 365 ASP A N 1
ATOM 2871 C CA . ASP A 1 365 ? 5.012 13.227 22.5 1 83.44 365 ASP A CA 1
ATOM 2872 C C . ASP A 1 365 ? 5.062 11.977 23.375 1 83.44 365 ASP A C 1
ATOM 2874 O O . ASP A 1 365 ? 4.953 12.062 24.609 1 83.44 365 ASP A O 1
ATOM 2878 N N . ARG A 1 366 ? 5.227 10.844 22.797 1 90.5 366 ARG A N 1
ATOM 2879 C CA . ARG A 1 366 ? 5.473 9.57 23.469 1 90.5 366 ARG A CA 1
ATOM 2880 C C . ARG A 1 366 ? 4.238 9.109 24.234 1 90.5 366 ARG A C 1
ATOM 2882 O O . ARG A 1 366 ? 4.352 8.492 25.297 1 90.5 366 ARG A O 1
ATOM 2889 N N . THR A 1 367 ? 3.02 9.484 23.719 1 88.75 367 THR A N 1
ATOM 2890 C CA . THR A 1 367 ? 1.775 9.094 24.359 1 88.75 367 THR A CA 1
ATOM 2891 C C . THR A 1 367 ? 0.912 8.258 23.422 1 88.75 367 THR A C 1
ATOM 2893 O O . THR A 1 367 ? 1.224 8.125 22.25 1 88.75 367 THR A O 1
ATOM 2896 N N . LYS A 1 368 ? -0.097 7.605 23.969 1 88.25 368 LYS A N 1
ATOM 2897 C CA . LYS A 1 368 ? -1.087 6.875 23.188 1 88.25 368 LYS A CA 1
ATOM 2898 C C . LYS A 1 368 ? -2.455 7.547 23.266 1 88.25 368 LYS A C 1
ATOM 2900 O O . LYS A 1 368 ? -3.418 7.078 22.656 1 88.25 368 LYS A O 1
ATOM 2905 N N . THR A 1 369 ? -2.637 8.641 23.953 1 83 369 THR A N 1
ATOM 2906 C CA . THR A 1 369 ? -3.945 9.195 24.281 1 83 369 THR A CA 1
ATOM 2907 C C . THR A 1 369 ? -4.27 10.398 23.406 1 83 369 THR A C 1
ATOM 2909 O O . THR A 1 369 ? -5.355 10.977 23.516 1 83 369 THR A O 1
ATOM 2912 N N . ARG A 1 370 ? -3.416 10.719 22.484 1 84.25 370 ARG A N 1
ATOM 2913 C CA . ARG A 1 370 ? -3.537 12 21.781 1 84.25 370 ARG A CA 1
ATOM 2914 C C . ARG A 1 370 ? -4.379 11.859 20.516 1 84.25 370 ARG A C 1
ATOM 2916 O O . ARG A 1 370 ? -5 12.82 20.078 1 84.25 370 ARG A O 1
ATOM 2923 N N . ASN A 1 371 ? -4.34 10.641 19.969 1 89.06 371 ASN A N 1
ATOM 2924 C CA . ASN A 1 371 ? -4.977 10.516 18.672 1 89.06 371 ASN A CA 1
ATOM 2925 C C . ASN A 1 371 ? -5.797 9.234 18.562 1 89.06 371 ASN A C 1
ATOM 2927 O O . ASN A 1 371 ? -5.418 8.203 19.109 1 89.06 371 ASN A O 1
ATOM 2931 N N . LEU A 1 372 ? -6.891 9.367 18 1 94 372 LEU A N 1
ATOM 2932 C CA . LEU A 1 372 ? -7.648 8.242 17.453 1 94 372 LEU A CA 1
ATOM 2933 C C . LEU A 1 372 ? -7.672 8.297 15.93 1 94 372 LEU A C 1
ATOM 2935 O O . LEU A 1 372 ? -8.5 8.992 15.344 1 94 372 LEU A O 1
ATOM 2939 N N . PRO A 1 373 ? -6.742 7.594 15.305 1 94.88 373 PRO A N 1
ATOM 2940 C CA . PRO A 1 373 ? -6.598 7.719 13.852 1 94.88 373 PRO A CA 1
ATOM 2941 C C . PRO A 1 373 ? -7.828 7.223 13.094 1 94.88 373 PRO A C 1
ATOM 2943 O O . PRO A 1 373 ? -8.445 6.23 13.484 1 94.88 373 PRO A O 1
ATOM 2946 N N . ASP A 1 374 ? -8.219 8 12.055 1 96.31 374 ASP A N 1
ATOM 2947 C CA . ASP A 1 374 ? -9.195 7.547 11.07 1 96.31 374 ASP A CA 1
ATOM 2948 C C . ASP A 1 374 ? -8.562 6.578 10.07 1 96.31 374 ASP A C 1
ATOM 2950 O O . ASP A 1 374 ? -7.719 6.969 9.266 1 96.31 374 ASP A O 1
ATOM 2954 N N . GLU A 1 375 ? -8.977 5.355 10.078 1 95.94 375 GLU A N 1
ATOM 2955 C CA . GLU A 1 375 ? -8.289 4.332 9.305 1 95.94 375 GLU A CA 1
ATOM 2956 C C . GLU A 1 375 ? -9.055 4.008 8.023 1 95.94 375 GLU A C 1
ATOM 2958 O O . GLU A 1 375 ? -8.695 3.07 7.305 1 95.94 375 GLU A O 1
ATOM 2963 N N . GLY A 1 376 ? -10.109 4.738 7.738 1 96.12 376 GLY A N 1
ATOM 2964 C CA . GLY A 1 376 ? -10.883 4.516 6.523 1 96.12 376 GLY A CA 1
ATOM 2965 C C . GLY A 1 376 ? -10.609 5.551 5.449 1 96.12 376 GLY A C 1
ATOM 2966 O O . GLY A 1 376 ? -9.906 6.535 5.688 1 96.12 376 GLY A O 1
ATOM 2967 N N . SER A 1 377 ? -11.031 5.242 4.23 1 96.38 377 SER A N 1
ATOM 2968 C CA . SER A 1 377 ? -11.188 6.258 3.195 1 96.38 377 SER A CA 1
ATOM 2969 C C . SER A 1 377 ? -12.539 6.957 3.309 1 96.38 377 SER A C 1
ATOM 2971 O O . SER A 1 377 ? -13.516 6.359 3.775 1 96.38 377 SER A O 1
ATOM 2973 N N . PHE A 1 378 ? -12.547 8.195 2.959 1 98 378 PHE A N 1
ATOM 2974 C CA . PHE A 1 378 ? -13.766 8.961 3.168 1 98 378 PHE A CA 1
ATOM 2975 C C . PHE A 1 378 ? -14.055 9.867 1.972 1 98 378 PHE A C 1
ATOM 2977 O O . PHE A 1 378 ? -13.133 10.445 1.396 1 98 378 PHE A O 1
ATOM 2984 N N . VAL A 1 379 ? -15.328 9.961 1.603 1 98.62 379 VAL A N 1
ATOM 2985 C CA . VAL A 1 379 ? -15.82 11.023 0.737 1 98.62 379 VAL A CA 1
ATOM 2986 C C . VAL A 1 379 ? -17.078 11.633 1.34 1 98.62 379 VAL A C 1
ATOM 2988 O O . VAL A 1 379 ? -17.875 10.938 1.981 1 98.62 379 VAL A O 1
ATOM 2991 N N . GLY A 1 380 ? -17.234 12.859 1.205 1 98.81 380 GLY A N 1
ATOM 2992 C CA . GLY A 1 380 ? -18.375 13.547 1.781 1 98.81 380 GLY A CA 1
ATOM 2993 C C . GLY A 1 380 ? -18.828 14.742 0.96 1 98.81 380 GLY A C 1
ATOM 2994 O O . GLY A 1 380 ? -18.109 15.211 0.083 1 98.81 380 GLY A O 1
ATOM 2995 N N . VAL A 1 381 ? -20.047 15.117 1.145 1 98.88 381 VAL A N 1
ATOM 2996 C CA . VAL A 1 381 ? -20.625 16.328 0.575 1 98.88 381 VAL A CA 1
ATOM 2997 C C . VAL A 1 381 ? -21.531 17 1.604 1 98.88 381 VAL A C 1
ATOM 2999 O O . VAL A 1 381 ? -22.172 16.328 2.41 1 98.88 381 VAL A O 1
ATOM 3002 N N . GLN A 1 382 ? -21.516 18.281 1.59 1 98.75 382 GLN A N 1
ATOM 3003 C CA . GLN A 1 382 ? -22.297 19.016 2.568 1 98.75 382 GLN A CA 1
ATOM 3004 C C . GLN A 1 382 ? -23.047 20.188 1.909 1 98.75 382 GLN A C 1
ATOM 3006 O O . GLN A 1 382 ? -22.516 20.812 0.986 1 98.75 382 GLN A O 1
ATOM 3011 N N . ARG A 1 383 ? -24.234 20.453 2.322 1 97.81 383 ARG A N 1
ATOM 3012 C CA . ARG A 1 383 ? -25.031 21.656 2.088 1 97.81 383 ARG A CA 1
ATOM 3013 C C . ARG A 1 383 ? -25.641 22.172 3.387 1 97.81 383 ARG A C 1
ATOM 3015 O O . ARG A 1 383 ? -26.562 21.562 3.926 1 97.81 383 ARG A O 1
ATOM 3022 N N . ARG A 1 384 ? -25.094 23.328 3.807 1 97.94 384 ARG A N 1
ATOM 3023 C CA . ARG A 1 384 ? -25.516 23.938 5.062 1 97.94 384 ARG A CA 1
ATOM 3024 C C . ARG A 1 384 ? -25.453 22.938 6.207 1 97.94 384 ARG A C 1
ATOM 3026 O O . ARG A 1 384 ? -24.375 22.422 6.527 1 97.94 384 ARG A O 1
ATOM 3033 N N . ASN A 1 385 ? -26.641 22.547 6.742 1 98.56 385 ASN A N 1
ATOM 3034 C CA . ASN A 1 385 ? -26.656 21.719 7.941 1 98.56 385 ASN A CA 1
ATOM 3035 C C . ASN A 1 385 ? -26.828 20.25 7.602 1 98.56 385 ASN A C 1
ATOM 3037 O O . ASN A 1 385 ? -27.156 19.438 8.477 1 98.56 385 ASN A O 1
ATOM 3041 N N . GLN A 1 386 ? -26.672 19.859 6.281 1 98.75 386 GLN A N 1
ATOM 3042 C CA . GLN A 1 386 ? -26.828 18.484 5.812 1 98.75 386 GLN A CA 1
ATOM 3043 C C . GLN A 1 386 ? -25.531 17.953 5.207 1 98.75 386 GLN A C 1
ATOM 3045 O O . GLN A 1 386 ? -24.828 18.688 4.512 1 98.75 386 GLN A O 1
ATOM 3050 N N . ALA A 1 387 ? -25.266 16.688 5.484 1 98.88 387 ALA A N 1
ATOM 3051 C CA . ALA A 1 387 ? -24.094 16.062 4.871 1 98.88 387 ALA A CA 1
ATOM 3052 C C . ALA A 1 387 ? -24.359 14.609 4.523 1 98.88 387 ALA A C 1
ATOM 3054 O O . ALA A 1 387 ? -25.125 13.93 5.215 1 98.88 387 ALA A O 1
ATOM 3055 N N . LEU A 1 388 ? -23.891 14.156 3.404 1 98.94 388 LEU A N 1
ATOM 3056 C CA . LEU A 1 388 ? -23.766 12.742 3.049 1 98.94 388 LEU A CA 1
ATOM 3057 C C . LEU A 1 388 ? -22.312 12.289 3.162 1 98.94 388 LEU A C 1
ATOM 3059 O O . LEU A 1 388 ? -21.406 12.93 2.625 1 98.94 388 LEU A O 1
ATOM 3063 N N . CYS A 1 389 ? -22.109 11.203 3.895 1 98.88 389 CYS A N 1
ATOM 3064 C CA . CYS A 1 389 ? -20.781 10.695 4.188 1 98.88 389 CYS A CA 1
ATOM 3065 C C . CYS A 1 389 ? -20.656 9.219 3.814 1 98.88 389 CYS A C 1
ATOM 3067 O O . CYS A 1 389 ? -21.562 8.43 4.086 1 98.88 389 CYS A O 1
ATOM 3069 N N . VAL A 1 390 ? -19.562 8.883 3.145 1 98.88 390 VAL A N 1
ATOM 3070 C CA . VAL A 1 390 ? -19.312 7.496 2.777 1 98.88 390 VAL A CA 1
ATOM 3071 C C . VAL A 1 390 ? -17.891 7.105 3.191 1 98.88 390 VAL A C 1
ATOM 3073 O O . VAL A 1 390 ? -16.922 7.711 2.732 1 98.88 390 VAL A O 1
ATOM 3076 N N . TYR A 1 391 ? -17.797 6.141 4.074 1 98.5 391 TYR A N 1
ATOM 3077 C CA . TYR A 1 391 ? -16.516 5.52 4.367 1 98.5 391 TYR A CA 1
ATOM 3078 C C . TYR A 1 391 ? -16.25 4.34 3.438 1 98.5 391 TYR A C 1
ATOM 3080 O O . TYR A 1 391 ? -17.172 3.615 3.07 1 98.5 391 TYR A O 1
ATOM 3088 N N . GLY A 1 392 ? -15.055 4.223 2.994 1 97.12 392 GLY A N 1
ATOM 3089 C CA . GLY A 1 392 ? -14.539 3.006 2.385 1 97.12 392 GLY A CA 1
ATOM 3090 C C . GLY A 1 392 ? -13.461 2.33 3.211 1 97.12 392 GLY A C 1
ATOM 3091 O O . GLY A 1 392 ? -12.719 2.994 3.936 1 97.12 392 GLY A O 1
ATOM 3092 N N . LEU A 1 393 ? -13.445 0.993 3.041 1 92.88 393 LEU A N 1
ATOM 3093 C CA . LEU A 1 393 ? -12.383 0.247 3.715 1 92.88 393 LEU A CA 1
ATOM 3094 C C . LEU A 1 393 ? -11.094 0.286 2.904 1 92.88 393 LEU A C 1
ATOM 3096 O O . LEU A 1 393 ? -11.086 -0.068 1.724 1 92.88 393 LEU A O 1
ATOM 3100 N N . ALA A 1 394 ? -10.086 0.949 3.355 1 79.56 394 ALA A N 1
ATOM 3101 C CA . ALA A 1 394 ? -8.812 0.98 2.643 1 79.56 394 ALA A CA 1
ATOM 3102 C C . ALA A 1 394 ? -7.66 0.575 3.561 1 79.56 394 ALA A C 1
ATOM 3104 O O . ALA A 1 394 ? -7.77 0.675 4.785 1 79.56 394 ALA A O 1
ATOM 3105 N N . GLY A 1 395 ? -6.543 0.162 2.947 1 76.81 395 GLY A N 1
ATOM 3106 C CA . GLY A 1 395 ? -5.238 0.097 3.584 1 76.81 395 GLY A CA 1
ATOM 3107 C C . GLY A 1 395 ? -5.02 -1.181 4.371 1 76.81 395 GLY A C 1
ATOM 3108 O O . GLY A 1 395 ? -3.9 -1.465 4.809 1 76.81 395 GLY A O 1
ATOM 3109 N N . ARG A 1 396 ? -6.055 -2.025 4.656 1 87.25 396 ARG A N 1
ATOM 3110 C CA . ARG A 1 396 ? -5.914 -3.252 5.434 1 87.25 396 ARG A CA 1
ATOM 3111 C C . ARG A 1 396 ? -6.82 -4.352 4.891 1 87.25 396 ARG A C 1
ATOM 3113 O O . ARG A 1 396 ? -7.961 -4.09 4.508 1 87.25 396 ARG A O 1
ATOM 3120 N N . SER A 1 397 ? -6.266 -5.523 4.809 1 92.38 397 SER A N 1
ATOM 3121 C CA . SER A 1 397 ? -7.086 -6.617 4.297 1 92.38 397 SER A CA 1
ATOM 3122 C C . SER A 1 397 ? -7.18 -7.758 5.305 1 92.38 397 SER A C 1
ATOM 3124 O O . SER A 1 397 ? -7.699 -8.828 4.988 1 92.38 397 SER A O 1
ATOM 3126 N N . GLN A 1 398 ? -6.652 -7.602 6.48 1 94.81 398 GLN A N 1
ATOM 3127 C CA . GLN A 1 398 ? -6.773 -8.586 7.551 1 94.81 398 GLN A CA 1
ATOM 3128 C C . GLN A 1 398 ? -7.203 -7.93 8.859 1 94.81 398 GLN A C 1
ATOM 3130 O O . GLN A 1 398 ? -6.578 -6.965 9.312 1 94.81 398 GLN A O 1
ATOM 3135 N N . PHE A 1 399 ? -8.305 -8.375 9.391 1 96.31 399 PHE A N 1
ATOM 3136 C CA . PHE A 1 399 ? -8.836 -7.801 10.625 1 96.31 399 PHE A CA 1
ATOM 3137 C C . PHE A 1 399 ? -9.938 -8.68 11.195 1 96.31 399 PHE A C 1
ATOM 3139 O O . PHE A 1 399 ? -10.391 -9.625 10.547 1 96.31 399 PHE A O 1
ATOM 3146 N N . HIS A 1 400 ? -10.383 -8.445 12.5 1 96.5 400 HIS A N 1
ATOM 3147 C CA . HIS A 1 400 ? -11.492 -9.172 13.117 1 96.5 400 HIS A CA 1
ATOM 3148 C C . HIS A 1 400 ? -12.711 -8.266 13.289 1 96.5 400 HIS A C 1
ATOM 3150 O O . HIS A 1 400 ? -13.781 -8.734 13.688 1 96.5 400 HIS A O 1
ATOM 3156 N N . SER A 1 401 ? -12.531 -6.977 12.984 1 96.94 401 SER A N 1
ATOM 3157 C CA . SER A 1 401 ? -13.68 -6.078 12.922 1 96.94 401 SER A CA 1
ATOM 3158 C C . SER A 1 401 ? -13.367 -4.836 12.094 1 96.94 401 SER A C 1
ATOM 3160 O O . SER A 1 401 ? -12.195 -4.465 11.945 1 96.94 401 SER A O 1
ATOM 3162 N N . ALA A 1 402 ? -14.273 -4.223 11.539 1 97.5 402 ALA A N 1
ATOM 3163 C CA . ALA A 1 402 ? -14.234 -2.979 10.773 1 97.5 402 ALA A CA 1
ATOM 3164 C C . ALA A 1 402 ? -15.547 -2.209 10.906 1 97.5 402 ALA A C 1
ATOM 3166 O O . ALA A 1 402 ? -16.625 -2.775 10.727 1 97.5 402 ALA A O 1
ATOM 3167 N N . LYS A 1 403 ? -15.414 -0.919 11.25 1 97.88 403 LYS A N 1
ATOM 3168 C CA . LYS A 1 403 ? -16.641 -0.174 11.477 1 97.88 403 LYS A CA 1
ATOM 3169 C C . LYS A 1 403 ? -16.406 1.329 11.352 1 97.88 403 LYS A C 1
ATOM 3171 O O . LYS A 1 403 ? -15.305 1.812 11.602 1 97.88 403 LYS A O 1
ATOM 3176 N N . ALA A 1 404 ? -17.453 1.994 10.992 1 98.5 404 ALA A N 1
ATOM 3177 C CA . ALA A 1 404 ? -17.516 3.432 11.242 1 98.5 404 ALA A CA 1
ATOM 3178 C C . ALA A 1 404 ? -18.016 3.717 12.664 1 98.5 404 ALA A C 1
ATOM 3180 O O . ALA A 1 404 ? -18.969 3.094 13.133 1 98.5 404 ALA A O 1
ATOM 3181 N N . ALA A 1 405 ? -17.312 4.527 13.32 1 98.69 405 ALA A N 1
ATOM 3182 C CA . ALA A 1 405 ? -17.703 5.012 14.641 1 98.69 405 ALA A CA 1
ATOM 3183 C C . ALA A 1 405 ? -18.109 6.48 14.578 1 98.69 405 ALA A C 1
ATOM 3185 O O . ALA A 1 405 ? -17.312 7.344 14.227 1 98.69 405 ALA A O 1
ATOM 3186 N N . LEU A 1 406 ? -19.344 6.758 14.859 1 98.88 406 LEU A N 1
ATOM 3187 C CA . LEU A 1 406 ? -19.859 8.117 14.984 1 98.88 406 LEU A CA 1
ATOM 3188 C C . LEU A 1 406 ? -19.984 8.516 16.453 1 98.88 406 LEU A C 1
ATOM 3190 O O . LEU A 1 406 ? -20.766 7.926 17.188 1 98.88 406 LEU A O 1
ATOM 3194 N N . ILE A 1 407 ? -19.297 9.477 16.859 1 98.62 407 ILE A N 1
ATOM 3195 C CA . ILE A 1 407 ? -18.969 9.672 18.266 1 98.62 407 ILE A CA 1
ATOM 3196 C C . ILE A 1 407 ? -19.531 11.008 18.734 1 98.62 407 ILE A C 1
ATOM 3198 O O . ILE A 1 407 ? -19.297 12.047 18.125 1 98.62 407 ILE A O 1
ATOM 3202 N N . TRP A 1 408 ? -20.312 11.023 19.797 1 97.81 408 TRP A N 1
ATOM 3203 C CA . TRP A 1 408 ? -20.672 12.203 20.578 1 97.81 408 TRP A CA 1
ATOM 3204 C C . TRP A 1 408 ? -19.875 12.25 21.891 1 97.81 408 TRP A C 1
ATOM 3206 O O . TRP A 1 408 ? -19.953 11.328 22.703 1 97.81 408 TRP A O 1
ATOM 3216 N N . THR A 1 409 ? -19.188 13.406 22.078 1 95.38 409 THR A N 1
ATOM 3217 C CA . THR A 1 409 ? -18.312 13.477 23.25 1 95.38 409 THR A CA 1
ATOM 3218 C C . THR A 1 409 ? -19.125 13.68 24.516 1 95.38 409 THR A C 1
ATOM 3220 O O . THR A 1 409 ? -20.172 14.336 24.5 1 95.38 409 THR A O 1
ATOM 3223 N N . ARG A 1 410 ? -18.688 13.023 25.625 1 92.88 410 ARG A N 1
ATOM 3224 C CA . ARG A 1 410 ? -19.188 13.195 26.984 1 92.88 410 ARG A CA 1
ATOM 3225 C C . ARG A 1 410 ? -20.672 12.844 27.062 1 92.88 410 ARG A C 1
ATOM 3227 O O . ARG A 1 410 ? -21.516 13.711 27.281 1 92.88 410 ARG A O 1
ATOM 3234 N N . ARG A 1 411 ? -20.922 11.664 27.078 1 92.94 411 ARG A N 1
ATOM 3235 C CA . ARG A 1 411 ? -22.281 11.125 27.109 1 92.94 411 ARG A CA 1
ATOM 3236 C C . ARG A 1 411 ? -23.062 11.695 28.281 1 92.94 411 ARG A C 1
ATOM 3238 O O . ARG A 1 411 ? -24.25 11.977 28.156 1 92.94 411 ARG A O 1
ATOM 3245 N N . ALA A 1 412 ? -22.438 11.906 29.375 1 90.81 412 ALA A N 1
ATOM 3246 C CA . ALA A 1 412 ? -23.109 12.367 30.578 1 90.81 412 ALA A CA 1
ATOM 3247 C C . ALA A 1 412 ? -23.688 13.766 30.391 1 90.81 412 ALA A C 1
ATOM 3249 O O . ALA A 1 412 ? -24.609 14.156 31.109 1 90.81 412 ALA A O 1
ATOM 3250 N N . ALA A 1 413 ? -23.156 14.453 29.406 1 92.5 413 ALA A N 1
ATOM 3251 C CA . ALA A 1 413 ? -23.609 15.828 29.172 1 92.5 413 ALA A CA 1
ATOM 3252 C C . ALA A 1 413 ? -24.688 15.875 28.094 1 92.5 413 ALA A C 1
ATOM 3254 O O . ALA A 1 413 ? -25.219 16.953 27.797 1 92.5 413 ALA A O 1
ATOM 3255 N N . LEU A 1 414 ? -25.031 14.758 27.469 1 94.38 414 LEU A N 1
ATOM 3256 C CA . LEU A 1 414 ? -26.062 14.719 26.453 1 94.38 414 LEU A CA 1
ATOM 3257 C C . LEU A 1 414 ? -27.453 14.773 27.094 1 94.38 414 LEU A C 1
ATOM 3259 O O . LEU A 1 414 ? -27.656 14.25 28.188 1 94.38 414 LEU A O 1
ATOM 3263 N N . ASP A 1 415 ? -28.375 15.344 26.422 1 94.56 415 ASP A N 1
ATOM 3264 C CA . ASP A 1 415 ? -29.719 15.555 26.984 1 94.56 415 ASP A CA 1
ATOM 3265 C C . ASP A 1 415 ? -30.625 14.367 26.703 1 94.56 415 ASP A C 1
ATOM 3267 O O . ASP A 1 415 ? -31.281 13.859 27.609 1 94.56 415 ASP A O 1
ATOM 3271 N N . GLN A 1 416 ? -30.75 13.977 25.438 1 96.06 416 GLN A N 1
ATOM 3272 C CA . GLN A 1 416 ? -31.641 12.891 25.047 1 96.06 416 GLN A CA 1
ATOM 3273 C C . GLN A 1 416 ? -31.047 12.109 23.859 1 96.06 416 GLN A C 1
ATOM 3275 O O . GLN A 1 416 ? -30.297 12.664 23.062 1 96.06 416 GLN A O 1
ATOM 3280 N N . ILE A 1 417 ? -31.391 10.883 23.844 1 97.81 417 ILE A N 1
ATOM 3281 C CA . ILE A 1 417 ? -31.047 10 22.734 1 97.81 417 ILE A CA 1
ATOM 3282 C C . ILE A 1 417 ? -32.312 9.336 22.203 1 97.81 417 ILE A C 1
ATOM 3284 O O . ILE A 1 417 ? -33.125 8.805 22.969 1 97.81 417 ILE A O 1
ATOM 3288 N N . TRP A 1 418 ? -32.531 9.398 20.938 1 97.5 418 TRP A N 1
ATOM 3289 C CA . TRP A 1 418 ? -33.719 8.828 20.297 1 97.5 418 TRP A CA 1
ATOM 3290 C C . TRP A 1 418 ? -33.312 7.898 19.156 1 97.5 418 TRP A C 1
ATOM 3292 O O . TRP A 1 418 ? -32.375 8.18 18.422 1 97.5 418 TRP A O 1
ATOM 3302 N N . VAL A 1 419 ? -34 6.82 19.047 1 96.88 419 VAL A N 1
ATOM 3303 C CA . VAL A 1 419 ? -33.875 5.883 17.938 1 96.88 419 VAL A CA 1
ATOM 3304 C C . VAL A 1 419 ? -35.25 5.66 17.297 1 96.88 419 VAL A C 1
ATOM 3306 O O . VAL A 1 419 ? -36.156 5.16 17.938 1 96.88 419 VAL A O 1
ATOM 3309 N N . ASP A 1 420 ? -35.344 6.023 16.078 1 91.38 420 ASP A N 1
ATOM 3310 C CA . ASP A 1 420 ? -36.594 5.875 15.312 1 91.38 420 ASP A CA 1
ATOM 3311 C C . ASP A 1 420 ? -37.75 6.508 16.031 1 91.38 420 ASP A C 1
ATOM 3313 O O . ASP A 1 420 ? -38.812 5.871 16.219 1 91.38 420 ASP A O 1
ATOM 3317 N N . GLY A 1 421 ? -37.562 7.633 16.578 1 89.12 421 GLY A N 1
ATOM 3318 C CA . GLY A 1 421 ? -38.625 8.43 17.188 1 89.12 421 GLY A CA 1
ATOM 3319 C C . GLY A 1 421 ? -38.875 8.055 18.625 1 89.12 421 GLY A C 1
ATOM 3320 O O . GLY A 1 421 ? -39.75 8.648 19.281 1 89.12 421 GLY A O 1
ATOM 3321 N N . GLN A 1 422 ? -38.125 7.09 19.141 1 93.44 422 GLN A N 1
ATOM 3322 C CA . GLN A 1 422 ? -38.312 6.668 20.516 1 93.44 422 GLN A CA 1
ATOM 3323 C C . GLN A 1 422 ? -37.094 7.016 21.375 1 93.44 422 GLN A C 1
ATOM 3325 O O . GLN A 1 422 ? -35.938 6.781 20.953 1 93.44 422 GLN A O 1
ATOM 3330 N N . GLU A 1 423 ? -37.344 7.504 22.5 1 95.69 423 GLU A N 1
ATOM 3331 C CA . GLU A 1 423 ? -36.25 7.863 23.406 1 95.69 423 GLU A CA 1
ATOM 3332 C C . GLU A 1 423 ? -35.594 6.625 24.016 1 95.69 423 GLU A C 1
ATOM 3334 O O . GLU A 1 423 ? -36.312 5.676 24.375 1 95.69 423 GLU A O 1
ATOM 3339 N N . VAL A 1 424 ? -34.312 6.637 24.047 1 94.75 424 VAL A N 1
ATOM 3340 C CA . VAL A 1 424 ? -33.531 5.535 24.594 1 94.75 424 VAL A CA 1
ATOM 3341 C C . VAL A 1 424 ? -32.781 6.008 25.844 1 94.75 424 VAL A C 1
ATOM 3343 O O . VAL A 1 424 ? -32.188 7.074 25.828 1 94.75 424 VAL A O 1
ATOM 3346 N N . SER A 1 425 ? -32.812 5.148 26.984 1 90.19 425 SER A N 1
ATOM 3347 C CA . SER A 1 425 ? -32.125 5.543 28.203 1 90.19 425 SER A CA 1
ATOM 3348 C C . SER A 1 425 ? -31.062 4.523 28.609 1 90.19 425 SER A C 1
ATOM 3350 O O . SER A 1 425 ? -30.203 4.812 29.438 1 90.19 425 SER A O 1
ATOM 3352 N N . THR A 1 426 ? -31.141 3.334 28.016 1 93.75 426 THR A N 1
ATOM 3353 C CA . THR A 1 426 ? -30.188 2.289 28.359 1 93.75 426 THR A CA 1
ATOM 3354 C C . THR A 1 426 ? -29.406 1.848 27.125 1 93.75 426 THR A C 1
ATOM 3356 O O . THR A 1 426 ? -29.984 1.727 26.031 1 93.75 426 THR A O 1
ATOM 3359 N N . LEU A 1 427 ? -28.156 1.631 27.281 1 95.38 427 LEU A N 1
ATOM 3360 C CA . LEU A 1 427 ? -27.266 1.155 26.234 1 95.38 427 LEU A CA 1
ATOM 3361 C C . LEU A 1 427 ? -26.656 -0.193 26.609 1 95.38 427 LEU A C 1
ATOM 3363 O O . LEU A 1 427 ? -26.516 -0.504 27.797 1 95.38 427 LEU A O 1
ATOM 3367 N N . PRO A 1 428 ? -26.25 -0.994 25.703 1 96.94 428 PRO A N 1
ATOM 3368 C CA . PRO A 1 428 ? -26.281 -0.776 24.25 1 96.94 428 PRO A CA 1
ATOM 3369 C C . PRO A 1 428 ? -27.672 -0.983 23.672 1 96.94 428 PRO A C 1
ATOM 3371 O O . PRO A 1 428 ? -28.531 -1.627 24.297 1 96.94 428 PRO A O 1
ATOM 3374 N N . VAL A 1 429 ? -27.969 -0.423 22.547 1 96.69 429 VAL A N 1
ATOM 3375 C CA . VAL A 1 429 ? -29.203 -0.641 21.797 1 96.69 429 VAL A CA 1
ATOM 3376 C C . VAL A 1 429 ? -28.875 -0.908 20.328 1 96.69 429 VAL A C 1
ATOM 3378 O O . VAL A 1 429 ? -27.984 -0.265 19.75 1 96.69 429 VAL A O 1
ATOM 3381 N N . THR A 1 430 ? -29.531 -1.86 19.734 1 96.44 430 THR A N 1
ATOM 3382 C CA . THR A 1 430 ? -29.406 -2.16 18.312 1 96.44 430 THR A CA 1
ATOM 3383 C C . THR A 1 430 ? -30.203 -1.164 17.469 1 96.44 430 THR A C 1
ATOM 3385 O O . THR A 1 430 ? -31.344 -0.814 17.828 1 96.44 430 THR A O 1
ATOM 3388 N N . ILE A 1 431 ? -29.625 -0.725 16.453 1 97.56 431 ILE A N 1
ATOM 3389 C CA . ILE A 1 431 ? -30.281 0.209 15.547 1 97.56 431 ILE A CA 1
ATOM 3390 C C . ILE A 1 431 ? -30.938 -0.56 14.406 1 97.56 431 ILE A C 1
ATOM 3392 O O . ILE A 1 431 ? -30.266 -1.18 13.586 1 97.56 431 ILE A O 1
ATOM 3396 N N . PRO A 1 432 ? -32.281 -0.509 14.32 1 95 432 PRO A N 1
ATOM 3397 C CA . PRO A 1 432 ? -32.938 -1.181 13.203 1 95 432 PRO A CA 1
ATOM 3398 C C . PRO A 1 432 ? -32.594 -0.572 11.844 1 95 432 PRO A C 1
ATOM 3400 O O . PRO A 1 432 ? -32.25 0.609 11.766 1 95 432 PRO A O 1
ATOM 3403 N N . GLU A 1 433 ? -32.719 -1.361 10.805 1 92.5 433 GLU A N 1
ATOM 3404 C CA . GLU A 1 433 ? -32.5 -0.859 9.445 1 92.5 433 GLU A CA 1
ATOM 3405 C C . GLU A 1 433 ? -33.469 0.282 9.125 1 92.5 433 GLU A C 1
ATOM 3407 O O . GLU A 1 433 ? -34.656 0.2 9.438 1 92.5 433 GLU A O 1
ATOM 3412 N N . GLY A 1 434 ? -32.969 1.341 8.656 1 93.75 434 GLY A N 1
ATOM 3413 C CA . GLY A 1 434 ? -33.781 2.467 8.234 1 93.75 434 GLY A CA 1
ATOM 3414 C C . GLY A 1 434 ? -34.062 3.453 9.352 1 93.75 434 GLY A C 1
ATOM 3415 O O . GLY A 1 434 ? -34.625 4.523 9.117 1 93.75 434 GLY A O 1
ATOM 3416 N N . ALA A 1 435 ? -33.625 3.104 10.539 1 96.56 435 ALA A N 1
ATOM 3417 C CA . ALA A 1 435 ? -33.875 3.982 11.672 1 96.56 435 ALA A CA 1
ATOM 3418 C C . ALA A 1 435 ? -32.938 5.188 11.664 1 96.56 435 ALA A C 1
ATOM 3420 O O . ALA A 1 435 ? -31.812 5.094 11.203 1 96.56 435 ALA A O 1
ATOM 3421 N N . THR A 1 436 ? -33.5 6.289 12.164 1 98.12 436 THR A N 1
ATOM 3422 C CA . THR A 1 436 ? -32.719 7.496 12.375 1 98.12 436 THR A CA 1
ATOM 3423 C C . THR A 1 436 ? -32.406 7.684 13.859 1 98.12 436 THR A C 1
ATOM 3425 O O . THR A 1 436 ? -33.281 7.523 14.711 1 98.12 436 THR A O 1
ATOM 3428 N N . VAL A 1 437 ? -31.125 7.895 14.117 1 98.62 437 VAL A N 1
ATOM 3429 C CA . VAL A 1 437 ? -30.688 8.219 15.477 1 98.62 437 VAL A CA 1
ATOM 3430 C C . VAL A 1 437 ? -30.625 9.727 15.656 1 98.62 437 VAL A C 1
ATOM 3432 O O . VAL A 1 437 ? -30.031 10.438 14.844 1 98.62 437 VAL A O 1
ATOM 3435 N N . VAL A 1 438 ? -31.266 10.266 16.672 1 98.62 438 VAL A N 1
ATOM 3436 C CA . VAL A 1 438 ? -31.219 11.688 17 1 98.62 438 VAL A CA 1
ATOM 3437 C C . VAL A 1 438 ? -30.688 11.883 18.406 1 98.62 438 VAL A C 1
ATOM 3439 O O . VAL A 1 438 ? -31.203 11.297 19.359 1 98.62 438 VAL A O 1
ATOM 3442 N N . VAL A 1 439 ? -29.672 12.672 18.531 1 98.38 439 VAL A N 1
ATOM 3443 C CA . VAL A 1 439 ? -29.078 12.977 19.844 1 98.38 439 VAL A CA 1
ATOM 3444 C C . VAL A 1 439 ? -29.25 14.469 20.141 1 98.38 439 VAL A C 1
ATOM 3446 O O . VAL A 1 439 ? -28.828 15.312 19.344 1 98.38 439 VAL A O 1
ATOM 3449 N N . ALA A 1 440 ? -29.859 14.773 21.234 1 97.38 440 ALA A N 1
ATOM 3450 C CA . ALA A 1 440 ? -29.969 16.141 21.719 1 97.38 440 ALA A CA 1
ATOM 3451 C C . ALA A 1 440 ? -28.781 16.516 22.594 1 97.38 440 ALA A C 1
ATOM 3453 O O . ALA A 1 440 ? -28.516 15.867 23.609 1 97.38 440 ALA A O 1
ATOM 3454 N N . SER A 1 441 ? -28.109 17.531 22.234 1 95.69 441 SER A N 1
ATOM 3455 C CA . SER A 1 441 ? -26.938 18.031 22.969 1 95.69 441 SER A CA 1
ATOM 3456 C C . SER A 1 441 ? -26.938 19.547 23.031 1 95.69 441 SER A C 1
ATOM 3458 O O . SER A 1 441 ? -26.688 20.219 22.016 1 95.69 441 SER A O 1
ATOM 3460 N N . GLY A 1 442 ? -27.219 20.109 24.125 1 95.06 442 GLY A N 1
ATOM 3461 C CA . GLY A 1 442 ? -27.281 21.547 24.234 1 95.06 442 GLY A CA 1
ATOM 3462 C C . GLY A 1 442 ? -28.328 22.172 23.328 1 95.06 442 GLY A C 1
ATOM 3463 O O . GLY A 1 442 ? -29.5 21.766 23.359 1 95.06 442 GLY A O 1
ATOM 3464 N N . ASP A 1 443 ? -27.812 23.031 22.422 1 96.56 443 ASP A N 1
ATOM 3465 C CA . ASP A 1 443 ? -28.719 23.859 21.641 1 96.56 443 ASP A CA 1
ATOM 3466 C C . ASP A 1 443 ? -29.031 23.188 20.297 1 96.56 443 ASP A C 1
ATOM 3468 O O . ASP A 1 443 ? -29.688 23.797 19.453 1 96.56 443 ASP A O 1
ATOM 3472 N N . ALA A 1 444 ? -28.594 21.922 20.172 1 98.06 444 ALA A N 1
ATOM 3473 C CA . ALA A 1 444 ? -28.781 21.359 18.844 1 98.06 444 ALA A CA 1
ATOM 3474 C C . ALA A 1 444 ? -29.125 19.875 18.906 1 98.06 444 ALA A C 1
ATOM 3476 O O . ALA A 1 444 ? -28.891 19.234 19.922 1 98.06 444 ALA A O 1
ATOM 3477 N N . TYR A 1 445 ? -29.797 19.406 17.844 1 98.25 445 TYR A N 1
ATOM 3478 C CA . TYR A 1 445 ? -29.938 18 17.516 1 98.25 445 TYR A CA 1
ATOM 3479 C C . TYR A 1 445 ? -28.922 17.562 16.469 1 98.25 445 TYR A C 1
ATOM 3481 O O . TYR A 1 445 ? -28.672 18.297 15.492 1 98.25 445 TYR A O 1
ATOM 3489 N N . VAL A 1 446 ? -28.234 16.5 16.719 1 98.69 446 VAL A N 1
ATOM 3490 C CA . VAL A 1 446 ? -27.453 15.844 15.672 1 98.69 446 VAL A CA 1
ATOM 3491 C C . VAL A 1 446 ? -28.109 14.523 15.297 1 98.69 446 VAL A C 1
ATOM 3493 O O . VAL A 1 446 ? -28.25 13.633 16.141 1 98.69 446 VAL A O 1
ATOM 3496 N N . ALA A 1 447 ? -28.484 14.383 14.078 1 98.81 447 ALA A N 1
ATOM 3497 C CA . ALA A 1 447 ? -29.172 13.172 13.609 1 98.81 447 ALA A CA 1
ATOM 3498 C C . ALA A 1 447 ? -28.297 12.406 12.609 1 98.81 447 ALA A C 1
ATOM 3500 O O . ALA A 1 447 ? -27.641 13.008 11.766 1 98.81 447 ALA A O 1
ATOM 3501 N N . ILE A 1 448 ? -28.328 11.102 12.797 1 98.88 448 ILE A N 1
ATOM 3502 C CA . ILE A 1 448 ? -27.641 10.203 11.867 1 98.88 448 ILE A CA 1
ATOM 3503 C C . ILE A 1 448 ? -28.656 9.219 11.266 1 98.88 448 ILE A C 1
ATOM 3505 O O . ILE A 1 448 ? -29.422 8.578 12 1 98.88 448 ILE A O 1
ATOM 3509 N N . HIS A 1 449 ? -28.719 9.156 10.008 1 98.75 449 HIS A N 1
ATOM 3510 C CA . HIS A 1 449 ? -29.453 8.109 9.305 1 98.75 449 HIS A CA 1
ATOM 3511 C C . HIS A 1 449 ? -28.516 7.168 8.57 1 98.75 449 HIS A C 1
ATOM 3513 O O . HIS A 1 449 ? -28 7.508 7.5 1 98.75 449 HIS A O 1
ATOM 3519 N N . PRO A 1 450 ? -28.234 5.949 9.188 1 98.31 450 PRO A N 1
ATOM 3520 C CA . PRO A 1 450 ? -27.391 4.992 8.469 1 98.31 450 PRO A CA 1
ATOM 3521 C C . PRO A 1 450 ? -27.969 4.602 7.109 1 98.31 450 PRO A C 1
ATOM 3523 O O . PRO A 1 450 ? -29.188 4.449 6.969 1 98.31 450 PRO A O 1
ATOM 3526 N N . LEU A 1 451 ? -27.141 4.535 6.105 1 98.19 451 LEU A N 1
ATOM 3527 C CA . LEU A 1 451 ? -27.5 4.129 4.75 1 98.19 451 LEU A CA 1
ATOM 3528 C C . LEU A 1 451 ? -26.844 2.797 4.391 1 98.19 451 LEU A C 1
ATOM 3530 O O . LEU A 1 451 ? -26.719 1.915 5.242 1 98.19 451 LEU A O 1
ATOM 3534 N N . SER A 1 452 ? -26.562 2.58 3.107 1 96.5 452 SER A N 1
ATOM 3535 C CA . SER A 1 452 ? -26.047 1.293 2.67 1 96.5 452 SER A CA 1
ATOM 3536 C C . SER A 1 452 ? -24.688 1.001 3.314 1 96.5 452 SER A C 1
ATOM 3538 O O . SER A 1 452 ? -23.844 1.896 3.441 1 96.5 452 SER A O 1
ATOM 3540 N N . ARG A 1 453 ? -24.531 -0.179 3.707 1 96.5 453 ARG A N 1
ATOM 3541 C CA . ARG A 1 453 ? -23.297 -0.709 4.281 1 96.5 453 ARG A CA 1
ATOM 3542 C C . ARG A 1 453 ? -23 -2.111 3.758 1 96.5 453 ARG A C 1
ATOM 3544 O O . ARG A 1 453 ? -23.891 -2.973 3.748 1 96.5 453 ARG A O 1
ATOM 3551 N N . THR A 1 454 ? -21.781 -2.312 3.281 1 95.94 454 THR A N 1
ATOM 3552 C CA . THR A 1 454 ? -21.391 -3.627 2.777 1 95.94 454 THR A CA 1
ATOM 3553 C C . THR A 1 454 ? -21.172 -4.605 3.93 1 95.94 454 THR A C 1
ATOM 3555 O O . THR A 1 454 ? -20.359 -4.359 4.812 1 95.94 454 THR A O 1
ATOM 3558 N N . ALA A 1 455 ? -21.875 -5.711 3.914 1 94.44 455 ALA A N 1
ATOM 3559 C CA . ALA A 1 455 ? -21.656 -6.77 4.898 1 94.44 455 ALA A CA 1
ATOM 3560 C C . ALA A 1 455 ? -20.516 -7.684 4.473 1 94.44 455 ALA A C 1
ATOM 3562 O O . ALA A 1 455 ? -20.578 -8.305 3.406 1 94.44 455 ALA A O 1
ATOM 3563 N N . LEU A 1 456 ? -19.469 -7.824 5.277 1 94.56 456 LEU A N 1
ATOM 3564 C CA . LEU A 1 456 ? -18.312 -8.625 4.934 1 94.56 456 LEU A CA 1
ATOM 3565 C C . LEU A 1 456 ? -18.312 -9.953 5.688 1 94.56 456 LEU A C 1
ATOM 3567 O O . LEU A 1 456 ? -17.344 -10.711 5.633 1 94.56 456 LEU A O 1
ATOM 3571 N N . GLY A 1 457 ? -19.344 -10.234 6.367 1 93.38 457 GLY A N 1
ATOM 3572 C CA . GLY A 1 457 ? -19.531 -11.469 7.117 1 93.38 457 GLY A CA 1
ATOM 3573 C C . GLY A 1 457 ? -20.984 -11.742 7.453 1 93.38 457 GLY A C 1
ATOM 3574 O O . GLY A 1 457 ? -21.891 -11.172 6.84 1 93.38 457 GLY A O 1
ATOM 3575 N N . LYS A 1 458 ? -21.141 -12.672 8.383 1 90.81 458 LYS A N 1
ATOM 3576 C CA . LYS A 1 458 ? -22.469 -13.109 8.773 1 90.81 458 LYS A CA 1
ATOM 3577 C C . LYS A 1 458 ? -23.172 -12.047 9.617 1 90.81 458 LYS A C 1
ATOM 3579 O O . LYS A 1 458 ? -24.406 -11.961 9.625 1 90.81 458 LYS A O 1
ATOM 3584 N N . GLU A 1 459 ? -22.359 -11.305 10.188 1 85.38 459 GLU A N 1
ATOM 3585 C CA . GLU A 1 459 ? -22.906 -10.281 11.07 1 85.38 459 GLU A CA 1
ATOM 3586 C C . GLU A 1 459 ? -22.281 -8.914 10.789 1 85.38 459 GLU A C 1
ATOM 3588 O O . GLU A 1 459 ? -21.062 -8.781 10.703 1 85.38 459 GLU A O 1
ATOM 3593 N N . ALA A 1 460 ? -23.141 -7.922 10.625 1 89.81 460 ALA A N 1
ATOM 3594 C CA . ALA A 1 460 ? -22.734 -6.523 10.508 1 89.81 460 ALA A CA 1
ATOM 3595 C C . ALA A 1 460 ? -23.734 -5.609 11.219 1 89.81 460 ALA A C 1
ATOM 3597 O O . ALA A 1 460 ? -24.422 -4.816 10.578 1 89.81 460 ALA A O 1
ATOM 3598 N N . PRO A 1 461 ? -23.688 -5.609 12.484 1 94.38 461 PRO A N 1
ATOM 3599 C CA . PRO A 1 461 ? -24.703 -4.887 13.25 1 94.38 461 PRO A CA 1
ATOM 3600 C C . PRO A 1 461 ? -24.484 -3.375 13.25 1 94.38 461 PRO A C 1
ATOM 3602 O O . PRO A 1 461 ? -23.375 -2.91 12.945 1 94.38 461 PRO A O 1
ATOM 3605 N N . ALA A 1 462 ? -25.531 -2.658 13.539 1 97.75 462 ALA A N 1
ATOM 3606 C CA . ALA A 1 462 ? -25.516 -1.259 13.953 1 97.75 462 ALA A CA 1
ATOM 3607 C C . ALA A 1 462 ? -26 -1.107 15.398 1 97.75 462 ALA A C 1
ATOM 3609 O O . ALA A 1 462 ? -27.031 -1.655 15.773 1 97.75 462 ALA A O 1
ATOM 3610 N N . ARG A 1 463 ? -25.188 -0.423 16.203 1 97.94 463 ARG A N 1
ATOM 3611 C CA . ARG A 1 463 ? -25.578 -0.322 17.609 1 97.94 463 ARG A CA 1
ATOM 3612 C C . ARG A 1 463 ? -25.062 0.973 18.234 1 97.94 463 ARG A C 1
ATOM 3614 O O . ARG A 1 463 ? -24.078 1.545 17.766 1 97.94 463 ARG A O 1
ATOM 3621 N N . LEU A 1 464 ? -25.766 1.437 19.203 1 98.12 464 LEU A N 1
ATOM 3622 C CA . LEU A 1 464 ? -25.328 2.52 20.078 1 98.12 464 LEU A CA 1
ATOM 3623 C C . LEU A 1 464 ? -24.703 1.969 21.359 1 98.12 464 LEU A C 1
ATOM 3625 O O . LEU A 1 464 ? -25.297 1.131 22.031 1 98.12 464 LEU A O 1
ATOM 3629 N N . VAL A 1 465 ? -23.5 2.418 21.625 1 98.31 465 VAL A N 1
ATOM 3630 C CA . VAL A 1 465 ? -22.812 1.966 22.812 1 98.31 465 VAL A CA 1
ATOM 3631 C C . VAL A 1 465 ? -22.172 3.16 23.531 1 98.31 465 VAL A C 1
ATOM 3633 O O . VAL A 1 465 ? -22.188 4.281 23.016 1 98.31 465 VAL A O 1
ATOM 3636 N N . GLU A 1 466 ? -21.797 2.984 24.75 1 97.62 466 GLU A N 1
ATOM 3637 C CA . GLU A 1 466 ? -20.938 3.922 25.453 1 97.62 466 GLU A CA 1
ATOM 3638 C C . GLU A 1 466 ? -19.484 3.414 25.484 1 97.62 466 GLU A C 1
ATOM 3640 O O . GLU A 1 466 ? -19.25 2.254 25.828 1 97.62 466 GLU A O 1
ATOM 3645 N N . ARG A 1 467 ? -18.594 4.215 25.062 1 96.5 467 ARG A N 1
ATOM 3646 C CA . ARG A 1 467 ? -17.172 3.883 25.094 1 96.5 467 ARG A CA 1
ATOM 3647 C C . ARG A 1 467 ? -16.359 5.008 25.719 1 96.5 467 ARG A C 1
ATOM 3649 O O . ARG A 1 467 ? -16.297 6.113 25.172 1 96.5 467 ARG A O 1
ATOM 3656 N N . ASP A 1 468 ? -15.727 4.793 26.828 1 94.12 468 ASP A N 1
ATOM 3657 C CA . ASP A 1 468 ? -14.859 5.727 27.531 1 94.12 468 ASP A CA 1
ATOM 3658 C C . ASP A 1 468 ? -15.555 7.066 27.766 1 94.12 468 ASP A C 1
ATOM 3660 O O . ASP A 1 468 ? -14.977 8.125 27.516 1 94.12 468 ASP A O 1
ATOM 3664 N N . GLY A 1 469 ? -16.797 6.984 28.078 1 93.69 469 GLY A N 1
ATOM 3665 C CA . GLY A 1 469 ? -17.547 8.18 28.438 1 93.69 469 GLY A CA 1
ATOM 3666 C C . GLY A 1 469 ? -18.188 8.867 27.266 1 93.69 469 GLY A C 1
ATOM 3667 O O . GLY A 1 469 ? -18.891 9.883 27.422 1 93.69 469 GLY A O 1
ATOM 3668 N N . ASP A 1 470 ? -18 8.344 26.094 1 96.5 470 ASP A N 1
ATOM 3669 C CA . ASP A 1 470 ? -18.625 8.914 24.906 1 96.5 470 ASP A CA 1
ATOM 3670 C C . ASP A 1 470 ? -19.766 8.031 24.406 1 96.5 470 ASP A C 1
ATOM 3672 O O . ASP A 1 470 ? -19.828 6.84 24.719 1 96.5 470 ASP A O 1
ATOM 3676 N N . LEU A 1 471 ? -20.719 8.656 23.781 1 98.12 471 LEU A N 1
ATOM 3677 C CA . LEU A 1 471 ? -21.734 7.906 23.031 1 98.12 471 LEU A CA 1
ATOM 3678 C C . LEU A 1 471 ? -21.234 7.586 21.625 1 98.12 471 LEU A C 1
ATOM 3680 O O . LEU A 1 471 ? -20.75 8.477 20.922 1 98.12 471 LEU A O 1
ATOM 3684 N N . VAL A 1 472 ? -21.312 6.312 21.266 1 98.75 472 VAL A N 1
ATOM 3685 C CA . VAL A 1 472 ? -20.766 5.906 19.984 1 98.75 472 VAL A CA 1
ATOM 3686 C C . VAL A 1 472 ? -21.812 5.105 19.203 1 98.75 472 VAL A C 1
ATOM 3688 O O . VAL A 1 472 ? -22.328 4.105 19.719 1 98.75 472 VAL A O 1
ATOM 3691 N N . LEU A 1 473 ? -22.203 5.57 18.078 1 98.81 473 LEU A N 1
ATOM 3692 C CA . LEU A 1 473 ? -22.922 4.734 17.109 1 98.81 473 LEU A CA 1
ATOM 3693 C C . LEU A 1 473 ? -21.938 3.93 16.266 1 98.81 473 LEU A C 1
ATOM 3695 O O . LEU A 1 473 ? -21.156 4.5 15.5 1 98.81 473 LEU A O 1
ATOM 3699 N N . GLU A 1 474 ? -21.938 2.639 16.422 1 98.56 474 GLU A N 1
ATOM 3700 C CA . GLU A 1 474 ? -21.047 1.742 15.688 1 98.56 474 GLU A CA 1
ATOM 3701 C C . GLU A 1 474 ? -21.766 1.121 14.492 1 98.56 474 GLU A C 1
ATOM 3703 O O . GLU A 1 474 ? -22.766 0.406 14.656 1 98.56 474 GLU A O 1
ATOM 3708 N N . LEU A 1 475 ? -21.312 1.377 13.312 1 98.5 475 LEU A N 1
ATOM 3709 C CA . LEU A 1 475 ? -21.812 0.785 12.078 1 98.5 475 LEU A CA 1
ATOM 3710 C C . LEU A 1 475 ? -20.797 -0.205 11.508 1 98.5 475 LEU A C 1
ATOM 3712 O O . LEU A 1 475 ? -19.859 0.189 10.805 1 98.5 475 LEU A O 1
ATOM 3716 N N . TYR A 1 476 ? -21 -1.491 11.734 1 97.88 476 TYR A N 1
ATOM 3717 C CA . TYR A 1 476 ? -20.031 -2.514 11.391 1 97.88 476 TYR A CA 1
ATOM 3718 C C . TYR A 1 476 ? -20.156 -2.926 9.93 1 97.88 476 TYR A C 1
ATOM 3720 O O . TYR A 1 476 ? -21.266 -3.131 9.43 1 97.88 476 TYR A O 1
ATOM 3728 N N . ASN A 1 477 ? -19.062 -3.041 9.25 1 97.38 477 ASN A N 1
ATOM 3729 C CA . ASN A 1 477 ? -18.969 -3.83 8.023 1 97.38 477 ASN A CA 1
ATOM 3730 C C . ASN A 1 477 ? -18.672 -5.297 8.32 1 97.38 477 ASN A C 1
ATOM 3732 O O . ASN A 1 477 ? -19.031 -6.18 7.543 1 97.38 477 ASN A O 1
ATOM 3736 N N . TYR A 1 478 ? -17.922 -5.449 9.406 1 96.75 478 TYR A N 1
ATOM 3737 C CA . TYR A 1 478 ? -17.531 -6.805 9.766 1 96.75 478 TYR A CA 1
ATOM 3738 C C . TYR A 1 478 ? -17.297 -6.93 11.266 1 96.75 478 TYR A C 1
ATOM 3740 O O . TYR A 1 478 ? -16.688 -6.047 11.875 1 96.75 478 TYR A O 1
ATOM 3748 N N . ARG A 1 479 ? -17.766 -7.973 11.883 1 96.44 479 ARG A N 1
ATOM 3749 C CA . ARG A 1 479 ? -17.438 -8.445 13.219 1 96.44 479 ARG A CA 1
ATOM 3750 C C . ARG A 1 479 ? -17.406 -9.969 13.266 1 96.44 479 ARG A C 1
ATOM 3752 O O . ARG A 1 479 ? -18.422 -10.625 12.984 1 96.44 479 ARG A O 1
ATOM 3759 N N . GLY A 1 480 ? -16.297 -10.508 13.5 1 94.56 480 GLY A N 1
ATOM 3760 C CA . GLY A 1 480 ? -16.141 -11.961 13.492 1 94.56 480 GLY A CA 1
ATOM 3761 C C . GLY A 1 480 ? -14.711 -12.406 13.727 1 94.56 480 GLY A C 1
ATOM 3762 O O . GLY A 1 480 ? -13.906 -11.672 14.305 1 94.56 480 GLY A O 1
ATOM 3763 N N . PRO A 1 481 ? -14.383 -13.617 13.406 1 92.81 481 PRO A N 1
ATOM 3764 C CA . PRO A 1 481 ? -13 -14.078 13.547 1 92.81 481 PRO A CA 1
ATOM 3765 C C . PRO A 1 481 ? -12.016 -13.289 12.688 1 92.81 481 PRO A C 1
ATOM 3767 O O . PRO A 1 481 ? -12.398 -12.75 11.641 1 92.81 481 PRO A O 1
ATOM 3770 N N . GLU A 1 482 ? -10.766 -13.227 13.234 1 94.12 482 GLU A N 1
ATOM 3771 C CA . GLU A 1 482 ? -9.734 -12.602 12.414 1 94.12 482 GLU A CA 1
ATOM 3772 C C . GLU A 1 482 ? -9.523 -13.375 11.109 1 94.12 482 GLU A C 1
ATOM 3774 O O . GLU A 1 482 ? -9.445 -14.602 11.117 1 94.12 482 GLU A O 1
ATOM 3779 N N . LYS A 1 483 ? -9.539 -12.711 10.023 1 93.38 483 LYS A N 1
ATOM 3780 C CA . LYS A 1 483 ? -9.258 -13.367 8.75 1 93.38 483 LYS A CA 1
ATOM 3781 C C . LYS A 1 483 ? -8.766 -12.359 7.715 1 93.38 483 LYS A C 1
ATOM 3783 O O . LYS A 1 483 ? -8.844 -11.148 7.934 1 93.38 483 LYS A O 1
ATOM 3788 N N . ARG A 1 484 ? -8.195 -12.852 6.645 1 93.31 484 ARG A N 1
ATOM 3789 C CA . ARG A 1 484 ? -7.781 -12.047 5.496 1 93.31 484 ARG A CA 1
ATOM 3790 C C . ARG A 1 484 ? -8.906 -11.945 4.473 1 93.31 484 ARG A C 1
ATOM 3792 O O . ARG A 1 484 ? -9.523 -12.953 4.113 1 93.31 484 ARG A O 1
ATOM 3799 N N . PHE A 1 485 ? -9.172 -10.742 4.035 1 95.38 485 PHE A N 1
ATOM 3800 C CA . PHE A 1 485 ? -10.172 -10.484 3.002 1 95.38 485 PHE A CA 1
ATOM 3801 C C . PHE A 1 485 ? -9.508 -10.289 1.644 1 95.38 485 PHE A C 1
ATOM 3803 O O . PHE A 1 485 ? -9.18 -9.164 1.263 1 95.38 485 PHE A O 1
ATOM 3810 N N . TRP A 1 486 ? -9.414 -11.312 0.907 1 94.19 486 TRP A N 1
ATOM 3811 C CA . TRP A 1 486 ? -8.695 -11.328 -0.364 1 94.19 486 TRP A CA 1
ATOM 3812 C C . TRP A 1 486 ? -9.375 -10.43 -1.386 1 94.19 486 TRP A C 1
ATOM 3814 O O . TRP A 1 486 ? -8.719 -9.844 -2.248 1 94.19 486 TRP A O 1
ATOM 3824 N N . GLU A 1 487 ? -10.656 -10.219 -1.271 1 94.25 487 GLU A N 1
ATOM 3825 C CA . GLU A 1 487 ? -11.445 -9.398 -2.186 1 94.25 487 GLU A CA 1
ATOM 3826 C C . GLU A 1 487 ? -11.172 -7.914 -1.973 1 94.25 487 GLU A C 1
ATOM 3828 O O . GLU A 1 487 ? -11.609 -7.074 -2.76 1 94.25 487 GLU A O 1
ATOM 3833 N N . LEU A 1 488 ? -10.32 -7.613 -0.961 1 94.81 488 LEU A N 1
ATOM 3834 C CA . LEU A 1 488 ? -9.992 -6.223 -0.679 1 94.81 488 LEU A CA 1
ATOM 3835 C C . LEU A 1 488 ? -8.57 -5.902 -1.108 1 94.81 488 LEU A C 1
ATOM 3837 O O . LEU A 1 488 ? -8.133 -4.75 -1.018 1 94.81 488 LEU A O 1
ATOM 3841 N N . ASN A 1 489 ? -7.863 -6.852 -1.584 1 91.25 489 ASN A N 1
ATOM 3842 C CA . ASN A 1 489 ? -6.457 -6.664 -1.915 1 91.25 489 ASN A CA 1
ATOM 3843 C C . ASN A 1 489 ? -6.266 -6.332 -3.393 1 91.25 489 ASN A C 1
ATOM 3845 O O . ASN A 1 489 ? -6.453 -7.191 -4.254 1 91.25 489 ASN A O 1
ATOM 3849 N N . TRP A 1 490 ? -5.883 -5.086 -3.729 1 89.12 490 TRP A N 1
ATOM 3850 C CA . TRP A 1 490 ? -5.457 -4.73 -5.078 1 89.12 490 TRP A CA 1
ATOM 3851 C C . TRP A 1 490 ? -3.988 -4.316 -5.094 1 89.12 490 TRP A C 1
ATOM 3853 O O . TRP A 1 490 ? -3.553 -3.516 -4.262 1 89.12 490 TRP A O 1
ATOM 3863 N N . PRO A 1 491 ? -3.197 -4.691 -5.918 1 87.38 491 PRO A N 1
ATOM 3864 C CA . PRO A 1 491 ? -3.527 -5.676 -6.949 1 87.38 491 PRO A CA 1
ATOM 3865 C C . PRO A 1 491 ? -3.766 -7.074 -6.375 1 87.38 491 PRO A C 1
ATOM 3867 O O . PRO A 1 491 ? -3.152 -7.445 -5.375 1 87.38 491 PRO A O 1
ATOM 3870 N N . GLY A 1 492 ? -4.727 -7.707 -6.84 1 90.25 492 GLY A N 1
ATOM 3871 C CA . GLY A 1 492 ? -5.105 -9.062 -6.477 1 90.25 492 GLY A CA 1
ATOM 3872 C C . GLY A 1 492 ? -6.105 -9.68 -7.434 1 90.25 492 GLY A C 1
ATOM 3873 O O . GLY A 1 492 ? -6.84 -8.969 -8.125 1 90.25 492 GLY A O 1
ATOM 3874 N N . ALA A 1 493 ? -6.203 -10.953 -7.34 1 95.88 493 ALA A N 1
ATOM 3875 C CA . ALA A 1 493 ? -6.973 -11.672 -8.352 1 95.88 493 ALA A CA 1
ATOM 3876 C C . ALA A 1 493 ? -8.438 -11.781 -7.957 1 95.88 493 ALA A C 1
ATOM 3878 O O . ALA A 1 493 ? -9.266 -12.281 -8.727 1 95.88 493 ALA A O 1
ATOM 3879 N N . PHE A 1 494 ? -8.82 -11.312 -6.73 1 96.94 494 PHE A N 1
ATOM 3880 C CA . PHE A 1 494 ? -10.195 -11.438 -6.25 1 96.94 494 PHE A CA 1
ATOM 3881 C C . PHE A 1 494 ? -10.797 -10.062 -5.961 1 96.94 494 PHE A C 1
ATOM 3883 O O . PHE A 1 494 ? -11.93 -9.961 -5.488 1 96.94 494 PHE A O 1
ATOM 3890 N N . TYR A 1 495 ? -10.109 -8.977 -6.312 1 96.81 495 TYR A N 1
ATOM 3891 C CA . TYR A 1 495 ? -10.484 -7.641 -5.871 1 96.81 495 TYR A CA 1
ATOM 3892 C C . TYR A 1 495 ? -11.797 -7.207 -6.516 1 96.81 495 TYR A C 1
ATOM 3894 O O . TYR A 1 495 ? -11.93 -7.227 -7.742 1 96.81 495 TYR A O 1
ATOM 3902 N N . LYS A 1 496 ? -12.742 -6.738 -5.645 1 96.12 496 LYS A N 1
ATOM 3903 C CA . LYS A 1 496 ? -14.062 -6.383 -6.16 1 96.12 496 LYS A CA 1
ATOM 3904 C C . LYS A 1 496 ? -14.445 -4.965 -5.746 1 96.12 496 LYS A C 1
ATOM 3906 O O . LYS A 1 496 ? -15.633 -4.609 -5.758 1 96.12 496 LYS A O 1
ATOM 3911 N N . GLY A 1 497 ? -13.492 -4.188 -5.344 1 95.62 497 GLY A N 1
ATOM 3912 C CA . GLY A 1 497 ? -13.766 -2.822 -4.922 1 95.62 497 GLY A CA 1
ATOM 3913 C C . GLY A 1 497 ? -13.883 -2.674 -3.418 1 95.62 497 GLY A C 1
ATOM 3914 O O . GLY A 1 497 ? -13.992 -3.668 -2.697 1 95.62 497 GLY A O 1
ATOM 3915 N N . ARG A 1 498 ? -13.883 -1.461 -2.93 1 96.38 498 ARG A N 1
ATOM 3916 C CA . ARG A 1 498 ? -13.906 -1.177 -1.499 1 96.38 498 ARG A CA 1
ATOM 3917 C C . ARG A 1 498 ? -15.328 -1.269 -0.947 1 96.38 498 ARG A C 1
ATOM 3919 O O . ARG A 1 498 ? -16.281 -0.784 -1.571 1 96.38 498 ARG A O 1
ATOM 3926 N N . PRO A 1 499 ? -15.484 -1.946 0.208 1 96.62 499 PRO A N 1
ATOM 3927 C CA . PRO A 1 499 ? -16.766 -1.886 0.923 1 96.62 499 PRO A CA 1
ATOM 3928 C C . PRO A 1 499 ? -17.094 -0.483 1.428 1 96.62 499 PRO A C 1
ATOM 3930 O O . PRO A 1 499 ? -16.188 0.301 1.717 1 96.62 499 PRO A O 1
ATOM 3933 N N . ILE A 1 500 ? -18.328 -0.237 1.543 1 97.88 500 ILE A N 1
ATOM 3934 C CA . ILE A 1 500 ? -18.703 1.111 1.951 1 97.88 500 ILE A CA 1
ATOM 3935 C C . ILE A 1 500 ? -19.484 1.054 3.26 1 97.88 500 ILE A C 1
ATOM 3937 O O . ILE A 1 500 ? -20.016 0.001 3.631 1 97.88 500 ILE A O 1
ATOM 3941 N N . CYS A 1 501 ? -19.516 2.068 3.967 1 98.44 501 CYS A N 1
ATOM 3942 C CA . CYS A 1 501 ? -20.406 2.443 5.062 1 98.44 501 CYS A CA 1
ATOM 3943 C C . CYS A 1 501 ? -20.875 3.885 4.91 1 98.44 501 CYS A C 1
ATOM 3945 O O . CYS A 1 501 ? -20.125 4.82 5.203 1 98.44 501 CYS A O 1
ATOM 3947 N N . ALA A 1 502 ? -22.125 4.078 4.484 1 98.75 502 ALA A N 1
ATOM 3948 C CA . ALA A 1 502 ? -22.656 5.406 4.18 1 98.75 502 ALA A CA 1
ATOM 3949 C C . ALA A 1 502 ? -23.625 5.863 5.254 1 98.75 502 ALA A C 1
ATOM 3951 O O . ALA A 1 502 ? -24.297 5.039 5.883 1 98.75 502 ALA A O 1
ATOM 3952 N N . PHE A 1 503 ? -23.703 7.121 5.484 1 98.88 503 PHE A N 1
ATOM 3953 C CA . PHE A 1 503 ? -24.672 7.672 6.426 1 98.88 503 PHE A CA 1
ATOM 3954 C C . PHE A 1 503 ? -24.969 9.133 6.102 1 98.88 503 PHE A C 1
ATOM 3956 O O . PHE A 1 503 ? -24.172 9.805 5.445 1 98.88 503 PHE A O 1
ATOM 3963 N N . TYR A 1 504 ? -26.141 9.555 6.438 1 98.81 504 TYR A N 1
ATOM 3964 C CA . TYR A 1 504 ? -26.609 10.93 6.34 1 98.81 504 TYR A CA 1
ATOM 3965 C C . TYR A 1 504 ? -26.531 11.625 7.695 1 98.81 504 TYR A C 1
ATOM 3967 O O . TYR A 1 504 ? -26.859 11.031 8.727 1 98.81 504 TYR A O 1
ATOM 3975 N N . VAL A 1 505 ? -26.031 12.859 7.723 1 98.88 505 VAL A N 1
ATOM 3976 C CA . VAL A 1 505 ? -25.953 13.688 8.922 1 98.88 505 VAL A CA 1
ATOM 3977 C C . VAL A 1 505 ? -26.766 14.961 8.727 1 98.88 505 VAL A C 1
ATOM 3979 O O . VAL A 1 505 ? -26.688 15.602 7.68 1 98.88 505 VAL A O 1
ATOM 3982 N N . GLU A 1 506 ? -27.516 15.305 9.664 1 98.88 506 GLU A N 1
ATOM 3983 C CA . GLU A 1 506 ? -28.203 16.594 9.711 1 98.88 506 GLU A CA 1
ATOM 3984 C C . GLU A 1 506 ? -28.203 17.172 11.125 1 98.88 506 GLU A C 1
ATOM 3986 O O . GLU A 1 506 ? -28.422 16.453 12.094 1 98.88 506 GLU A O 1
ATOM 3991 N N . VAL A 1 507 ? -27.812 18.422 11.242 1 98.81 507 VAL A N 1
ATOM 3992 C CA . VAL A 1 507 ? -27.812 19.109 12.523 1 98.81 507 VAL A CA 1
ATOM 3993 C C . VAL A 1 507 ? -28.828 20.25 12.492 1 98.81 507 VAL A C 1
ATOM 3995 O O . VAL A 1 507 ? -28.984 20.922 11.477 1 98.81 507 VAL A O 1
ATOM 3998 N N . ALA A 1 508 ? -29.562 20.438 13.547 1 98.44 508 ALA A N 1
ATOM 3999 C CA . ALA A 1 508 ? -30.562 21.516 13.625 1 98.44 508 ALA A CA 1
ATOM 4000 C C . ALA A 1 508 ? -30.594 22.125 15.023 1 98.44 508 ALA A C 1
ATOM 4002 O O . ALA A 1 508 ? -30.312 21.453 16.016 1 98.44 508 ALA A O 1
ATOM 4003 N N . PRO A 1 509 ? -30.906 23.438 1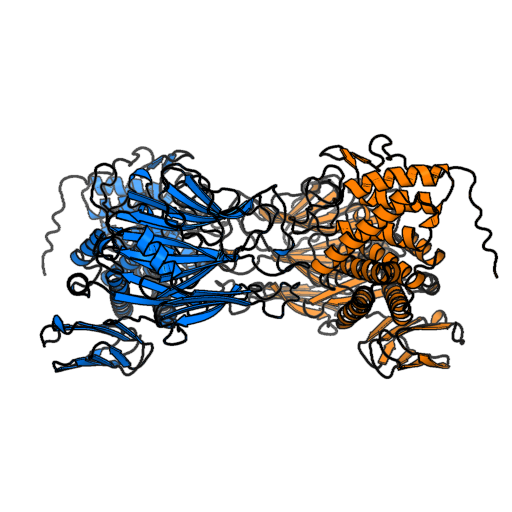5.039 1 97.81 509 PRO A N 1
ATOM 4004 C CA . PRO A 1 509 ? -31.156 23.984 16.375 1 97.81 509 PRO A CA 1
ATOM 4005 C C . PRO A 1 509 ? -32.344 23.328 17.062 1 97.81 509 PRO A C 1
ATOM 4007 O O . PRO A 1 509 ? -33.344 23.016 16.422 1 97.81 509 PRO A O 1
ATOM 4010 N N . ARG A 1 510 ? -32.25 23.141 18.297 1 96.38 510 ARG A N 1
ATOM 4011 C CA . ARG A 1 510 ? -33.344 22.516 19.031 1 96.38 510 ARG A CA 1
ATOM 4012 C C . ARG A 1 510 ? -34.625 23.359 18.953 1 96.38 510 ARG A C 1
ATOM 4014 O O . ARG A 1 510 ? -35.719 22.844 19.016 1 96.38 510 ARG A O 1
ATOM 4021 N N . SER A 1 511 ? -34.438 24.594 18.812 1 95.88 511 SER A N 1
ATOM 4022 C CA . SER A 1 511 ? -35.562 25.516 18.734 1 95.88 511 SER A CA 1
ATOM 4023 C C . SER A 1 511 ? -36.375 25.297 17.469 1 95.88 511 SER A C 1
ATOM 4025 O O . SER A 1 511 ? -37.531 25.734 17.375 1 95.88 511 SER A O 1
ATOM 4027 N N . ALA A 1 512 ? -35.812 24.703 16.5 1 96.69 512 ALA A N 1
ATOM 4028 C CA . ALA A 1 512 ? -36.5 24.516 15.219 1 96.69 512 ALA A CA 1
ATOM 4029 C C . ALA A 1 512 ? -37.5 23.375 15.297 1 96.69 512 ALA A C 1
ATOM 4031 O O . ALA A 1 512 ? -38.438 23.312 14.492 1 96.69 512 ALA A O 1
ATOM 4032 N N . TYR A 1 513 ? -37.344 22.5 16.219 1 96.31 513 TYR A N 1
ATOM 4033 C CA . TYR A 1 513 ? -38.219 21.359 16.391 1 96.31 513 TYR A CA 1
ATOM 4034 C C . TYR A 1 513 ? -38.625 21.188 17.859 1 96.31 513 TYR A C 1
ATOM 4036 O O . TYR A 1 513 ? -37.781 21.219 18.75 1 96.31 513 TYR A O 1
ATOM 4044 N N . PRO A 1 514 ? -39.875 20.953 18.078 1 93 514 PRO A N 1
ATOM 4045 C CA . PRO A 1 514 ? -40.312 20.797 19.469 1 93 514 PRO A CA 1
ATOM 4046 C C . PRO A 1 514 ? -39.688 19.578 20.156 1 93 514 PRO A C 1
ATOM 4048 O O . PRO A 1 514 ? -39.312 19.656 21.312 1 93 514 PRO A O 1
ATOM 4051 N N . GLU A 1 515 ? -39.688 18.469 19.359 1 93.81 515 GLU A N 1
ATOM 4052 C CA . GLU A 1 515 ? -39.094 17.25 19.875 1 93.81 515 GLU A CA 1
ATOM 4053 C C . GLU A 1 515 ? -38.156 16.609 18.859 1 93.81 515 GLU A C 1
ATOM 4055 O O . GLU A 1 515 ? -38.25 16.875 17.656 1 93.81 515 GLU A O 1
ATOM 4060 N N . ALA A 1 516 ? -37.25 15.82 19.484 1 95.19 516 ALA A N 1
ATOM 4061 C CA . ALA A 1 516 ? -36.344 15.07 18.641 1 95.19 516 ALA A CA 1
ATOM 4062 C C . ALA A 1 516 ? -37.094 14.195 17.641 1 95.19 516 ALA A C 1
ATOM 4064 O O . ALA A 1 516 ? -36.625 14 16.516 1 95.19 516 ALA A O 1
ATOM 4065 N N . ALA A 1 517 ? -38.219 13.68 18.016 1 95.12 517 ALA A N 1
ATOM 4066 C CA . ALA A 1 517 ? -39.031 12.844 17.156 1 95.12 517 ALA A CA 1
ATOM 4067 C C . ALA A 1 517 ? -39.531 13.617 15.93 1 95.12 517 ALA A C 1
ATOM 4069 O O . ALA A 1 517 ? -39.656 13.055 14.836 1 95.12 517 ALA A O 1
ATOM 4070 N N . ASP A 1 518 ? -39.844 14.875 16.141 1 96.62 518 ASP A N 1
ATOM 4071 C CA . ASP A 1 518 ? -40.25 15.719 15.023 1 96.62 518 ASP A CA 1
ATOM 4072 C C . ASP A 1 518 ? -39.125 15.914 14.023 1 96.62 518 ASP A C 1
ATOM 4074 O O . ASP A 1 518 ? -39.375 15.961 12.812 1 96.62 518 ASP A O 1
ATOM 4078 N N . PHE A 1 519 ? -38.031 16.094 14.555 1 96.81 519 PHE A N 1
ATOM 4079 C CA . PHE A 1 519 ? -36.844 16.25 13.695 1 96.81 519 PHE A CA 1
ATOM 4080 C C . PHE A 1 519 ? -36.594 14.984 12.891 1 96.81 519 PHE A C 1
ATOM 4082 O O . PHE A 1 519 ? -36.344 15.047 11.68 1 96.81 519 PHE A O 1
ATOM 4089 N N . ALA A 1 520 ? -36.656 13.812 13.523 1 97 520 ALA A N 1
ATOM 4090 C CA . ALA A 1 520 ? -36.531 12.539 12.828 1 97 520 ALA A CA 1
ATOM 4091 C C . ALA A 1 520 ? -37.594 12.406 11.734 1 97 520 ALA A C 1
ATOM 4093 O O . ALA A 1 520 ? -37.281 11.938 10.633 1 97 520 ALA A O 1
ATOM 4094 N N . ALA A 1 521 ? -38.75 12.789 12.078 1 96.69 521 ALA A N 1
ATOM 4095 C CA . ALA A 1 521 ? -39.875 12.719 11.117 1 96.69 521 ALA A CA 1
ATOM 4096 C C . ALA A 1 521 ? -39.594 13.617 9.914 1 96.69 521 ALA A C 1
ATOM 4098 O O . ALA A 1 521 ? -39.938 13.266 8.781 1 96.69 521 ALA A O 1
ATOM 4099 N N . ALA A 1 522 ? -39.062 14.758 10.203 1 96.88 522 ALA A N 1
ATOM 4100 C CA . ALA A 1 522 ? -38.719 15.672 9.117 1 96.88 522 ALA A CA 1
ATOM 4101 C C . ALA A 1 522 ? -37.688 15.039 8.172 1 96.88 522 ALA A C 1
ATOM 4103 O O . ALA A 1 522 ? -37.812 15.188 6.953 1 96.88 522 ALA A O 1
ATOM 4104 N N . ILE A 1 523 ? -36.719 14.383 8.695 1 97.56 523 ILE A N 1
ATOM 4105 C CA . ILE A 1 523 ? -35.719 13.711 7.891 1 97.56 523 ILE A CA 1
ATOM 4106 C C . ILE A 1 523 ? -36.344 12.594 7.07 1 97.56 523 ILE A C 1
ATOM 4108 O O . ILE A 1 523 ? -36.062 12.453 5.879 1 97.56 523 ILE A O 1
ATOM 4112 N N . HIS A 1 524 ? -37.281 11.891 7.691 1 96.94 524 HIS A N 1
ATOM 4113 C CA . HIS A 1 524 ? -37.969 10.781 7.027 1 96.94 524 HIS A CA 1
ATOM 4114 C C . HIS A 1 524 ? -38.938 11.273 5.957 1 96.94 524 HIS A C 1
ATOM 4116 O O . HIS A 1 524 ? -39.344 10.5 5.086 1 96.94 524 HIS A O 1
ATOM 4122 N N . ALA A 1 525 ? -39.281 12.5 6.07 1 97.12 525 ALA A N 1
ATOM 4123 C CA . ALA A 1 525 ? -40.156 13.078 5.055 1 97.12 525 ALA A CA 1
ATOM 4124 C C . ALA A 1 525 ? -39.406 13.281 3.738 1 97.12 525 ALA A C 1
ATOM 4126 O O . ALA A 1 525 ? -40.031 13.453 2.688 1 97.12 525 ALA A O 1
ATOM 4127 N N . GLY A 1 526 ? -38.062 13.32 3.803 1 97.94 526 GLY A N 1
ATOM 4128 C CA . GLY A 1 526 ? -37.281 13.336 2.582 1 97.94 526 GLY A CA 1
ATOM 4129 C C . GLY A 1 526 ? -37.094 11.961 1.969 1 97.94 526 GLY A C 1
ATOM 4130 O O . GLY A 1 526 ? -37.688 10.984 2.436 1 97.94 526 GLY A O 1
ATOM 4131 N N . GLU A 1 527 ? -36.406 11.961 0.85 1 98 527 GLU A N 1
ATOM 4132 C CA . GLU A 1 527 ? -36.188 10.711 0.132 1 98 527 GLU A CA 1
ATOM 4133 C C . GLU A 1 527 ? -34.688 10.43 -0.044 1 98 527 GLU A C 1
ATOM 4135 O O . GLU A 1 527 ? -33.969 11.289 -0.536 1 98 527 GLU A O 1
ATOM 4140 N N . PHE A 1 528 ? -34.312 9.258 0.45 1 98.19 528 PHE A N 1
ATOM 4141 C CA . PHE A 1 528 ? -32.969 8.766 0.176 1 98.19 528 PHE A CA 1
ATOM 4142 C C . PHE A 1 528 ? -32.938 7.918 -1.089 1 98.19 528 PHE A C 1
ATOM 4144 O O . PHE A 1 528 ? -33.781 7.043 -1.268 1 98.19 528 PHE A O 1
ATOM 4151 N N . ALA A 1 529 ? -32.031 8.188 -1.97 1 98.25 529 ALA A N 1
ATOM 4152 C CA . ALA A 1 529 ? -31.828 7.406 -3.184 1 98.25 529 ALA A CA 1
ATOM 4153 C C . ALA A 1 529 ? -30.406 6.863 -3.256 1 98.25 529 ALA A C 1
ATOM 4155 O O . ALA A 1 529 ? -29.438 7.629 -3.174 1 98.25 529 ALA A O 1
ATOM 4156 N N . GLU A 1 530 ? -30.312 5.551 -3.352 1 98.19 530 GLU A N 1
ATOM 4157 C CA . GLU A 1 530 ? -29 4.906 -3.477 1 98.19 530 GLU A CA 1
ATOM 4158 C C . GLU A 1 530 ? -28.969 3.947 -4.664 1 98.19 530 GLU A C 1
ATOM 4160 O O . GLU A 1 530 ? -29.953 3.266 -4.945 1 98.19 530 GLU A O 1
ATOM 4165 N N . THR A 1 531 ? -27.922 4.02 -5.34 1 98.38 531 THR A N 1
ATOM 4166 C CA . THR A 1 531 ? -27.641 3.029 -6.371 1 98.38 531 THR A CA 1
ATOM 4167 C C . THR A 1 531 ? -26.234 2.465 -6.207 1 98.38 531 THR A C 1
ATOM 4169 O O . THR A 1 531 ? -25.266 3.219 -6.062 1 98.38 531 THR A O 1
ATOM 4172 N N . LEU A 1 532 ? -26.141 1.173 -6.125 1 97.81 532 LEU A N 1
ATOM 4173 C CA . LEU A 1 532 ? -24.859 0.469 -6.059 1 97.81 532 LEU A CA 1
ATOM 4174 C C . LEU A 1 532 ? -24.734 -0.54 -7.195 1 97.81 532 LEU A C 1
ATOM 4176 O O . LEU A 1 532 ? -25.516 -1.495 -7.27 1 97.81 532 LEU A O 1
ATOM 4180 N N . GLU A 1 533 ? -23.781 -0.364 -8.039 1 97.88 533 GLU A N 1
ATOM 4181 C CA . GLU A 1 533 ? -23.578 -1.273 -9.164 1 97.88 533 GLU A CA 1
ATOM 4182 C C . GLU A 1 533 ? -23.047 -2.627 -8.688 1 97.88 533 GLU A C 1
ATOM 4184 O O . GLU A 1 533 ? -22.359 -2.711 -7.676 1 97.88 533 GLU A O 1
ATOM 4189 N N . PRO A 1 534 ? -23.391 -3.691 -9.445 1 95.75 534 PRO A N 1
ATOM 4190 C CA . PRO A 1 534 ? -22.969 -5.035 -9.039 1 95.75 534 PRO A CA 1
ATOM 4191 C C . PRO A 1 534 ? -21.453 -5.195 -9 1 95.75 534 PRO A C 1
ATOM 4193 O O . PRO A 1 534 ? -20.734 -4.539 -9.766 1 95.75 534 PRO A O 1
ATOM 4196 N N . ALA A 1 535 ? -21.062 -6.109 -8.117 1 95.25 535 ALA A N 1
ATOM 4197 C CA . ALA A 1 535 ? -19.641 -6.383 -7.973 1 95.25 535 ALA A CA 1
ATOM 4198 C C . ALA A 1 535 ? -19.125 -7.219 -9.141 1 95.25 535 ALA A C 1
ATOM 4200 O O . ALA A 1 535 ? -19.859 -8.039 -9.695 1 95.25 535 ALA A O 1
ATOM 4201 N N . PHE A 1 536 ? -17.906 -7.02 -9.523 1 95.94 536 PHE A N 1
ATOM 4202 C CA . PHE A 1 536 ? -17.141 -7.848 -10.445 1 95.94 536 PHE A CA 1
ATOM 4203 C C . PHE A 1 536 ? -15.672 -7.855 -10.07 1 95.94 536 PHE A C 1
ATOM 4205 O O . PHE A 1 536 ? -15.211 -6.984 -9.336 1 95.94 536 PHE A O 1
ATOM 4212 N N . THR A 1 537 ? -14.945 -8.844 -10.461 1 97 537 THR A N 1
ATOM 4213 C CA . THR A 1 537 ? -13.508 -8.891 -10.203 1 97 537 THR A CA 1
ATOM 4214 C C . THR A 1 537 ? -12.766 -7.91 -11.102 1 97 537 THR A C 1
ATOM 4216 O O . THR A 1 537 ? -12.898 -7.953 -12.328 1 97 537 THR A O 1
ATOM 4219 N N . TYR A 1 538 ? -11.938 -7.047 -10.508 1 96.62 538 TYR A N 1
ATOM 4220 C CA . TYR A 1 538 ? -11.352 -5.883 -11.156 1 96.62 538 TYR A CA 1
ATOM 4221 C C . TYR A 1 538 ? -10.133 -6.27 -11.984 1 96.62 538 TYR A C 1
ATOM 4223 O O . TYR A 1 538 ? -9.102 -6.66 -11.43 1 96.62 538 TYR A O 1
ATOM 4231 N N . PRO A 1 539 ? -10.164 -6.121 -13.312 1 94.38 539 PRO A N 1
ATOM 4232 C CA . PRO A 1 539 ? -9 -6.402 -14.156 1 94.38 539 PRO A CA 1
ATOM 4233 C C . PRO A 1 539 ? -8.125 -5.168 -14.391 1 94.38 539 PRO A C 1
ATOM 4235 O O . PRO A 1 539 ? -7.367 -5.121 -15.359 1 94.38 539 PRO A O 1
ATOM 4238 N N . ALA A 1 540 ? -8.297 -4.07 -13.602 1 91.69 540 ALA A N 1
ATOM 4239 C CA . ALA A 1 540 ? -7.582 -2.801 -13.695 1 91.69 540 ALA A CA 1
ATOM 4240 C C . ALA A 1 540 ? -8.281 -1.847 -14.664 1 91.69 540 ALA A C 1
ATOM 4242 O O . ALA A 1 540 ? -7.688 -0.858 -15.102 1 91.69 540 ALA A O 1
ATOM 4243 N N . GLU A 1 541 ? -9.445 -2.172 -15.055 1 93.69 541 GLU A N 1
ATOM 4244 C CA . GLU A 1 541 ? -10.281 -1.304 -15.891 1 93.69 541 GLU A CA 1
ATOM 4245 C C . GLU A 1 541 ? -11.75 -1.404 -15.492 1 93.69 541 GLU A C 1
ATOM 4247 O O . GLU A 1 541 ? -12.203 -2.451 -15.031 1 93.69 541 GLU A O 1
ATOM 4252 N N . GLY A 1 542 ? -12.336 -0.324 -15.703 1 95.62 542 GLY A N 1
ATOM 4253 C CA . GLY A 1 542 ? -13.75 -0.281 -15.367 1 95.62 542 GLY A CA 1
ATOM 4254 C C . GLY A 1 542 ? -14.031 0.407 -14.047 1 95.62 542 GLY A C 1
ATOM 4255 O O . GLY A 1 542 ? -13.109 0.643 -13.258 1 95.62 542 GLY A O 1
ATOM 4256 N N . GLU A 1 543 ? -15.391 0.717 -13.883 1 97 543 GLU A N 1
ATOM 4257 C CA . GLU A 1 543 ? -15.859 1.426 -12.688 1 97 543 GLU A CA 1
ATOM 4258 C C . GLU A 1 543 ? -17 0.675 -12.016 1 97 543 GLU A C 1
ATOM 4260 O O . GLU A 1 543 ? -17.781 -0.006 -12.68 1 97 543 GLU A O 1
ATOM 4265 N N . ARG A 1 544 ? -17.016 0.642 -10.75 1 98.12 544 ARG A N 1
ATOM 4266 C CA . ARG A 1 544 ? -18.156 0.228 -9.93 1 98.12 544 ARG A CA 1
ATOM 4267 C C . ARG A 1 544 ? -18.688 1.396 -9.109 1 98.12 544 ARG A C 1
ATOM 4269 O O . ARG A 1 544 ? -18.156 1.721 -8.047 1 98.12 544 ARG A O 1
ATOM 4276 N N . ARG A 1 545 ? -19.828 1.945 -9.523 1 98.38 545 ARG A N 1
ATOM 4277 C CA . ARG A 1 545 ? -20.297 3.227 -9.023 1 98.38 545 ARG A CA 1
ATOM 4278 C C . ARG A 1 545 ? -21.281 3.027 -7.867 1 98.38 545 ARG A C 1
ATOM 4280 O O . ARG A 1 545 ? -22.141 2.154 -7.926 1 98.38 545 ARG A O 1
ATOM 4287 N N . TYR A 1 546 ? -21.062 3.713 -6.766 1 98.69 546 TYR A N 1
ATOM 4288 C CA . TYR A 1 546 ? -22.062 3.953 -5.727 1 98.69 546 TYR A CA 1
ATOM 4289 C C . TYR A 1 546 ? -22.516 5.402 -5.742 1 98.69 546 TYR A C 1
ATOM 4291 O O . TYR A 1 546 ? -21.703 6.324 -5.77 1 98.69 546 TYR A O 1
ATOM 4299 N N . THR A 1 547 ? -23.797 5.652 -5.836 1 98.88 547 THR A N 1
ATOM 4300 C CA . THR A 1 547 ? -24.391 6.984 -5.812 1 98.88 547 THR A CA 1
ATOM 4301 C C . THR A 1 547 ? -25.406 7.102 -4.684 1 98.88 547 THR A C 1
ATOM 4303 O O . THR A 1 547 ? -26.219 6.199 -4.484 1 98.88 547 THR A O 1
ATOM 4306 N N . VAL A 1 548 ? -25.359 8.125 -3.957 1 98.81 548 VAL A N 1
ATOM 4307 C CA . VAL A 1 548 ? -26.312 8.383 -2.881 1 98.81 548 VAL A CA 1
ATOM 4308 C C . VAL A 1 548 ? -26.781 9.836 -2.934 1 98.81 548 VAL A C 1
ATOM 4310 O O . VAL A 1 548 ? -25.984 10.734 -3.24 1 98.81 548 VAL A O 1
ATOM 4313 N N . ALA A 1 549 ? -28 10.086 -2.684 1 98.81 549 ALA A N 1
ATOM 4314 C CA . ALA A 1 549 ? -28.594 11.422 -2.668 1 98.81 549 ALA A CA 1
ATOM 4315 C C . ALA A 1 549 ? -29.734 11.508 -1.648 1 98.81 549 ALA A C 1
ATOM 4317 O O . ALA A 1 549 ? -30.312 10.492 -1.278 1 98.81 549 ALA A O 1
ATOM 4318 N N . TYR A 1 550 ? -29.953 12.625 -1.124 1 98.75 550 TYR A N 1
ATOM 4319 C CA . TYR A 1 550 ? -31.078 12.961 -0.255 1 98.75 550 TYR A CA 1
ATOM 4320 C C . TYR A 1 550 ? -31.859 14.156 -0.803 1 98.75 550 TYR A C 1
ATOM 4322 O O . TYR A 1 550 ? -31.266 15.172 -1.162 1 98.75 550 TYR A O 1
ATOM 4330 N N . ARG A 1 551 ? -33.219 14.008 -0.895 1 98.56 551 ARG A N 1
ATOM 4331 C CA . ARG A 1 551 ? -34.094 15.055 -1.404 1 98.56 551 ARG A CA 1
ATOM 4332 C C . ARG A 1 551 ? -35.188 15.375 -0.396 1 98.56 551 ARG A C 1
ATOM 4334 O O . ARG A 1 551 ? -35.781 14.477 0.185 1 98.56 551 ARG A O 1
ATOM 4341 N N . ARG A 1 552 ? -35.312 16.547 -0.135 1 97.94 552 ARG A N 1
ATOM 4342 C CA . ARG A 1 552 ? -36.375 17.016 0.738 1 97.94 552 ARG A CA 1
ATOM 4343 C C . ARG A 1 552 ? -36.812 18.438 0.354 1 97.94 552 ARG A C 1
ATOM 4345 O O . ARG A 1 552 ? -36 19.344 0.257 1 97.94 552 ARG A O 1
ATOM 4352 N N . ALA A 1 553 ? -38.125 18.688 0.079 1 95.75 553 ALA A N 1
ATOM 4353 C CA . ALA A 1 553 ? -38.75 20 -0.165 1 95.75 553 ALA A CA 1
ATOM 4354 C C . ALA A 1 553 ? -38.062 20.719 -1.321 1 95.75 553 ALA A C 1
ATOM 4356 O O . ALA A 1 553 ? -37.656 21.875 -1.198 1 95.75 553 ALA A O 1
ATOM 4357 N N . GLY A 1 554 ? -37.75 20.031 -2.344 1 94.12 554 GLY A N 1
ATOM 4358 C CA . GLY A 1 554 ? -37.188 20.609 -3.553 1 94.12 554 GLY A CA 1
ATOM 4359 C C . GLY A 1 554 ? -35.688 20.781 -3.492 1 94.12 554 GLY A C 1
ATOM 4360 O O . GLY A 1 554 ? -35.062 21.234 -4.453 1 94.12 554 GLY A O 1
ATOM 4361 N N . GLN A 1 555 ? -35.094 20.406 -2.398 1 96.62 555 GLN A N 1
ATOM 4362 C CA . GLN A 1 555 ? -33.625 20.453 -2.254 1 96.62 555 GLN A CA 1
ATOM 4363 C C . GLN A 1 555 ? -33.031 19.062 -2.396 1 96.62 555 GLN A C 1
ATOM 4365 O O . GLN A 1 555 ? -33.688 18.062 -2.127 1 96.62 555 GLN A O 1
ATOM 4370 N N . GLU A 1 556 ? -31.797 19.094 -2.906 1 98.06 556 GLU A N 1
ATOM 4371 C CA . GLU A 1 556 ? -31.094 17.812 -3.107 1 98.06 556 GLU A CA 1
ATOM 4372 C C . GLU A 1 556 ? -29.625 17.938 -2.736 1 98.06 556 GLU A C 1
ATOM 4374 O O . GLU A 1 556 ? -29.016 19 -2.887 1 98.06 556 GLU A O 1
ATOM 4379 N N . LEU A 1 557 ? -29.125 16.906 -2.238 1 98.75 557 LEU A N 1
ATOM 4380 C CA . LEU A 1 557 ? -27.703 16.734 -1.956 1 98.75 557 LEU A CA 1
ATOM 4381 C C . LEU A 1 557 ? -27.25 15.328 -2.361 1 98.75 557 LEU A C 1
ATOM 4383 O O . LEU A 1 557 ? -27.891 14.336 -2.008 1 98.75 557 LEU A O 1
ATOM 4387 N N . GLY A 1 558 ? -26.156 15.273 -3.176 1 98.88 558 GLY A N 1
ATOM 4388 C CA . GLY A 1 558 ? -25.75 13.945 -3.615 1 98.88 558 GLY A CA 1
ATOM 4389 C C . GLY A 1 558 ? -24.281 13.844 -3.922 1 98.88 558 GLY A C 1
ATOM 4390 O O . GLY A 1 558 ? -23.594 14.867 -4.066 1 98.88 558 GLY A O 1
ATOM 4391 N N . LEU A 1 559 ? -23.703 12.617 -3.951 1 98.75 559 LEU A N 1
ATOM 4392 C CA . LEU A 1 559 ? -22.344 12.32 -4.398 1 98.75 559 LEU A CA 1
ATOM 4393 C C . LEU A 1 559 ? -22.266 10.93 -5.02 1 98.75 559 LEU A C 1
ATOM 4395 O O . LEU A 1 559 ? -23.188 10.133 -4.875 1 98.75 559 LEU A O 1
ATOM 4399 N N . SER A 1 560 ? -21.266 10.719 -5.828 1 98.75 560 SER A N 1
ATOM 4400 C CA . SER A 1 560 ? -20.984 9.43 -6.441 1 98.75 560 SER A CA 1
ATOM 4401 C C . SER A 1 560 ? -19.5 9.086 -6.332 1 98.75 560 SER A C 1
ATOM 4403 O O . SER A 1 560 ? -18.641 9.969 -6.422 1 98.75 560 SER A O 1
ATOM 4405 N N . VAL A 1 561 ? -19.219 7.805 -6.129 1 98.62 561 VAL A N 1
ATOM 4406 C CA . VAL A 1 561 ? -17.844 7.363 -5.949 1 98.62 561 VAL A CA 1
ATOM 4407 C C . VAL A 1 561 ? -17.625 6.043 -6.68 1 98.62 561 VAL A C 1
ATOM 4409 O O . VAL A 1 561 ? -18.516 5.199 -6.734 1 98.62 561 VAL A O 1
ATOM 4412 N N . ASP A 1 562 ? -16.469 5.906 -7.34 1 98.5 562 ASP A N 1
ATOM 4413 C CA . ASP A 1 562 ? -16.031 4.637 -7.906 1 98.5 562 ASP A CA 1
ATOM 4414 C C . ASP A 1 562 ? -15.383 3.752 -6.84 1 98.5 562 ASP A C 1
ATOM 4416 O O . ASP A 1 562 ? -14.367 4.121 -6.25 1 98.5 562 ASP A O 1
ATOM 4420 N N . LEU A 1 563 ? -15.891 2.582 -6.672 1 97.88 563 LEU A N 1
ATOM 4421 C CA . LEU A 1 563 ? -15.469 1.734 -5.562 1 97.88 563 LEU A CA 1
ATOM 4422 C C . LEU A 1 563 ? -14.195 0.967 -5.922 1 97.88 563 LEU A C 1
ATOM 4424 O O . LEU A 1 563 ? -13.539 0.407 -5.043 1 97.88 563 LEU A O 1
ATOM 4428 N N . MET A 1 564 ? -13.789 0.877 -7.219 1 97.38 564 MET A N 1
ATOM 4429 C CA . MET A 1 564 ? -12.586 0.155 -7.613 1 97.38 564 MET A CA 1
ATOM 4430 C C . MET A 1 564 ? -11.336 0.958 -7.277 1 97.38 564 MET A C 1
ATOM 4432 O O . MET A 1 564 ? -10.414 0.443 -6.641 1 97.38 564 MET A O 1
ATOM 4436 N N . GLN A 1 565 ? -11.328 2.221 -7.605 1 95.69 565 GLN A N 1
ATOM 4437 C CA . GLN A 1 565 ? -10.172 3.082 -7.383 1 95.69 565 GLN A CA 1
ATOM 4438 C C . GLN A 1 565 ? -10.438 4.07 -6.25 1 95.69 565 GLN A C 1
ATOM 4440 O O . GLN A 1 565 ? -9.555 4.855 -5.891 1 95.69 565 GLN A O 1
ATOM 4445 N N . TRP A 1 566 ? -11.617 4.059 -5.668 1 96.56 566 TRP A N 1
ATOM 4446 C CA . TRP A 1 566 ? -12.07 5.043 -4.691 1 96.56 566 TRP A CA 1
ATOM 4447 C C . TRP A 1 566 ? -11.891 6.461 -5.215 1 96.56 566 TRP A C 1
ATOM 4449 O O . TRP A 1 566 ? -11.219 7.281 -4.582 1 96.56 566 TRP A O 1
ATOM 4459 N N . ARG A 1 567 ? -12.461 6.738 -6.32 1 96.75 567 ARG A N 1
ATOM 4460 C CA . ARG A 1 567 ? -12.422 8.047 -6.961 1 96.75 567 ARG A CA 1
ATOM 4461 C C . ARG A 1 567 ? -13.758 8.758 -6.836 1 96.75 567 ARG A C 1
ATOM 4463 O O . ARG A 1 567 ? -14.797 8.203 -7.195 1 96.75 567 ARG A O 1
ATOM 4470 N N . LEU A 1 568 ? -13.672 9.891 -6.242 1 98.06 568 LEU A N 1
ATOM 4471 C CA . LEU A 1 568 ? -14.867 10.727 -6.223 1 98.06 568 LEU A CA 1
ATOM 4472 C C . LEU A 1 568 ? -15.289 11.094 -7.641 1 98.06 568 LEU A C 1
ATOM 4474 O O . LEU A 1 568 ? -14.539 11.734 -8.375 1 98.06 568 LEU A O 1
ATOM 4478 N N . LEU A 1 569 ? -16.453 10.695 -8.031 1 97.94 569 LEU A N 1
ATOM 4479 C CA . LEU A 1 569 ? -16.938 10.922 -9.391 1 97.94 569 LEU A CA 1
ATOM 4480 C C . LEU A 1 569 ? -17.672 12.25 -9.5 1 97.94 569 LEU A C 1
ATOM 4482 O O . LEU A 1 569 ? -17.688 12.875 -10.562 1 97.94 569 LEU A O 1
ATOM 4486 N N . GLY A 1 570 ? -18.375 12.633 -8.367 1 97.81 570 GLY A N 1
ATOM 4487 C CA . GLY A 1 570 ? -19.062 13.914 -8.375 1 97.81 570 GLY A CA 1
ATOM 4488 C C . GLY A 1 570 ? -19.797 14.203 -7.09 1 97.81 570 GLY A C 1
ATOM 4489 O O . GLY A 1 570 ? -20.094 13.289 -6.312 1 97.81 570 GLY A O 1
ATOM 4490 N N . ARG A 1 571 ? -20.031 15.422 -6.848 1 98.69 571 ARG A N 1
ATOM 4491 C CA . ARG A 1 571 ? -20.891 15.984 -5.809 1 98.69 571 ARG A CA 1
ATOM 4492 C C . ARG A 1 571 ? -21.844 17.016 -6.395 1 98.69 571 ARG A C 1
ATOM 4494 O O . ARG A 1 571 ? -21.5 17.734 -7.332 1 98.69 571 ARG A O 1
ATOM 4501 N N . TRP A 1 572 ? -23.078 17.078 -5.816 1 98.69 572 TRP A N 1
ATOM 4502 C CA . TRP A 1 572 ? -24 18.047 -6.402 1 98.69 572 TRP A CA 1
ATOM 4503 C C . TRP A 1 572 ? -25.062 18.469 -5.398 1 98.69 572 TRP A C 1
ATOM 4505 O O . TRP A 1 572 ? -25.234 17.812 -4.359 1 98.69 572 TRP A O 1
ATOM 4515 N N . THR A 1 573 ? -25.688 19.531 -5.648 1 98.31 573 THR A N 1
ATOM 4516 C CA . THR A 1 573 ? -26.938 20 -5.039 1 98.31 573 THR A CA 1
ATOM 4517 C C . THR A 1 573 ? -28.016 20.203 -6.102 1 98.31 573 THR A C 1
ATOM 4519 O O . THR A 1 573 ? -27.812 19.875 -7.27 1 98.31 573 THR A O 1
ATOM 4522 N N . GLU A 1 574 ? -29.125 20.688 -5.562 1 97.06 574 GLU A N 1
ATOM 4523 C CA . GLU A 1 574 ? -30.188 21 -6.512 1 97.06 574 GLU A CA 1
ATOM 4524 C C . GLU A 1 574 ? -29.75 22.047 -7.52 1 97.06 574 GLU A C 1
ATOM 4526 O O . GLU A 1 574 ? -30.281 22.141 -8.625 1 97.06 574 GLU A O 1
ATOM 4531 N N . ALA A 1 575 ? -28.75 22.766 -7.176 1 96.06 575 ALA A N 1
ATOM 4532 C CA . ALA A 1 575 ? -28.25 23.844 -8.031 1 96.06 575 ALA A CA 1
ATOM 4533 C C . ALA A 1 575 ? -27.266 23.312 -9.07 1 96.06 575 ALA A C 1
ATOM 4535 O O . ALA A 1 575 ? -26.859 24.031 -9.977 1 96.06 575 ALA A O 1
ATOM 4536 N N . GLY A 1 576 ? -26.891 22.047 -8.961 1 97.25 576 GLY A N 1
ATOM 4537 C CA . GLY A 1 576 ? -25.984 21.453 -9.914 1 97.25 576 GLY A CA 1
ATOM 4538 C C . GLY A 1 576 ? -24.719 20.906 -9.266 1 97.25 576 GLY A C 1
ATOM 4539 O O . GLY A 1 576 ? -24.641 20.766 -8.047 1 97.25 576 GLY A O 1
ATOM 4540 N N . PRO A 1 577 ? -23.703 20.562 -10.141 1 97.81 577 PRO A N 1
ATOM 4541 C CA . PRO A 1 577 ? -22.438 20.016 -9.633 1 97.81 577 PRO A CA 1
ATOM 4542 C C . PRO A 1 577 ? -21.656 21 -8.766 1 97.81 577 PRO A C 1
ATOM 4544 O O . PRO A 1 577 ? -21.672 22.203 -9.047 1 97.81 577 PRO A O 1
ATOM 4547 N N . LEU A 1 578 ? -21.062 20.453 -7.797 1 97.62 578 LEU A N 1
ATOM 4548 C CA . LEU A 1 578 ? -20.188 21.266 -6.965 1 97.62 578 LEU A CA 1
ATOM 4549 C C . LEU A 1 578 ? -18.766 21.266 -7.504 1 97.62 578 LEU A C 1
ATOM 4551 O O . LEU A 1 578 ? -18.25 20.219 -7.922 1 97.62 578 LEU A O 1
ATOM 4555 N N . GLY A 1 579 ? -18.125 22.328 -7.68 1 95.88 579 GLY A N 1
ATOM 4556 C CA . GLY A 1 579 ? -16.75 22.453 -8.133 1 95.88 579 GLY A CA 1
ATOM 4557 C C . GLY A 1 579 ? -15.742 22.516 -6.988 1 95.88 579 GLY A C 1
ATOM 4558 O O . GLY A 1 579 ? -15.977 21.938 -5.922 1 95.88 579 GLY A O 1
ATOM 4559 N N . TRP A 1 580 ? -14.648 23.062 -7.359 1 97.75 580 TRP A N 1
ATOM 4560 C CA . TRP A 1 580 ? -13.539 23.203 -6.418 1 97.75 580 TRP A CA 1
ATOM 4561 C C . TRP A 1 580 ? -13.156 24.672 -6.246 1 97.75 580 TRP A C 1
ATOM 4563 O O . TRP A 1 580 ? -12.055 25.078 -6.617 1 97.75 580 TRP A O 1
ATOM 4573 N N . PRO A 1 581 ? -14.023 25.406 -5.59 1 97.56 581 PRO A N 1
ATOM 4574 C CA . PRO A 1 581 ? -13.688 26.828 -5.438 1 97.56 581 PRO A CA 1
ATOM 4575 C C . PRO A 1 581 ? -12.508 27.062 -4.5 1 97.56 581 PRO A C 1
ATOM 4577 O O . PRO A 1 581 ? -12.359 26.344 -3.5 1 97.56 581 PRO A O 1
ATOM 4580 N N . MET A 1 582 ? -11.656 28.062 -4.867 1 97.81 582 MET A N 1
ATOM 4581 C CA . MET A 1 582 ? -10.57 28.422 -3.961 1 97.81 582 MET A CA 1
ATOM 4582 C C . MET A 1 582 ? -11.109 28.828 -2.596 1 97.81 582 MET A C 1
ATOM 4584 O O . MET A 1 582 ? -10.68 28.297 -1.568 1 97.81 582 MET A O 1
ATOM 4588 N N . LEU A 1 583 ? -11.969 29.688 -2.5 1 98.31 583 LEU A N 1
ATOM 4589 C CA . LEU A 1 583 ? -12.75 30.172 -1.368 1 98.31 583 LEU A CA 1
ATOM 4590 C C . LEU A 1 583 ? -14.102 30.703 -1.827 1 98.31 583 LEU A C 1
ATOM 4592 O O . LEU A 1 583 ? -14.172 31.547 -2.725 1 98.31 583 LEU A O 1
ATOM 4596 N N . GLU A 1 584 ? -15.172 30.188 -1.224 1 97.94 584 GLU A N 1
ATOM 4597 C CA . GLU A 1 584 ? -16.516 30.625 -1.615 1 97.94 584 GLU A CA 1
ATOM 4598 C C . GLU A 1 584 ? -17.438 30.75 -0.402 1 97.94 584 GLU A C 1
ATOM 4600 O O . GLU A 1 584 ? -17.562 29.797 0.386 1 97.94 584 GLU A O 1
ATOM 4605 N N . GLY A 1 585 ? -18 31.828 -0.205 1 97.06 585 GLY A N 1
ATOM 4606 C CA . GLY A 1 585 ? -19.047 32.156 0.755 1 97.06 585 GLY A CA 1
ATOM 4607 C C . GLY A 1 585 ? -19.938 33.312 0.3 1 97.06 585 GLY A C 1
ATOM 4608 O O . GLY A 1 585 ? -19.719 33.875 -0.771 1 97.06 585 GLY A O 1
ATOM 4609 N N . GLU A 1 586 ? -20.922 33.625 1.057 1 95.38 586 GLU A N 1
ATOM 4610 C CA . GLU A 1 586 ? -21.891 34.688 0.689 1 95.38 586 GLU A CA 1
ATOM 4611 C C . GLU A 1 586 ? -21.234 36.062 0.685 1 95.38 586 GLU A C 1
ATOM 4613 O O . GLU A 1 586 ? -21.656 36.938 -0.063 1 95.38 586 GLU A O 1
ATOM 4618 N N . PHE A 1 587 ? -20.234 36.281 1.454 1 97.56 587 PHE A N 1
ATOM 4619 C CA . PHE A 1 587 ? -19.641 37.594 1.612 1 97.56 587 PHE A CA 1
ATOM 4620 C C . PHE A 1 587 ? -18.141 37.531 1.383 1 97.56 587 PHE A C 1
ATOM 4622 O O . PHE A 1 587 ? -17.422 38.5 1.607 1 97.56 587 PHE A O 1
ATOM 4629 N N . VAL A 1 588 ? -17.609 36.469 1.02 1 98.12 588 VAL A N 1
ATOM 4630 C CA . VAL A 1 588 ? -16.188 36.281 0.825 1 98.12 588 VAL A CA 1
ATOM 4631 C C . VAL A 1 588 ? -15.938 35.375 -0.369 1 98.12 588 VAL A C 1
ATOM 4633 O O . VAL A 1 588 ? -16.672 34.406 -0.578 1 98.12 588 VAL A O 1
ATOM 4636 N N . ARG A 1 589 ? -14.93 35.625 -1.147 1 98.12 589 ARG A N 1
ATOM 4637 C CA . ARG A 1 589 ? -14.609 34.844 -2.326 1 98.12 589 ARG A CA 1
ATOM 4638 C C . ARG A 1 589 ? -13.148 35.031 -2.732 1 98.12 589 ARG A C 1
ATOM 4640 O O . ARG A 1 589 ? -12.578 36.094 -2.531 1 98.12 589 ARG A O 1
ATOM 4647 N N . GLN A 1 590 ? -12.531 34 -3.162 1 97.75 590 GLN A N 1
ATOM 4648 C CA . GLN A 1 590 ? -11.219 34.062 -3.791 1 97.75 590 GLN A CA 1
ATOM 4649 C C . GLN A 1 590 ? -11.266 33.531 -5.215 1 97.75 590 GLN A C 1
ATOM 4651 O O . GLN A 1 590 ? -11.961 32.531 -5.48 1 97.75 590 GLN A O 1
ATOM 4656 N N . ALA A 1 591 ? -10.602 34.125 -6.105 1 95.62 591 ALA A N 1
ATOM 4657 C CA . ALA A 1 591 ? -10.5 33.688 -7.5 1 95.62 591 ALA A CA 1
ATOM 4658 C C . ALA A 1 591 ? -9.039 33.594 -7.934 1 95.62 591 ALA A C 1
ATOM 4660 O O . ALA A 1 591 ? -8.172 34.25 -7.375 1 95.62 591 ALA A O 1
ATOM 4661 N N . ALA A 1 592 ? -8.758 32.781 -8.898 1 93.12 592 ALA A N 1
ATOM 4662 C CA . ALA A 1 592 ? -7.402 32.5 -9.359 1 93.12 592 ALA A CA 1
ATOM 4663 C C . ALA A 1 592 ? -6.816 33.719 -10.102 1 93.12 592 ALA A C 1
ATOM 4665 O O . ALA A 1 592 ? -5.641 34.031 -9.93 1 93.12 592 ALA A O 1
ATOM 4666 N N . GLU A 1 593 ? -7.527 34.281 -11.062 1 87.31 593 GLU A N 1
ATOM 4667 C CA . GLU A 1 593 ? -6.895 35.375 -11.789 1 87.31 593 GLU A CA 1
ATOM 4668 C C . GLU A 1 593 ? -7.922 36.406 -12.219 1 87.31 593 GLU A C 1
ATOM 4670 O O . GLU A 1 593 ? -9.094 36.094 -12.422 1 87.31 593 GLU A O 1
ATOM 4675 N N . GLY A 1 594 ? -7.543 37.594 -12.07 1 83.81 594 GLY A N 1
ATOM 4676 C CA . GLY A 1 594 ? -8.062 38.719 -12.836 1 83.81 594 GLY A CA 1
ATOM 4677 C C . GLY A 1 594 ? -9.18 39.438 -12.133 1 83.81 594 GLY A C 1
ATOM 4678 O O . GLY A 1 594 ? -9.289 40.688 -12.242 1 83.81 594 GLY A O 1
ATOM 4679 N N . THR A 1 595 ? -10.148 38.688 -11.57 1 94.25 595 THR A N 1
ATOM 4680 C CA . THR A 1 595 ? -11.258 39.438 -10.977 1 94.25 595 THR A CA 1
ATOM 4681 C C . THR A 1 595 ? -12.023 38.562 -9.992 1 94.25 595 THR A C 1
ATOM 4683 O O . THR A 1 595 ? -12.164 37.344 -10.211 1 94.25 595 THR A O 1
ATOM 4686 N N . VAL A 1 596 ? -12.438 39.156 -8.867 1 96.62 596 VAL A N 1
ATOM 4687 C CA . VAL A 1 596 ? -13.297 38.469 -7.898 1 96.62 596 VAL A CA 1
ATOM 4688 C C . VAL A 1 596 ? -14.438 39.406 -7.48 1 96.62 596 VAL A C 1
ATOM 4690 O O . VAL A 1 596 ? -14.219 40.625 -7.281 1 96.62 596 VAL A O 1
ATOM 4693 N N . GLU A 1 597 ? -15.648 38.906 -7.551 1 96.69 597 GLU A N 1
ATOM 4694 C CA . GLU A 1 597 ? -16.844 39.656 -7.16 1 96.69 597 GLU A CA 1
ATOM 4695 C C . GLU A 1 597 ? -17.609 38.906 -6.074 1 96.69 597 GLU A C 1
ATOM 4697 O O . GLU A 1 597 ? -17.766 37.688 -6.133 1 96.69 597 GLU A O 1
ATOM 4702 N N . VAL A 1 598 ? -18.078 39.688 -5.078 1 97.06 598 VAL A N 1
ATOM 4703 C CA . VAL A 1 598 ? -18.891 39.094 -4.031 1 97.06 598 VAL A CA 1
ATOM 4704 C C . VAL A 1 598 ? -19.703 40.188 -3.316 1 97.06 598 VAL A C 1
ATOM 4706 O O . VAL A 1 598 ? -19.188 41.25 -3.037 1 97.06 598 VAL A O 1
ATOM 4709 N N . ALA A 1 599 ? -20.984 39.906 -3.064 1 95.62 599 ALA A N 1
ATOM 4710 C CA . ALA A 1 599 ? -21.906 40.75 -2.285 1 95.62 599 ALA A CA 1
ATOM 4711 C C . ALA A 1 599 ? -21.844 42.188 -2.744 1 95.62 599 ALA A C 1
ATOM 4713 O O . ALA A 1 599 ? -21.688 43.125 -1.926 1 95.62 599 ALA A O 1
ATOM 4714 N N . GLY A 1 600 ? -21.719 42.5 -3.998 1 94 600 GLY A N 1
ATOM 4715 C CA . GLY A 1 600 ? -21.875 43.812 -4.586 1 94 600 GLY A CA 1
ATOM 4716 C C . GLY A 1 600 ? -20.578 44.562 -4.777 1 94 600 GLY A C 1
ATOM 4717 O O . GLY A 1 600 ? -20.562 45.688 -5.238 1 94 600 GLY A O 1
ATOM 4718 N N . ALA A 1 601 ? -19.438 43.906 -4.379 1 96.06 601 ALA A N 1
ATOM 4719 C CA . ALA A 1 601 ? -18.125 44.531 -4.555 1 96.06 601 ALA A CA 1
ATOM 4720 C C . ALA A 1 601 ? -17.266 43.719 -5.516 1 96.06 601 ALA A C 1
ATOM 4722 O O . ALA A 1 601 ? -17.531 42.562 -5.758 1 96.06 601 ALA A O 1
ATOM 4723 N N . ARG A 1 602 ? -16.312 44.406 -6.086 1 96.5 602 ARG A N 1
ATOM 4724 C CA . ARG A 1 602 ? -15.445 43.781 -7.074 1 96.5 602 ARG A CA 1
ATOM 4725 C C . ARG A 1 602 ? -13.992 44.219 -6.879 1 96.5 602 ARG A C 1
ATOM 4727 O O . ARG A 1 602 ? -13.711 45.375 -6.691 1 96.5 602 ARG A O 1
ATOM 4734 N N . LEU A 1 603 ? -13.094 43.281 -6.801 1 95.31 603 LEU A N 1
ATOM 4735 C CA . LEU A 1 603 ? -11.648 43.5 -6.805 1 95.31 603 LEU A CA 1
ATOM 4736 C C . LEU A 1 603 ? -11.016 42.969 -8.078 1 95.31 603 LEU A C 1
ATOM 4738 O O . LEU A 1 603 ? -11.281 41.812 -8.469 1 95.31 603 LEU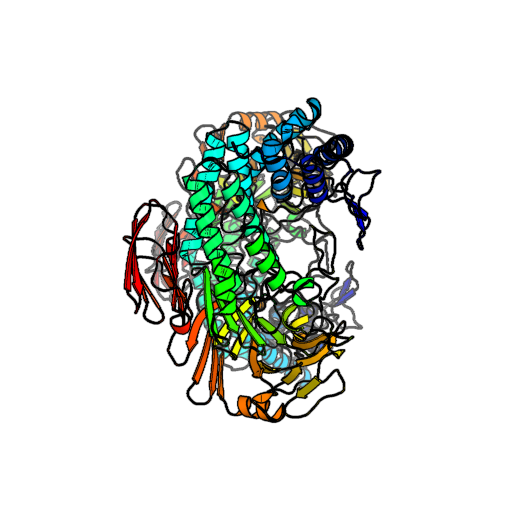 A O 1
ATOM 4742 N N . SER A 1 604 ? -10.211 43.719 -8.75 1 95.31 604 SER A N 1
ATOM 4743 C CA . SER A 1 604 ? -9.57 43.312 -9.992 1 95.31 604 SER A CA 1
ATOM 4744 C C . SER A 1 604 ? -8.078 43.625 -9.984 1 95.31 604 SER A C 1
ATOM 4746 O O . SER A 1 604 ? -7.641 44.562 -9.305 1 95.31 604 SER A O 1
ATOM 4748 N N . ALA A 1 605 ? -7.312 42.875 -10.609 1 92.81 605 ALA A N 1
ATOM 4749 C CA . ALA A 1 605 ? -5.883 43.031 -10.844 1 92.81 605 ALA A CA 1
ATOM 4750 C C . ALA A 1 605 ? -5.5 42.594 -12.25 1 92.81 605 ALA A C 1
ATOM 4752 O O . ALA A 1 605 ? -6.34 42.062 -12.984 1 92.81 605 ALA A O 1
ATOM 4753 N N . ASP A 1 606 ? -4.207 42.875 -12.719 1 88.5 606 ASP A N 1
ATOM 4754 C CA . ASP A 1 606 ? -3.729 42.438 -14.031 1 88.5 606 ASP A CA 1
ATOM 4755 C C . ASP A 1 606 ? -3.568 40.938 -14.094 1 88.5 606 ASP A C 1
ATOM 4757 O O . ASP A 1 606 ? -3.588 40.344 -15.18 1 88.5 606 ASP A O 1
ATOM 4761 N N . GLY A 1 607 ? -3.414 40.406 -12.945 1 83.44 607 GLY A N 1
ATOM 4762 C CA . GLY A 1 607 ? -3.275 38.969 -12.859 1 83.44 607 GLY A CA 1
ATOM 4763 C C . GLY A 1 607 ? -3.066 38.469 -11.438 1 83.44 607 GLY A C 1
ATOM 4764 O O . GLY A 1 607 ? -2.957 39.25 -10.508 1 83.44 607 GLY A O 1
ATOM 4765 N N . GLY A 1 608 ? -3.18 37.062 -11.359 1 85.94 608 GLY A N 1
ATOM 4766 C CA . GLY A 1 608 ? -2.912 36.438 -10.07 1 85.94 608 GLY A CA 1
ATOM 4767 C C . GLY A 1 608 ? -4.156 36.219 -9.227 1 85.94 608 GLY A C 1
ATOM 4768 O O . GLY A 1 608 ? -5.211 36.781 -9.539 1 85.94 608 GLY A O 1
ATOM 4769 N N . PRO A 1 609 ? -3.971 35.5 -8.141 1 93.25 609 PRO A N 1
ATOM 4770 C CA . PRO A 1 609 ? -5.133 35.219 -7.293 1 93.25 609 PRO A CA 1
ATOM 4771 C C . PRO A 1 609 ? -5.52 36.406 -6.426 1 93.25 609 PRO A C 1
ATOM 4773 O O . PRO A 1 609 ? -4.648 37.156 -5.957 1 93.25 609 PRO A O 1
ATOM 4776 N N . LEU A 1 610 ? -6.824 36.625 -6.266 1 94.81 610 LEU A N 1
ATOM 4777 C CA . LEU A 1 610 ? -7.398 37.688 -5.449 1 94.81 610 LEU A CA 1
ATOM 4778 C C . LEU A 1 610 ? -8.453 37.125 -4.492 1 94.81 610 LEU A C 1
ATOM 4780 O O . LEU A 1 610 ? -9.141 36.156 -4.816 1 94.81 610 LEU A O 1
ATOM 4784 N N . TRP A 1 611 ? -8.492 37.656 -3.369 1 96.69 611 TRP A N 1
ATOM 4785 C CA . TRP A 1 611 ? -9.625 37.375 -2.494 1 96.69 611 TRP A CA 1
ATOM 4786 C C . TRP A 1 611 ? -10.273 38.656 -2 1 96.69 611 TRP A C 1
ATOM 4788 O O . TRP A 1 611 ? -9.633 39.719 -1.955 1 96.69 611 TRP A O 1
ATOM 4798 N N . LEU A 1 612 ? -11.57 38.594 -1.766 1 96.94 612 LEU A N 1
ATOM 4799 C CA . LEU A 1 612 ? -12.367 39.75 -1.398 1 96.94 612 LEU A CA 1
ATOM 4800 C C . LEU A 1 612 ? -13.375 39.406 -0.313 1 96.94 612 LEU A C 1
ATOM 4802 O O . LEU A 1 612 ? -14.055 38.375 -0.399 1 96.94 612 LEU A O 1
ATOM 4806 N N . VAL A 1 613 ? -13.344 40.156 0.771 1 97.31 613 VAL A N 1
ATOM 4807 C CA . VAL A 1 613 ? -14.383 40.156 1.796 1 97.31 613 VAL A CA 1
ATOM 4808 C C . VAL A 1 613 ? -15.266 41.375 1.655 1 97.31 613 VAL A C 1
ATOM 4810 O O . VAL A 1 613 ? -14.766 42.531 1.653 1 97.31 613 VAL A O 1
ATOM 4813 N N . SER A 1 614 ? -16.547 41.188 1.539 1 95.69 614 SER A N 1
ATOM 4814 C CA . SER A 1 614 ? -17.5 42.281 1.377 1 95.69 614 SER A CA 1
ATOM 4815 C C . SER A 1 614 ? -18.562 42.25 2.467 1 95.69 614 SER A C 1
ATOM 4817 O O . SER A 1 614 ? -19.406 41.344 2.498 1 95.69 614 SER A O 1
ATOM 4819 N N . LEU A 1 615 ? -18.531 43.25 3.32 1 93.5 615 LEU A N 1
ATOM 4820 C CA . LEU A 1 615 ? -19.5 43.406 4.391 1 93.5 615 LEU A CA 1
ATOM 4821 C C . LEU A 1 615 ? -20.219 44.75 4.254 1 93.5 615 LEU A C 1
ATOM 4823 O O . LEU A 1 615 ? -19.984 45.688 5.035 1 93.5 615 LEU A O 1
ATOM 4827 N N . PRO A 1 616 ? -21.219 44.812 3.463 1 89.5 616 PRO A N 1
ATOM 4828 C CA . PRO A 1 616 ? -21.859 46.094 3.162 1 89.5 616 PRO A CA 1
ATOM 4829 C C . PRO A 1 616 ? -22.578 46.688 4.375 1 89.5 616 PRO A C 1
ATOM 4831 O O . PRO A 1 616 ? -22.609 47.906 4.52 1 89.5 616 PRO A O 1
ATOM 4834 N N . GLU A 1 617 ? -23.141 45.875 5.195 1 88.38 617 GLU A N 1
ATOM 4835 C CA . GLU A 1 617 ? -23.875 46.375 6.352 1 88.38 617 GLU A CA 1
ATOM 4836 C C . GLU A 1 617 ? -22.953 47.156 7.289 1 88.38 617 GLU A C 1
ATOM 4838 O O . GLU A 1 617 ? -23.375 48.125 7.906 1 88.38 617 GLU A O 1
ATOM 4843 N N . SER A 1 618 ? -21.75 46.812 7.32 1 88.62 618 SER A N 1
ATOM 4844 C CA . SER A 1 618 ? -20.781 47.5 8.164 1 88.62 618 SER A CA 1
ATOM 4845 C C . SER A 1 618 ? -19.875 48.406 7.336 1 88.62 618 SER A C 1
ATOM 4847 O O . SER A 1 618 ? -18.906 48.969 7.855 1 88.62 618 SER A O 1
ATOM 4849 N N . ARG A 1 619 ? -20.125 48.469 6.074 1 88.62 619 ARG A N 1
ATOM 4850 C CA . ARG A 1 619 ? -19.359 49.281 5.141 1 88.62 619 ARG A CA 1
ATOM 4851 C C . ARG A 1 619 ? -17.875 48.969 5.195 1 88.62 619 ARG A C 1
ATOM 4853 O O . ARG A 1 619 ? -17.047 49.844 5.34 1 88.62 619 ARG A O 1
ATOM 4860 N N . ARG A 1 620 ? -17.609 47.75 5.137 1 91.56 620 ARG A N 1
ATOM 4861 C CA . ARG A 1 620 ? -16.219 47.281 5.191 1 91.56 620 ARG A CA 1
ATOM 4862 C C . ARG A 1 620 ? -15.922 46.344 4.043 1 91.56 620 ARG A C 1
ATOM 4864 O O . ARG A 1 620 ? -16.672 45.406 3.805 1 91.56 620 ARG A O 1
ATOM 4871 N N . TRP A 1 621 ? -14.812 46.625 3.342 1 94.38 621 TRP A N 1
ATOM 4872 C CA . TRP A 1 621 ? -14.328 45.781 2.254 1 94.38 621 TRP A CA 1
ATOM 4873 C C . TRP A 1 621 ? -12.82 45.531 2.379 1 94.38 621 TRP A C 1
ATOM 4875 O O . TRP A 1 621 ? -12.055 46.5 2.553 1 94.38 621 TRP A O 1
ATOM 4885 N N . ILE A 1 622 ? -12.445 44.312 2.422 1 94.25 622 ILE A N 1
ATOM 4886 C CA . ILE A 1 622 ? -11.039 43.938 2.508 1 94.25 622 ILE A CA 1
ATOM 4887 C C . ILE A 1 622 ? -10.664 43.062 1.308 1 94.25 622 ILE A C 1
ATOM 4889 O O . ILE A 1 622 ? -11.344 42.094 1.007 1 94.25 622 ILE A O 1
ATOM 4893 N N . GLY A 1 623 ? -9.664 43.406 0.574 1 93.19 623 GLY A N 1
ATOM 4894 C CA . GLY A 1 623 ? -9.195 42.656 -0.579 1 93.19 623 GLY A CA 1
ATOM 4895 C C . GLY A 1 623 ? -7.719 42.312 -0.506 1 93.19 623 GLY A C 1
ATOM 4896 O O . GLY A 1 623 ? -6.914 43.094 -0.007 1 93.19 623 GLY A O 1
ATOM 4897 N N . GLY A 1 624 ? -7.414 41.156 -0.932 1 92.75 624 GLY A N 1
ATOM 4898 C CA . GLY A 1 624 ? -6.023 40.719 -0.951 1 92.75 624 GLY A CA 1
ATOM 4899 C C . GLY A 1 624 ? -5.562 40.25 -2.314 1 92.75 624 GLY A C 1
ATOM 4900 O O . GLY A 1 624 ? -6.344 39.656 -3.066 1 92.75 624 GLY A O 1
ATOM 4901 N N . TYR A 1 625 ? -4.32 40.594 -2.662 1 92.5 625 TYR A N 1
ATOM 4902 C CA . TYR A 1 625 ? -3.611 40.156 -3.857 1 92.5 625 TYR A CA 1
ATOM 4903 C C . TYR A 1 625 ? -2.48 39.188 -3.496 1 92.5 625 TYR A C 1
ATOM 4905 O O . TYR A 1 625 ? -1.612 39.531 -2.686 1 92.5 625 TYR A O 1
ATOM 4913 N N . LEU A 1 626 ? -2.41 37.969 -4.156 1 91.06 626 LEU A N 1
ATOM 4914 C CA . LEU A 1 626 ? -1.444 36.938 -3.781 1 91.06 626 LEU A CA 1
ATOM 4915 C C . LEU A 1 626 ? -0.49 36.625 -4.934 1 91.06 626 LEU A C 1
ATOM 4917 O O . LEU A 1 626 ? 0.286 35.688 -4.875 1 91.06 626 LEU A O 1
ATOM 4921 N N . GLY A 1 627 ? -0.567 37.438 -5.988 1 87.44 627 GLY A N 1
ATOM 4922 C CA . GLY A 1 627 ? 0.408 37.281 -7.059 1 87.44 627 GLY A CA 1
ATOM 4923 C C . GLY A 1 627 ? 1.809 37.719 -6.645 1 87.44 627 GLY A C 1
ATOM 4924 O O . GLY A 1 627 ? 1.979 38.5 -5.707 1 87.44 627 GLY A O 1
ATOM 4925 N N . LEU A 1 628 ? 2.795 37.219 -7.395 1 84.75 628 LEU A N 1
ATOM 4926 C CA . LEU A 1 628 ? 4.18 37.438 -6.98 1 84.75 628 LEU A CA 1
ATOM 4927 C C . LEU A 1 628 ? 4.781 38.656 -7.668 1 84.75 628 LEU A C 1
ATOM 4929 O O . LEU A 1 628 ? 5.852 39.125 -7.277 1 84.75 628 LEU A O 1
ATOM 4933 N N . GLY A 1 629 ? 4.078 39.219 -8.641 1 84.31 629 GLY A N 1
ATOM 4934 C CA . GLY A 1 629 ? 4.613 40.375 -9.367 1 84.31 629 GLY A CA 1
ATOM 4935 C C . GLY A 1 629 ? 3.783 41.625 -9.188 1 84.31 629 GLY A C 1
ATOM 4936 O O . GLY A 1 629 ? 2.76 41.625 -8.5 1 84.31 629 GLY A O 1
ATOM 4937 N N . PRO A 1 630 ? 4.262 42.75 -9.703 1 89.62 630 PRO A N 1
ATOM 4938 C CA . PRO A 1 630 ? 3.537 44 -9.594 1 89.62 630 PRO A CA 1
ATOM 4939 C C . PRO A 1 630 ? 2.195 43.969 -10.32 1 89.62 630 PRO A C 1
ATOM 4941 O O . PRO A 1 630 ? 2.029 43.25 -11.297 1 89.62 630 PRO A O 1
ATOM 4944 N N . THR A 1 631 ? 1.312 44.719 -9.766 1 91.25 631 THR A N 1
ATOM 4945 C CA . THR A 1 631 ? 0.002 44.844 -10.391 1 91.25 631 THR A CA 1
ATOM 4946 C C . THR A 1 631 ? -0.692 46.125 -9.922 1 91.25 631 THR A C 1
ATOM 4948 O O . THR A 1 631 ? -0.163 46.844 -9.078 1 91.25 631 THR A O 1
ATOM 4951 N N . SER A 1 632 ? -1.769 46.438 -10.594 1 91.25 632 SER A N 1
ATOM 4952 C CA . SER A 1 632 ? -2.686 47.5 -10.141 1 91.25 632 SER A CA 1
ATOM 4953 C C . SER A 1 632 ? -3.965 46.906 -9.57 1 91.25 632 SER A C 1
ATOM 4955 O O . SER A 1 632 ? -4.691 46.188 -10.266 1 91.25 632 SER A O 1
ATOM 4957 N N . LEU A 1 633 ? -4.219 47.188 -8.273 1 91.31 633 LEU A N 1
ATOM 4958 C CA . LEU A 1 633 ? -5.422 46.719 -7.613 1 91.31 633 LEU A CA 1
ATOM 4959 C C . LEU A 1 633 ? -6.539 47.75 -7.691 1 91.31 633 LEU A C 1
ATOM 4961 O O . LEU A 1 633 ? -6.34 48.906 -7.324 1 91.31 633 LEU A O 1
ATOM 4965 N N . HIS A 1 634 ? -7.621 47.25 -8.227 1 92.62 634 HIS A N 1
ATOM 4966 C CA . HIS A 1 634 ? -8.797 48.125 -8.312 1 92.62 634 HIS A CA 1
ATOM 4967 C C . HIS A 1 634 ? -9.961 47.531 -7.523 1 92.62 634 HIS A C 1
ATOM 4969 O O . HIS A 1 634 ? -10.477 46.469 -7.863 1 92.62 634 HIS A O 1
ATOM 4975 N N . LEU A 1 635 ? -10.391 48.219 -6.449 1 93.75 635 LEU A N 1
ATOM 4976 C CA . LEU A 1 635 ? -11.523 47.812 -5.625 1 93.75 635 LEU A CA 1
ATOM 4977 C C . LEU A 1 635 ? -12.719 48.719 -5.848 1 93.75 635 LEU A C 1
ATOM 4979 O O . LEU A 1 635 ? -12.625 49.938 -5.633 1 93.75 635 LEU A O 1
ATOM 4983 N N . ALA A 1 636 ? -13.773 48.125 -6.391 1 94.06 636 ALA A N 1
ATOM 4984 C CA . ALA A 1 636 ? -15.047 48.812 -6.559 1 94.06 636 ALA A CA 1
ATOM 4985 C C . ALA A 1 636 ? -16.062 48.344 -5.527 1 94.06 636 ALA A C 1
ATOM 4987 O O . ALA A 1 636 ? -16.328 47.156 -5.414 1 94.06 636 ALA A O 1
ATOM 4988 N N . THR A 1 637 ? -16.594 49.281 -4.727 1 92.81 637 THR A N 1
ATOM 4989 C CA . THR A 1 637 ? -17.625 49 -3.73 1 92.81 637 THR A CA 1
ATOM 4990 C C . THR A 1 637 ? -18.875 49.812 -3.996 1 92.81 637 THR A C 1
ATOM 4992 O O . THR A 1 637 ? -18.875 50.719 -4.824 1 92.81 637 THR A O 1
ATOM 4995 N N . PRO A 1 638 ? -20 49.469 -3.383 1 90.06 638 PRO A N 1
ATOM 4996 C CA . PRO A 1 638 ? -21.203 50.312 -3.525 1 90.06 638 PRO A CA 1
ATOM 4997 C C . PRO A 1 638 ? -20.984 51.75 -3.068 1 90.06 638 PRO A C 1
ATOM 4999 O O . PRO A 1 638 ? -21.781 52.625 -3.418 1 90.06 638 PRO A O 1
ATOM 5002 N N . GLU A 1 639 ? -19.922 52.062 -2.404 1 88.81 639 GLU A N 1
ATOM 5003 C CA . GLU A 1 639 ? -19.703 53.375 -1.835 1 88.81 639 GLU A CA 1
ATOM 5004 C C . GLU A 1 639 ? -18.641 54.156 -2.621 1 88.81 639 GLU A C 1
ATOM 5006 O O . GLU A 1 639 ? -18.453 55.344 -2.408 1 88.81 639 GLU A O 1
ATOM 5011 N N . GLY A 1 640 ? -17.922 53.438 -3.412 1 89 640 GLY A N 1
ATOM 5012 C CA . GLY A 1 640 ? -16.859 54.094 -4.16 1 89 640 GLY A CA 1
ATOM 5013 C C . GLY A 1 640 ? -15.805 53.125 -4.668 1 89 640 GLY A C 1
ATOM 5014 O O . GLY A 1 640 ? -16.016 51.906 -4.633 1 89 640 GLY A O 1
ATOM 5015 N N . GLU A 1 641 ? -14.773 53.719 -5.273 1 90.38 641 GLU A N 1
ATOM 5016 C CA . GLU A 1 641 ? -13.719 52.906 -5.852 1 90.38 641 GLU A CA 1
ATOM 5017 C C . GLU A 1 641 ? -12.336 53.406 -5.457 1 90.38 641 GLU A C 1
ATOM 5019 O O . GLU A 1 641 ? -12.164 54.594 -5.16 1 90.38 641 GLU A O 1
ATOM 5024 N N . ILE A 1 642 ? -11.398 52.531 -5.406 1 88.81 642 ILE A N 1
ATOM 5025 C CA . ILE A 1 642 ? -10.008 52.906 -5.129 1 88.81 642 ILE A CA 1
ATOM 5026 C C . ILE A 1 642 ? -9.086 52.031 -5.984 1 88.81 642 ILE A C 1
ATOM 5028 O O . ILE A 1 642 ? -9.375 50.875 -6.246 1 88.81 642 ILE A O 1
ATOM 5032 N N . THR A 1 643 ? -7.98 52.656 -6.453 1 90.44 643 THR A N 1
ATOM 5033 C CA . THR A 1 643 ? -6.934 51.969 -7.18 1 90.44 643 THR A CA 1
ATOM 5034 C C . THR A 1 643 ? -5.582 52.156 -6.496 1 90.44 643 THR A C 1
ATOM 5036 O O . THR A 1 643 ? -5.254 53.25 -6.031 1 90.44 643 THR A O 1
ATOM 5039 N N . ARG A 1 644 ? -4.852 51.094 -6.348 1 89.94 644 ARG A N 1
ATOM 5040 C CA . ARG A 1 644 ? -3.529 51.094 -5.734 1 89.94 644 ARG A CA 1
ATOM 5041 C C . ARG A 1 644 ? -2.549 50.219 -6.504 1 89.94 644 ARG A C 1
ATOM 5043 O O . ARG A 1 644 ? -2.84 49.062 -6.789 1 89.94 644 ARG A O 1
ATOM 5050 N N . SER A 1 645 ? -1.416 50.812 -6.828 1 91.25 645 SER A N 1
ATOM 5051 C CA . SER A 1 645 ? -0.339 50.031 -7.414 1 91.25 645 SER A CA 1
ATOM 5052 C C . SER A 1 645 ? 0.465 49.312 -6.332 1 91.25 645 SER A C 1
ATOM 5054 O O . SER A 1 645 ? 0.812 49.906 -5.312 1 91.25 645 SER A O 1
ATOM 5056 N N . VAL A 1 646 ? 0.645 48.062 -6.574 1 88.69 646 VAL A N 1
ATOM 5057 C CA . VAL A 1 646 ? 1.425 47.281 -5.617 1 88.69 646 VAL A CA 1
ATOM 5058 C C . VAL A 1 646 ? 2.545 46.531 -6.34 1 88.69 646 VAL A C 1
ATOM 5060 O O . VAL A 1 646 ? 2.41 46.188 -7.52 1 88.69 646 VAL A O 1
ATOM 5063 N N . ASP A 1 647 ? 3.631 46.219 -5.734 1 87.81 647 ASP A N 1
ATOM 5064 C CA . ASP A 1 647 ? 4.797 45.562 -6.32 1 87.81 647 ASP A CA 1
ATOM 5065 C C . ASP A 1 647 ? 4.742 44.062 -6.117 1 87.81 647 ASP A C 1
ATOM 5067 O O . ASP A 1 647 ? 5.559 43.312 -6.676 1 87.81 647 ASP A O 1
ATOM 5071 N N . GLY A 1 648 ? 3.826 43.594 -5.352 1 86.62 648 GLY A N 1
ATOM 5072 C CA . GLY A 1 648 ? 3.654 42.188 -5.012 1 86.62 648 GLY A CA 1
ATOM 5073 C C . GLY A 1 648 ? 2.416 41.906 -4.176 1 86.62 648 GLY A C 1
ATOM 5074 O O . GLY A 1 648 ? 1.478 42.719 -4.176 1 86.62 648 GLY A O 1
ATOM 5075 N N . PRO A 1 649 ? 2.461 40.719 -3.537 1 88.5 649 PRO A N 1
ATOM 5076 C CA . PRO A 1 649 ? 1.295 40.438 -2.701 1 88.5 649 PRO A CA 1
ATOM 5077 C C . PRO A 1 649 ? 1.015 41.531 -1.674 1 88.5 649 PRO A C 1
ATOM 5079 O O . PRO A 1 649 ? 1.948 42.094 -1.097 1 88.5 649 PRO A O 1
ATOM 5082 N N . ASP A 1 650 ? -0.224 41.812 -1.489 1 85.94 650 ASP A N 1
ATOM 5083 C CA . ASP A 1 650 ? -0.624 42.906 -0.617 1 85.94 650 ASP A CA 1
ATOM 5084 C C . ASP A 1 650 ? -2.094 42.781 -0.224 1 85.94 650 ASP A C 1
ATOM 5086 O O . ASP A 1 650 ? -2.816 41.938 -0.749 1 85.94 650 ASP A O 1
ATOM 5090 N N . VAL A 1 651 ? -2.443 43.5 0.845 1 86.81 651 VAL A N 1
ATOM 5091 C CA . VAL A 1 651 ? -3.828 43.562 1.305 1 86.81 651 VAL A CA 1
ATOM 5092 C C . VAL A 1 651 ? -4.316 45 1.284 1 86.81 651 VAL A C 1
ATOM 5094 O O . VAL A 1 651 ? -3.607 45.906 1.719 1 86.81 651 VAL A O 1
ATOM 5097 N N . LEU A 1 652 ? -5.406 45.156 0.639 1 81.69 652 LEU A N 1
ATOM 5098 C CA . LEU A 1 652 ? -6.09 46.469 0.622 1 81.69 652 LEU A CA 1
ATOM 5099 C C . LEU A 1 652 ? -7.305 46.438 1.547 1 81.69 652 LEU A C 1
ATOM 5101 O O . LEU A 1 652 ? -8.148 45.562 1.45 1 81.69 652 LEU A O 1
ATOM 5105 N N . VAL A 1 653 ? -7.301 47.344 2.5 1 76.12 653 VAL A N 1
ATOM 5106 C CA . VAL A 1 653 ? -8.438 47.469 3.408 1 76.12 653 VAL A CA 1
ATOM 5107 C C . VAL A 1 653 ? -9.18 48.75 3.143 1 76.12 653 VAL A C 1
ATOM 5109 O O . VAL A 1 653 ? -8.57 49.844 3.092 1 76.12 653 VAL A O 1
ATOM 5112 N N . TRP A 1 654 ? -10.422 48.688 2.783 1 74.19 654 TRP A N 1
ATOM 5113 C CA . TRP A 1 654 ? -11.312 49.844 2.631 1 74.19 654 TRP A CA 1
ATOM 5114 C C . TRP A 1 654 ? -12.344 49.875 3.75 1 74.19 654 TRP A C 1
ATOM 5116 O O . TRP A 1 654 ? -13.109 48.938 3.934 1 74.19 654 TRP A O 1
ATOM 5126 N N . GLU A 1 655 ? -12.195 50.906 4.605 1 68.69 655 GLU A N 1
ATOM 5127 C CA . GLU A 1 655 ? -13.117 51.094 5.723 1 68.69 655 GLU A CA 1
ATOM 5128 C C . GLU A 1 655 ? -13.797 52.469 5.652 1 68.69 655 GLU A C 1
ATOM 5130 O O . GLU A 1 655 ? -13.133 53.5 5.48 1 68.69 655 GLU A O 1
ATOM 5135 N N . ALA A 1 656 ? -15.07 52.406 5.988 1 58.56 656 ALA A N 1
ATOM 5136 C CA . ALA A 1 656 ? -15.898 53.625 6.133 1 58.56 656 ALA A CA 1
ATOM 5137 C C . ALA A 1 656 ? -15.586 54.625 5.039 1 58.56 656 ALA A C 1
ATOM 5139 O O . ALA A 1 656 ? -15.375 55.812 5.324 1 58.56 656 ALA A O 1
ATOM 5140 N N . GLY A 1 657 ? -15.562 54.156 3.859 1 52.28 657 GLY A N 1
ATOM 5141 C CA . GLY A 1 657 ? -15.453 55.062 2.715 1 52.28 657 GLY A CA 1
ATOM 5142 C C . GLY A 1 657 ? -14.023 55.469 2.42 1 52.28 657 GLY A C 1
ATOM 5143 O O . GLY A 1 657 ? -13.766 56.188 1.459 1 52.28 657 GLY A O 1
ATOM 5144 N N . HIS A 1 658 ? -13.039 55.031 3.363 1 59.41 658 HIS A N 1
ATOM 5145 C CA . HIS A 1 658 ? -11.656 55.438 3.115 1 59.41 658 HIS A CA 1
ATOM 5146 C C . HIS A 1 658 ? -10.719 54.25 3.16 1 59.41 658 HIS A C 1
ATOM 5148 O O . HIS A 1 658 ? -10.984 53.25 3.859 1 59.41 658 HIS A O 1
ATOM 5154 N N . PRO A 1 659 ? -9.797 54.312 2.104 1 57.56 659 PRO A N 1
ATOM 5155 C CA . PRO A 1 659 ? -8.781 53.25 2.203 1 57.56 659 PRO A CA 1
ATOM 5156 C C . PRO A 1 659 ? -7.996 53.312 3.512 1 57.56 659 PRO A C 1
ATOM 5158 O O . PRO A 1 659 ? -7.695 54.406 4.004 1 57.56 659 PRO A O 1
ATOM 5161 N N . SER A 1 660 ? -8.102 52.25 4.301 1 56.34 660 SER A N 1
ATOM 5162 C CA . SER A 1 660 ? -7.25 52.219 5.484 1 56.34 660 SER A CA 1
ATOM 5163 C C . SER A 1 660 ? -5.836 51.781 5.137 1 56.34 660 SER A C 1
ATOM 5165 O O . SER A 1 660 ? -5.629 51.031 4.18 1 56.34 660 SER A O 1
ATOM 5167 N N . ALA A 1 661 ? -4.684 52.5 5.727 1 48.94 661 ALA A N 1
ATOM 5168 C CA . ALA A 1 661 ? -3.268 52.219 5.496 1 48.94 661 ALA A CA 1
ATOM 5169 C C . ALA A 1 661 ? -2.896 50.812 5.965 1 48.94 661 ALA A C 1
ATOM 5171 O O . ALA A 1 661 ? -3.504 50.281 6.902 1 48.94 661 ALA A O 1
ATOM 5172 N N . MET B 1 1 ? -16.656 -52.281 -29.562 1 26.09 1 MET B N 1
ATOM 5173 C CA . MET B 1 1 ? -17.266 -52.5 -28.25 1 26.09 1 MET B CA 1
ATOM 5174 C C . MET B 1 1 ? -16.219 -53.031 -27.25 1 26.09 1 MET B C 1
ATOM 5176 O O . MET B 1 1 ? -16.078 -54.219 -27.078 1 26.09 1 MET B O 1
ATOM 5180 N N . SER B 1 2 ? -14.984 -52.406 -27.297 1 27.89 2 SER B N 1
ATOM 5181 C CA . SER B 1 2 ? -13.836 -52.844 -26.5 1 27.89 2 SER B CA 1
ATOM 5182 C C . SER B 1 2 ? -14.203 -52.938 -25.016 1 27.89 2 SER B C 1
ATOM 5184 O O . SER B 1 2 ? -14.719 -51.969 -24.438 1 27.89 2 SER B O 1
ATOM 5186 N N . THR B 1 3 ? -14.633 -54.125 -24.609 1 31.3 3 THR B N 1
ATOM 5187 C CA . THR B 1 3 ? -14.938 -54.531 -23.25 1 31.3 3 THR B CA 1
ATOM 5188 C C . THR B 1 3 ? -13.82 -54.094 -22.297 1 31.3 3 THR B C 1
ATOM 5190 O O . THR B 1 3 ? -12.734 -54.688 -22.297 1 31.3 3 THR B O 1
ATOM 5193 N N . GLU B 1 4 ? -13.562 -52.844 -22.125 1 34.19 4 GLU B N 1
ATOM 5194 C CA . GLU B 1 4 ? -12.703 -52.562 -20.969 1 34.19 4 GLU B CA 1
ATOM 5195 C C . GLU B 1 4 ? -13.086 -53.406 -19.781 1 34.19 4 GLU B C 1
ATOM 5197 O O . GLU B 1 4 ? -14.203 -53.312 -19.266 1 34.19 4 GLU B O 1
ATOM 5202 N N . SER B 1 5 ? -12.734 -54.656 -19.797 1 38.66 5 SER B N 1
ATOM 5203 C CA . SER B 1 5 ? -12.773 -55.531 -18.641 1 38.66 5 SER B CA 1
ATOM 5204 C C . SER B 1 5 ? -12.359 -54.781 -17.375 1 38.66 5 SER B C 1
ATOM 5206 O O . SER B 1 5 ? -11.195 -54.375 -17.234 1 38.66 5 SER B O 1
ATOM 5208 N N . THR B 1 6 ? -13.148 -53.875 -16.875 1 44.09 6 THR B N 1
ATOM 5209 C CA . THR B 1 6 ? -12.891 -53.219 -15.602 1 44.09 6 THR B CA 1
ATOM 5210 C C . THR B 1 6 ? -12.477 -54.25 -14.539 1 44.09 6 THR B C 1
ATOM 5212 O O . THR B 1 6 ? -13.305 -55.031 -14.07 1 44.09 6 THR B O 1
ATOM 5215 N N . PHE B 1 7 ? -11.344 -54.781 -14.609 1 45.88 7 PHE B N 1
ATOM 5216 C CA . PHE B 1 7 ? -10.734 -55.531 -13.516 1 45.88 7 PHE B CA 1
ATOM 5217 C C . PHE B 1 7 ? -11.07 -54.875 -12.172 1 45.88 7 PHE B C 1
ATOM 5219 O O . PHE B 1 7 ? -10.633 -53.75 -11.891 1 45.88 7 PHE B O 1
ATOM 5226 N N . GLN B 1 8 ? -12.273 -55.125 -11.656 1 55.78 8 GLN B N 1
ATOM 5227 C CA . GLN B 1 8 ? -12.617 -54.719 -10.297 1 55.78 8 GLN B CA 1
ATOM 5228 C C . GLN B 1 8 ? -11.75 -55.438 -9.273 1 55.78 8 GLN B C 1
ATOM 5230 O O . GLN B 1 8 ? -11.773 -56.656 -9.18 1 55.78 8 GLN B O 1
ATOM 5235 N N . SER B 1 9 ? -10.695 -54.812 -8.883 1 66.38 9 SER B N 1
ATOM 5236 C CA . SER B 1 9 ? -9.867 -55.375 -7.809 1 66.38 9 SER B CA 1
ATOM 5237 C C . SER B 1 9 ? -10.734 -55.938 -6.688 1 66.38 9 SER B C 1
ATOM 5239 O O . SER B 1 9 ? -11.805 -55.406 -6.383 1 66.38 9 SER B O 1
ATOM 5241 N N . THR B 1 10 ? -10.594 -57.094 -6.238 1 81.88 10 THR B N 1
ATOM 5242 C CA . THR B 1 10 ? -11.344 -57.719 -5.148 1 81.88 10 THR B CA 1
ATOM 5243 C C . THR B 1 10 ? -10.781 -57.281 -3.795 1 81.88 10 THR B C 1
ATOM 5245 O O . THR B 1 10 ? -11.445 -57.438 -2.768 1 81.88 10 THR B O 1
ATOM 5248 N N . GLU B 1 11 ? -9.578 -56.719 -3.785 1 92.5 11 GLU B N 1
ATOM 5249 C CA . GLU B 1 11 ? -8.984 -56.281 -2.525 1 92.5 11 GLU B CA 1
ATOM 5250 C C . GLU B 1 11 ? -9.164 -54.781 -2.33 1 92.5 11 GLU B C 1
ATOM 5252 O O . GLU B 1 11 ? -9.039 -54 -3.281 1 92.5 11 GLU B O 1
ATOM 5257 N N . PRO B 1 12 ? -9.453 -54.406 -1.104 1 94.62 12 PRO B N 1
ATOM 5258 C CA . PRO B 1 12 ? -9.602 -53 -0.826 1 94.62 12 PRO B CA 1
ATOM 5259 C C . PRO B 1 12 ? -8.328 -52.188 -1.112 1 94.62 12 PRO B C 1
ATOM 5261 O O . PRO B 1 12 ? -7.223 -52.719 -0.981 1 94.62 12 PRO B O 1
ATOM 5264 N N . MET B 1 13 ? -8.453 -50.875 -1.527 1 96.62 13 MET B N 1
ATOM 5265 C CA . MET B 1 13 ? -7.344 -49.969 -1.801 1 96.62 13 MET B CA 1
ATOM 5266 C C . MET B 1 13 ? -6.566 -49.656 -0.524 1 96.62 13 MET B C 1
ATOM 5268 O O . MET B 1 13 ? -7.164 -49.375 0.518 1 96.62 13 MET B O 1
ATOM 5272 N N . PRO B 1 14 ? -5.242 -49.781 -0.565 1 96.06 14 PRO B N 1
ATOM 5273 C CA . PRO B 1 14 ? -4.477 -49.375 0.609 1 96.06 14 PRO B CA 1
ATOM 5274 C C . PRO B 1 14 ? -4.668 -47.875 0.943 1 96.06 14 PRO B C 1
ATOM 5276 O O . PRO B 1 14 ? -4.703 -47.062 0.041 1 96.06 14 PRO B O 1
ATOM 5279 N N . LEU B 1 15 ? -4.844 -47.625 2.217 1 96.94 15 LEU B N 1
ATOM 5280 C CA . LEU B 1 15 ? -5.027 -46.25 2.662 1 96.94 15 LEU B CA 1
ATOM 5281 C C . LEU B 1 15 ? -3.686 -45.594 2.939 1 96.94 15 LEU B C 1
ATOM 5283 O O . LEU B 1 15 ? -2.711 -46.25 3.279 1 96.94 15 LEU B O 1
ATOM 5287 N N . PRO B 1 16 ? -3.635 -44.281 2.732 1 96.31 16 PRO B N 1
ATOM 5288 C CA . PRO B 1 16 ? -2.402 -43.594 3.098 1 96.31 16 PRO B CA 1
ATOM 5289 C C . PRO B 1 16 ? -2.066 -43.719 4.582 1 96.31 16 PRO B C 1
ATOM 5291 O O . PRO B 1 16 ? -2.969 -43.781 5.418 1 96.31 16 PRO B O 1
ATOM 5294 N N . PRO B 1 17 ? -0.766 -43.688 4.848 1 94.81 17 PRO B N 1
ATOM 5295 C CA . PRO B 1 17 ? -0.346 -43.875 6.238 1 94.81 17 PRO B CA 1
ATOM 5296 C C . PRO B 1 17 ? -0.852 -42.781 7.164 1 94.81 17 PRO B C 1
ATOM 5298 O O . PRO B 1 17 ? -0.992 -43 8.367 1 94.81 17 PRO B O 1
ATOM 5301 N N . ASP B 1 18 ? -1.17 -41.656 6.648 1 95.38 18 ASP B N 1
ATOM 5302 C CA . ASP B 1 18 ? -1.587 -40.531 7.469 1 95.38 18 ASP B CA 1
ATOM 5303 C C . ASP B 1 18 ? -3.109 -40.406 7.504 1 95.38 18 ASP B C 1
ATOM 5305 O O . ASP B 1 18 ? -3.646 -39.375 7.898 1 95.38 18 ASP B O 1
ATOM 5309 N N . PHE B 1 19 ? -3.832 -41.469 7.117 1 97.94 19 PHE B N 1
ATOM 5310 C CA . PHE B 1 19 ? -5.285 -41.469 7.227 1 97.94 19 PHE B CA 1
ATOM 5311 C C . PHE B 1 19 ? -5.719 -41.625 8.68 1 97.94 19 PHE B C 1
ATOM 5313 O O . PHE B 1 19 ? -5.211 -42.5 9.391 1 97.94 19 PHE B O 1
ATOM 5320 N N . ASN B 1 20 ? -6.555 -40.781 9.148 1 97.56 20 ASN B N 1
ATOM 5321 C CA . ASN B 1 20 ? -7.145 -40.844 10.484 1 97.56 20 ASN B CA 1
ATOM 5322 C C . ASN B 1 20 ? -8.547 -41.469 10.453 1 97.56 20 ASN B C 1
ATOM 5324 O O . ASN B 1 20 ? -9.492 -40.812 10.023 1 97.56 20 ASN B O 1
ATOM 5328 N N . PRO B 1 21 ? -8.719 -42.656 10.93 1 95.94 21 PRO B N 1
ATOM 5329 C CA . PRO B 1 21 ? -10.016 -43.312 10.836 1 95.94 21 PRO B CA 1
ATOM 5330 C C . PRO B 1 21 ? -11.086 -42.656 11.711 1 95.94 21 PRO B C 1
ATOM 5332 O O . PRO B 1 21 ? -12.281 -42.875 11.477 1 95.94 21 PRO B O 1
ATOM 5335 N N . GLU B 1 22 ? -10.688 -41.938 12.711 1 96.75 22 GLU B N 1
ATOM 5336 C CA . GLU B 1 22 ? -11.656 -41.312 13.602 1 96.75 22 GLU B CA 1
ATOM 5337 C C . GLU B 1 22 ? -12.328 -40.125 12.914 1 96.75 22 GLU B C 1
ATOM 5339 O O . GLU B 1 22 ? -13.539 -39.938 13.047 1 96.75 22 GLU B O 1
ATOM 5344 N N . THR B 1 23 ? -11.516 -39.375 12.18 1 97.25 23 THR B N 1
ATOM 5345 C CA . THR B 1 23 ? -12.047 -38.156 11.539 1 97.25 23 THR B CA 1
ATOM 5346 C C . THR B 1 23 ? -12.359 -38.438 10.062 1 97.25 23 THR B C 1
ATOM 5348 O O . THR B 1 23 ? -13.023 -37.625 9.414 1 97.25 23 THR B O 1
ATOM 5351 N N . LEU B 1 24 ? -11.883 -39.562 9.531 1 97.88 24 LEU B N 1
ATOM 5352 C CA . LEU B 1 24 ? -12.109 -40 8.156 1 97.88 24 LEU B CA 1
ATOM 5353 C C . LEU B 1 24 ? -11.414 -39.062 7.172 1 97.88 24 LEU B C 1
ATOM 5355 O O . LEU B 1 24 ? -11.938 -38.812 6.09 1 97.88 24 LEU B O 1
ATOM 5359 N N . MET B 1 25 ? -10.312 -38.406 7.59 1 97.81 25 MET B N 1
ATOM 5360 C CA . MET B 1 25 ? -9.523 -37.531 6.738 1 97.81 25 MET B CA 1
ATOM 5361 C C . MET B 1 25 ? -8.031 -37.812 6.902 1 97.81 25 MET B C 1
ATOM 5363 O O . MET B 1 25 ? -7.609 -38.375 7.91 1 97.81 25 MET B O 1
ATOM 5367 N N . VAL B 1 26 ? -7.34 -37.5 5.812 1 96.81 26 VAL B N 1
ATOM 5368 C CA . VAL B 1 26 ? -5.883 -37.531 5.922 1 96.81 26 VAL B CA 1
ATOM 5369 C C . VAL B 1 26 ? -5.41 -36.406 6.84 1 96.81 26 VAL B C 1
ATOM 5371 O O . VAL B 1 26 ? -5.918 -35.281 6.77 1 96.81 26 VAL B O 1
ATOM 5374 N N . ALA B 1 27 ? -4.477 -36.75 7.719 1 95.94 27 ALA B N 1
ATOM 5375 C CA . ALA B 1 27 ? -4.07 -35.812 8.758 1 95.94 27 ALA B CA 1
ATOM 5376 C C . ALA B 1 27 ? -2.576 -35.5 8.672 1 95.94 27 ALA B C 1
ATOM 5378 O O . ALA B 1 27 ? -1.798 -36.312 8.172 1 95.94 27 ALA B O 1
ATOM 5379 N N . LYS B 1 28 ? -2.191 -34.375 8.992 1 92.88 28 LYS B N 1
ATOM 5380 C CA . LYS B 1 28 ? -0.794 -33.969 9.086 1 92.88 28 LYS B CA 1
ATOM 5381 C C . LYS B 1 28 ? -0.534 -33.188 10.383 1 92.88 28 LYS B C 1
ATOM 5383 O O . LYS B 1 28 ? -1.345 -32.375 10.797 1 92.88 28 LYS B O 1
ATOM 5388 N N . THR B 1 29 ? 0.528 -33.5 11.039 1 93.38 29 THR B N 1
ATOM 5389 C CA . THR B 1 29 ? 0.958 -32.781 12.227 1 93.38 29 THR B CA 1
ATOM 5390 C C . THR B 1 29 ? 1.951 -31.672 11.859 1 93.38 29 THR B C 1
ATOM 5392 O O . THR B 1 29 ? 2.906 -31.922 11.117 1 93.38 29 THR B O 1
ATOM 5395 N N . THR B 1 30 ? 1.671 -30.484 12.289 1 91.44 30 THR B N 1
ATOM 5396 C CA . THR B 1 30 ? 2.564 -29.344 12.078 1 91.44 30 THR B CA 1
ATOM 5397 C C . THR B 1 30 ? 2.98 -28.734 13.414 1 91.44 30 THR B C 1
ATOM 5399 O O . THR B 1 30 ? 2.641 -29.266 14.477 1 91.44 30 THR B O 1
ATOM 5402 N N . GLU B 1 31 ? 3.746 -27.562 13.375 1 88.56 31 GLU B N 1
ATOM 5403 C CA . GLU B 1 31 ? 4.152 -26.828 14.578 1 88.56 31 GLU B CA 1
ATOM 5404 C C . GLU B 1 31 ? 2.947 -26.219 15.281 1 88.56 31 GLU B C 1
ATOM 5406 O O . GLU B 1 31 ? 3.021 -25.891 16.469 1 88.56 31 GLU B O 1
ATOM 5411 N N . TYR B 1 32 ? 1.796 -26.281 14.625 1 89.88 32 TYR B N 1
ATOM 5412 C CA . TYR B 1 32 ? 0.627 -25.594 15.172 1 89.88 32 TYR B CA 1
ATOM 5413 C C . TYR B 1 32 ? -0.432 -26.609 15.609 1 89.88 32 TYR B C 1
ATOM 5415 O O . TYR B 1 32 ? -1.503 -26.219 16.078 1 89.88 32 TYR B O 1
ATOM 5423 N N . GLY B 1 33 ? -0.086 -27.922 15.398 1 93.12 33 GLY B N 1
ATOM 5424 C CA . GLY B 1 33 ? -1.041 -28.922 15.828 1 93.12 33 GLY B CA 1
ATOM 5425 C C . GLY B 1 33 ? -1.381 -29.938 14.742 1 93.12 33 GLY B C 1
ATOM 5426 O O . GLY B 1 33 ? -0.631 -30.078 13.773 1 93.12 33 GLY B O 1
ATOM 5427 N N . LEU B 1 34 ? -2.396 -30.672 15.031 1 95.75 34 LEU B N 1
ATOM 5428 C CA . LEU B 1 34 ? -2.885 -31.688 14.109 1 95.75 34 LEU B CA 1
ATOM 5429 C C . LEU B 1 34 ? -3.988 -31.141 13.219 1 95.75 34 LEU B C 1
ATOM 5431 O O . LEU B 1 34 ? -4.949 -30.531 13.711 1 95.75 34 LEU B O 1
ATOM 5435 N N . PHE B 1 35 ? -3.826 -31.25 11.953 1 96.56 35 PHE B N 1
ATOM 5436 C CA . PHE B 1 35 ? -4.801 -30.734 11 1 96.56 35 PHE B CA 1
ATOM 5437 C C . PHE B 1 35 ? -5.238 -31.828 10.031 1 96.56 35 PHE B C 1
ATOM 5439 O O . PHE B 1 35 ? -4.445 -32.719 9.688 1 96.56 35 PHE B O 1
ATOM 5446 N N . HIS B 1 36 ? -6.512 -31.828 9.68 1 97.69 36 HIS B N 1
ATOM 5447 C CA . HIS B 1 36 ? -7.094 -32.781 8.742 1 97.69 36 HIS B CA 1
ATOM 5448 C C . HIS B 1 36 ? -7.484 -32.094 7.438 1 97.69 36 HIS B C 1
ATOM 5450 O O . HIS B 1 36 ? -8.328 -31.203 7.426 1 97.69 36 HIS B O 1
ATOM 5456 N N . GLU B 1 37 ? -6.91 -32.5 6.355 1 96.94 37 GLU B N 1
ATOM 5457 C CA . GLU B 1 37 ? -6.973 -31.781 5.082 1 96.94 37 GLU B CA 1
ATOM 5458 C C . GLU B 1 37 ? -8.227 -32.156 4.301 1 96.94 37 GLU B C 1
ATOM 5460 O O . GLU B 1 37 ? -8.383 -33.312 3.879 1 96.94 37 GLU B O 1
ATOM 5465 N N . VAL B 1 38 ? -9.031 -31.219 4.008 1 97.56 38 VAL B N 1
ATOM 5466 C CA . VAL B 1 38 ? -10.312 -31.438 3.344 1 97.56 38 VAL B CA 1
ATOM 5467 C C . VAL B 1 38 ? -10.086 -31.812 1.884 1 97.56 38 VAL B C 1
ATOM 5469 O O . VAL B 1 38 ? -10.664 -32.781 1.387 1 97.56 38 VAL B O 1
ATOM 5472 N N . ARG B 1 39 ? -9.258 -31.141 1.199 1 96.69 39 ARG B N 1
ATOM 5473 C CA . ARG B 1 39 ? -8.969 -31.391 -0.208 1 96.69 39 ARG B CA 1
ATOM 5474 C C . ARG B 1 39 ? -8.43 -32.812 -0.407 1 96.69 39 ARG B C 1
ATOM 5476 O O . ARG B 1 39 ? -8.82 -33.5 -1.345 1 96.69 39 ARG B O 1
ATOM 5483 N N . ARG B 1 40 ? -7.559 -33.188 0.454 1 97 40 ARG B N 1
ATOM 5484 C CA . ARG B 1 40 ? -6.969 -34.531 0.323 1 97 40 ARG B CA 1
ATOM 5485 C C . ARG B 1 40 ? -7.992 -35.625 0.63 1 97 40 ARG B C 1
ATOM 5487 O O . ARG B 1 40 ? -7.957 -36.688 0.034 1 97 40 ARG B O 1
ATOM 5494 N N . ALA B 1 41 ? -8.844 -35.344 1.608 1 98.38 41 ALA B N 1
ATOM 5495 C CA . ALA B 1 41 ? -9.922 -36.281 1.907 1 98.38 41 ALA B CA 1
ATOM 5496 C C . ALA B 1 41 ? -10.844 -36.469 0.706 1 98.38 41 ALA B C 1
ATOM 5498 O O . ALA B 1 41 ? -11.258 -37.594 0.391 1 98.38 41 ALA B O 1
ATOM 5499 N N . ALA B 1 42 ? -11.172 -35.375 0.087 1 98.62 42 ALA B N 1
ATOM 5500 C CA . ALA B 1 42 ? -12 -35.469 -1.111 1 98.62 42 ALA B CA 1
ATOM 5501 C C . ALA B 1 42 ? -11.328 -36.312 -2.193 1 98.62 42 ALA B C 1
ATOM 5503 O O . ALA B 1 42 ? -11.969 -37.125 -2.828 1 98.62 42 ALA B O 1
ATOM 5504 N N . ARG B 1 43 ? -10.055 -36.094 -2.4 1 98.12 43 ARG B N 1
ATOM 5505 C CA . ARG B 1 43 ? -9.305 -36.844 -3.391 1 98.12 43 ARG B CA 1
ATOM 5506 C C . ARG B 1 43 ? -9.266 -38.344 -3.025 1 98.12 43 ARG B C 1
ATOM 5508 O O . ARG B 1 43 ? -9.398 -39.188 -3.895 1 98.12 43 ARG B O 1
ATOM 5515 N N . LEU B 1 44 ? -9.055 -38.594 -1.752 1 98.38 44 LEU B N 1
ATOM 5516 C CA . LEU B 1 44 ? -9.039 -39.969 -1.287 1 98.38 44 LEU B CA 1
ATOM 5517 C C . LEU B 1 44 ? -10.367 -40.656 -1.567 1 98.38 44 LEU B C 1
ATOM 5519 O O . LEU B 1 44 ? -10.406 -41.812 -2.037 1 98.38 44 LEU B O 1
ATOM 5523 N N . ALA B 1 45 ? -11.414 -40 -1.245 1 98.69 45 ALA B N 1
ATOM 5524 C CA . ALA B 1 45 ? -12.734 -40.562 -1.516 1 98.69 45 ALA B CA 1
ATOM 5525 C C . ALA B 1 45 ? -12.906 -40.875 -3 1 98.69 45 ALA B C 1
ATOM 5527 O O . ALA B 1 45 ? -13.414 -41.938 -3.361 1 98.69 45 ALA B O 1
ATOM 5528 N N . ALA B 1 46 ? -12.508 -39.938 -3.842 1 98.38 46 ALA B N 1
ATOM 5529 C CA . ALA B 1 46 ? -12.602 -40.156 -5.285 1 98.38 46 ALA B CA 1
ATOM 5530 C C . ALA B 1 46 ? -11.797 -41.375 -5.719 1 98.38 46 ALA B C 1
ATOM 5532 O O . ALA B 1 46 ? -12.258 -42.156 -6.547 1 98.38 46 ALA B O 1
ATOM 5533 N N . ASP B 1 47 ? -10.625 -41.531 -5.176 1 97.94 47 ASP B N 1
ATOM 5534 C CA . ASP B 1 47 ? -9.773 -42.656 -5.508 1 97.94 47 ASP B CA 1
ATOM 5535 C C . ASP B 1 47 ? -10.414 -43.969 -5.074 1 97.94 47 ASP B C 1
ATOM 5537 O O . ASP B 1 47 ? -10.344 -44.969 -5.789 1 97.94 47 ASP B O 1
ATOM 5541 N N . LEU B 1 48 ? -10.992 -44 -3.893 1 98.19 48 LEU B N 1
ATOM 5542 C CA . LEU B 1 48 ? -11.664 -45.188 -3.371 1 98.19 48 LEU B CA 1
ATOM 5543 C C . LEU B 1 48 ? -12.836 -45.594 -4.262 1 98.19 48 LEU B C 1
ATOM 5545 O O . LEU B 1 48 ? -13.008 -46.75 -4.574 1 98.19 48 LEU B O 1
ATOM 5549 N N . VAL B 1 49 ? -13.633 -44.594 -4.621 1 98.12 49 VAL B N 1
ATOM 5550 C CA . VAL B 1 49 ? -14.773 -44.875 -5.488 1 98.12 49 VAL B CA 1
ATOM 5551 C C . VAL B 1 49 ? -14.289 -45.438 -6.824 1 98.12 49 VAL B C 1
ATOM 5553 O O . VAL B 1 49 ? -14.883 -46.344 -7.379 1 98.12 49 VAL B O 1
ATOM 5556 N N . ALA B 1 50 ? -13.234 -44.844 -7.426 1 97.12 50 ALA B N 1
ATOM 5557 C CA . ALA B 1 50 ? -12.664 -45.312 -8.688 1 97.12 50 ALA B CA 1
ATOM 5558 C C . ALA B 1 50 ? -12.164 -46.75 -8.562 1 97.12 50 ALA B C 1
ATOM 5560 O O . ALA B 1 50 ? -12.297 -47.531 -9.508 1 97.12 50 ALA B O 1
ATOM 5561 N N . HIS B 1 51 ? -11.586 -47.031 -7.375 1 96.94 51 HIS B N 1
ATOM 5562 C CA . HIS B 1 51 ? -11.148 -48.406 -7.141 1 96.94 51 HIS B CA 1
ATOM 5563 C C . HIS B 1 51 ? -12.328 -49.375 -7.129 1 96.94 51 HIS B C 1
ATOM 5565 O O . HIS B 1 51 ? -12.25 -50.469 -7.676 1 96.94 51 HIS B O 1
ATOM 5571 N N . GLY B 1 52 ? -13.375 -49.094 -6.336 1 95.69 52 GLY B N 1
ATOM 5572 C CA . GLY B 1 52 ? -14.688 -49.594 -6.68 1 95.69 52 GLY B CA 1
ATOM 5573 C C . GLY B 1 52 ? -15.078 -50.844 -5.867 1 95.69 52 GLY B C 1
ATOM 5574 O O . GLY B 1 52 ? -16.188 -51.344 -6.016 1 95.69 52 GLY B O 1
ATOM 5575 N N . THR B 1 53 ? -14.242 -51.406 -4.938 1 96.25 53 THR B N 1
ATOM 5576 C CA . THR B 1 53 ? -14.727 -52.5 -4.113 1 96.25 53 THR B CA 1
ATOM 5577 C C . THR B 1 53 ? -15.859 -52.031 -3.201 1 96.25 53 THR B C 1
ATOM 5579 O O . THR B 1 53 ? -15.977 -50.844 -2.906 1 96.25 53 THR B O 1
ATOM 5582 N N . PRO B 1 54 ? -16.703 -53 -2.789 1 95.5 54 PRO B N 1
ATOM 5583 C CA . PRO B 1 54 ? -17.766 -52.625 -1.865 1 95.5 54 PRO B CA 1
ATOM 5584 C C . PRO B 1 54 ? -17.234 -51.938 -0.599 1 95.5 54 PRO B C 1
ATOM 5586 O O . PRO B 1 54 ? -17.844 -51 -0.101 1 95.5 54 PRO B O 1
ATOM 5589 N N . GLN B 1 55 ? -16.172 -52.406 -0.089 1 96.38 55 GLN B N 1
ATOM 5590 C CA . GLN B 1 55 ? -15.555 -51.844 1.104 1 96.38 55 GLN B CA 1
ATOM 5591 C C . GLN B 1 55 ? -15.062 -50.406 0.836 1 96.38 55 GLN B C 1
ATOM 5593 O O . GLN B 1 55 ? -15.234 -49.531 1.672 1 96.38 55 GLN B O 1
ATOM 5598 N N . ASP B 1 56 ? -14.414 -50.281 -0.328 1 97.81 56 ASP B N 1
ATOM 5599 C CA . ASP B 1 56 ? -13.914 -48.969 -0.708 1 97.81 56 ASP B CA 1
ATOM 5600 C C . ASP B 1 56 ? -15.055 -47.969 -0.853 1 97.81 56 ASP B C 1
ATOM 5602 O O . ASP B 1 56 ? -14.961 -46.844 -0.36 1 97.81 56 ASP B O 1
ATOM 5606 N N . CYS B 1 57 ? -16.109 -48.344 -1.475 1 97.75 57 CYS B N 1
ATOM 5607 C CA . CYS B 1 57 ? -17.234 -47.469 -1.708 1 97.75 57 CYS B CA 1
ATOM 5608 C C . CYS B 1 57 ? -17.922 -47.094 -0.396 1 97.75 57 CYS B C 1
ATOM 5610 O O . CYS B 1 57 ? -18.344 -45.938 -0.212 1 97.75 57 CYS B O 1
ATOM 5612 N N . ALA B 1 58 ? -18.031 -48.031 0.471 1 97.38 58 ALA B N 1
ATOM 5613 C CA . ALA B 1 58 ? -18.609 -47.781 1.781 1 97.38 58 ALA B CA 1
ATOM 5614 C C . ALA B 1 58 ? -17.766 -46.75 2.564 1 97.38 58 ALA B C 1
ATOM 5616 O O . ALA B 1 58 ? -18.312 -45.844 3.203 1 97.38 58 ALA B O 1
ATOM 5617 N N . LEU B 1 59 ? -16.484 -46.969 2.572 1 98.06 59 LEU B N 1
ATOM 5618 C CA . LEU B 1 59 ? -15.586 -46.031 3.246 1 98.06 59 LEU B CA 1
ATOM 5619 C C . LEU B 1 59 ? -15.641 -44.656 2.592 1 98.06 59 LEU B C 1
ATOM 5621 O O . LEU B 1 59 ? -15.656 -43.656 3.285 1 98.06 59 LEU B O 1
ATOM 5625 N N . ALA B 1 60 ? -15.641 -44.656 1.258 1 98.56 60 ALA B N 1
ATOM 5626 C CA . ALA B 1 60 ? -15.727 -43.406 0.522 1 98.56 60 ALA B CA 1
ATOM 5627 C C . ALA B 1 60 ? -16.969 -42.594 0.935 1 98.56 60 ALA B C 1
ATOM 5629 O O . ALA B 1 60 ? -16.922 -41.375 1.084 1 98.56 60 ALA B O 1
ATOM 5630 N N . ALA B 1 61 ? -18.094 -43.281 1.095 1 98.62 61 ALA B N 1
ATOM 5631 C CA . ALA B 1 61 ? -19.344 -42.594 1.501 1 98.62 61 ALA B CA 1
ATOM 5632 C C . ALA B 1 61 ? -19.172 -41.906 2.846 1 98.62 61 ALA B C 1
ATOM 5634 O O . ALA B 1 61 ? -19.609 -40.781 3.021 1 98.62 61 ALA B O 1
ATOM 5635 N N . ARG B 1 62 ? -18.531 -42.531 3.756 1 98.56 62 ARG B N 1
ATOM 5636 C CA . ARG B 1 62 ? -18.312 -41.938 5.074 1 98.56 62 ARG B CA 1
ATOM 5637 C C . ARG B 1 62 ? -17.344 -40.75 4.992 1 98.56 62 ARG B C 1
ATOM 5639 O O . ARG B 1 62 ? -17.531 -39.75 5.672 1 98.56 62 ARG B O 1
ATOM 5646 N N . ILE B 1 63 ? -16.297 -40.906 4.207 1 98.81 63 ILE B N 1
ATOM 5647 C CA . ILE B 1 63 ? -15.32 -39.844 4.023 1 98.81 63 ILE B CA 1
ATOM 5648 C C . ILE B 1 63 ? -16 -38.625 3.402 1 98.81 63 ILE B C 1
ATOM 5650 O O . ILE B 1 63 ? -15.773 -37.5 3.826 1 98.81 63 ILE B O 1
ATOM 5654 N N . LEU B 1 64 ? -16.828 -38.844 2.422 1 98.81 64 LEU B N 1
ATOM 5655 C CA . LEU B 1 64 ? -17.547 -37.781 1.752 1 98.81 64 LEU B CA 1
ATOM 5656 C C . LEU B 1 64 ? -18.438 -37.031 2.73 1 98.81 64 LEU B C 1
ATOM 5658 O O . LEU B 1 64 ? -18.547 -35.812 2.672 1 98.81 64 LEU B O 1
ATOM 5662 N N . GLU B 1 65 ? -19.125 -37.75 3.592 1 98.56 65 GLU B N 1
ATOM 5663 C CA . GLU B 1 65 ? -19.922 -37.094 4.621 1 98.56 65 GLU B CA 1
ATOM 5664 C C . GLU B 1 65 ? -19.062 -36.125 5.445 1 98.56 65 GLU B C 1
ATOM 5666 O O . GLU B 1 65 ? -19.5 -35 5.758 1 98.56 65 GLU B O 1
ATOM 5671 N N . ALA B 1 66 ? -17.906 -36.594 5.84 1 98.56 66 ALA B N 1
ATOM 5672 C CA . ALA B 1 66 ? -17 -35.781 6.609 1 98.56 66 ALA B CA 1
ATOM 5673 C C . ALA B 1 66 ? -16.562 -34.562 5.812 1 98.56 66 ALA B C 1
ATOM 5675 O O . ALA B 1 66 ? -16.5 -33.438 6.355 1 98.56 66 ALA B O 1
ATOM 5676 N N . VAL B 1 67 ? -16.203 -34.719 4.512 1 98.75 67 VAL B N 1
ATOM 5677 C CA . VAL B 1 67 ? -15.797 -33.625 3.629 1 98.75 67 VAL B CA 1
ATOM 5678 C C . VAL B 1 67 ? -16.922 -32.594 3.52 1 98.75 67 VAL B C 1
ATOM 5680 O O . VAL B 1 67 ? -16.688 -31.391 3.629 1 98.75 67 VAL B O 1
ATOM 5683 N N . LEU B 1 68 ? -18.156 -33.094 3.365 1 98.56 68 LEU B N 1
ATOM 5684 C CA . LEU B 1 68 ? -19.312 -32.219 3.129 1 98.56 68 LEU B CA 1
ATOM 5685 C C . LEU B 1 68 ? -19.625 -31.375 4.367 1 98.56 68 LEU B C 1
ATOM 5687 O O . LEU B 1 68 ? -20.172 -30.281 4.262 1 98.56 68 LEU B O 1
ATOM 5691 N N . ARG B 1 69 ? -19.25 -31.844 5.539 1 98 69 ARG B N 1
ATOM 5692 C CA . ARG B 1 69 ? -19.422 -31.078 6.773 1 98 69 ARG B CA 1
ATOM 5693 C C . ARG B 1 69 ? -18.484 -29.875 6.809 1 98 69 ARG B C 1
ATOM 5695 O O . ARG B 1 69 ? -18.672 -28.953 7.617 1 98 69 ARG B O 1
ATOM 5702 N N . CYS B 1 70 ? -17.484 -29.859 5.961 1 98.44 70 CYS B N 1
ATOM 5703 C CA . CYS B 1 70 ? -16.5 -28.781 5.922 1 98.44 70 CYS B CA 1
ATOM 5704 C C . CYS B 1 70 ? -16.828 -27.766 4.828 1 98.44 70 CYS B C 1
ATOM 5706 O O . CYS B 1 70 ? -15.961 -27.031 4.363 1 98.44 70 CYS B O 1
ATOM 5708 N N . GLN B 1 71 ? -17.984 -27.75 4.324 1 98.62 71 GLN B N 1
ATOM 5709 C CA . GLN B 1 71 ? -18.469 -26.719 3.404 1 98.62 71 GLN B CA 1
ATOM 5710 C C . GLN B 1 71 ? -19.25 -25.641 4.145 1 98.62 71 GLN B C 1
ATOM 5712 O O . GLN B 1 71 ? -20.047 -25.953 5.039 1 98.62 71 GLN B O 1
ATOM 5717 N N . GLU B 1 72 ? -19.031 -24.391 3.791 1 98 72 GLU B N 1
ATOM 5718 C CA . GLU B 1 72 ? -19.797 -23.281 4.348 1 98 72 GLU B CA 1
ATOM 5719 C C . GLU B 1 72 ? -21.234 -23.281 3.803 1 98 72 GLU B C 1
ATOM 5721 O O . GLU B 1 72 ? -21.453 -22.922 2.648 1 98 72 GLU B O 1
ATOM 5726 N N . ARG B 1 73 ? -22.219 -23.578 4.641 1 97.12 73 ARG B N 1
ATOM 5727 C CA . ARG B 1 73 ? -23.594 -23.766 4.164 1 97.12 73 ARG B CA 1
ATOM 5728 C C . ARG B 1 73 ? -24.5 -22.672 4.691 1 97.12 73 ARG B C 1
ATOM 5730 O O . ARG B 1 73 ? -25.688 -22.641 4.363 1 97.12 73 ARG B O 1
ATOM 5737 N N . ASP B 1 74 ? -23.969 -21.781 5.523 1 95.5 74 ASP B N 1
ATOM 5738 C CA . ASP B 1 74 ? -24.75 -20.641 5.984 1 95.5 74 ASP B CA 1
ATOM 5739 C C . ASP B 1 74 ? -24.938 -19.625 4.867 1 95.5 74 ASP B C 1
ATOM 5741 O O . ASP B 1 74 ? -23.969 -19.016 4.41 1 95.5 74 ASP B O 1
ATOM 5745 N N . PRO B 1 75 ? -26.156 -19.438 4.449 1 94.94 75 PRO B N 1
ATOM 5746 C CA . PRO B 1 75 ? -26.375 -18.516 3.334 1 94.94 75 PRO B CA 1
ATOM 5747 C C . PRO B 1 75 ? -26.031 -17.062 3.688 1 94.94 75 PRO B C 1
ATOM 5749 O O . PRO B 1 75 ? -25.938 -16.219 2.799 1 94.94 75 PRO B O 1
ATOM 5752 N N . ARG B 1 76 ? -25.953 -16.797 4.965 1 93 76 ARG B N 1
ATOM 5753 C CA . ARG B 1 76 ? -25.594 -15.445 5.391 1 93 76 ARG B CA 1
ATOM 5754 C C . ARG B 1 76 ? -24.109 -15.188 5.195 1 93 76 ARG B C 1
ATOM 5756 O O . ARG B 1 76 ? -23.656 -14.047 5.254 1 93 76 ARG B O 1
ATOM 5763 N N . ASP B 1 77 ? -23.203 -16.125 5.035 1 94.38 77 ASP B N 1
ATOM 5764 C CA . ASP B 1 77 ? -21.766 -15.969 4.801 1 94.38 77 ASP B CA 1
ATOM 5765 C C . ASP B 1 77 ? -21.484 -15.539 3.359 1 94.38 77 ASP B C 1
ATOM 5767 O O . ASP B 1 77 ? -22.047 -16.109 2.42 1 94.38 77 ASP B O 1
ATOM 5771 N N . PRO B 1 78 ? -20.609 -14.594 3.225 1 93.38 78 PRO B N 1
ATOM 5772 C CA . PRO B 1 78 ? -20.312 -14.141 1.863 1 93.38 78 PRO B CA 1
ATOM 5773 C C . PRO B 1 78 ? -19.688 -15.227 0.997 1 93.38 78 PRO B C 1
ATOM 5775 O O . PRO B 1 78 ? -19.672 -15.109 -0.231 1 93.38 78 PRO B O 1
ATOM 5778 N N . HIS B 1 79 ? -19.219 -16.297 1.634 1 96.62 79 HIS B N 1
ATOM 5779 C CA . HIS B 1 79 ? -18.578 -17.375 0.9 1 96.62 79 HIS B CA 1
ATOM 5780 C C . HIS B 1 79 ? -19.375 -18.672 1.014 1 96.62 79 HIS B C 1
ATOM 5782 O O . HIS B 1 79 ? -18.797 -19.75 1.133 1 96.62 79 HIS B O 1
ATOM 5788 N N . HIS B 1 80 ? -20.734 -18.5 1.021 1 97.44 80 HIS B N 1
ATOM 5789 C CA . HIS B 1 80 ? -21.641 -19.625 0.971 1 97.44 80 HIS B CA 1
ATOM 5790 C C . HIS B 1 80 ? -21.297 -20.578 -0.177 1 97.44 80 HIS B C 1
ATOM 5792 O O . HIS B 1 80 ? -21.156 -20.141 -1.324 1 97.44 80 HIS B O 1
ATOM 5798 N N . GLY B 1 81 ? -21.031 -21.781 0.168 1 98.5 81 GLY B N 1
ATOM 5799 C CA . GLY B 1 81 ? -20.719 -22.797 -0.827 1 98.5 81 GLY B CA 1
ATOM 5800 C C . GLY B 1 81 ? -19.234 -23.141 -0.885 1 98.5 81 GLY B C 1
ATOM 5801 O O . GLY B 1 81 ? -18.859 -24.156 -1.468 1 98.5 81 GLY B O 1
ATOM 5802 N N . ASN B 1 82 ? -18.359 -22.312 -0.305 1 98.56 82 ASN B N 1
ATOM 5803 C CA . ASN B 1 82 ? -16.938 -22.609 -0.267 1 98.56 82 ASN B CA 1
ATOM 5804 C C . ASN B 1 82 ? -16.609 -23.703 0.751 1 98.56 82 ASN B C 1
ATOM 5806 O O . ASN B 1 82 ? -17.5 -24.156 1.49 1 98.56 82 ASN B O 1
ATOM 5810 N N . PHE B 1 83 ? -15.414 -24.219 0.731 1 98.31 83 PHE B N 1
ATOM 5811 C CA . PHE B 1 83 ? -14.953 -25.25 1.653 1 98.31 83 PHE B CA 1
ATOM 5812 C C . PHE B 1 83 ? -13.859 -24.703 2.562 1 98.31 83 PHE B C 1
ATOM 5814 O O . PHE B 1 83 ? -13.227 -23.688 2.254 1 98.31 83 PHE B O 1
ATOM 5821 N N . TYR B 1 84 ? -13.711 -25.375 3.666 1 96.62 84 TYR B N 1
ATOM 5822 C CA . TYR B 1 84 ? -12.555 -25.141 4.527 1 96.62 84 TYR B CA 1
ATOM 5823 C C . TYR B 1 84 ? -11.344 -25.922 4.039 1 96.62 84 TYR B C 1
ATOM 5825 O O . TYR B 1 84 ? -11.484 -26.969 3.41 1 96.62 84 TYR B O 1
ATOM 5833 N N . TRP B 1 85 ? -10.141 -25.406 4.281 1 96.25 85 TRP B N 1
ATOM 5834 C CA . TRP B 1 85 ? -8.922 -26.141 3.947 1 96.25 85 TRP B CA 1
ATOM 5835 C C . TRP B 1 85 ? -8.703 -27.312 4.906 1 96.25 85 TRP B C 1
ATOM 5837 O O . TRP B 1 85 ? -8.273 -28.391 4.492 1 96.25 85 TRP B O 1
ATOM 5847 N N . MET B 1 86 ? -8.984 -26.953 6.188 1 97 86 MET B N 1
ATOM 5848 C CA . MET B 1 86 ? -8.82 -27.953 7.246 1 97 86 MET B CA 1
ATOM 5849 C C . MET B 1 86 ? -10.125 -28.156 8.016 1 97 86 MET B C 1
ATOM 5851 O O . MET B 1 86 ? -10.906 -27.219 8.164 1 97 86 MET B O 1
ATOM 5855 N N . ARG B 1 87 ? -10.258 -29.391 8.461 1 97.44 87 ARG B N 1
ATOM 5856 C CA . ARG B 1 87 ? -11.422 -29.703 9.289 1 97.44 87 ARG B CA 1
ATOM 5857 C C . ARG B 1 87 ? -11.5 -28.766 10.492 1 97.44 87 ARG B C 1
ATOM 5859 O O . ARG B 1 87 ? -12.594 -28.406 10.938 1 97.44 87 ARG B O 1
ATOM 5866 N N . GLU B 1 88 ? -10.383 -28.281 10.961 1 96 88 GLU B N 1
ATOM 5867 C CA . GLU B 1 88 ? -10.266 -27.484 12.172 1 96 88 GLU B CA 1
ATOM 5868 C C . GLU B 1 88 ? -10.609 -26.016 11.898 1 96 88 GLU B C 1
ATOM 5870 O O . GLU B 1 88 ? -10.742 -25.219 12.828 1 96 88 GLU B O 1
ATOM 5875 N N . ASP B 1 89 ? -10.75 -25.672 10.609 1 94.56 89 ASP B N 1
ATOM 5876 C CA . ASP B 1 89 ? -11.102 -24.281 10.289 1 94.56 89 ASP B CA 1
ATOM 5877 C C . ASP B 1 89 ? -12.562 -24 10.641 1 94.56 89 ASP B C 1
ATOM 5879 O O . ASP B 1 89 ? -13.414 -24.891 10.562 1 94.56 89 ASP B O 1
ATOM 5883 N N . ASP B 1 90 ? -12.836 -22.766 11.023 1 92 90 ASP B N 1
ATOM 5884 C CA . ASP B 1 90 ? -14.203 -22.422 11.406 1 92 90 ASP B CA 1
ATOM 5885 C C . ASP B 1 90 ? -14.781 -21.344 10.477 1 92 90 ASP B C 1
ATOM 5887 O O . ASP B 1 90 ? -15.891 -20.859 10.703 1 92 90 ASP B O 1
ATOM 5891 N N . HIS B 1 91 ? -14.078 -20.938 9.523 1 92.44 91 HIS B N 1
ATOM 5892 C CA . HIS B 1 91 ? -14.516 -20.016 8.484 1 92.44 91 HIS B CA 1
ATOM 5893 C C . HIS B 1 91 ? -13.664 -20.156 7.227 1 92.44 91 HIS B C 1
ATOM 5895 O O . HIS B 1 91 ? -12.609 -20.797 7.254 1 92.44 91 HIS B O 1
ATOM 5901 N N . VAL B 1 92 ? -14.117 -19.625 6.137 1 94.31 92 VAL B N 1
ATOM 5902 C CA . VAL B 1 92 ? -13.375 -19.625 4.883 1 94.31 92 VAL B CA 1
ATOM 5903 C C . VAL B 1 92 ? -12.32 -18.516 4.902 1 94.31 92 VAL B C 1
ATOM 5905 O O . VAL B 1 92 ? -12.656 -17.328 4.953 1 94.31 92 VAL B O 1
ATOM 5908 N N . GLU B 1 93 ? -11.133 -18.875 4.941 1 90.19 93 GLU B N 1
ATOM 5909 C CA . GLU B 1 93 ? -10.031 -17.922 4.914 1 90.19 93 GLU B CA 1
ATOM 5910 C C . GLU B 1 93 ? -9.445 -17.797 3.51 1 90.19 93 GLU B C 1
ATOM 5912 O O . GLU B 1 93 ? -9.414 -16.703 2.941 1 90.19 93 GLU B O 1
ATOM 5917 N N . ASP B 1 94 ? -8.969 -18.828 3.029 1 92.31 94 ASP B N 1
ATOM 5918 C CA . ASP B 1 94 ? -8.484 -18.938 1.659 1 92.31 94 ASP B CA 1
ATOM 5919 C C . ASP B 1 94 ? -9.609 -19.312 0.703 1 92.31 94 ASP B C 1
ATOM 5921 O O . ASP B 1 94 ? -10.344 -20.281 0.947 1 92.31 94 ASP B O 1
ATOM 5925 N N . LEU B 1 95 ? -9.734 -18.562 -0.343 1 96.31 95 LEU B N 1
ATOM 5926 C CA . LEU B 1 95 ? -10.914 -18.656 -1.188 1 96.31 95 LEU B CA 1
ATOM 5927 C C . LEU B 1 95 ? -10.773 -19.781 -2.209 1 96.31 95 LEU B C 1
ATOM 5929 O O . LEU B 1 95 ? -11.727 -20.109 -2.92 1 96.31 95 LEU B O 1
ATOM 5933 N N . ASN B 1 96 ? -9.656 -20.422 -2.203 1 97.06 96 ASN B N 1
ATOM 5934 C CA . ASN B 1 96 ? -9.328 -21.328 -3.295 1 97.06 96 ASN B CA 1
ATOM 5935 C C . ASN B 1 96 ? -9.781 -22.766 -2.994 1 97.06 96 ASN B C 1
ATOM 5937 O O . ASN B 1 96 ? -9.789 -23.609 -3.883 1 97.06 96 ASN B O 1
ATOM 5941 N N . ALA B 1 97 ? -10.172 -23.062 -1.766 1 97.44 97 ALA B N 1
ATOM 5942 C CA . ALA B 1 97 ? -10.422 -24.438 -1.354 1 97.44 97 ALA B CA 1
ATOM 5943 C C . ALA B 1 97 ? -11.5 -25.078 -2.223 1 97.44 97 ALA B C 1
ATOM 5945 O O . ALA B 1 97 ? -11.406 -26.266 -2.572 1 97.44 97 ALA B O 1
ATOM 5946 N N . VAL B 1 98 ? -12.469 -24.312 -2.568 1 98.62 98 VAL B N 1
ATOM 5947 C CA . VAL B 1 98 ? -13.609 -24.828 -3.32 1 98.62 98 VAL B CA 1
ATOM 5948 C C . VAL B 1 98 ? -13.141 -25.375 -4.668 1 98.62 98 VAL B C 1
ATOM 5950 O O . VAL B 1 98 ? -13.656 -26.391 -5.148 1 98.62 98 VAL B O 1
ATOM 5953 N N . GLU B 1 99 ? -12.164 -24.734 -5.266 1 98.56 99 GLU B N 1
ATOM 5954 C CA . GLU B 1 99 ? -11.625 -25.188 -6.543 1 98.56 99 GLU B CA 1
ATOM 5955 C C . GLU B 1 99 ? -10.961 -26.562 -6.406 1 98.56 99 GLU B C 1
ATOM 5957 O O . GLU B 1 99 ? -11.195 -27.453 -7.223 1 98.56 99 GLU B O 1
ATOM 5962 N N . PHE B 1 100 ? -10.242 -26.75 -5.395 1 98.06 100 PHE B N 1
ATOM 5963 C CA . PHE B 1 100 ? -9.445 -27.953 -5.215 1 98.06 100 PHE B CA 1
ATOM 5964 C C . PHE B 1 100 ? -10.32 -29.125 -4.77 1 98.06 100 PHE B C 1
ATOM 5966 O O . PHE B 1 100 ? -10.062 -30.281 -5.113 1 98.06 100 PHE B O 1
ATOM 5973 N N . VAL B 1 101 ? -11.359 -28.859 -4.016 1 98.62 101 VAL B N 1
ATOM 5974 C CA . VAL B 1 101 ? -12.266 -29.922 -3.578 1 98.62 101 VAL B CA 1
ATOM 5975 C C . VAL B 1 101 ? -13.117 -30.391 -4.758 1 98.62 101 VAL B C 1
ATOM 5977 O O . VAL B 1 101 ? -13.242 -31.594 -5 1 98.62 101 VAL B O 1
ATOM 5980 N N . LEU B 1 102 ? -13.656 -29.438 -5.535 1 98.81 102 LEU B N 1
ATOM 5981 C CA . LEU B 1 102 ? -14.531 -29.812 -6.648 1 98.81 102 LEU B CA 1
ATOM 5982 C C . LEU B 1 102 ? -13.742 -30.5 -7.754 1 98.81 102 LEU B C 1
ATOM 5984 O O . LEU B 1 102 ? -14.289 -31.312 -8.5 1 98.81 102 LEU B O 1
ATOM 5988 N N . GLU B 1 103 ? -12.43 -30.203 -7.871 1 98.31 103 GLU B N 1
ATOM 5989 C CA . GLU B 1 103 ? -11.586 -30.891 -8.844 1 98.31 103 GLU B CA 1
ATOM 5990 C C . GLU B 1 103 ? -11.602 -32.406 -8.625 1 98.31 103 GLU B C 1
ATOM 5992 O O . GLU B 1 103 ? -11.469 -33.156 -9.578 1 98.31 103 GLU B O 1
ATOM 5997 N N . ALA B 1 104 ? -11.773 -32.75 -7.352 1 98.19 104 ALA B N 1
ATOM 5998 C CA . ALA B 1 104 ? -11.836 -34.188 -7.027 1 98.19 104 ALA B CA 1
ATOM 5999 C C . ALA B 1 104 ? -13.258 -34.719 -7.176 1 98.19 104 ALA B C 1
ATOM 6001 O O . ALA B 1 104 ? -13.461 -35.781 -7.742 1 98.19 104 ALA B O 1
ATOM 6002 N N . LEU B 1 105 ? -14.273 -34 -6.754 1 98.75 105 LEU B N 1
ATOM 6003 C CA . LEU B 1 105 ? -15.648 -34.5 -6.645 1 98.75 105 LEU B CA 1
ATOM 6004 C C . LEU B 1 105 ? -16.297 -34.594 -8.016 1 98.75 105 LEU B C 1
ATOM 6006 O O . LEU B 1 105 ? -17.031 -35.562 -8.281 1 98.75 105 LEU B O 1
ATOM 6010 N N . LEU B 1 106 ? -16.047 -33.656 -8.898 1 98.75 106 LEU B N 1
ATOM 6011 C CA . LEU B 1 106 ? -16.781 -33.594 -10.164 1 98.75 106 LEU B CA 1
ATOM 6012 C C . LEU B 1 106 ? -16.422 -34.781 -11.055 1 98.75 106 LEU B C 1
ATOM 6014 O O . LEU B 1 106 ? -17.297 -35.531 -11.484 1 98.75 106 LEU B O 1
ATOM 6018 N N . PRO B 1 107 ? -15.086 -35.031 -11.312 1 98.38 107 PRO B N 1
ATOM 6019 C CA . PRO B 1 107 ? -14.773 -36.219 -12.109 1 98.38 107 PRO B CA 1
ATOM 6020 C C . PRO B 1 107 ? -15.281 -37.5 -11.469 1 98.38 107 PRO B C 1
ATOM 6022 O O . PRO B 1 107 ? -15.719 -38.406 -12.172 1 98.38 107 PRO B O 1
ATOM 6025 N N . MET B 1 108 ? -15.258 -37.625 -10.109 1 98.44 108 MET B N 1
ATOM 6026 C CA . MET B 1 108 ? -15.766 -38.781 -9.414 1 98.44 108 MET B CA 1
ATOM 6027 C C . MET B 1 108 ? -17.234 -39.031 -9.75 1 98.44 108 MET B C 1
ATOM 6029 O O . MET B 1 108 ? -17.625 -40.125 -10.102 1 98.44 108 MET B O 1
ATOM 6033 N N . MET B 1 109 ? -18.047 -37.969 -9.656 1 98.56 109 MET B N 1
ATOM 6034 C CA . MET B 1 109 ? -19.484 -38.094 -9.898 1 98.56 109 MET B CA 1
ATOM 6035 C C . MET B 1 109 ? -19.766 -38.375 -11.367 1 98.56 109 MET B C 1
ATOM 6037 O O . MET B 1 109 ? -20.656 -39.156 -11.688 1 98.56 109 MET B O 1
ATOM 6041 N N . ILE B 1 110 ? -19.047 -37.75 -12.258 1 98.12 110 ILE B N 1
ATOM 6042 C CA . ILE B 1 110 ? -19.25 -37.938 -13.695 1 98.12 110 ILE B CA 1
ATOM 6043 C C . ILE B 1 110 ? -18.953 -39.375 -14.086 1 98.12 110 ILE B C 1
ATOM 6045 O O . ILE B 1 110 ? -19.703 -39.969 -14.859 1 98.12 110 ILE B O 1
ATOM 6049 N N . ARG B 1 111 ? -17.969 -40 -13.5 1 97.06 111 ARG B N 1
ATOM 6050 C CA . ARG B 1 111 ? -17.5 -41.312 -13.914 1 97.06 111 ARG B CA 1
ATOM 6051 C C . ARG B 1 111 ? -18.219 -42.406 -13.133 1 97.06 111 ARG B C 1
ATOM 6053 O O . ARG B 1 111 ? -18.484 -43.5 -13.672 1 97.06 111 ARG B O 1
ATOM 6060 N N . HIS B 1 112 ? -18.516 -42.188 -11.742 1 97.12 112 HIS B N 1
ATOM 6061 C CA . HIS B 1 112 ? -18.797 -43.344 -10.906 1 97.12 112 HIS B CA 1
ATOM 6062 C C . HIS B 1 112 ? -19.891 -43.062 -9.891 1 97.12 112 HIS B C 1
ATOM 6064 O O . HIS B 1 112 ? -19.922 -43.625 -8.805 1 97.12 112 HIS B O 1
ATOM 6070 N N . GLU B 1 113 ? -20.75 -42.031 -10.148 1 95.5 113 GLU B N 1
ATOM 6071 C CA . GLU B 1 113 ? -21.719 -41.688 -9.117 1 95.5 113 GLU B CA 1
ATOM 6072 C C . GLU B 1 113 ? -22.625 -42.875 -8.773 1 95.5 113 GLU B C 1
ATOM 6074 O O . GLU B 1 113 ? -23.141 -42.969 -7.66 1 95.5 113 GLU B O 1
ATOM 6079 N N . ASP B 1 114 ? -22.797 -43.844 -9.617 1 96.38 114 ASP B N 1
ATOM 6080 C CA . ASP B 1 114 ? -23.641 -45.031 -9.414 1 96.38 114 ASP B CA 1
ATOM 6081 C C . ASP B 1 114 ? -23.078 -45.938 -8.328 1 96.38 114 ASP B C 1
ATOM 6083 O O . ASP B 1 114 ? -23.781 -46.812 -7.82 1 96.38 114 ASP B O 1
ATOM 6087 N N . ARG B 1 115 ? -21.797 -45.719 -8.008 1 97.06 115 ARG B N 1
ATOM 6088 C CA . ARG B 1 115 ? -21.141 -46.562 -7.012 1 97.06 115 ARG B CA 1
ATOM 6089 C C . ARG B 1 115 ? -21.391 -46.031 -5.602 1 97.06 115 ARG B C 1
ATOM 6091 O O . ARG B 1 115 ? -21.016 -46.656 -4.617 1 97.06 115 ARG B O 1
ATOM 6098 N N . LEU B 1 116 ? -22.016 -44.875 -5.461 1 97.94 116 LEU B N 1
ATOM 6099 C CA . LEU B 1 116 ? -22.312 -44.25 -4.172 1 97.94 116 LEU B CA 1
ATOM 6100 C C . LEU B 1 116 ? -23.766 -44.469 -3.777 1 97.94 116 LEU B C 1
ATOM 6102 O O . LEU B 1 116 ? -24.641 -44.531 -4.641 1 97.94 116 LEU B O 1
ATOM 6106 N N . PRO B 1 117 ? -24.031 -44.562 -2.439 1 97.44 117 PRO B N 1
ATOM 6107 C CA . PRO B 1 117 ? -25.438 -44.562 -2.014 1 97.44 117 PRO B CA 1
ATOM 6108 C C . PRO B 1 117 ? -26.203 -43.312 -2.479 1 97.44 117 PRO B C 1
ATOM 6110 O O . PRO B 1 117 ? -25.641 -42.219 -2.555 1 97.44 117 PRO B O 1
ATOM 6113 N N . ALA B 1 118 ? -27.5 -43.469 -2.621 1 97.62 118 ALA B N 1
ATOM 6114 C CA . ALA B 1 118 ? -28.344 -42.438 -3.186 1 97.62 118 ALA B CA 1
ATOM 6115 C C . ALA B 1 118 ? -28.281 -41.156 -2.342 1 97.62 118 ALA B C 1
ATOM 6117 O O . ALA B 1 118 ? -28.234 -40.062 -2.883 1 97.62 118 ALA B O 1
ATOM 6118 N N . GLU B 1 119 ? -28.297 -41.344 -1.097 1 97.62 119 GLU B N 1
ATOM 6119 C CA . GLU B 1 119 ? -28.281 -40.188 -0.2 1 97.62 119 GLU B CA 1
ATOM 6120 C C . GLU B 1 119 ? -26.969 -39.406 -0.326 1 97.62 119 GLU B C 1
ATOM 6122 O O . GLU B 1 119 ? -26.969 -38.188 -0.325 1 97.62 119 GLU B O 1
ATOM 6127 N N . ILE B 1 120 ? -25.891 -40.156 -0.439 1 98.25 120 ILE B N 1
ATOM 6128 C CA . ILE B 1 120 ? -24.578 -39.531 -0.573 1 98.25 120 ILE B CA 1
ATOM 6129 C C . ILE B 1 120 ? -24.453 -38.844 -1.94 1 98.25 120 ILE B C 1
ATOM 6131 O O . ILE B 1 120 ? -23.938 -37.75 -2.053 1 98.25 120 ILE B O 1
ATOM 6135 N N . ARG B 1 121 ? -24.969 -39.531 -2.926 1 97.88 121 ARG B N 1
ATOM 6136 C CA . ARG B 1 121 ? -24.969 -38.969 -4.273 1 97.88 121 ARG B CA 1
ATOM 6137 C C . ARG B 1 121 ? -25.688 -37.594 -4.297 1 97.88 121 ARG B C 1
ATOM 6139 O O . ARG B 1 121 ? -25.172 -36.625 -4.867 1 97.88 121 ARG B O 1
ATOM 6146 N N . SER B 1 122 ? -26.828 -37.562 -3.66 1 98.31 122 SER B N 1
ATOM 6147 C CA . SER B 1 122 ? -27.625 -36.344 -3.619 1 98.31 122 SER B CA 1
ATOM 6148 C C . SER B 1 122 ? -26.891 -35.25 -2.846 1 98.31 122 SER B C 1
ATOM 6150 O O . SER B 1 122 ? -26.906 -34.094 -3.256 1 98.31 122 SER B O 1
ATOM 6152 N N . ALA B 1 123 ? -26.312 -35.625 -1.787 1 98.5 123 ALA B N 1
ATOM 6153 C CA . ALA B 1 123 ? -25.609 -34.656 -0.952 1 98.5 123 ALA B CA 1
ATOM 6154 C C . ALA B 1 123 ? -24.406 -34.094 -1.688 1 98.5 123 ALA B C 1
ATOM 6156 O O . ALA B 1 123 ? -24.156 -32.875 -1.615 1 98.5 123 ALA B O 1
ATOM 6157 N N . VAL B 1 124 ? -23.641 -34.938 -2.369 1 98.81 124 VAL B N 1
ATOM 6158 C CA . VAL B 1 124 ? -22.469 -34.469 -3.121 1 98.81 124 VAL B CA 1
ATOM 6159 C C . VAL B 1 124 ? -22.906 -33.562 -4.262 1 98.81 124 VAL B C 1
ATOM 6161 O O . VAL B 1 124 ? -22.297 -32.531 -4.52 1 98.81 124 VAL B O 1
ATOM 6164 N N . ARG B 1 125 ? -23.984 -33.938 -4.91 1 98.62 125 ARG B N 1
ATOM 6165 C CA . ARG B 1 125 ? -24.516 -33.125 -6 1 98.62 125 ARG B CA 1
ATOM 6166 C C . ARG B 1 125 ? -24.891 -31.719 -5.508 1 98.62 125 ARG B C 1
ATOM 6168 O O . ARG B 1 125 ? -24.609 -30.734 -6.184 1 98.62 125 ARG B O 1
ATOM 6175 N N . GLU B 1 126 ? -25.5 -31.688 -4.402 1 98.56 126 GLU B N 1
ATOM 6176 C CA . GLU B 1 126 ? -25.859 -30.391 -3.818 1 98.56 126 GLU B CA 1
ATOM 6177 C C . GLU B 1 126 ? -24.625 -29.594 -3.453 1 98.56 126 GLU B C 1
ATOM 6179 O O . GLU B 1 126 ? -24.578 -28.375 -3.66 1 98.56 126 GLU B O 1
ATOM 6184 N N . ALA B 1 127 ? -23.641 -30.234 -2.877 1 98.75 127 ALA B N 1
ATOM 6185 C CA . ALA B 1 127 ? -22.391 -29.562 -2.535 1 98.75 127 ALA B CA 1
ATOM 6186 C C . ALA B 1 127 ? -21.719 -29 -3.779 1 98.75 127 ALA B C 1
ATOM 6188 O O . ALA B 1 127 ? -21.141 -27.906 -3.738 1 98.75 127 ALA B O 1
ATOM 6189 N N . ILE B 1 128 ? -21.75 -29.719 -4.855 1 98.88 128 ILE B N 1
ATOM 6190 C CA . ILE B 1 128 ? -21.188 -29.266 -6.129 1 98.88 128 ILE B CA 1
ATOM 6191 C C . ILE B 1 128 ? -21.938 -28.016 -6.609 1 98.88 128 ILE B C 1
ATOM 6193 O O . ILE B 1 128 ? -21.312 -27.047 -7.027 1 98.88 128 ILE B O 1
ATOM 6197 N N . ARG B 1 129 ? -23.266 -28.062 -6.508 1 98.69 129 ARG B N 1
ATOM 6198 C CA . ARG B 1 129 ? -24.062 -26.922 -6.926 1 98.69 129 ARG B CA 1
ATOM 6199 C C . ARG B 1 129 ? -23.688 -25.672 -6.145 1 98.69 129 ARG B C 1
ATOM 6201 O O . ARG B 1 129 ? -23.469 -24.609 -6.734 1 98.69 129 ARG B O 1
ATOM 6208 N N . LEU B 1 130 ? -23.578 -25.781 -4.855 1 98.69 130 LEU B N 1
ATOM 6209 C CA . LEU B 1 130 ? -23.219 -24.656 -3.998 1 98.69 130 LEU B CA 1
ATOM 6210 C C . LEU B 1 130 ? -21.797 -24.188 -4.305 1 98.69 130 LEU B C 1
ATOM 6212 O O . LEU B 1 130 ? -21.547 -22.984 -4.34 1 98.69 130 LEU B O 1
ATOM 6216 N N . GLY B 1 131 ? -20.891 -25.109 -4.453 1 98.88 131 GLY B N 1
ATOM 6217 C CA . GLY B 1 131 ? -19.516 -24.766 -4.77 1 98.88 131 GLY B CA 1
ATOM 6218 C C . GLY B 1 131 ? -19.375 -24.031 -6.086 1 98.88 131 GLY B C 1
ATOM 6219 O O . GLY B 1 131 ? -18.594 -23.078 -6.188 1 98.88 131 GLY B O 1
ATOM 6220 N N . LEU B 1 132 ? -20.109 -24.469 -7.086 1 98.88 132 LEU B N 1
ATOM 6221 C CA . LEU B 1 132 ? -20.062 -23.828 -8.391 1 98.88 132 LEU B CA 1
ATOM 6222 C C . LEU B 1 132 ? -20.641 -22.422 -8.32 1 98.88 132 LEU B C 1
ATOM 6224 O O . LEU B 1 132 ? -20.172 -21.516 -9.031 1 98.88 132 LEU B O 1
ATOM 6228 N N . ALA B 1 133 ? -21.656 -22.266 -7.527 1 98.56 133 ALA B N 1
ATOM 6229 C CA . ALA B 1 133 ? -22.188 -20.922 -7.312 1 98.56 133 ALA B CA 1
ATOM 6230 C C . ALA B 1 133 ? -21.125 -20.016 -6.695 1 98.56 133 ALA B C 1
ATOM 6232 O O . ALA B 1 133 ? -21 -18.844 -7.082 1 98.56 133 ALA B O 1
ATOM 6233 N N . GLU B 1 134 ? -20.391 -20.531 -5.727 1 98.5 134 GLU B N 1
ATOM 6234 C CA . GLU B 1 134 ? -19.297 -19.781 -5.113 1 98.5 134 GLU B CA 1
ATOM 6235 C C . GLU B 1 134 ? -18.219 -19.438 -6.137 1 98.5 134 GLU B C 1
ATOM 6237 O O . GLU B 1 134 ? -17.734 -18.312 -6.18 1 98.5 134 GLU B O 1
ATOM 6242 N N . ILE B 1 135 ? -17.828 -20.391 -6.93 1 98.75 135 ILE B N 1
ATOM 6243 C CA . ILE B 1 135 ? -16.812 -20.188 -7.961 1 98.75 135 ILE B CA 1
ATOM 6244 C C . ILE B 1 135 ? -17.266 -19.062 -8.906 1 98.75 135 ILE B C 1
ATOM 6246 O O . ILE B 1 135 ? -16.453 -18.203 -9.273 1 98.75 135 ILE B O 1
ATOM 6250 N N . ARG B 1 136 ? -18.531 -19.109 -9.266 1 98.25 136 ARG B N 1
ATOM 6251 C CA . ARG B 1 136 ? -19.078 -18.062 -10.141 1 98.25 136 ARG B CA 1
ATOM 6252 C C . ARG B 1 136 ? -19.016 -16.703 -9.461 1 98.25 136 ARG B C 1
ATOM 6254 O O . ARG B 1 136 ? -18.656 -15.703 -10.094 1 98.25 136 ARG B O 1
ATOM 6261 N N . ARG B 1 137 ? -19.344 -16.656 -8.211 1 96.62 137 ARG B N 1
ATOM 6262 C CA . ARG B 1 137 ? -19.312 -15.398 -7.465 1 96.62 137 ARG B CA 1
ATOM 6263 C C . ARG B 1 137 ? -17.891 -14.867 -7.348 1 96.62 137 ARG B C 1
ATOM 6265 O O . ARG B 1 137 ? -17.656 -13.656 -7.453 1 96.62 137 ARG B O 1
ATOM 6272 N N . LEU B 1 138 ? -16.922 -15.711 -7.094 1 97.31 138 LEU B N 1
ATOM 6273 C CA . LEU B 1 138 ? -15.523 -15.305 -6.977 1 97.31 138 LEU B CA 1
ATOM 6274 C C . LEU B 1 138 ? -14.992 -14.789 -8.312 1 97.31 138 LEU B C 1
ATOM 6276 O O . LEU B 1 138 ? -14.383 -13.719 -8.367 1 97.31 138 LEU B O 1
ATOM 6280 N N . ASP B 1 139 ? -15.289 -15.578 -9.352 1 97.81 139 ASP B N 1
ATOM 6281 C CA . ASP B 1 139 ? -14.906 -15.211 -10.711 1 97.81 139 ASP B CA 1
ATOM 6282 C C . ASP B 1 139 ? -13.469 -14.688 -10.758 1 97.81 139 ASP B C 1
ATOM 6284 O O . ASP B 1 139 ? -13.234 -13.555 -11.18 1 97.81 139 ASP B O 1
ATOM 6288 N N . VAL B 1 140 ? -12.523 -15.539 -10.359 1 98.19 140 VAL B N 1
ATOM 6289 C CA . VAL B 1 140 ? -11.109 -15.188 -10.227 1 98.19 140 VAL B CA 1
ATOM 6290 C C . VAL B 1 140 ? -10.578 -14.672 -11.562 1 98.19 140 VAL B C 1
ATOM 6292 O O . VAL B 1 140 ? -11 -15.141 -12.625 1 98.19 140 VAL B O 1
ATOM 6295 N N . LEU B 1 141 ? -9.664 -13.734 -11.586 1 97.38 141 LEU B N 1
ATOM 6296 C CA . LEU B 1 141 ? -9.047 -13.211 -12.805 1 97.38 141 LEU B CA 1
ATOM 6297 C C . LEU B 1 141 ? -8.258 -14.297 -13.516 1 97.38 141 LEU B C 1
ATOM 6299 O O . LEU B 1 141 ? -7.578 -15.109 -12.875 1 97.38 141 LEU B O 1
ATOM 6303 N N . VAL B 1 142 ? -8.25 -14.227 -14.812 1 97.25 142 VAL B N 1
ATOM 6304 C CA . VAL B 1 142 ? -7.605 -15.242 -15.633 1 97.25 142 VAL B CA 1
ATOM 6305 C C . VAL B 1 142 ? -6.09 -15.188 -15.438 1 97.25 142 VAL B C 1
ATOM 6307 O O . VAL B 1 142 ? -5.383 -16.156 -15.727 1 97.25 142 VAL B O 1
ATOM 6310 N N . ALA B 1 143 ? -5.562 -14.078 -14.922 1 95.75 143 ALA B N 1
ATOM 6311 C CA . ALA B 1 143 ? -4.129 -13.945 -14.695 1 95.75 143 ALA B CA 1
ATOM 6312 C C . ALA B 1 143 ? -3.656 -14.875 -13.586 1 95.75 143 ALA B C 1
ATOM 6314 O O . ALA B 1 143 ? -2.475 -15.227 -13.516 1 95.75 143 ALA B O 1
ATOM 6315 N N . TYR B 1 144 ? -4.582 -15.156 -12.617 1 96.81 144 TYR B N 1
ATOM 6316 C CA . TYR B 1 144 ? -4.285 -16.125 -11.57 1 96.81 144 TYR B CA 1
ATOM 6317 C C . TYR B 1 144 ? -4.391 -17.547 -12.094 1 96.81 144 TYR B C 1
ATOM 6319 O O . TYR B 1 144 ? -5.332 -18.281 -11.766 1 96.81 144 TYR B O 1
ATOM 6327 N N . THR B 1 145 ? -3.43 -18.062 -12.742 1 97.38 145 THR B N 1
ATOM 6328 C CA . THR B 1 145 ? -3.441 -19.156 -13.711 1 97.38 145 THR B CA 1
ATOM 6329 C C . THR B 1 145 ? -4 -20.422 -13.086 1 97.38 145 THR B C 1
ATOM 6331 O O . THR B 1 145 ? -4.996 -20.969 -13.562 1 97.38 145 THR B O 1
ATOM 6334 N N . ASN B 1 146 ? -3.395 -20.922 -11.969 1 97.31 146 ASN B N 1
ATOM 6335 C CA . ASN B 1 146 ? -3.803 -22.234 -11.484 1 97.31 146 ASN B CA 1
ATOM 6336 C C . ASN B 1 146 ? -5.258 -22.234 -11.016 1 97.31 146 ASN B C 1
ATOM 6338 O O . ASN B 1 146 ? -6.012 -23.156 -11.312 1 97.31 146 ASN B O 1
ATOM 6342 N N . ILE B 1 147 ? -5.707 -21.141 -10.383 1 98.19 147 ILE B N 1
ATOM 6343 C CA . ILE B 1 147 ? -7.074 -21.062 -9.883 1 98.19 147 ILE B CA 1
ATOM 6344 C C . ILE B 1 147 ? -8.031 -20.781 -11.031 1 98.19 147 ILE B C 1
ATOM 6346 O O . ILE B 1 147 ? -9.148 -21.328 -11.07 1 98.19 147 ILE B O 1
ATOM 6350 N N . ALA B 1 148 ? -7.613 -19.984 -11.992 1 98.56 148 ALA B N 1
ATOM 6351 C CA . ALA B 1 148 ? -8.438 -19.719 -13.164 1 98.56 148 ALA B CA 1
ATOM 6352 C C . ALA B 1 148 ? -8.695 -21 -13.961 1 98.56 148 ALA B C 1
ATOM 6354 O O . ALA B 1 148 ? -9.82 -21.266 -14.383 1 98.56 148 ALA B O 1
ATOM 6355 N N . VAL B 1 149 ? -7.691 -21.797 -14.133 1 98.75 149 VAL B N 1
ATOM 6356 C CA . VAL B 1 149 ? -7.844 -23.016 -14.93 1 98.75 149 VAL B CA 1
ATOM 6357 C C . VAL B 1 149 ? -8.672 -24.031 -14.148 1 98.75 149 VAL B C 1
ATOM 6359 O O . VAL B 1 149 ? -9.453 -24.781 -14.734 1 98.75 149 VAL B O 1
ATOM 6362 N N . LEU B 1 150 ? -8.531 -24.031 -12.836 1 98.81 150 LEU B N 1
ATOM 6363 C CA . LEU B 1 150 ? -9.398 -24.891 -12.031 1 98.81 150 LEU B CA 1
ATOM 6364 C C . LEU B 1 150 ? -10.844 -24.406 -12.094 1 98.81 150 LEU B C 1
ATOM 6366 O O . LEU B 1 150 ? -11.773 -25.219 -12.148 1 98.81 150 LEU B O 1
ATOM 6370 N N . ASP B 1 151 ? -11.047 -23.109 -12.031 1 98.88 151 ASP B N 1
ATOM 6371 C CA . ASP B 1 151 ? -12.383 -22.547 -12.25 1 98.88 151 ASP B CA 1
ATOM 6372 C C . ASP B 1 151 ? -12.953 -23.016 -13.594 1 98.88 151 ASP B C 1
ATOM 6374 O O . ASP B 1 151 ? -14.094 -23.469 -13.664 1 98.88 151 ASP B O 1
ATOM 6378 N N . ILE B 1 152 ? -12.203 -22.906 -14.633 1 98.94 152 ILE B N 1
ATOM 6379 C CA . ILE B 1 152 ? -12.602 -23.328 -15.969 1 98.94 152 ILE B CA 1
ATOM 6380 C C . ILE B 1 152 ? -13 -24.797 -15.945 1 98.94 152 ILE B C 1
ATOM 6382 O O . ILE B 1 152 ? -14.078 -25.156 -16.422 1 98.94 152 ILE B O 1
ATOM 6386 N N . LEU B 1 153 ? -12.141 -25.641 -15.352 1 98.88 153 LEU B N 1
ATOM 6387 C CA . LEU B 1 153 ? -12.391 -27.078 -15.281 1 98.88 153 LEU B CA 1
ATOM 6388 C C . LEU B 1 153 ? -13.703 -27.359 -14.547 1 98.88 153 LEU B C 1
ATOM 6390 O O . LEU B 1 153 ? -14.594 -28.016 -15.086 1 98.88 153 LEU B O 1
ATOM 6394 N N . ASN B 1 154 ? -13.805 -26.812 -13.336 1 98.94 154 ASN B N 1
ATOM 6395 C CA . ASN B 1 154 ? -14.961 -27.078 -12.492 1 98.94 154 ASN B CA 1
ATOM 6396 C C . ASN B 1 154 ? -16.25 -26.547 -13.109 1 98.94 154 ASN B C 1
ATOM 6398 O O . ASN B 1 154 ? -17.297 -27.203 -13.047 1 98.94 154 ASN B O 1
ATOM 6402 N N . THR B 1 155 ? -16.156 -25.406 -13.711 1 98.88 155 THR B N 1
ATOM 6403 C CA . THR B 1 155 ? -17.328 -24.766 -14.297 1 98.88 155 THR B CA 1
ATOM 6404 C C . THR B 1 155 ? -17.781 -25.516 -15.547 1 98.88 155 THR B C 1
ATOM 6406 O O . THR B 1 155 ? -18.984 -25.75 -15.742 1 98.88 155 THR B O 1
ATOM 6409 N N . CYS B 1 156 ? -16.875 -25.875 -16.453 1 98.88 156 CYS B N 1
ATOM 6410 C CA . CYS B 1 156 ? -17.219 -26.656 -17.641 1 98.88 156 CYS B CA 1
ATOM 6411 C C . CYS B 1 156 ? -17.875 -27.984 -17.234 1 98.88 156 CYS B C 1
ATOM 6413 O O . CYS B 1 156 ? -19 -28.281 -17.641 1 98.88 156 CYS B O 1
ATOM 6415 N N . LEU B 1 157 ? -17.141 -28.797 -16.406 1 98.81 157 LEU B N 1
ATOM 6416 C CA . LEU B 1 157 ? -17.625 -30.109 -16.016 1 98.81 157 LEU B CA 1
ATOM 6417 C C . LEU B 1 157 ? -18.922 -30 -15.203 1 98.81 157 LEU B C 1
ATOM 6419 O O . LEU B 1 157 ? -19.844 -30.781 -15.398 1 98.81 157 LEU B O 1
ATOM 6423 N N . GLY B 1 158 ? -18.906 -29.031 -14.273 1 98.88 158 GLY B N 1
ATOM 6424 C CA . GLY B 1 158 ? -20.078 -28.844 -13.43 1 98.88 158 GLY B CA 1
ATOM 6425 C C . GLY B 1 158 ? -21.312 -28.469 -14.219 1 98.88 158 GLY B C 1
ATOM 6426 O O . GLY B 1 158 ? -22.406 -28.984 -13.961 1 98.88 158 GLY B O 1
ATOM 6427 N N . GLY B 1 159 ? -21.156 -27.469 -15.117 1 98.75 159 GLY B N 1
ATOM 6428 C CA . GLY B 1 159 ? -22.281 -27.094 -15.961 1 98.75 159 GLY B CA 1
ATOM 6429 C C . GLY B 1 159 ? -22.828 -28.266 -16.766 1 98.75 159 GLY B C 1
ATOM 6430 O O . GLY B 1 159 ? -24.047 -28.469 -16.812 1 98.75 159 GLY B O 1
ATOM 6431 N N . GLU B 1 160 ? -22 -29.062 -17.422 1 98.62 160 GLU B N 1
ATOM 6432 C CA . GLU B 1 160 ? -22.422 -30.219 -18.203 1 98.62 160 GLU B CA 1
ATOM 6433 C C . GLU B 1 160 ? -23.062 -31.281 -17.312 1 98.62 160 GLU B C 1
ATOM 6435 O O . GLU B 1 160 ? -24.109 -31.844 -17.656 1 98.62 160 GLU B O 1
ATOM 6440 N N . TYR B 1 161 ? -22.469 -31.562 -16.125 1 98.31 161 TYR B N 1
ATOM 6441 C CA . TYR B 1 161 ? -22.953 -32.594 -15.203 1 98.31 161 TYR B CA 1
ATOM 6442 C C . TYR B 1 161 ? -24.328 -32.25 -14.672 1 98.31 161 TYR B C 1
ATOM 6444 O O . TYR B 1 161 ? -25.203 -33.094 -14.594 1 98.31 161 TYR B O 1
ATOM 6452 N N . LEU B 1 162 ? -24.562 -30.953 -14.367 1 98.31 162 LEU B N 1
ATOM 6453 C CA . LEU B 1 162 ? -25.828 -30.516 -13.773 1 98.31 162 LEU B CA 1
ATOM 6454 C C . LEU B 1 162 ? -26.844 -30.188 -14.852 1 98.31 162 LEU B C 1
ATOM 6456 O O . LEU B 1 162 ? -28 -29.891 -14.547 1 98.31 162 LEU B O 1
ATOM 6460 N N . GLY B 1 163 ? -26.453 -30.141 -16.094 1 98.06 163 GLY B N 1
ATOM 6461 C CA . GLY B 1 163 ? -27.344 -29.766 -17.172 1 98.06 163 GLY B CA 1
ATOM 6462 C C . GLY B 1 163 ? -27.641 -28.266 -17.219 1 98.06 163 GLY B C 1
ATOM 6463 O O . GLY B 1 163 ? -28.734 -27.859 -17.625 1 98.06 163 GLY B O 1
ATOM 6464 N N . ASP B 1 164 ? -26.75 -27.516 -16.688 1 98.25 164 ASP B N 1
ATOM 6465 C CA . ASP B 1 164 ? -26.844 -26.062 -16.703 1 98.25 164 ASP B CA 1
ATOM 6466 C C . ASP B 1 164 ? -26.047 -25.469 -17.875 1 98.25 164 ASP B C 1
ATOM 6468 O O . ASP B 1 164 ? -24.859 -25.188 -17.719 1 98.25 164 ASP B O 1
ATOM 6472 N N . GLU B 1 165 ? -26.641 -25.125 -18.922 1 97.75 165 GLU B N 1
ATOM 6473 C CA . GLU B 1 165 ? -25.984 -24.688 -20.156 1 97.75 165 GLU B CA 1
ATOM 6474 C C . GLU B 1 165 ? -25.266 -23.359 -19.953 1 97.75 165 GLU B C 1
ATOM 6476 O O . GLU B 1 165 ? -24.172 -23.156 -20.5 1 97.75 165 GLU B O 1
ATOM 6481 N N . ALA B 1 166 ? -25.938 -22.516 -19.234 1 97.94 166 ALA B N 1
ATOM 6482 C CA . ALA B 1 166 ?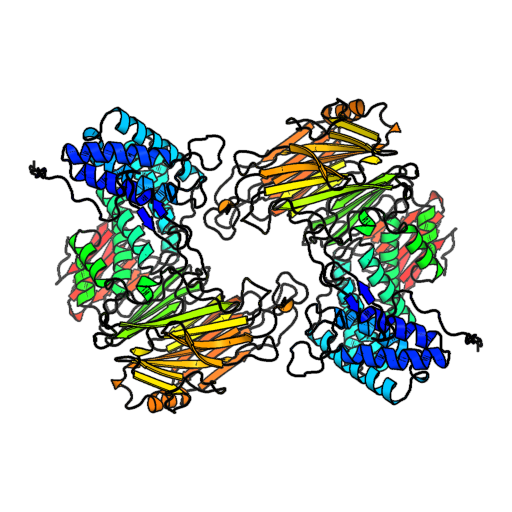 -25.328 -21.203 -19 1 97.94 166 ALA B CA 1
ATOM 6483 C C . ALA B 1 166 ? -24.016 -21.344 -18.234 1 97.94 166 ALA B C 1
ATOM 6485 O O . ALA B 1 166 ? -23.047 -20.641 -18.516 1 97.94 166 ALA B O 1
ATOM 6486 N N . LEU B 1 167 ? -24.031 -22.156 -17.25 1 98.12 167 LEU B N 1
ATOM 6487 C CA . LEU B 1 167 ? -22.844 -22.391 -16.453 1 98.12 167 LEU B CA 1
ATOM 6488 C C . LEU B 1 167 ? -21.734 -23.016 -17.312 1 98.12 167 LEU B C 1
ATOM 6490 O O . LEU B 1 167 ? -20.578 -22.609 -17.234 1 98.12 167 LEU B O 1
ATOM 6494 N N . ALA B 1 168 ? -22.047 -24.047 -18.078 1 98.5 168 ALA B N 1
ATOM 6495 C CA . ALA B 1 168 ? -21.078 -24.672 -18.969 1 98.5 168 ALA B CA 1
ATOM 6496 C C . ALA B 1 168 ? -20.469 -23.656 -19.922 1 98.5 168 ALA B C 1
ATOM 6498 O O . ALA B 1 168 ? -19.25 -23.609 -20.109 1 98.5 168 ALA B O 1
ATOM 6499 N N . ARG B 1 169 ? -21.328 -22.812 -20.484 1 98.5 169 ARG B N 1
ATOM 6500 C CA . ARG B 1 169 ? -20.875 -21.797 -21.422 1 98.5 169 ARG B CA 1
ATOM 6501 C C . ARG B 1 169 ? -19.906 -20.828 -20.75 1 98.5 169 ARG B C 1
ATOM 6503 O O . ARG B 1 169 ? -18.938 -20.406 -21.359 1 98.5 169 ARG B O 1
ATOM 6510 N N . ARG B 1 170 ? -20.172 -20.453 -19.484 1 98.56 170 ARG B N 1
ATOM 6511 C CA . ARG B 1 170 ? -19.25 -19.594 -18.734 1 98.56 170 ARG B CA 1
ATOM 6512 C C . ARG B 1 170 ? -17.859 -20.203 -18.672 1 98.56 170 ARG B C 1
ATOM 6514 O O . ARG B 1 170 ? -16.859 -19.5 -18.828 1 98.56 170 ARG B O 1
ATOM 6521 N N . GLY B 1 171 ? -17.781 -21.516 -18.453 1 98.81 171 GLY B N 1
ATOM 6522 C CA . GLY B 1 171 ? -16.5 -22.203 -18.422 1 98.81 171 GLY B CA 1
ATOM 6523 C C . GLY B 1 171 ? -15.789 -22.188 -19.766 1 98.81 171 GLY B C 1
ATOM 6524 O O . GLY B 1 171 ? -14.594 -21.891 -19.828 1 98.81 171 GLY B O 1
ATOM 6525 N N . TYR B 1 172 ? -16.625 -22.469 -20.875 1 98.44 172 TYR B N 1
ATOM 6526 C CA . TYR B 1 172 ? -16.062 -22.469 -22.219 1 98.44 172 TYR B CA 1
ATOM 6527 C C . TYR B 1 172 ? -15.461 -21.094 -22.547 1 98.44 172 TYR B C 1
ATOM 6529 O O . TYR B 1 172 ? -14.328 -21.016 -23.031 1 98.44 172 TYR B O 1
ATOM 6537 N N . GLU B 1 173 ? -16.203 -20.109 -22.203 1 98.12 173 GLU B N 1
ATOM 6538 C CA . GLU B 1 173 ? -15.805 -18.734 -22.516 1 98.12 173 GLU B CA 1
ATOM 6539 C C . GLU B 1 173 ? -14.602 -18.297 -21.672 1 98.12 173 GLU B C 1
ATOM 6541 O O . GLU B 1 173 ? -13.742 -17.562 -22.141 1 98.12 173 GLU B O 1
ATOM 6546 N N . LYS B 1 174 ? -14.516 -18.75 -20.469 1 98.5 174 LYS B N 1
ATOM 6547 C CA . LYS B 1 174 ? -13.391 -18.375 -19.609 1 98.5 174 LYS B CA 1
ATOM 6548 C C . LYS B 1 174 ? -12.094 -19.016 -20.094 1 98.5 174 LYS B C 1
ATOM 6550 O O . LYS B 1 174 ? -11.023 -18.422 -19.984 1 98.5 174 LYS B O 1
ATOM 6555 N N . LEU B 1 175 ? -12.156 -20.266 -20.594 1 98.19 175 LEU B N 1
ATOM 6556 C CA . LEU B 1 175 ? -10.977 -20.859 -21.203 1 98.19 175 LEU B CA 1
ATOM 6557 C C . LEU B 1 175 ? -10.469 -20.016 -22.359 1 98.19 175 LEU B C 1
ATOM 6559 O O . LEU B 1 175 ? -9.273 -19.75 -22.469 1 98.19 175 LEU B O 1
ATOM 6563 N N . ALA B 1 176 ? -11.398 -19.625 -23.203 1 96.56 176 ALA B N 1
ATOM 6564 C CA . ALA B 1 176 ? -11.031 -18.766 -24.328 1 96.56 176 ALA B CA 1
ATOM 6565 C C . ALA B 1 176 ? -10.391 -17.484 -23.844 1 96.56 176 ALA B C 1
ATOM 6567 O O . ALA B 1 176 ? -9.406 -17.016 -24.438 1 96.56 176 ALA B O 1
ATOM 6568 N N . ALA B 1 177 ? -10.938 -16.906 -22.781 1 96.88 177 ALA B N 1
ATOM 6569 C CA . ALA B 1 177 ? -10.398 -15.664 -22.234 1 96.88 177 ALA B CA 1
ATOM 6570 C C . ALA B 1 177 ? -9 -15.875 -21.672 1 96.88 177 ALA B C 1
ATOM 6572 O O . ALA B 1 177 ? -8.125 -15.016 -21.828 1 96.88 177 ALA B O 1
ATOM 6573 N N . TRP B 1 178 ? -8.805 -16.953 -20.969 1 97.44 178 TRP B N 1
ATOM 6574 C CA . TRP B 1 178 ? -7.484 -17.25 -20.422 1 97.44 178 TRP B CA 1
ATOM 6575 C C . TRP B 1 178 ? -6.461 -17.406 -21.547 1 97.44 178 TRP B C 1
ATOM 6577 O O . TRP B 1 178 ? -5.332 -16.922 -21.438 1 97.44 178 TRP B O 1
ATOM 6587 N N . ILE B 1 179 ? -6.836 -18.125 -22.625 1 95.94 179 ILE B N 1
ATOM 6588 C CA . ILE B 1 179 ? -5.957 -18.312 -23.766 1 95.94 179 ILE B CA 1
ATOM 6589 C C . ILE B 1 179 ? -5.617 -16.969 -24.391 1 95.94 179 ILE B C 1
ATOM 6591 O O . ILE B 1 179 ? -4.449 -16.688 -24.688 1 95.94 179 ILE B O 1
ATOM 6595 N N . ALA B 1 180 ? -6.637 -16.188 -24.594 1 94.06 180 ALA B N 1
ATOM 6596 C CA . ALA B 1 180 ? -6.418 -14.852 -25.156 1 94.06 180 ALA B CA 1
ATOM 6597 C C . ALA B 1 180 ? -5.453 -14.039 -24.297 1 94.06 180 ALA B C 1
ATOM 6599 O O . ALA B 1 180 ? -4.551 -13.383 -24.812 1 94.06 180 ALA B O 1
ATOM 6600 N N . PHE B 1 181 ? -5.656 -14.062 -23.031 1 95.62 181 PHE B N 1
ATOM 6601 C CA . PHE B 1 181 ? -4.77 -13.359 -22.094 1 95.62 181 PHE B CA 1
ATOM 6602 C C . PHE B 1 181 ? -3.338 -13.859 -22.234 1 95.62 181 PHE B C 1
ATOM 6604 O O . PHE B 1 181 ? -2.404 -13.062 -22.359 1 95.62 181 PHE B O 1
ATOM 6611 N N . THR B 1 182 ? -3.115 -15.141 -22.188 1 96.31 182 THR B N 1
ATOM 6612 C CA . THR B 1 182 ? -1.798 -15.766 -22.266 1 96.31 182 THR B CA 1
ATOM 6613 C C . THR B 1 182 ? -1.119 -15.43 -23.594 1 96.31 182 THR B C 1
ATOM 6615 O O . THR B 1 182 ? 0.086 -15.172 -23.625 1 96.31 182 THR B O 1
ATOM 6618 N N . ASN B 1 183 ? -1.889 -15.398 -24.609 1 94 183 ASN B N 1
ATOM 6619 C CA . ASN B 1 183 ? -1.361 -15.188 -25.953 1 94 183 ASN B CA 1
ATOM 6620 C C . ASN B 1 183 ? -0.93 -13.742 -26.172 1 94 183 ASN B C 1
ATOM 6622 O O . ASN B 1 183 ? -0.278 -13.43 -27.172 1 94 183 ASN B O 1
ATOM 6626 N N . ARG B 1 184 ? -1.272 -12.898 -25.266 1 94.38 184 ARG B N 1
ATOM 6627 C CA . ARG B 1 184 ? -0.781 -11.531 -25.359 1 94.38 184 ARG B CA 1
ATOM 6628 C C . ARG B 1 184 ? 0.737 -11.477 -25.234 1 94.38 184 ARG B C 1
ATOM 6630 O O . ARG B 1 184 ? 1.396 -10.648 -25.859 1 94.38 184 ARG B O 1
ATOM 6637 N N . SER B 1 185 ? 1.274 -12.43 -24.422 1 96.56 185 SER B N 1
ATOM 6638 C CA . SER B 1 185 ? 2.705 -12.336 -24.156 1 96.56 185 SER B CA 1
ATOM 6639 C C . SER B 1 185 ? 3.404 -13.664 -24.391 1 96.56 185 SER B C 1
ATOM 6641 O O . SER B 1 185 ? 4.625 -13.711 -24.562 1 96.56 185 SER B O 1
ATOM 6643 N N . GLY B 1 186 ? 2.674 -14.695 -24.344 1 96.19 186 GLY B N 1
ATOM 6644 C CA . GLY B 1 186 ? 3.266 -15.945 -24.781 1 96.19 186 GLY B CA 1
ATOM 6645 C C . GLY B 1 186 ? 3.32 -17 -23.703 1 96.19 186 GLY B C 1
ATOM 6646 O O . GLY B 1 186 ? 3.473 -18.188 -24 1 96.19 186 GLY B O 1
ATOM 6647 N N . HIS B 1 187 ? 3.281 -16.609 -22.469 1 97.5 187 HIS B N 1
ATOM 6648 C CA . HIS B 1 187 ? 3.377 -17.531 -21.344 1 97.5 187 HIS B CA 1
ATOM 6649 C C . HIS B 1 187 ? 2.434 -17.125 -20.219 1 97.5 187 HIS B C 1
ATOM 6651 O O . HIS B 1 187 ? 2.152 -15.938 -20.031 1 97.5 187 HIS B O 1
ATOM 6657 N N . PRO B 1 188 ? 1.842 -18.047 -19.469 1 97 188 PRO B N 1
ATOM 6658 C CA . PRO B 1 188 ? 0.983 -17.672 -18.344 1 97 188 PRO B CA 1
ATOM 6659 C C . PRO B 1 188 ? 1.723 -16.875 -17.281 1 97 188 PRO B C 1
ATOM 6661 O O . PRO B 1 188 ? 2.943 -17 -17.141 1 97 188 PRO B O 1
ATOM 6664 N N . MET B 1 189 ? 0.993 -16.156 -16.5 1 94.88 189 MET B N 1
ATOM 6665 C CA . MET B 1 189 ? 1.549 -15.227 -15.516 1 94.88 189 MET B CA 1
ATOM 6666 C C . MET B 1 189 ? 2.262 -15.977 -14.398 1 94.88 189 MET B C 1
ATOM 6668 O O . MET B 1 189 ? 3.291 -15.523 -13.898 1 94.88 189 MET B O 1
ATOM 6672 N N . GLU B 1 190 ? 1.666 -17.062 -13.883 1 94.5 190 GLU B N 1
ATOM 6673 C CA . GLU B 1 190 ? 2.373 -17.922 -12.945 1 94.5 190 GLU B CA 1
ATOM 6674 C C . GLU B 1 190 ? 3.385 -18.812 -13.672 1 94.5 190 GLU B C 1
ATOM 6676 O O . GLU B 1 190 ? 3.246 -20.031 -13.688 1 94.5 190 GLU B O 1
ATOM 6681 N N . TYR B 1 191 ? 4.457 -18.188 -14.047 1 96.38 191 TYR B N 1
ATOM 6682 C CA . TYR B 1 191 ? 5.316 -18.75 -15.086 1 96.38 191 TYR B CA 1
ATOM 6683 C C . TYR B 1 191 ? 6.254 -19.797 -14.508 1 96.38 191 TYR B C 1
ATOM 6685 O O . TYR B 1 191 ? 6.691 -19.703 -13.359 1 96.38 191 TYR B O 1
ATOM 6693 N N . ASN B 1 192 ? 6.492 -20.781 -15.336 1 97.38 192 ASN B N 1
ATOM 6694 C CA . ASN B 1 192 ? 7.59 -21.734 -15.164 1 97.38 192 ASN B CA 1
ATOM 6695 C C . ASN B 1 192 ? 7.621 -22.312 -13.75 1 97.38 192 ASN B C 1
ATOM 6697 O O . ASN B 1 192 ? 8.695 -22.469 -13.172 1 97.38 192 ASN B O 1
ATOM 6701 N N . SER B 1 193 ? 6.418 -22.547 -13.172 1 96.25 193 SER B N 1
ATOM 6702 C CA . SER B 1 193 ? 6.285 -23.016 -11.797 1 96.25 193 SER B CA 1
ATOM 6703 C C . SER B 1 193 ? 6.16 -24.531 -11.734 1 96.25 193 SER B C 1
ATOM 6705 O O . SER B 1 193 ? 5.184 -25.094 -12.219 1 96.25 193 SER B O 1
ATOM 6707 N N . PRO B 1 194 ? 7.074 -25.203 -11.07 1 94.38 194 PRO B N 1
ATOM 6708 C CA . PRO B 1 194 ? 6.93 -26.656 -10.969 1 94.38 194 PRO B CA 1
ATOM 6709 C C . PRO B 1 194 ? 5.617 -27.078 -10.305 1 94.38 194 PRO B C 1
ATOM 6711 O O . PRO B 1 194 ? 4.984 -28.047 -10.742 1 94.38 194 PRO B O 1
ATOM 6714 N N . THR B 1 195 ? 5.195 -26.328 -9.359 1 93.12 195 THR B N 1
ATOM 6715 C CA . THR B 1 195 ? 3.977 -26.656 -8.625 1 93.12 195 THR B CA 1
ATOM 6716 C C . THR B 1 195 ? 2.738 -26.312 -9.445 1 93.12 195 THR B C 1
ATOM 6718 O O . THR B 1 195 ? 1.861 -27.141 -9.648 1 93.12 195 THR B O 1
ATOM 6721 N N . TYR B 1 196 ? 2.727 -25.172 -9.984 1 96.06 196 TYR B N 1
ATOM 6722 C CA . TYR B 1 196 ? 1.455 -24.688 -10.5 1 96.06 196 TYR B CA 1
ATOM 6723 C C . TYR B 1 196 ? 1.318 -24.984 -11.984 1 96.06 196 TYR B C 1
ATOM 6725 O O . TYR B 1 196 ? 0.205 -25.047 -12.516 1 96.06 196 TYR B O 1
ATOM 6733 N N . THR B 1 197 ? 2.41 -25.141 -12.68 1 97 197 THR B N 1
ATOM 6734 C CA . THR B 1 197 ? 2.281 -25.688 -14.016 1 97 197 THR B CA 1
ATOM 6735 C C . THR B 1 197 ? 1.729 -27.109 -13.961 1 97 197 THR B C 1
ATOM 6737 O O . THR B 1 197 ? 0.956 -27.531 -14.828 1 97 197 THR B O 1
ATOM 6740 N N . ALA B 1 198 ? 2.123 -27.797 -12.93 1 96.19 198 ALA B N 1
ATOM 6741 C CA . ALA B 1 198 ? 1.594 -29.141 -12.75 1 96.19 198 ALA B CA 1
ATOM 6742 C C . ALA B 1 198 ? 0.083 -29.125 -12.539 1 96.19 198 ALA B C 1
ATOM 6744 O O . ALA B 1 198 ? -0.647 -29.922 -13.133 1 96.19 198 ALA B O 1
ATOM 6745 N N . VAL B 1 199 ? -0.367 -28.234 -11.711 1 96.88 199 VAL B N 1
ATOM 6746 C CA . VAL B 1 199 ? -1.796 -28.078 -11.461 1 96.88 199 VAL B CA 1
ATOM 6747 C C . VAL B 1 199 ? -2.51 -27.734 -12.766 1 96.88 199 VAL B C 1
ATOM 6749 O O . VAL B 1 199 ? -3.551 -28.312 -13.086 1 96.88 199 VAL B O 1
ATOM 6752 N N . THR B 1 200 ? -1.933 -26.875 -13.508 1 98.19 200 THR B N 1
ATOM 6753 C CA . THR B 1 200 ? -2.529 -26.391 -14.75 1 98.19 200 THR B CA 1
ATOM 6754 C C . THR B 1 200 ? -2.6 -27.516 -15.781 1 98.19 200 THR B C 1
ATOM 6756 O O . THR B 1 200 ? -3.641 -27.734 -16.406 1 98.19 200 THR B O 1
ATOM 6759 N N . LEU B 1 201 ? -1.559 -28.297 -15.93 1 98.06 201 LEU B N 1
ATOM 6760 C CA . LEU B 1 201 ? -1.519 -29.375 -16.906 1 98.06 201 LEU B CA 1
ATOM 6761 C C . LEU B 1 201 ? -2.504 -30.484 -16.531 1 98.06 201 LEU B C 1
ATOM 6763 O O . LEU B 1 201 ? -3.162 -31.047 -17.406 1 98.06 201 LEU B O 1
ATOM 6767 N N . ARG B 1 202 ? -2.594 -30.75 -15.266 1 97.31 202 ARG B N 1
ATOM 6768 C CA . ARG B 1 202 ? -3.566 -31.734 -14.82 1 97.31 202 ARG B CA 1
ATOM 6769 C C . ARG B 1 202 ? -4.988 -31.297 -15.148 1 97.31 202 ARG B C 1
ATOM 6771 O O . ARG B 1 202 ? -5.801 -32.094 -15.617 1 97.31 202 ARG B O 1
ATOM 6778 N N . ALA B 1 203 ? -5.27 -30.078 -14.898 1 98.44 203 ALA B N 1
ATOM 6779 C CA . ALA B 1 203 ? -6.598 -29.547 -15.203 1 98.44 203 ALA B CA 1
ATOM 6780 C C . ALA B 1 203 ? -6.883 -29.609 -16.703 1 98.44 203 ALA B C 1
ATOM 6782 O O . ALA B 1 203 ? -7.977 -29.984 -17.125 1 98.44 203 ALA B O 1
ATOM 6783 N N . LEU B 1 204 ? -5.922 -29.219 -17.516 1 98.31 204 LEU B N 1
ATOM 6784 C CA . LEU B 1 204 ? -6.09 -29.25 -18.969 1 98.31 204 LEU B CA 1
ATOM 6785 C C . LEU B 1 204 ? -6.301 -30.672 -19.453 1 98.31 204 LEU B C 1
ATOM 6787 O O . LEU B 1 204 ? -7.105 -30.906 -20.359 1 98.31 204 LEU B O 1
ATOM 6791 N N . LYS B 1 205 ? -5.578 -31.594 -18.875 1 98.06 205 LYS B N 1
ATOM 6792 C CA . LYS B 1 205 ? -5.773 -33 -19.219 1 98.06 205 LYS B CA 1
ATOM 6793 C C . LYS B 1 205 ? -7.203 -33.438 -18.922 1 98.06 205 LYS B C 1
ATOM 6795 O O . LYS B 1 205 ? -7.836 -34.094 -19.734 1 98.06 205 LYS B O 1
ATOM 6800 N N . ARG B 1 206 ? -7.691 -33.062 -17.828 1 97.94 206 ARG B N 1
ATOM 6801 C CA . ARG B 1 206 ? -9.047 -33.438 -17.438 1 97.94 206 ARG B CA 1
ATOM 6802 C C . ARG B 1 206 ? -10.078 -32.781 -18.344 1 97.94 206 ARG B C 1
ATOM 6804 O O . ARG B 1 206 ? -11.109 -33.375 -18.672 1 97.94 206 ARG B O 1
ATOM 6811 N N . LEU B 1 207 ? -9.867 -31.547 -18.688 1 98.44 207 LEU B N 1
ATOM 6812 C CA . LEU B 1 207 ? -10.734 -30.891 -19.656 1 98.44 207 LEU B CA 1
ATOM 6813 C C . LEU B 1 207 ? -10.781 -31.688 -20.969 1 98.44 207 LEU B C 1
ATOM 6815 O O . LEU B 1 207 ? -11.867 -31.938 -21.5 1 98.44 207 LEU B O 1
ATOM 6819 N N . THR B 1 208 ? -9.617 -32.062 -21.453 1 97.19 208 THR B N 1
ATOM 6820 C CA . THR B 1 208 ? -9.5 -32.812 -22.703 1 97.19 208 THR B CA 1
ATOM 6821 C C . THR B 1 208 ? -10.227 -34.156 -22.594 1 97.19 208 THR B C 1
ATOM 6823 O O . THR B 1 208 ? -10.906 -34.562 -23.547 1 97.19 208 THR B O 1
ATOM 6826 N N . ASP B 1 209 ? -10.203 -34.75 -21.453 1 97.25 209 ASP B N 1
ATOM 6827 C CA . ASP B 1 209 ? -10.688 -36.125 -21.281 1 97.25 209 ASP B CA 1
ATOM 6828 C C . ASP B 1 209 ? -12.188 -36.125 -21.016 1 97.25 209 ASP B C 1
ATOM 6830 O O . ASP B 1 209 ? -12.883 -37.094 -21.391 1 97.25 209 ASP B O 1
ATOM 6834 N N . LEU B 1 210 ? -12.68 -35.094 -20.375 1 98.25 210 LEU B N 1
ATOM 6835 C CA . LEU B 1 210 ? -13.992 -35.281 -19.766 1 98.25 210 LEU B CA 1
ATOM 6836 C C . LEU B 1 210 ? -15.008 -34.281 -20.328 1 98.25 210 LEU B C 1
ATOM 6838 O O . LEU B 1 210 ? -16.219 -34.531 -20.25 1 98.25 210 LEU B O 1
ATOM 6842 N N . VAL B 1 211 ? -14.578 -33.188 -20.828 1 98.44 211 VAL B N 1
ATOM 6843 C CA . VAL B 1 211 ? -15.531 -32.188 -21.297 1 98.44 211 VAL B CA 1
ATOM 6844 C C . VAL B 1 211 ? -16.156 -32.656 -22.609 1 98.44 211 VAL B C 1
ATOM 6846 O O . VAL B 1 211 ? -15.469 -33.219 -23.453 1 98.44 211 VAL B O 1
ATOM 6849 N N . ARG B 1 212 ? -17.422 -32.375 -22.844 1 97.69 212 ARG B N 1
ATOM 6850 C CA . ARG B 1 212 ? -18.141 -32.812 -24.031 1 97.69 212 ARG B CA 1
ATOM 6851 C C . ARG B 1 212 ? -17.969 -31.828 -25.188 1 97.69 212 ARG B C 1
ATOM 6853 O O . ARG B 1 212 ? -17.906 -32.25 -26.344 1 97.69 212 ARG B O 1
ATOM 6860 N N . ASP B 1 213 ? -17.875 -30.578 -24.875 1 97.06 213 ASP B N 1
ATOM 6861 C CA . ASP B 1 213 ? -17.734 -29.547 -25.906 1 97.06 213 ASP B CA 1
ATOM 6862 C C . ASP B 1 213 ? -16.406 -29.719 -26.656 1 97.06 213 ASP B C 1
ATOM 6864 O O . ASP B 1 213 ? -15.336 -29.531 -26.078 1 97.06 213 ASP B O 1
ATOM 6868 N N . GLU B 1 214 ? -16.438 -29.953 -27.891 1 95 214 GLU B N 1
ATOM 6869 C CA . GLU B 1 214 ? -15.273 -30.312 -28.688 1 95 214 GLU B CA 1
ATOM 6870 C C . GLU B 1 214 ? -14.297 -29.141 -28.781 1 95 214 GLU B C 1
ATOM 6872 O O . GLU B 1 214 ? -13.078 -29.328 -28.719 1 95 214 GLU B O 1
ATOM 6877 N N . ALA B 1 215 ? -14.828 -27.938 -28.984 1 94.62 215 ALA B N 1
ATOM 6878 C CA . ALA B 1 215 ? -13.953 -26.766 -29.094 1 94.62 215 ALA B CA 1
ATOM 6879 C C . ALA B 1 215 ? -13.117 -26.594 -27.828 1 94.62 215 ALA B C 1
ATOM 6881 O O . ALA B 1 215 ? -11.93 -26.266 -27.891 1 94.62 215 ALA B O 1
ATOM 6882 N N . THR B 1 216 ? -13.773 -26.812 -26.688 1 96.81 216 THR B N 1
ATOM 6883 C CA . THR B 1 216 ? -13.094 -26.688 -25.406 1 96.81 216 THR B CA 1
ATOM 6884 C C . THR B 1 216 ? -12.008 -27.766 -25.266 1 96.81 216 THR B C 1
ATOM 6886 O O . THR B 1 216 ? -10.898 -27.469 -24.828 1 96.81 216 THR B O 1
ATOM 6889 N N . ARG B 1 217 ? -12.242 -28.969 -25.656 1 96.56 217 ARG B N 1
ATOM 6890 C CA . ARG B 1 217 ? -11.266 -30.047 -25.609 1 96.56 217 ARG B CA 1
ATOM 6891 C C . ARG B 1 217 ? -10.055 -29.719 -26.484 1 96.56 217 ARG B C 1
ATOM 6893 O O . ARG B 1 217 ? -8.914 -29.938 -26.062 1 96.56 217 ARG B O 1
ATOM 6900 N N . GLN B 1 218 ? -10.328 -29.234 -27.641 1 94.06 218 GLN B N 1
ATOM 6901 C CA . GLN B 1 218 ? -9.258 -28.891 -28.578 1 94.06 218 GLN B CA 1
ATOM 6902 C C . GLN B 1 218 ? -8.367 -27.781 -28.016 1 94.06 218 GLN B C 1
ATOM 6904 O O . GLN B 1 218 ? -7.141 -27.859 -28.109 1 94.06 218 GLN B O 1
ATOM 6909 N N . ARG B 1 219 ? -9.008 -26.781 -27.469 1 95.5 219 ARG B N 1
ATOM 6910 C CA . ARG B 1 219 ? -8.273 -25.656 -26.875 1 95.5 219 ARG B CA 1
ATOM 6911 C C . ARG B 1 219 ? -7.406 -26.125 -25.719 1 95.5 219 ARG B C 1
ATOM 6913 O O . ARG B 1 219 ? -6.238 -25.75 -25.609 1 95.5 219 ARG B O 1
ATOM 6920 N N . ALA B 1 220 ? -7.98 -26.969 -24.891 1 97.19 220 ALA B N 1
ATOM 6921 C CA . ALA B 1 220 ? -7.258 -27.484 -23.734 1 97.19 220 ALA B CA 1
ATOM 6922 C C . ALA B 1 220 ? -6.039 -28.297 -24.172 1 97.19 220 ALA B C 1
ATOM 6924 O O . ALA B 1 220 ? -4.953 -28.156 -23.594 1 97.19 220 ALA B O 1
ATOM 6925 N N . ARG B 1 221 ? -6.184 -29.094 -25.156 1 95.19 221 ARG B N 1
ATOM 6926 C CA . ARG B 1 221 ? -5.098 -29.922 -25.656 1 95.19 221 ARG B CA 1
ATOM 6927 C C . ARG B 1 221 ? -3.963 -29.062 -26.219 1 95.19 221 ARG B C 1
ATOM 6929 O O . ARG B 1 221 ? -2.789 -29.359 -25.984 1 95.19 221 ARG B O 1
ATOM 6936 N N . ALA B 1 222 ? -4.316 -28.094 -26.938 1 94.12 222 ALA B N 1
ATOM 6937 C CA . ALA B 1 222 ? -3.316 -27.219 -27.547 1 94.12 222 ALA B CA 1
ATOM 6938 C C . ALA B 1 222 ? -2.529 -26.469 -26.484 1 94.12 222 ALA B C 1
ATOM 6940 O O . ALA B 1 222 ? -1.312 -26.312 -26.594 1 94.12 222 ALA B O 1
ATOM 6941 N N . MET B 1 223 ? -3.238 -25.984 -25.516 1 96.19 223 MET B N 1
ATOM 6942 C CA . MET B 1 223 ? -2.559 -25.25 -24.438 1 96.19 223 MET B CA 1
ATOM 6943 C C . MET B 1 223 ? -1.666 -26.172 -23.625 1 96.19 223 MET B C 1
ATOM 6945 O O . MET B 1 223 ? -0.587 -25.781 -23.188 1 96.19 223 MET B O 1
ATOM 6949 N N . ALA B 1 224 ? -2.141 -27.391 -23.375 1 97.06 224 ALA B N 1
ATOM 6950 C CA . ALA B 1 224 ? -1.304 -28.375 -22.688 1 97.06 224 ALA B CA 1
ATOM 6951 C C . ALA B 1 224 ? -0.007 -28.625 -23.453 1 97.06 224 ALA B C 1
ATOM 6953 O O . ALA B 1 224 ? 1.068 -28.719 -22.859 1 97.06 224 ALA B O 1
ATOM 6954 N N . ALA B 1 225 ? -0.125 -28.719 -24.75 1 96.19 225 ALA B N 1
ATOM 6955 C CA . ALA B 1 225 ? 1.053 -28.938 -25.594 1 96.19 225 ALA B CA 1
ATOM 6956 C C . ALA B 1 225 ? 2.021 -27.766 -25.469 1 96.19 225 ALA B C 1
ATOM 6958 O O . ALA B 1 225 ? 3.23 -27.953 -25.328 1 96.19 225 ALA B O 1
ATOM 6959 N N . ARG B 1 226 ? 1.532 -26.578 -25.531 1 96.75 226 ARG B N 1
ATOM 6960 C CA . ARG B 1 226 ? 2.387 -25.406 -25.438 1 96.75 226 ARG B CA 1
ATOM 6961 C C . ARG B 1 226 ? 3.086 -25.328 -24.094 1 96.75 226 ARG B C 1
ATOM 6963 O O . ARG B 1 226 ? 4.258 -24.953 -24.016 1 96.75 226 ARG B O 1
ATOM 6970 N N . LEU B 1 227 ? 2.344 -25.609 -23.047 1 97.5 227 LEU B N 1
ATOM 6971 C CA . LEU B 1 227 ? 2.941 -25.594 -21.719 1 97.5 227 LEU B CA 1
ATOM 6972 C C . LEU B 1 227 ? 3.986 -26.688 -21.578 1 97.5 227 LEU B C 1
ATOM 6974 O O . LEU B 1 227 ? 5.043 -26.484 -20.984 1 97.5 227 LEU B O 1
ATOM 6978 N N . ALA B 1 228 ? 3.639 -27.812 -22.141 1 97 228 ALA B N 1
ATOM 6979 C CA . ALA B 1 228 ? 4.582 -28.938 -22.109 1 97 228 ALA B CA 1
ATOM 6980 C C . ALA B 1 228 ? 5.887 -28.562 -22.812 1 97 228 ALA B C 1
ATOM 6982 O O . ALA B 1 228 ? 6.969 -28.969 -22.375 1 97 228 ALA B O 1
ATOM 6983 N N . LEU B 1 229 ? 5.781 -27.875 -23.906 1 97.31 229 LEU B N 1
ATOM 6984 C CA . LEU B 1 229 ? 6.961 -27.375 -24.594 1 97.31 229 LEU B CA 1
ATOM 6985 C C . LEU B 1 229 ? 7.84 -26.562 -23.641 1 97.31 229 LEU B C 1
ATOM 6987 O O . LEU B 1 229 ? 9.047 -26.797 -23.562 1 97.31 229 LEU B O 1
ATOM 6991 N N . SER B 1 230 ? 7.254 -25.656 -22.953 1 97.94 230 SER B N 1
ATOM 6992 C CA . SER B 1 230 ? 8.008 -24.828 -22.016 1 97.94 230 SER B CA 1
ATOM 6993 C C . SER B 1 230 ? 8.664 -25.672 -20.938 1 97.94 230 SER B C 1
ATOM 6995 O O . SER B 1 230 ? 9.82 -25.438 -20.562 1 97.94 230 SER B O 1
ATOM 6997 N N . VAL B 1 231 ? 7.926 -26.625 -20.391 1 98 231 VAL B N 1
ATOM 6998 C CA . VAL B 1 231 ? 8.477 -27.484 -19.344 1 98 231 VAL B CA 1
ATOM 6999 C C . VAL B 1 231 ? 9.727 -28.188 -19.875 1 98 231 VAL B C 1
ATOM 7001 O O . VAL B 1 231 ? 10.773 -28.172 -19.219 1 98 231 VAL B O 1
ATOM 7004 N N . ALA B 1 232 ? 9.602 -28.734 -21.016 1 97.81 232 ALA B N 1
ATOM 7005 C CA . ALA B 1 232 ? 10.719 -29.469 -21.609 1 97.81 232 ALA B CA 1
ATOM 7006 C C . ALA B 1 232 ? 11.93 -28.562 -21.797 1 97.81 232 ALA B C 1
ATOM 7008 O O . ALA B 1 232 ? 13.07 -28.984 -21.594 1 97.81 232 ALA B O 1
ATOM 7009 N N . LEU B 1 233 ? 11.688 -27.375 -22.203 1 98.12 233 LEU B N 1
ATOM 7010 C CA . LEU B 1 233 ? 12.758 -26.422 -22.484 1 98.12 233 LEU B CA 1
ATOM 7011 C C . LEU B 1 233 ? 13.484 -26.016 -21.203 1 98.12 233 LEU B C 1
ATOM 7013 O O . LEU B 1 233 ? 14.609 -25.516 -21.266 1 98.12 233 LEU B O 1
ATOM 7017 N N . HIS B 1 234 ? 12.906 -26.266 -20.062 1 98.31 234 HIS B N 1
ATOM 7018 C CA . HIS B 1 234 ? 13.477 -25.734 -18.828 1 98.31 234 HIS B CA 1
ATOM 7019 C C . HIS B 1 234 ? 13.977 -26.859 -17.938 1 98.31 234 HIS B C 1
ATOM 7021 O O . HIS B 1 234 ? 14.438 -26.625 -16.828 1 98.31 234 HIS B O 1
ATOM 7027 N N . ILE B 1 235 ? 13.867 -28.047 -18.359 1 98.19 235 ILE B N 1
ATOM 7028 C CA . ILE B 1 235 ? 14.453 -29.141 -17.594 1 98.19 235 ILE B CA 1
ATOM 7029 C C . ILE B 1 235 ? 15.969 -29.172 -17.812 1 98.19 235 ILE B C 1
ATOM 7031 O O . ILE B 1 235 ? 16.438 -29.312 -18.953 1 98.19 235 ILE B O 1
ATOM 7035 N N . HIS B 1 236 ? 16.688 -29.062 -16.812 1 97.75 236 HIS B N 1
ATOM 7036 C CA . HIS B 1 236 ? 18.141 -29.141 -16.875 1 97.75 236 HIS B CA 1
ATOM 7037 C C . HIS B 1 236 ? 18.609 -30.578 -17.016 1 97.75 236 HIS B C 1
ATOM 7039 O O . HIS B 1 236 ? 18.344 -31.406 -16.141 1 97.75 236 HIS B O 1
ATOM 7045 N N . ALA B 1 237 ? 19.344 -30.812 -17.969 1 96 237 ALA B N 1
ATOM 7046 C CA . ALA B 1 237 ? 19.719 -32.188 -18.266 1 96 237 ALA B CA 1
ATOM 7047 C C . ALA B 1 237 ? 20.672 -32.75 -17.203 1 96 237 ALA B C 1
ATOM 7049 O O . ALA B 1 237 ? 20.625 -33.938 -16.891 1 96 237 ALA B O 1
ATOM 7050 N N . GLY B 1 238 ? 21.484 -31.906 -16.688 1 95.38 238 GLY B N 1
ATOM 7051 C CA . GLY B 1 238 ? 22.5 -32.344 -15.742 1 95.38 238 GLY B CA 1
ATOM 7052 C C . GLY B 1 238 ? 21.938 -32.781 -14.406 1 95.38 238 GLY B C 1
ATOM 7053 O O . GLY B 1 238 ? 22.422 -33.75 -13.797 1 95.38 238 GLY B O 1
ATOM 7054 N N . THR B 1 239 ? 20.891 -32.188 -13.953 1 96 239 THR B N 1
ATOM 7055 C CA . THR B 1 239 ? 20.375 -32.438 -12.617 1 96 239 THR B CA 1
ATOM 7056 C C . THR B 1 239 ? 18.969 -33.062 -12.695 1 96 239 THR B C 1
ATOM 7058 O O . THR B 1 239 ? 18.469 -33.594 -11.703 1 96 239 THR B O 1
ATOM 7061 N N . GLY B 1 240 ? 18.312 -32.875 -13.789 1 96.19 240 GLY B N 1
ATOM 7062 C CA . GLY B 1 240 ? 16.938 -33.312 -13.938 1 96.19 240 GLY B CA 1
ATOM 7063 C C . GLY B 1 240 ? 15.945 -32.312 -13.32 1 96.19 240 GLY B C 1
ATOM 7064 O O . GLY B 1 240 ? 14.734 -32.562 -13.352 1 96.19 240 GLY B O 1
ATOM 7065 N N . ARG B 1 241 ? 16.484 -31.281 -12.781 1 97.06 241 ARG B N 1
ATOM 7066 C CA . ARG B 1 241 ? 15.633 -30.312 -12.094 1 97.06 241 ARG B CA 1
ATOM 7067 C C . ARG B 1 241 ? 15.008 -29.344 -13.094 1 97.06 241 ARG B C 1
ATOM 7069 O O . ARG B 1 241 ? 15.523 -29.156 -14.195 1 97.06 241 ARG B O 1
ATOM 7076 N N . TRP B 1 242 ? 13.836 -28.766 -12.688 1 97.44 242 TRP B N 1
ATOM 7077 C CA . TRP B 1 242 ? 13.172 -27.703 -13.43 1 97.44 242 TRP B CA 1
ATOM 7078 C C . TRP B 1 242 ? 13.875 -26.375 -13.203 1 97.44 242 TRP B C 1
ATOM 7080 O O . TRP B 1 242 ? 13.695 -25.734 -12.156 1 97.44 242 TRP B O 1
ATOM 7090 N N . ALA B 1 243 ? 14.688 -25.922 -14.195 1 98 243 ALA B N 1
ATOM 7091 C CA . ALA B 1 243 ? 15.508 -24.719 -14.07 1 98 243 ALA B CA 1
ATOM 7092 C C . ALA B 1 243 ? 14.641 -23.469 -14 1 98 243 ALA B C 1
ATOM 7094 O O . ALA B 1 243 ? 13.57 -23.406 -14.617 1 98 243 ALA B O 1
ATOM 7095 N N . GLY B 1 244 ? 15.125 -22.453 -13.305 1 97.75 244 GLY B N 1
ATOM 7096 C CA . GLY B 1 244 ? 14.398 -21.203 -13.156 1 97.75 244 GLY B CA 1
ATOM 7097 C C . GLY B 1 244 ? 14.617 -20.25 -14.312 1 97.75 244 GLY B C 1
ATOM 7098 O O . GLY B 1 244 ? 15.18 -20.625 -15.336 1 97.75 244 GLY B O 1
ATOM 7099 N N . PRO B 1 245 ? 14.133 -19.016 -14.016 1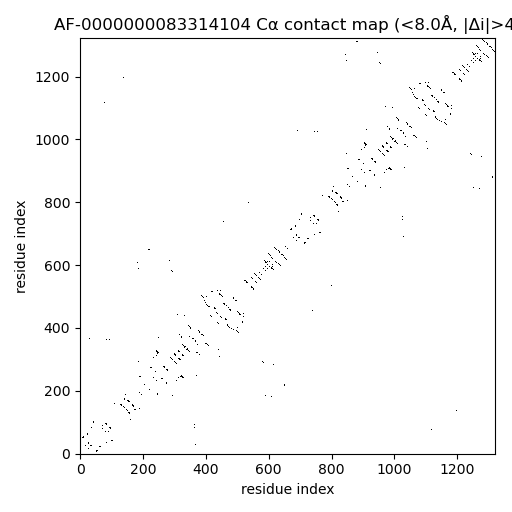 98.31 245 PRO B N 1
ATOM 7100 C CA . PRO B 1 245 ? 13.445 -18.531 -12.812 1 98.31 245 PRO B CA 1
ATOM 7101 C C . PRO B 1 245 ? 12.023 -19.078 -12.688 1 98.31 245 PRO B C 1
ATOM 7103 O O . PRO B 1 245 ? 11.492 -19.656 -13.641 1 98.31 245 PRO B O 1
ATOM 7106 N N . HIS B 1 246 ? 11.453 -19.062 -11.461 1 97.69 246 HIS B N 1
ATOM 7107 C CA . HIS B 1 246 ? 10.102 -19.547 -11.188 1 97.69 246 HIS B CA 1
ATOM 7108 C C . HIS B 1 246 ? 9.195 -18.422 -10.703 1 97.69 246 HIS B C 1
ATOM 7110 O O . HIS B 1 246 ? 9.578 -17.625 -9.836 1 97.69 246 HIS B O 1
ATOM 7116 N N . GLY B 1 247 ? 7.996 -18.328 -11.289 1 95.88 247 GLY B N 1
ATOM 7117 C CA . GLY B 1 247 ? 7.016 -17.375 -10.797 1 95.88 247 GLY B CA 1
ATOM 7118 C C . GLY B 1 247 ? 6.496 -17.734 -9.414 1 95.88 247 GLY B C 1
ATOM 7119 O O . GLY B 1 247 ? 6.133 -16.844 -8.641 1 95.88 247 GLY B O 1
ATOM 7120 N N . ARG B 1 248 ? 6.406 -18.953 -9.125 1 93.94 248 ARG B N 1
ATOM 7121 C CA . ARG B 1 248 ? 6.02 -19.5 -7.824 1 93.94 248 ARG B CA 1
ATOM 7122 C C . ARG B 1 248 ? 6.648 -20.875 -7.602 1 93.94 248 ARG B C 1
ATOM 7124 O O . ARG B 1 248 ? 6.473 -21.781 -8.414 1 93.94 248 ARG B O 1
ATOM 7131 N N . ALA B 1 249 ? 7.352 -21 -6.523 1 91.75 249 ALA B N 1
ATOM 7132 C CA . ALA B 1 249 ? 7.953 -22.281 -6.176 1 91.75 249 ALA B CA 1
ATOM 7133 C C . ALA B 1 249 ? 8.148 -22.406 -4.668 1 91.75 249 ALA B C 1
ATOM 7135 O O . ALA B 1 249 ? 8.234 -21.406 -3.963 1 91.75 249 ALA B O 1
ATOM 7136 N N . TYR B 1 250 ? 8.281 -23.656 -4.188 1 89.69 250 TYR B N 1
ATOM 7137 C CA . TYR B 1 250 ? 8.359 -23.922 -2.754 1 89.69 250 TYR B CA 1
ATOM 7138 C C . TYR B 1 250 ? 9.711 -24.516 -2.387 1 89.69 250 TYR B C 1
ATOM 7140 O O . TYR B 1 250 ? 10.398 -25.094 -3.236 1 89.69 250 TYR B O 1
ATOM 7148 N N . GLN B 1 251 ? 10.047 -24.453 -1.162 1 89.38 251 GLN B N 1
ATOM 7149 C CA . GLN B 1 251 ? 11.367 -24.766 -0.625 1 89.38 251 GLN B CA 1
ATOM 7150 C C . GLN B 1 251 ? 11.773 -26.188 -0.954 1 89.38 251 GLN B C 1
ATOM 7152 O O . GLN B 1 251 ? 12.922 -26.453 -1.306 1 89.38 251 GLN B O 1
ATOM 7157 N N . PRO B 1 252 ? 10.938 -27.156 -0.913 1 86.56 252 PRO B N 1
ATOM 7158 C CA . PRO B 1 252 ? 11.383 -28.531 -1.157 1 86.56 252 PRO B CA 1
ATOM 7159 C C . PRO B 1 252 ? 11.953 -28.719 -2.559 1 86.56 252 PRO B C 1
ATOM 7161 O O . PRO B 1 252 ? 12.906 -29.484 -2.736 1 86.56 252 PRO B O 1
ATOM 7164 N N . SER B 1 253 ? 11.406 -28.016 -3.477 1 86.38 253 SER B N 1
ATOM 7165 C CA . SER B 1 253 ? 11.945 -28.109 -4.828 1 86.38 253 SER B CA 1
ATOM 7166 C C . SER B 1 253 ? 13.273 -27.359 -4.945 1 86.38 253 SER B C 1
ATOM 7168 O O . SER B 1 253 ? 14.188 -27.812 -5.629 1 86.38 253 SER B O 1
ATOM 7170 N N . VAL B 1 254 ? 13.43 -26.312 -4.254 1 88.75 254 VAL B N 1
ATOM 7171 C CA . VAL B 1 254 ? 14.625 -25.469 -4.336 1 88.75 254 VAL B CA 1
ATOM 7172 C C . VAL B 1 254 ? 15.805 -26.188 -3.693 1 88.75 254 VAL B C 1
ATOM 7174 O O . VAL B 1 254 ? 16.922 -26.172 -4.234 1 88.75 254 VAL B O 1
ATOM 7177 N N . VAL B 1 255 ? 15.516 -26.891 -2.619 1 88.25 255 VAL B N 1
ATOM 7178 C CA . VAL B 1 255 ? 16.625 -27.531 -1.913 1 88.25 255 VAL B CA 1
ATOM 7179 C C . VAL B 1 255 ? 16.781 -28.984 -2.379 1 88.25 255 VAL B C 1
ATOM 7181 O O . VAL B 1 255 ? 17.5 -29.766 -1.763 1 88.25 255 VAL B O 1
ATOM 7184 N N . CYS B 1 256 ? 16 -29.406 -3.334 1 89.5 256 CYS B N 1
ATOM 7185 C CA . CYS B 1 256 ? 16.109 -30.703 -3.998 1 89.5 256 CYS B CA 1
ATOM 7186 C C . CYS B 1 256 ? 15.742 -31.844 -3.051 1 89.5 256 CYS B C 1
ATOM 7188 O O . CYS B 1 256 ? 16.391 -32.875 -3.049 1 89.5 256 CYS B O 1
ATOM 7190 N N . GLU B 1 257 ? 14.758 -31.531 -2.297 1 87.12 257 GLU B N 1
ATOM 7191 C CA . GLU B 1 257 ? 14.227 -32.562 -1.403 1 87.12 257 GLU B CA 1
ATOM 7192 C C . GLU B 1 257 ? 13.258 -33.469 -2.139 1 87.12 257 GLU B C 1
ATOM 7194 O O . GLU B 1 257 ? 13.07 -34.625 -1.747 1 87.12 257 GLU B O 1
ATOM 7199 N N . THR B 1 258 ? 12.641 -33.031 -3.16 1 89.81 258 THR B N 1
ATOM 7200 C CA . THR B 1 258 ? 11.719 -33.812 -3.975 1 89.81 258 THR B CA 1
ATOM 7201 C C . THR B 1 258 ? 12.461 -34.5 -5.113 1 89.81 258 THR B C 1
ATOM 7203 O O . THR B 1 258 ? 13.578 -34.125 -5.453 1 89.81 258 THR B O 1
ATOM 7206 N N . PRO B 1 259 ? 11.82 -35.531 -5.676 1 92.75 259 PRO B N 1
ATOM 7207 C CA . PRO B 1 259 ? 12.43 -36.094 -6.887 1 92.75 259 PRO B CA 1
ATOM 7208 C C . PRO B 1 259 ? 12.609 -35.062 -7.992 1 92.75 259 PRO B C 1
ATOM 7210 O O . PRO B 1 259 ? 11.867 -34.062 -8.047 1 92.75 259 PRO B O 1
ATOM 7213 N N . PRO B 1 260 ? 13.688 -35.312 -8.781 1 95.44 260 PRO B N 1
ATOM 7214 C CA . PRO B 1 260 ? 13.867 -34.375 -9.883 1 95.44 260 PRO B CA 1
ATOM 7215 C C . PRO B 1 260 ? 12.633 -34.25 -10.773 1 95.44 260 PRO B C 1
ATOM 7217 O O . PRO B 1 260 ? 11.953 -35.25 -11.023 1 95.44 260 PRO B O 1
ATOM 7220 N N . GLU B 1 261 ? 12.359 -33.125 -11.266 1 96.56 261 GLU B N 1
ATOM 7221 C CA . GLU B 1 261 ? 11.125 -32.812 -11.984 1 96.56 261 GLU B CA 1
ATOM 7222 C C . GLU B 1 261 ? 11.086 -33.531 -13.336 1 96.56 261 GLU B C 1
ATOM 7224 O O . GLU B 1 261 ? 10.016 -33.688 -13.938 1 96.56 261 GLU B O 1
ATOM 7229 N N . VAL B 1 262 ? 12.188 -33.969 -13.867 1 96.94 262 VAL B N 1
ATOM 7230 C CA . VAL B 1 262 ? 12.195 -34.75 -15.109 1 96.94 262 VAL B CA 1
ATOM 7231 C C . VAL B 1 262 ? 11.359 -36 -14.945 1 96.94 262 VAL B C 1
ATOM 7233 O O . VAL B 1 262 ? 10.719 -36.469 -15.891 1 96.94 262 VAL B O 1
ATOM 7236 N N . GLU B 1 263 ? 11.375 -36.531 -13.766 1 97 263 GLU B N 1
ATOM 7237 C CA . GLU B 1 263 ? 10.547 -37.719 -13.5 1 97 263 GLU B CA 1
ATOM 7238 C C . GLU B 1 263 ? 9.062 -37.375 -13.633 1 97 263 GLU B C 1
ATOM 7240 O O . GLU B 1 263 ? 8.289 -38.188 -14.148 1 97 263 GLU B O 1
ATOM 7245 N N . MET B 1 264 ? 8.719 -36.281 -13.148 1 96.75 264 MET B N 1
ATOM 7246 C CA . MET B 1 264 ? 7.344 -35.844 -13.297 1 96.75 264 MET B CA 1
ATOM 7247 C C . MET B 1 264 ? 6.977 -35.688 -14.766 1 96.75 264 MET B C 1
ATOM 7249 O O . MET B 1 264 ? 5.902 -36.125 -15.188 1 96.75 264 MET B O 1
ATOM 7253 N N . LEU B 1 265 ? 7.824 -35.062 -15.539 1 97.56 265 LEU B N 1
ATOM 7254 C CA . LEU B 1 265 ? 7.586 -34.906 -16.969 1 97.56 265 LEU B CA 1
ATOM 7255 C C . LEU B 1 265 ? 7.457 -36.25 -17.656 1 97.56 265 LEU B C 1
ATOM 7257 O O . LEU B 1 265 ? 6.574 -36.438 -18.5 1 97.56 265 LEU B O 1
ATOM 7261 N N . GLN B 1 266 ? 8.266 -37.156 -17.297 1 97.31 266 GLN B N 1
ATOM 7262 C CA . GLN B 1 266 ? 8.211 -38.5 -17.875 1 97.31 266 GLN B CA 1
ATOM 7263 C C . GLN B 1 266 ? 6.887 -39.188 -17.562 1 97.31 266 GLN B C 1
ATOM 7265 O O . GLN B 1 266 ? 6.285 -39.812 -18.422 1 97.31 266 GLN B O 1
ATOM 7270 N N . ALA B 1 267 ? 6.492 -39.031 -16.375 1 97.38 267 ALA B N 1
ATOM 7271 C CA . ALA B 1 267 ? 5.199 -39.594 -15.977 1 97.38 267 ALA B CA 1
ATOM 7272 C C . ALA B 1 267 ? 4.066 -38.969 -16.797 1 97.38 267 ALA B C 1
ATOM 7274 O O . ALA B 1 267 ? 3.127 -39.656 -17.188 1 97.38 267 ALA B O 1
ATOM 7275 N N . TRP B 1 268 ? 4.137 -37.656 -17.047 1 97.69 268 TRP B N 1
ATOM 7276 C CA . TRP B 1 268 ? 3.127 -36.969 -17.844 1 97.69 268 TRP B CA 1
ATOM 7277 C C . TRP B 1 268 ? 3.115 -37.469 -19.281 1 97.69 268 TRP B C 1
ATOM 7279 O O . TRP B 1 268 ? 2.057 -37.531 -19.906 1 97.69 268 TRP B O 1
ATOM 7289 N N . ILE B 1 269 ? 4.25 -37.781 -19.781 1 96.88 269 ILE B N 1
ATOM 7290 C CA . ILE B 1 269 ? 4.348 -38.344 -21.125 1 96.88 269 ILE B CA 1
ATOM 7291 C C . ILE B 1 269 ? 3.701 -39.719 -21.156 1 96.88 269 ILE B C 1
ATOM 7293 O O . ILE B 1 269 ? 2.895 -40 -22.047 1 96.88 269 ILE B O 1
ATOM 7297 N N . GLU B 1 270 ? 3.986 -40.5 -20.234 1 96.69 270 GLU B N 1
ATOM 7298 C CA . GLU B 1 270 ? 3.514 -41.875 -20.172 1 96.69 270 GLU B CA 1
ATOM 7299 C C . GLU B 1 270 ? 1.995 -41.938 -20.031 1 96.69 270 GLU B C 1
ATOM 7301 O O . GLU B 1 270 ? 1.342 -42.781 -20.656 1 96.69 270 GLU B O 1
ATOM 7306 N N . ASP B 1 271 ? 1.472 -41.062 -19.234 1 95.19 271 ASP B N 1
ATOM 7307 C CA . ASP B 1 271 ? 0.04 -41.188 -18.969 1 95.19 271 ASP B CA 1
ATOM 7308 C C . ASP B 1 271 ? -0.766 -40.312 -19.938 1 95.19 271 ASP B C 1
ATOM 7310 O O . ASP B 1 271 ? -1.989 -40.219 -19.812 1 95.19 271 ASP B O 1
ATOM 7314 N N . GLY B 1 272 ? -0.102 -39.562 -20.844 1 94.62 272 GLY B N 1
ATOM 7315 C CA . GLY B 1 272 ? -0.774 -38.812 -21.906 1 94.62 272 GLY B CA 1
ATOM 7316 C C . GLY B 1 272 ? -1.169 -37.406 -21.5 1 94.62 272 GLY B C 1
ATOM 7317 O O . GLY B 1 272 ? -1.89 -36.719 -22.234 1 94.62 272 GLY B O 1
ATOM 7318 N N . THR B 1 273 ? -0.752 -36.969 -20.359 1 95.75 273 THR B N 1
ATOM 7319 C CA . THR B 1 273 ? -0.971 -35.594 -19.938 1 95.75 273 THR B CA 1
ATOM 7320 C C . THR B 1 273 ? -0.287 -34.625 -20.906 1 95.75 273 THR B C 1
ATOM 7322 O O . THR B 1 273 ? -0.824 -33.562 -21.219 1 95.75 273 THR B O 1
ATOM 7325 N N . VAL B 1 274 ? 0.921 -35.031 -21.297 1 95.56 274 VAL B N 1
ATOM 7326 C CA . VAL B 1 274 ? 1.644 -34.281 -22.312 1 95.56 274 VAL B CA 1
ATOM 7327 C C . VAL B 1 274 ? 1.929 -35.156 -23.516 1 95.56 274 VAL B C 1
ATOM 7329 O O . VAL B 1 274 ? 1.986 -36.375 -23.406 1 95.56 274 VAL B O 1
ATOM 7332 N N . PRO B 1 275 ? 2.037 -34.531 -24.703 1 94.12 275 PRO B N 1
ATOM 7333 C CA . PRO B 1 275 ? 2.213 -35.312 -25.922 1 94.12 275 PRO B CA 1
ATOM 7334 C C . PRO B 1 275 ? 3.543 -36.062 -25.953 1 94.12 275 PRO B C 1
ATOM 7336 O O . PRO B 1 275 ? 4.531 -35.625 -25.391 1 94.12 275 PRO B O 1
ATOM 7339 N N . ALA B 1 276 ? 3.564 -37.062 -26.672 1 92.5 276 ALA B N 1
ATOM 7340 C CA . ALA B 1 276 ? 4.711 -37.938 -26.734 1 92.5 276 ALA B CA 1
ATOM 7341 C C . ALA B 1 276 ? 5.93 -37.25 -27.328 1 92.5 276 ALA B C 1
ATOM 7343 O O . ALA B 1 276 ? 7.066 -37.562 -26.953 1 92.5 276 ALA B O 1
ATOM 7344 N N . TRP B 1 277 ? 5.707 -36.344 -28.25 1 92.31 277 TRP B N 1
ATOM 7345 C CA . TRP B 1 277 ? 6.816 -35.656 -28.906 1 92.31 277 TRP B CA 1
ATOM 7346 C C . TRP B 1 277 ? 7.66 -34.906 -27.906 1 92.31 277 TRP B C 1
ATOM 7348 O O . TRP B 1 277 ? 8.82 -34.562 -28.172 1 92.31 277 TRP B O 1
ATOM 7358 N N . VAL B 1 278 ? 7.184 -34.594 -26.75 1 95.75 278 VAL B N 1
ATOM 7359 C CA . VAL B 1 278 ? 7.902 -33.875 -25.703 1 95.75 278 VAL B CA 1
ATOM 7360 C C . VAL B 1 278 ? 9.109 -34.688 -25.25 1 95.75 278 VAL B C 1
ATOM 7362 O O . VAL B 1 278 ? 10.164 -34.125 -24.938 1 95.75 278 VAL B O 1
ATOM 7365 N N . GLY B 1 279 ? 8.891 -36 -25.125 1 94 279 GLY B N 1
ATOM 7366 C CA . GLY B 1 279 ? 10.008 -36.844 -24.781 1 94 279 GLY B CA 1
ATOM 7367 C C . GLY B 1 279 ? 11.141 -36.781 -25.797 1 94 279 GLY B C 1
ATOM 7368 O O . GLY B 1 279 ? 12.312 -36.812 -25.406 1 94 279 GLY B O 1
ATOM 7369 N N . GLN B 1 280 ? 10.836 -36.75 -27.031 1 91.25 280 GLN B N 1
ATOM 7370 C CA . GLN B 1 280 ? 11.836 -36.625 -28.078 1 91.25 280 GLN B CA 1
ATOM 7371 C C . GLN B 1 280 ? 12.555 -35.281 -28.016 1 91.25 280 GLN B C 1
ATOM 7373 O O . GLN B 1 280 ? 13.773 -35.219 -28.203 1 91.25 280 GLN B O 1
ATOM 7378 N N . LEU B 1 281 ? 11.766 -34.312 -27.797 1 93.38 281 LEU B N 1
ATOM 7379 C CA . LEU B 1 281 ? 12.367 -33 -27.625 1 93.38 281 LEU B CA 1
ATOM 7380 C C . LEU B 1 281 ? 13.383 -33 -26.484 1 93.38 281 LEU B C 1
ATOM 7382 O O . LEU B 1 281 ? 14.477 -32.469 -26.625 1 93.38 281 LEU B O 1
ATOM 7386 N N . LEU B 1 282 ? 13.031 -33.562 -25.406 1 94.06 282 LEU B N 1
ATOM 7387 C CA . LEU B 1 282 ? 13.898 -33.656 -24.234 1 94.06 282 LEU B CA 1
ATOM 7388 C C . LEU B 1 282 ? 15.211 -34.344 -24.578 1 94.06 282 LEU B C 1
ATOM 7390 O O . LEU B 1 282 ? 16.281 -33.938 -24.094 1 94.06 282 LEU B O 1
ATOM 7394 N N . ALA B 1 283 ? 15.117 -35.281 -25.438 1 92.56 283 ALA B N 1
ATOM 7395 C CA . ALA B 1 283 ? 16.281 -36.094 -25.781 1 92.56 283 ALA B CA 1
ATOM 7396 C C . ALA B 1 283 ? 17.141 -35.406 -26.844 1 92.56 283 ALA B C 1
ATOM 7398 O O . ALA B 1 283 ? 18.359 -35.594 -26.906 1 92.56 283 ALA B O 1
ATOM 7399 N N . GLU B 1 284 ? 16.547 -34.594 -27.641 1 93.5 284 GLU B N 1
ATOM 7400 C CA . GLU B 1 284 ? 17.234 -34.219 -28.875 1 93.5 284 GLU B CA 1
ATOM 7401 C C . GLU B 1 284 ? 17.594 -32.719 -28.859 1 93.5 284 GLU B C 1
ATOM 7403 O O . GLU B 1 284 ? 18.359 -32.25 -29.719 1 93.5 284 GLU B O 1
ATOM 7408 N N . ARG B 1 285 ? 17.062 -32 -27.953 1 93.62 285 ARG B N 1
ATOM 7409 C CA . ARG B 1 285 ? 17.406 -30.578 -27.891 1 93.62 285 ARG B CA 1
ATOM 7410 C C . ARG B 1 285 ? 18.891 -30.391 -27.656 1 93.62 285 ARG B C 1
ATOM 7412 O O . ARG B 1 285 ? 19.578 -31.281 -27.156 1 93.62 285 ARG B O 1
ATOM 7419 N N . PRO B 1 286 ? 19.438 -29.172 -28.047 1 95.38 286 PRO B N 1
ATOM 7420 C CA . PRO B 1 286 ? 20.859 -28.906 -27.828 1 95.38 286 PRO B CA 1
ATOM 7421 C C . PRO B 1 286 ? 21.25 -28.984 -26.344 1 95.38 286 PRO B C 1
ATOM 7423 O O . PRO B 1 286 ? 20.438 -28.656 -25.469 1 95.38 286 PRO B O 1
ATOM 7426 N N . ALA B 1 287 ? 22.484 -29.359 -26.141 1 95.44 287 ALA B N 1
ATOM 7427 C CA . ALA B 1 287 ? 22.984 -29.469 -24.781 1 95.44 287 ALA B CA 1
ATOM 7428 C C . ALA B 1 287 ? 23.141 -28.094 -24.125 1 95.44 287 ALA B C 1
ATOM 7430 O O . ALA B 1 287 ? 23.062 -27.969 -22.906 1 95.44 287 ALA B O 1
ATOM 7431 N N . VAL B 1 288 ? 23.516 -27.109 -24.938 1 97.88 288 VAL B N 1
ATOM 7432 C CA . VAL B 1 288 ? 23.703 -25.75 -24.453 1 97.88 288 VAL B CA 1
ATOM 7433 C C . VAL B 1 288 ? 22.797 -24.797 -25.234 1 97.88 288 VAL B C 1
ATOM 7435 O O . VAL B 1 288 ? 22.875 -24.703 -26.453 1 97.88 288 VAL B O 1
ATOM 7438 N N . TYR B 1 289 ? 21.938 -24.109 -24.531 1 97.94 289 TYR B N 1
ATOM 7439 C CA . TYR B 1 289 ? 21.062 -23.141 -25.203 1 97.94 289 TYR B CA 1
ATOM 7440 C C . TYR B 1 289 ? 20.453 -22.188 -24.203 1 97.94 289 TYR B C 1
ATOM 7442 O O . TYR B 1 289 ? 20.5 -22.422 -22.984 1 97.94 289 TYR B O 1
ATOM 7450 N N . GLN B 1 290 ? 19.969 -21.109 -24.672 1 98.44 290 GLN B N 1
ATOM 7451 C CA . GLN B 1 290 ? 19.203 -20.141 -23.906 1 98.44 290 GLN B CA 1
ATOM 7452 C C . GLN B 1 290 ? 17.781 -20 -24.438 1 98.44 290 GLN B C 1
ATOM 7454 O O . GLN B 1 290 ? 17.578 -20.047 -25.656 1 98.44 290 GLN B O 1
ATOM 7459 N N . VAL B 1 291 ? 16.875 -19.906 -23.562 1 98.44 291 VAL B N 1
ATOM 7460 C CA . VAL B 1 291 ? 15.492 -19.656 -23.938 1 98.44 291 VAL B CA 1
ATOM 7461 C C . VAL B 1 291 ? 14.945 -18.469 -23.141 1 98.44 291 VAL B C 1
ATOM 7463 O O . VAL B 1 291 ? 15.273 -18.297 -21.969 1 98.44 291 VAL B O 1
ATOM 7466 N N . THR B 1 292 ? 14.227 -17.562 -23.781 1 98.62 292 THR B N 1
ATOM 7467 C CA . THR B 1 292 ? 13.539 -16.438 -23.156 1 98.62 292 THR B CA 1
ATOM 7468 C C . THR B 1 292 ? 12.047 -16.484 -23.469 1 98.62 292 THR B C 1
ATOM 7470 O O . THR B 1 292 ? 11.648 -16.703 -24.625 1 98.62 292 THR B O 1
ATOM 7473 N N . GLU B 1 293 ? 11.258 -16.406 -22.469 1 98.5 293 GLU B N 1
ATOM 7474 C CA . GLU B 1 293 ? 9.805 -16.328 -22.594 1 98.5 293 GLU B CA 1
ATOM 7475 C C . GLU B 1 293 ? 9.258 -15.117 -21.859 1 98.5 293 GLU B C 1
ATOM 7477 O O . GLU B 1 293 ? 9.875 -14.625 -20.906 1 98.5 293 GLU B O 1
ATOM 7482 N N . THR B 1 294 ? 8.117 -14.586 -22.359 1 98.5 294 THR B N 1
ATOM 7483 C CA . THR B 1 294 ? 7.484 -13.445 -21.703 1 98.5 294 THR B CA 1
ATOM 7484 C C . THR B 1 294 ? 6.145 -13.844 -21.094 1 98.5 294 THR B C 1
ATOM 7486 O O . THR B 1 294 ? 5.277 -14.383 -21.797 1 98.5 294 THR B O 1
ATOM 7489 N N . ALA B 1 295 ? 6.016 -13.602 -19.812 1 97.88 295 ALA B N 1
ATOM 7490 C CA . ALA B 1 295 ? 4.766 -13.898 -19.109 1 97.88 295 ALA B CA 1
ATOM 7491 C C . ALA B 1 295 ? 3.773 -12.75 -19.25 1 97.88 295 ALA B C 1
ATOM 7493 O O . ALA B 1 295 ? 2.572 -12.969 -19.422 1 97.88 295 ALA B O 1
ATOM 7494 N N . GLU B 1 296 ? 4.293 -11.516 -19.172 1 96.94 296 GLU B N 1
ATOM 7495 C CA . GLU B 1 296 ? 3.447 -10.336 -19.328 1 96.94 296 GLU B CA 1
ATOM 7496 C C . GLU B 1 296 ? 4.262 -9.125 -19.766 1 96.94 296 GLU B C 1
ATOM 7498 O O . GLU B 1 296 ? 4.848 -8.43 -18.922 1 96.94 296 GLU B O 1
ATOM 7503 N N . ALA B 1 297 ? 4.102 -8.734 -20.953 1 96.62 297 ALA B N 1
ATOM 7504 C CA . ALA B 1 297 ? 4.891 -7.648 -21.531 1 96.62 297 ALA B CA 1
ATOM 7505 C C . ALA B 1 297 ? 4.547 -6.312 -20.875 1 96.62 297 ALA B C 1
ATOM 7507 O O . ALA B 1 297 ? 5.434 -5.5 -20.594 1 96.62 297 ALA B O 1
ATOM 7508 N N . SER B 1 298 ? 3.326 -6.082 -20.547 1 93.69 298 SER B N 1
ATOM 7509 C CA . SER B 1 298 ? 2.881 -4.812 -19.984 1 93.69 298 SER B CA 1
ATOM 7510 C C . SER B 1 298 ? 3.408 -4.625 -18.562 1 93.69 298 SER B C 1
ATOM 7512 O O . SER B 1 298 ? 3.375 -3.516 -18.016 1 93.69 298 SER B O 1
ATOM 7514 N N . ARG B 1 299 ? 3.936 -5.613 -17.953 1 93.31 299 ARG B N 1
ATOM 7515 C CA . ARG B 1 299 ? 4.504 -5.559 -16.609 1 93.31 299 ARG B CA 1
ATOM 7516 C C . ARG B 1 299 ? 6.008 -5.816 -16.641 1 93.31 299 ARG B C 1
ATOM 7518 O O . ARG B 1 299 ? 6.617 -6.09 -15.602 1 93.31 299 ARG B O 1
ATOM 7525 N N . ASP B 1 300 ? 6.52 -5.914 -17.828 1 96.62 300 ASP B N 1
ATOM 7526 C CA . ASP B 1 300 ? 7.949 -6.113 -18.031 1 96.62 300 ASP B CA 1
ATOM 7527 C C . ASP B 1 300 ? 8.406 -7.453 -17.453 1 96.62 300 ASP B C 1
ATOM 7529 O O . ASP B 1 300 ? 9.477 -7.547 -16.859 1 96.62 300 ASP B O 1
ATOM 7533 N N . LEU B 1 301 ? 7.613 -8.484 -17.594 1 97.44 301 LEU B N 1
ATOM 7534 C CA . LEU B 1 301 ? 7.891 -9.758 -16.938 1 97.44 301 LEU B CA 1
ATOM 7535 C C . LEU B 1 301 ? 8.297 -10.812 -17.953 1 97.44 301 LEU B C 1
ATOM 7537 O O . LEU B 1 301 ? 7.441 -11.453 -18.578 1 97.44 301 LEU B O 1
ATOM 7541 N N . ALA B 1 302 ? 9.555 -11.023 -18.016 1 98.19 302 ALA B N 1
ATOM 7542 C CA . ALA B 1 302 ? 10.133 -12.078 -18.844 1 98.19 302 ALA B CA 1
ATOM 7543 C C . ALA B 1 302 ? 11.047 -12.984 -18.031 1 98.19 302 ALA B C 1
ATOM 7545 O O . ALA B 1 302 ? 11.492 -12.602 -16.938 1 98.19 302 ALA B O 1
ATOM 7546 N N . LEU B 1 303 ? 11.266 -14.195 -18.5 1 98.25 303 LEU B N 1
ATOM 7547 C CA . LEU B 1 303 ? 12.188 -15.148 -17.891 1 98.25 303 LEU B CA 1
ATOM 7548 C C . LEU B 1 303 ? 13.242 -15.609 -18.891 1 98.25 303 LEU B C 1
ATOM 7550 O O . LEU B 1 303 ? 12.93 -15.867 -20.047 1 98.25 303 LEU B O 1
ATOM 7554 N N . THR B 1 304 ? 14.43 -15.609 -18.484 1 98.81 304 THR B N 1
ATOM 7555 C CA . THR B 1 304 ? 15.555 -16.109 -19.281 1 98.81 304 THR B CA 1
ATOM 7556 C C . THR B 1 304 ? 16.25 -17.266 -18.562 1 98.81 304 THR B C 1
ATOM 7558 O O . THR B 1 304 ? 16.594 -17.156 -17.375 1 98.81 304 THR B O 1
ATOM 7561 N N . THR B 1 305 ? 16.438 -18.328 -19.297 1 98.88 305 THR B N 1
ATOM 7562 C CA . THR B 1 305 ? 17.125 -19.5 -18.766 1 98.88 305 THR B CA 1
ATOM 7563 C C . THR B 1 305 ? 18.25 -19.938 -19.703 1 98.88 305 THR B C 1
ATOM 7565 O O . THR B 1 305 ? 18.031 -20.062 -20.906 1 98.88 305 THR B O 1
ATOM 7568 N N . PHE B 1 306 ? 19.438 -20.078 -19.203 1 98.81 306 PHE B N 1
ATOM 7569 C CA . PHE B 1 306 ? 20.594 -20.641 -19.891 1 98.81 306 PHE B CA 1
ATOM 7570 C C . PHE B 1 306 ? 20.938 -22.016 -19.344 1 98.81 306 PHE B C 1
ATOM 7572 O O . PHE B 1 306 ? 21.109 -22.188 -18.141 1 98.81 306 PHE B O 1
ATOM 7579 N N . LEU B 1 307 ? 21.016 -23.031 -20.234 1 98.69 307 LEU B N 1
ATOM 7580 C CA . LEU B 1 307 ? 21.234 -24.391 -19.781 1 98.69 307 LEU B CA 1
ATOM 7581 C C . LEU B 1 307 ? 22.484 -24.984 -20.406 1 98.69 307 LEU B C 1
ATOM 7583 O O . LEU B 1 307 ? 22.734 -24.797 -21.609 1 98.69 307 LEU B O 1
ATOM 7587 N N . THR B 1 308 ? 23.312 -25.609 -19.609 1 98.5 308 THR B N 1
ATOM 7588 C CA . THR B 1 308 ? 24.469 -26.406 -19.969 1 98.5 308 THR B CA 1
ATOM 7589 C C . THR B 1 308 ? 24.422 -27.766 -19.266 1 98.5 308 THR B C 1
ATOM 7591 O O . THR B 1 308 ? 23.578 -28 -18.406 1 98.5 308 THR B O 1
ATOM 7594 N N . PRO B 1 309 ? 25.266 -28.672 -19.703 1 97 309 PRO B N 1
ATOM 7595 C CA . PRO B 1 309 ? 25.281 -29.953 -19 1 97 309 PRO B CA 1
ATOM 7596 C C . PRO B 1 309 ? 25.656 -29.797 -17.531 1 97 309 PRO B C 1
ATOM 7598 O O . PRO B 1 309 ? 25.188 -30.562 -16.688 1 97 309 PRO B O 1
ATOM 7601 N N . GLU B 1 310 ? 26.438 -28.797 -17.188 1 98.06 310 GLU B N 1
ATOM 7602 C CA . GLU B 1 310 ? 26.984 -28.641 -15.844 1 98.06 310 GLU B CA 1
ATOM 7603 C C . GLU B 1 310 ? 26.062 -27.812 -14.961 1 98.06 310 GLU B C 1
ATOM 7605 O O . GLU B 1 310 ? 26 -28.016 -13.742 1 98.06 310 GLU B O 1
ATOM 7610 N N . PHE B 1 311 ? 25.406 -26.859 -15.539 1 98.56 311 PHE B N 1
ATOM 7611 C CA . PHE B 1 311 ? 24.594 -25.969 -14.727 1 98.56 311 PHE B CA 1
ATOM 7612 C C . PHE B 1 311 ? 23.5 -25.312 -15.562 1 98.56 311 PHE B C 1
ATOM 7614 O O . PHE B 1 311 ? 23.547 -25.359 -16.797 1 98.56 311 PHE B O 1
ATOM 7621 N N . ALA B 1 312 ? 22.484 -24.797 -14.922 1 98.75 312 ALA B N 1
ATOM 7622 C CA . ALA B 1 312 ? 21.484 -23.891 -15.484 1 98.75 312 ALA B CA 1
ATOM 7623 C C . ALA B 1 312 ? 21.391 -22.609 -14.664 1 98.75 312 ALA B C 1
ATOM 7625 O O . ALA B 1 312 ? 21.484 -22.625 -13.438 1 98.75 312 ALA B O 1
ATOM 7626 N N . LEU B 1 313 ? 21.281 -21.438 -15.312 1 98.88 313 LEU B N 1
ATOM 7627 C CA . LEU B 1 313 ? 21.047 -20.141 -14.695 1 98.88 313 LEU B CA 1
ATOM 7628 C C . LEU B 1 313 ? 19.766 -19.516 -15.227 1 98.88 313 LEU B C 1
ATOM 7630 O O . LEU B 1 313 ? 19.531 -19.484 -16.438 1 98.88 313 LEU B O 1
ATOM 7634 N N . GLY B 1 314 ? 18.891 -19.125 -14.352 1 98.81 314 GLY B N 1
ATOM 7635 C CA . GLY B 1 314 ? 17.672 -18.438 -14.734 1 98.81 314 GLY B CA 1
ATOM 7636 C C . GLY B 1 314 ? 17.453 -17.125 -13.992 1 98.81 314 GLY B C 1
ATOM 7637 O O . GLY B 1 314 ? 17.734 -17.031 -12.797 1 98.81 314 GLY B O 1
ATOM 7638 N N . THR B 1 315 ? 17 -16.078 -14.711 1 98.81 315 THR B N 1
ATOM 7639 C CA . THR B 1 315 ? 16.75 -14.773 -14.117 1 98.81 315 THR B CA 1
ATOM 7640 C C . THR B 1 315 ? 15.461 -14.172 -14.664 1 98.81 315 THR B C 1
ATOM 7642 O O . THR B 1 315 ? 15.195 -14.25 -15.867 1 98.81 315 THR B O 1
ATOM 7645 N N . ALA B 1 316 ? 14.648 -13.672 -13.781 1 98.56 316 ALA B N 1
ATOM 7646 C CA . ALA B 1 316 ? 13.461 -12.922 -14.18 1 98.56 316 ALA B CA 1
ATOM 7647 C C . ALA B 1 316 ? 13.812 -11.469 -14.508 1 98.56 316 ALA B C 1
ATOM 7649 O O . ALA B 1 316 ? 14.773 -10.922 -13.969 1 98.56 316 ALA B O 1
ATOM 7650 N N . SER B 1 317 ? 13.016 -10.812 -15.367 1 98.62 317 SER B N 1
ATOM 7651 C CA . SER B 1 317 ? 13.227 -9.406 -15.672 1 98.62 317 SER B CA 1
ATOM 7652 C C . SER B 1 317 ? 12.695 -8.516 -14.555 1 98.62 317 SER B C 1
ATOM 7654 O O . SER B 1 317 ? 13.133 -7.371 -14.406 1 98.62 317 SER B O 1
ATOM 7656 N N . ALA B 1 318 ? 11.75 -9.047 -13.844 1 97.75 318 ALA B N 1
ATOM 7657 C CA . ALA B 1 318 ? 11.141 -8.32 -12.742 1 97.75 318 ALA B CA 1
ATOM 7658 C C . ALA B 1 318 ? 10.492 -9.281 -11.742 1 97.75 318 ALA B C 1
ATOM 7660 O O . ALA B 1 318 ? 10.281 -10.453 -12.047 1 97.75 318 ALA B O 1
ATOM 7661 N N . SER B 1 319 ? 10.211 -8.734 -10.57 1 95.56 319 SER B N 1
ATOM 7662 C CA . SER B 1 319 ? 9.516 -9.516 -9.555 1 95.56 319 SER B CA 1
ATOM 7663 C C . SER B 1 319 ? 8.07 -9.789 -9.969 1 95.56 319 SER B C 1
ATOM 7665 O O . SER B 1 319 ? 7.418 -8.938 -10.57 1 95.56 319 SER B O 1
ATOM 7667 N N . PHE B 1 320 ? 7.629 -10.992 -9.602 1 92.94 320 PHE B N 1
ATOM 7668 C CA . PHE B 1 320 ? 6.242 -11.367 -9.836 1 92.94 320 PHE B CA 1
ATOM 7669 C C . PHE B 1 320 ? 5.523 -11.633 -8.516 1 92.94 320 PHE B C 1
ATOM 7671 O O . PHE B 1 320 ? 4.449 -11.07 -8.266 1 92.94 320 PHE B O 1
ATOM 7678 N N . HIS B 1 321 ? 6.047 -12.391 -7.703 1 93.69 321 HIS B N 1
ATOM 7679 C CA . HIS B 1 321 ? 5.438 -12.883 -6.473 1 93.69 321 HIS B CA 1
ATOM 7680 C C . HIS B 1 321 ? 6.492 -13.133 -5.398 1 93.69 321 HIS B C 1
ATOM 7682 O O . HIS B 1 321 ? 7.629 -13.5 -5.711 1 93.69 321 HIS B O 1
ATOM 7688 N N . PRO B 1 322 ? 6.094 -13.055 -4.094 1 93.88 322 PRO B N 1
ATOM 7689 C CA . PRO B 1 322 ? 7.07 -13.297 -3.029 1 93.88 322 PRO B CA 1
ATOM 7690 C C . PRO B 1 322 ? 7.602 -14.727 -3.029 1 93.88 322 PRO B C 1
ATOM 7692 O O . PRO B 1 322 ? 8.672 -14.992 -2.475 1 93.88 322 PRO B O 1
ATOM 7695 N N . GLN B 1 323 ? 6.898 -15.617 -3.588 1 93.94 323 GLN B N 1
ATOM 7696 C CA . GLN B 1 323 ? 7.316 -17.016 -3.635 1 93.94 323 GLN B CA 1
ATOM 7697 C C . GLN B 1 323 ? 8.086 -17.312 -4.918 1 93.94 323 GLN B C 1
ATOM 7699 O O . GLN B 1 323 ? 8.305 -18.484 -5.258 1 93.94 323 GLN B O 1
ATOM 7704 N N . ALA B 1 324 ? 8.5 -16.281 -5.613 1 96.06 324 ALA B N 1
ATOM 7705 C CA . ALA B 1 324 ? 9.211 -16.453 -6.879 1 96.06 324 ALA B CA 1
ATOM 7706 C C . ALA B 1 324 ? 10.711 -16.641 -6.648 1 96.06 324 ALA B C 1
ATOM 7708 O O . ALA B 1 324 ? 11.258 -16.125 -5.672 1 96.06 324 ALA B O 1
ATOM 7709 N N . ASN B 1 325 ? 11.32 -17.453 -7.43 1 97.56 325 ASN B N 1
ATOM 7710 C CA . ASN B 1 325 ? 12.773 -17.453 -7.586 1 97.56 325 ASN B CA 1
ATOM 7711 C C . ASN B 1 325 ? 13.211 -16.578 -8.75 1 97.56 325 ASN B C 1
ATOM 7713 O O . ASN B 1 325 ? 13.195 -17.016 -9.906 1 97.56 325 ASN B O 1
ATOM 7717 N N . VAL B 1 326 ? 13.68 -15.383 -8.43 1 98.25 326 VAL B N 1
ATOM 7718 C CA . VAL B 1 326 ? 13.891 -14.383 -9.469 1 98.25 326 VAL B CA 1
ATOM 7719 C C . VAL B 1 326 ? 15.281 -14.562 -10.086 1 98.25 326 VAL B C 1
ATOM 7721 O O . VAL B 1 326 ? 15.516 -14.164 -11.234 1 98.25 326 VAL B O 1
ATOM 7724 N N . CYS B 1 327 ? 16.172 -15.102 -9.367 1 98.75 327 CYS B N 1
ATOM 7725 C CA . CYS B 1 327 ? 17.516 -15.484 -9.789 1 98.75 327 CYS B CA 1
ATOM 7726 C C . CYS B 1 327 ? 17.938 -16.797 -9.141 1 98.75 327 CYS B C 1
ATOM 7728 O O . CYS B 1 327 ? 18.062 -16.891 -7.918 1 98.75 327 CYS B O 1
ATOM 7730 N N . ILE B 1 328 ? 18.172 -17.781 -9.969 1 98.62 328 ILE B N 1
ATOM 7731 C CA . ILE B 1 328 ? 18.422 -19.109 -9.414 1 98.62 328 ILE B CA 1
ATOM 7732 C C . ILE B 1 328 ? 19.312 -19.891 -10.375 1 98.62 328 ILE B C 1
ATOM 7734 O O . ILE B 1 328 ? 19.203 -19.75 -11.594 1 98.62 328 ILE B O 1
ATOM 7738 N N . ALA B 1 329 ? 20.203 -20.688 -9.844 1 98.69 329 ALA B N 1
ATOM 7739 C CA . ALA B 1 329 ? 21.031 -21.594 -10.617 1 98.69 329 ALA B CA 1
ATOM 7740 C C . ALA B 1 329 ? 20.984 -23.016 -10.047 1 98.69 329 ALA B C 1
ATOM 7742 O O . ALA B 1 329 ? 20.906 -23.203 -8.836 1 98.69 329 ALA B O 1
ATOM 7743 N N . HIS B 1 330 ? 20.938 -23.969 -10.898 1 98 330 HIS B N 1
ATOM 7744 C CA . HIS B 1 330 ? 21.125 -25.375 -10.562 1 98 330 HIS B CA 1
ATOM 7745 C C . HIS B 1 330 ? 22.484 -25.875 -11.039 1 98 330 HIS B C 1
ATOM 7747 O O . HIS B 1 330 ? 22.922 -25.562 -12.148 1 98 330 HIS B O 1
ATOM 7753 N N . VAL B 1 331 ? 23.125 -26.578 -10.148 1 97.75 331 VAL B N 1
ATOM 7754 C CA . VAL B 1 331 ? 24.469 -27.047 -10.445 1 97.75 331 VAL B CA 1
ATOM 7755 C C . VAL B 1 331 ? 24.531 -28.562 -10.234 1 97.75 331 VAL B C 1
ATOM 7757 O O . VAL B 1 331 ? 24.078 -29.078 -9.203 1 97.75 331 VAL B O 1
ATOM 7760 N N . ARG B 1 332 ? 25.125 -29.234 -11.203 1 97 332 ARG B N 1
ATOM 7761 C CA . ARG B 1 332 ? 25.344 -30.672 -11.055 1 97 332 ARG B CA 1
ATOM 7762 C C . ARG B 1 332 ? 26.469 -30.953 -10.062 1 97 332 ARG B C 1
ATOM 7764 O O . ARG B 1 332 ? 27.531 -30.359 -10.148 1 97 332 ARG B O 1
ATOM 7771 N N . ARG B 1 333 ? 26.125 -31.797 -9.164 1 95.31 333 ARG B N 1
ATOM 7772 C CA . ARG B 1 333 ? 27.094 -32.281 -8.172 1 95.31 333 ARG B CA 1
ATOM 7773 C C . ARG B 1 333 ? 27.234 -33.781 -8.211 1 95.31 333 ARG B C 1
ATOM 7775 O O . ARG B 1 333 ? 26.312 -34.5 -8.648 1 95.31 333 ARG B O 1
ATOM 7782 N N . PRO B 1 334 ? 28.484 -34.219 -7.859 1 90.5 334 PRO B N 1
ATOM 7783 C CA . PRO B 1 334 ? 28.562 -35.656 -7.652 1 90.5 334 PRO B CA 1
ATOM 7784 C C . PRO B 1 334 ? 27.688 -36.125 -6.5 1 90.5 334 PRO B C 1
ATOM 7786 O O . PRO B 1 334 ? 27.609 -35.469 -5.465 1 90.5 334 PRO B O 1
ATOM 7789 N N . ARG B 1 335 ? 26.984 -37.188 -6.75 1 88.25 335 ARG B N 1
ATOM 7790 C CA . ARG B 1 335 ? 26.172 -37.75 -5.668 1 88.25 335 ARG B CA 1
ATOM 7791 C C . ARG B 1 335 ? 27.047 -38.25 -4.52 1 88.25 335 ARG B C 1
ATOM 7793 O O . ARG B 1 335 ? 28.125 -38.781 -4.742 1 88.25 335 ARG B O 1
ATOM 7800 N N . SER B 1 336 ? 26.656 -37.938 -3.375 1 82.81 336 SER B N 1
ATOM 7801 C CA . SER B 1 336 ? 27.328 -38.344 -2.148 1 82.81 336 SER B CA 1
ATOM 7802 C C . SER B 1 336 ? 26.312 -38.625 -1.03 1 82.81 336 SER B C 1
ATOM 7804 O O . SER B 1 336 ? 25.109 -38.406 -1.21 1 82.81 336 SER B O 1
ATOM 7806 N N . GLU B 1 337 ? 26.766 -39.188 0.072 1 81.06 337 GLU B N 1
ATOM 7807 C CA . GLU B 1 337 ? 25.906 -39.375 1.233 1 81.06 337 GLU B CA 1
ATOM 7808 C C . GLU B 1 337 ? 25.312 -38.062 1.725 1 81.06 337 GLU B C 1
ATOM 7810 O O . GLU B 1 337 ? 24.156 -38.031 2.16 1 81.06 337 GLU B O 1
ATOM 7815 N N . GLN B 1 338 ? 26.094 -37.031 1.572 1 76.38 338 GLN B N 1
ATOM 7816 C CA . GLN B 1 338 ? 25.672 -35.719 2.033 1 76.38 338 GLN B CA 1
ATOM 7817 C C . GLN B 1 338 ? 24.766 -35.031 1.011 1 76.38 338 GLN B C 1
ATOM 7819 O O . GLN B 1 338 ? 24 -34.125 1.354 1 76.38 338 GLN B O 1
ATOM 7824 N N . ASP B 1 339 ? 24.891 -35.531 -0.19 1 83.19 339 ASP B N 1
ATOM 7825 C CA . ASP B 1 339 ? 24.094 -34.938 -1.274 1 83.19 339 ASP B CA 1
ATOM 7826 C C . ASP B 1 339 ? 23.625 -36.031 -2.236 1 83.19 339 ASP B C 1
ATOM 7828 O O . ASP B 1 339 ? 24.062 -36.094 -3.385 1 83.19 339 ASP B O 1
ATOM 7832 N N . PRO B 1 340 ? 22.641 -36.688 -1.691 1 82.75 340 PRO B N 1
ATOM 7833 C CA . PRO B 1 340 ? 22.219 -37.812 -2.521 1 82.75 340 PRO B CA 1
ATOM 7834 C C . PRO B 1 340 ? 21.531 -37.375 -3.812 1 82.75 340 PRO B C 1
ATOM 7836 O O . PRO B 1 340 ? 21.484 -38.125 -4.789 1 82.75 340 PRO B O 1
ATOM 7839 N N . ALA B 1 341 ? 21.062 -36.188 -3.852 1 85 341 ALA B N 1
ATOM 7840 C CA . ALA B 1 341 ? 20.344 -35.719 -5.027 1 85 341 ALA B CA 1
ATOM 7841 C C . ALA B 1 341 ? 21.312 -35.344 -6.141 1 85 341 ALA B C 1
ATOM 7843 O O . ALA B 1 341 ? 20.938 -35.312 -7.316 1 85 341 ALA B O 1
ATOM 7844 N N . GLY B 1 342 ? 22.609 -35 -5.766 1 90.81 342 GLY B N 1
ATOM 7845 C CA . GLY B 1 342 ? 23.594 -34.562 -6.746 1 90.81 342 GLY B CA 1
ATOM 7846 C C . GLY B 1 342 ? 23.266 -33.25 -7.395 1 90.81 342 GLY B C 1
ATOM 7847 O O . GLY B 1 342 ? 23.469 -33.062 -8.594 1 90.81 342 GLY B O 1
ATOM 7848 N N . CYS B 1 343 ? 22.641 -32.406 -6.68 1 94.38 343 CYS B N 1
ATOM 7849 C CA . CYS B 1 343 ? 22.219 -31.109 -7.223 1 94.38 343 CYS B CA 1
ATOM 7850 C C . CYS B 1 343 ? 22.484 -29.984 -6.23 1 94.38 3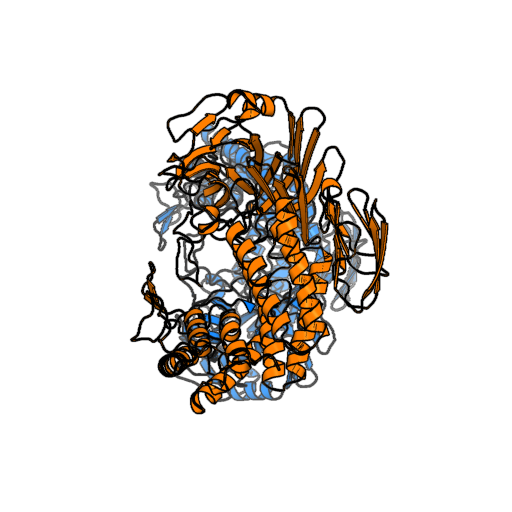43 CYS B C 1
ATOM 7852 O O . CYS B 1 343 ? 22.109 -30.094 -5.059 1 94.38 343 CYS B O 1
ATOM 7854 N N . GLY B 1 344 ? 23.219 -29 -6.613 1 95.56 344 GLY B N 1
ATOM 7855 C CA . GLY B 1 344 ? 23.391 -27.766 -5.867 1 95.56 344 GLY B CA 1
ATOM 7856 C C . GLY B 1 344 ? 22.531 -26.625 -6.398 1 95.56 344 GLY B C 1
ATOM 7857 O O . GLY B 1 344 ? 22.25 -26.562 -7.598 1 95.56 344 GLY B O 1
ATOM 7858 N N . VAL B 1 345 ? 22.047 -25.797 -5.465 1 97.38 345 VAL B N 1
ATOM 7859 C CA . VAL B 1 345 ? 21.203 -24.672 -5.887 1 97.38 345 VAL B CA 1
ATOM 7860 C C . VAL B 1 345 ? 21.75 -23.375 -5.316 1 97.38 345 VAL B C 1
ATOM 7862 O O . VAL B 1 345 ? 22.172 -23.312 -4.16 1 97.38 345 VAL B O 1
ATOM 7865 N N . PHE B 1 346 ? 21.812 -22.328 -6.129 1 98.31 346 PHE B N 1
ATOM 7866 C CA . PHE B 1 346 ? 22.016 -20.938 -5.766 1 98.31 346 PHE B CA 1
ATOM 7867 C C . PHE B 1 346 ? 20.75 -20.109 -6.012 1 98.31 346 PHE B C 1
ATOM 7869 O O . PHE B 1 346 ? 20.109 -20.25 -7.059 1 98.31 346 PHE B O 1
ATOM 7876 N N . TYR B 1 347 ? 20.297 -19.328 -5.102 1 98.31 347 TYR B N 1
ATOM 7877 C CA . TYR B 1 347 ? 19.141 -18.469 -5.316 1 98.31 347 TYR B CA 1
ATOM 7878 C C . TYR B 1 347 ? 19.219 -17.219 -4.43 1 98.31 347 TYR B C 1
ATOM 7880 O O . TYR B 1 347 ? 20.094 -17.109 -3.576 1 98.31 347 TYR B O 1
ATOM 7888 N N . THR B 1 348 ? 18.312 -16.266 -4.688 1 98.44 348 THR B N 1
ATOM 7889 C CA . THR B 1 348 ? 18.422 -14.992 -3.98 1 98.44 348 THR B CA 1
ATOM 7890 C C . THR B 1 348 ? 17.109 -14.648 -3.285 1 98.44 348 THR B C 1
ATOM 7892 O O . THR B 1 348 ? 16.047 -15.109 -3.699 1 98.44 348 THR B O 1
ATOM 7895 N N . ARG B 1 349 ? 17.172 -13.93 -2.197 1 97.75 349 ARG B N 1
ATOM 7896 C CA . ARG B 1 349 ? 16.062 -13.344 -1.464 1 97.75 349 ARG B CA 1
ATOM 7897 C C . ARG B 1 349 ? 16.406 -11.945 -0.958 1 97.75 349 ARG B C 1
ATOM 7899 O O . ARG B 1 349 ? 17.578 -11.672 -0.652 1 97.75 349 ARG B O 1
ATOM 7906 N N . TYR B 1 350 ? 15.484 -11.117 -0.977 1 97.94 350 TYR B N 1
ATOM 7907 C CA . TYR B 1 350 ? 15.594 -9.906 -0.169 1 97.94 350 TYR B CA 1
ATOM 7908 C C . TYR B 1 350 ? 14.812 -10.047 1.134 1 97.94 350 TYR B C 1
ATOM 7910 O O . TYR B 1 350 ? 13.641 -10.422 1.124 1 97.94 350 TYR B O 1
ATOM 7918 N N . LEU B 1 351 ? 15.445 -9.703 2.279 1 97.44 351 LEU B N 1
ATOM 7919 C CA . LEU B 1 351 ? 14.883 -10.031 3.584 1 97.44 351 LEU B CA 1
ATOM 7920 C C . LEU B 1 351 ? 14.906 -8.82 4.512 1 97.44 351 LEU B C 1
ATOM 7922 O O . LEU B 1 351 ? 15.852 -8.031 4.484 1 97.44 351 LEU B O 1
ATOM 7926 N N . PHE B 1 352 ? 13.867 -8.734 5.289 1 97.31 352 PHE B N 1
ATOM 7927 C CA . PHE B 1 352 ? 13.805 -7.758 6.375 1 97.31 352 PHE B CA 1
ATOM 7928 C C . PHE B 1 352 ? 13.953 -8.445 7.727 1 97.31 352 PHE B C 1
ATOM 7930 O O . PHE B 1 352 ? 13.562 -9.609 7.887 1 97.31 352 PHE B O 1
ATOM 7937 N N . ASP B 1 353 ? 14.641 -7.797 8.688 1 97 353 ASP B N 1
ATOM 7938 C CA . ASP B 1 353 ? 14.617 -8.109 10.109 1 97 353 ASP B CA 1
ATOM 7939 C C . ASP B 1 353 ? 15.148 -9.516 10.375 1 97 353 ASP B C 1
ATOM 7941 O O . ASP B 1 353 ? 14.617 -10.234 11.219 1 97 353 ASP B O 1
ATOM 7945 N N . GLU B 1 354 ? 15.93 -10 9.594 1 95.31 354 GLU B N 1
ATOM 7946 C CA . GLU B 1 354 ? 16.641 -11.273 9.727 1 95.31 354 GLU B CA 1
ATOM 7947 C C . GLU B 1 354 ? 15.695 -12.453 9.531 1 95.31 354 GLU B C 1
ATOM 7949 O O . GLU B 1 354 ? 15.898 -13.523 10.109 1 95.31 354 GLU B O 1
ATOM 7954 N N . LYS B 1 355 ? 14.68 -12.234 8.875 1 95.56 355 LYS B N 1
ATOM 7955 C CA . LYS B 1 355 ? 13.742 -13.32 8.586 1 95.56 355 LYS B CA 1
ATOM 7956 C C . LYS B 1 355 ? 14.438 -14.477 7.883 1 95.56 355 LYS B C 1
ATOM 7958 O O . LYS B 1 355 ? 15.406 -14.273 7.148 1 95.56 355 LYS B O 1
ATOM 7963 N N . TRP B 1 356 ? 13.914 -15.609 8.141 1 96.5 356 TRP B N 1
ATOM 7964 C CA . TRP B 1 356 ? 14.422 -16.859 7.582 1 96.5 356 TRP B CA 1
ATOM 7965 C C . TRP B 1 356 ? 13.336 -17.938 7.59 1 96.5 356 TRP B C 1
ATOM 7967 O O . TRP B 1 356 ? 12.172 -17.656 7.867 1 96.5 356 TRP B O 1
ATOM 7977 N N . PHE B 1 357 ? 13.695 -19.125 7.102 1 93.06 357 PHE B N 1
ATOM 7978 C CA . PHE B 1 357 ? 12.773 -20.234 7.238 1 93.06 357 PHE B CA 1
ATOM 7979 C C . PHE B 1 357 ? 12.32 -20.391 8.688 1 93.06 357 PHE B C 1
ATOM 7981 O O . PHE B 1 357 ? 13.117 -20.234 9.609 1 93.06 357 PHE B O 1
ATOM 7988 N N . GLY B 1 358 ? 11.023 -20.672 8.859 1 91.19 358 GLY B N 1
ATOM 7989 C CA . GLY B 1 358 ? 10.461 -20.766 10.195 1 91.19 358 GLY B CA 1
ATOM 7990 C C . GLY B 1 358 ? 9.703 -19.516 10.617 1 91.19 358 GLY B C 1
ATOM 7991 O O . GLY B 1 358 ? 8.93 -19.547 11.578 1 91.19 358 GLY B O 1
ATOM 7992 N N . ASP B 1 359 ? 9.914 -18.422 9.812 1 92 359 ASP B N 1
ATOM 7993 C CA . ASP B 1 359 ? 9.312 -17.156 10.227 1 92 359 ASP B CA 1
ATOM 7994 C C . ASP B 1 359 ? 8.031 -16.875 9.453 1 92 359 ASP B C 1
ATOM 7996 O O . ASP B 1 359 ? 7.242 -16.016 9.836 1 92 359 ASP B O 1
ATOM 8000 N N . ALA B 1 360 ? 7.785 -17.5 8.359 1 89.5 360 ALA B N 1
ATOM 8001 C CA . ALA B 1 360 ? 6.617 -17.234 7.52 1 89.5 360 ALA B CA 1
ATOM 8002 C C . ALA B 1 360 ? 5.609 -18.375 7.598 1 89.5 360 ALA B C 1
ATOM 8004 O O . ALA B 1 360 ? 5.922 -19.516 7.238 1 89.5 360 ALA B O 1
ATOM 8005 N N . TYR B 1 361 ? 4.414 -18.047 7.988 1 87.56 361 TYR B N 1
ATOM 8006 C CA . TYR B 1 361 ? 3.34 -19.016 8.109 1 87.56 361 TYR B CA 1
ATOM 8007 C C . TYR B 1 361 ? 2.643 -19.234 6.77 1 87.56 361 TYR B C 1
ATOM 8009 O O . TYR B 1 361 ? 2.301 -18.266 6.082 1 87.56 361 TYR B O 1
ATOM 8017 N N . HIS B 1 362 ? 2.471 -20.422 6.371 1 86.56 362 HIS B N 1
ATOM 8018 C CA . HIS B 1 362 ? 1.736 -20.797 5.172 1 86.56 362 HIS B CA 1
ATOM 8019 C C . HIS B 1 362 ? 0.362 -21.359 5.52 1 86.56 362 HIS B C 1
ATOM 8021 O O . HIS B 1 362 ? 0.245 -22.516 5.949 1 86.56 362 HIS B O 1
ATOM 8027 N N . PRO B 1 363 ? -0.659 -20.688 5.156 1 81.12 363 PRO B N 1
ATOM 8028 C CA . PRO B 1 363 ? -1.996 -21.031 5.645 1 81.12 363 PRO B CA 1
ATOM 8029 C C . PRO B 1 363 ? -2.514 -22.344 5.074 1 81.12 363 PRO B C 1
ATOM 8031 O O . PRO B 1 363 ? -3.248 -23.062 5.75 1 81.12 363 PRO B O 1
ATOM 8034 N N . THR B 1 364 ? -2.139 -22.703 3.867 1 82.69 364 THR B N 1
ATOM 8035 C CA . THR B 1 364 ? -2.742 -23.859 3.219 1 82.69 364 THR B CA 1
ATOM 8036 C C . THR B 1 364 ? -2.143 -25.156 3.76 1 82.69 364 THR B C 1
ATOM 8038 O O . THR B 1 364 ? -2.799 -26.188 3.756 1 82.69 364 THR B O 1
ATOM 8041 N N . ASP B 1 365 ? -0.906 -25.078 4.223 1 83.75 365 ASP B N 1
ATOM 8042 C CA . ASP B 1 365 ? -0.318 -26.312 4.742 1 83.75 365 ASP B CA 1
ATOM 8043 C C . ASP B 1 365 ? -0.052 -26.203 6.242 1 83.75 365 ASP B C 1
ATOM 8045 O O . ASP B 1 365 ? 0.332 -27.188 6.883 1 83.75 365 ASP B O 1
ATOM 8049 N N . ARG B 1 366 ? -0.245 -25.078 6.801 1 90.75 366 ARG B N 1
ATOM 8050 C CA . ARG B 1 366 ? -0.201 -24.812 8.234 1 90.75 366 ARG B CA 1
ATOM 8051 C C . ARG B 1 366 ? 1.22 -24.953 8.773 1 90.75 366 ARG B C 1
ATOM 8053 O O . ARG B 1 366 ? 1.421 -25.406 9.898 1 90.75 366 ARG B O 1
ATOM 8060 N N . THR B 1 367 ? 2.252 -24.609 7.898 1 88.94 367 THR B N 1
ATOM 8061 C CA . THR B 1 367 ? 3.646 -24.719 8.312 1 88.94 367 THR B CA 1
ATOM 8062 C C . THR B 1 367 ? 4.352 -23.375 8.195 1 88.94 367 THR B C 1
ATOM 8064 O O . THR B 1 367 ? 3.801 -22.422 7.633 1 88.94 367 THR B O 1
ATOM 8067 N N . LYS B 1 368 ? 5.492 -23.234 8.797 1 87.94 368 LYS B N 1
ATOM 8068 C CA . LYS B 1 368 ? 6.344 -22.062 8.656 1 87.94 368 LYS B CA 1
ATOM 8069 C C . LYS B 1 368 ? 7.625 -22.406 7.895 1 87.94 368 LYS B C 1
ATOM 8071 O O . LYS B 1 368 ? 8.453 -21.531 7.645 1 87.94 368 LYS B O 1
ATOM 8076 N N . THR B 1 369 ? 7.875 -23.609 7.488 1 81.75 369 THR B N 1
ATOM 8077 C CA . THR B 1 369 ? 9.18 -24.062 7.008 1 81.75 369 THR B CA 1
ATOM 8078 C C . THR B 1 369 ? 9.172 -24.203 5.488 1 81.75 369 THR B C 1
ATOM 8080 O O . THR B 1 369 ? 10.203 -24.531 4.887 1 81.75 369 THR B O 1
ATOM 8083 N N . ARG B 1 370 ? 8.109 -23.828 4.832 1 82.69 370 ARG B N 1
ATOM 8084 C CA . ARG B 1 370 ? 7.969 -24.156 3.418 1 82.69 370 ARG B CA 1
ATOM 8085 C C . ARG B 1 370 ? 8.43 -23 2.535 1 82.69 370 ARG B C 1
ATOM 8087 O O . ARG B 1 370 ? 8.797 -23.203 1.375 1 82.69 370 ARG B O 1
ATOM 8094 N N . ASN B 1 371 ? 8.359 -21.812 3.115 1 88.94 371 ASN B N 1
ATOM 8095 C CA . ASN B 1 371 ? 8.602 -20.672 2.246 1 88.94 371 ASN B CA 1
ATOM 8096 C C . ASN B 1 371 ? 9.547 -19.656 2.9 1 88.94 371 ASN B C 1
ATOM 8098 O O . ASN B 1 371 ? 9.477 -19.438 4.109 1 88.94 371 ASN B O 1
ATOM 8102 N N . LEU B 1 372 ? 10.438 -19.219 2.16 1 93.75 372 LEU B N 1
ATOM 8103 C CA . LEU B 1 372 ? 11.18 -18 2.457 1 93.75 372 LEU B CA 1
ATOM 8104 C C . LEU B 1 372 ? 10.844 -16.906 1.46 1 93.75 372 LEU B C 1
ATOM 8106 O O . LEU B 1 372 ? 11.43 -16.844 0.378 1 93.75 372 LEU B O 1
ATOM 8110 N N . PRO B 1 373 ? 9.867 -16.094 1.806 1 94.88 373 PRO B N 1
ATOM 8111 C CA . PRO B 1 373 ? 9.383 -15.094 0.844 1 94.88 373 PRO B CA 1
ATOM 8112 C C . PRO B 1 373 ? 10.453 -14.07 0.464 1 94.88 373 PRO B C 1
ATOM 8114 O O . PRO B 1 373 ? 11.25 -13.664 1.312 1 94.88 373 PRO B O 1
ATOM 8117 N N . ASP B 1 374 ? 10.508 -13.75 -0.852 1 96.31 374 ASP B N 1
ATOM 8118 C CA . ASP B 1 374 ? 11.273 -12.609 -1.34 1 96.31 374 ASP B CA 1
ATOM 8119 C C . ASP B 1 374 ? 10.539 -11.297 -1.072 1 96.31 374 ASP B C 1
ATOM 8121 O O . ASP B 1 374 ? 9.484 -11.031 -1.666 1 96.31 374 ASP B O 1
ATOM 8125 N N . GLU B 1 375 ? 11.078 -10.477 -0.244 1 96 375 GLU B N 1
ATOM 8126 C CA . GLU B 1 375 ? 10.344 -9.297 0.209 1 96 375 GLU B CA 1
ATOM 8127 C C . GLU B 1 375 ? 10.812 -8.039 -0.517 1 96 375 GLU B C 1
ATOM 8129 O O . GLU B 1 375 ? 10.406 -6.93 -0.173 1 96 375 GLU B O 1
ATOM 8134 N N . GLY B 1 376 ? 11.688 -8.188 -1.499 1 96.12 376 GLY B N 1
ATOM 8135 C CA . GLY B 1 376 ? 12.172 -7.043 -2.264 1 96.12 376 GLY B CA 1
ATOM 8136 C C . GLY B 1 376 ? 11.531 -6.934 -3.635 1 96.12 376 GLY B C 1
ATOM 8137 O O . GLY B 1 376 ? 10.805 -7.836 -4.062 1 96.12 376 GLY B O 1
ATOM 8138 N N . SER B 1 377 ? 11.68 -5.773 -4.242 1 96.38 377 SER B N 1
ATOM 8139 C CA . SER B 1 377 ? 11.461 -5.637 -5.68 1 96.38 377 SER B CA 1
ATOM 8140 C C . SER B 1 377 ? 12.711 -6.012 -6.465 1 96.38 377 SER B C 1
ATOM 8142 O O . SER B 1 377 ? 13.836 -5.832 -5.984 1 96.38 377 SER B O 1
ATOM 8144 N N . PHE B 1 378 ? 12.5 -6.562 -7.605 1 98 378 PHE B N 1
ATOM 8145 C CA . PHE B 1 378 ? 13.641 -7.082 -8.352 1 98 378 PHE B CA 1
ATOM 8146 C C . PHE B 1 378 ? 13.531 -6.734 -9.828 1 98 378 PHE B C 1
ATOM 8148 O O . PHE B 1 378 ? 12.438 -6.777 -10.398 1 98 378 PHE B O 1
ATOM 8155 N N . VAL B 1 379 ? 14.656 -6.367 -10.422 1 98.62 379 VAL B N 1
ATOM 8156 C CA . VAL B 1 379 ? 14.805 -6.352 -11.875 1 98.62 379 VAL B CA 1
ATOM 8157 C C . VAL B 1 379 ? 16.109 -7.059 -12.266 1 98.62 379 VAL B C 1
ATOM 8159 O O . VAL B 1 379 ? 17.094 -7.004 -11.531 1 98.62 379 VAL B O 1
ATOM 8162 N N . GLY B 1 380 ? 16.078 -7.734 -13.312 1 98.81 380 GLY B N 1
ATOM 8163 C CA . GLY B 1 380 ? 17.25 -8.484 -13.758 1 98.81 380 GLY B CA 1
ATOM 8164 C C . GLY B 1 380 ? 17.344 -8.594 -15.266 1 98.81 380 GLY B C 1
ATOM 8165 O O . GLY B 1 380 ? 16.375 -8.328 -15.984 1 98.81 380 GLY B O 1
ATOM 8166 N N . VAL B 1 381 ? 18.516 -8.828 -15.734 1 98.88 381 VAL B N 1
ATOM 8167 C CA . VAL B 1 381 ? 18.812 -9.117 -17.141 1 98.88 381 VAL B CA 1
ATOM 8168 C C . VAL B 1 381 ? 19.859 -10.227 -17.219 1 98.88 381 VAL B C 1
ATOM 8170 O O . VAL B 1 381 ? 20.75 -10.328 -16.375 1 98.88 381 VAL B O 1
ATOM 8173 N N . GLN B 1 382 ? 19.719 -11.055 -18.203 1 98.75 382 GLN B N 1
ATOM 8174 C CA . GLN B 1 382 ? 20.625 -12.188 -18.344 1 98.75 382 GLN B CA 1
ATOM 8175 C C . GLN B 1 382 ? 21.047 -12.367 -19.797 1 98.75 382 GLN B C 1
ATOM 8177 O O . GLN B 1 382 ? 20.25 -12.141 -20.719 1 98.75 382 GLN B O 1
ATOM 8182 N N . ARG B 1 383 ? 22.266 -12.711 -20.031 1 97.88 383 ARG B N 1
ATOM 8183 C CA . ARG B 1 383 ? 22.828 -13.234 -21.266 1 97.88 383 ARG B CA 1
ATOM 8184 C C . ARG B 1 383 ? 23.672 -14.477 -21 1 97.88 383 ARG B C 1
ATOM 8186 O O . ARG B 1 383 ? 24.766 -14.383 -20.438 1 97.88 383 ARG B O 1
ATOM 8193 N N . ARG B 1 384 ? 23.109 -15.617 -21.484 1 97.94 384 ARG B N 1
ATOM 8194 C CA . ARG B 1 384 ? 23.766 -16.906 -21.281 1 97.94 384 ARG B CA 1
ATOM 8195 C C . ARG B 1 384 ? 24.078 -17.125 -19.797 1 97.94 384 ARG B C 1
ATOM 8197 O O . ARG B 1 384 ? 23.172 -17.141 -18.969 1 97.94 384 ARG B O 1
ATOM 8204 N N . ASN B 1 385 ? 25.391 -17.141 -19.469 1 98.56 385 ASN B N 1
ATOM 8205 C CA . ASN B 1 385 ? 25.781 -17.5 -18.109 1 98.56 385 ASN B CA 1
ATOM 8206 C C . ASN B 1 385 ? 26.031 -16.266 -17.25 1 98.56 385 ASN B C 1
ATOM 8208 O O . ASN B 1 385 ? 26.641 -16.375 -16.172 1 98.56 385 ASN B O 1
ATOM 8212 N N . GLN B 1 386 ? 25.625 -15.039 -17.734 1 98.75 386 GLN B N 1
ATOM 8213 C CA . GLN B 1 386 ? 25.812 -13.773 -17.016 1 98.75 386 GLN B CA 1
ATOM 8214 C C . GLN B 1 386 ? 24.484 -13.117 -16.688 1 98.75 386 GLN B C 1
ATOM 8216 O O . GLN B 1 386 ? 23.547 -13.141 -17.5 1 98.75 386 GLN B O 1
ATOM 8221 N N . ALA B 1 387 ? 24.422 -12.539 -15.492 1 98.88 387 ALA B N 1
ATOM 8222 C CA . ALA B 1 387 ? 23.219 -11.805 -15.125 1 98.88 387 ALA B CA 1
ATOM 8223 C C . ALA B 1 387 ? 23.547 -10.562 -14.305 1 98.88 387 ALA B C 1
ATOM 8225 O O . ALA B 1 387 ? 24.531 -10.562 -13.555 1 98.88 387 ALA B O 1
ATOM 8226 N N . LEU B 1 388 ? 22.875 -9.484 -14.539 1 98.94 388 LEU B N 1
ATOM 8227 C CA . LEU B 1 388 ? 22.828 -8.312 -13.664 1 98.94 388 LEU B CA 1
ATOM 8228 C C . LEU B 1 388 ? 21.516 -8.258 -12.906 1 98.94 388 LEU B C 1
ATOM 8230 O O . LEU B 1 388 ? 20.438 -8.367 -13.508 1 98.94 388 LEU B O 1
ATOM 8234 N N . CYS B 1 389 ? 21.609 -8.125 -11.594 1 98.88 389 CYS B N 1
ATOM 8235 C CA . CYS B 1 389 ? 20.453 -8.172 -10.711 1 98.88 389 CYS B CA 1
ATOM 8236 C C . CYS B 1 389 ? 20.406 -6.949 -9.797 1 98.88 389 CYS B C 1
ATOM 8238 O O . CYS B 1 389 ? 21.438 -6.531 -9.266 1 98.88 389 CYS B O 1
ATOM 8240 N N . VAL B 1 390 ? 19.234 -6.352 -9.688 1 98.88 390 VAL B N 1
ATOM 8241 C CA . VAL B 1 390 ? 19.047 -5.203 -8.805 1 98.88 390 VAL B CA 1
ATOM 8242 C C . VAL B 1 390 ? 17.828 -5.426 -7.918 1 98.88 390 VAL B C 1
ATOM 8244 O O . VAL B 1 390 ? 16.703 -5.582 -8.422 1 98.88 390 VAL B O 1
ATOM 8247 N N . TYR B 1 391 ? 18.062 -5.473 -6.625 1 98.5 391 TYR B N 1
ATOM 8248 C CA . TYR B 1 391 ? 16.953 -5.438 -5.668 1 98.5 391 TYR B CA 1
ATOM 8249 C C . TYR B 1 391 ? 16.609 -4 -5.285 1 98.5 391 TYR B C 1
ATOM 8251 O O . TYR B 1 391 ? 17.5 -3.154 -5.18 1 98.5 391 TYR B O 1
ATOM 8259 N N . GLY B 1 392 ? 15.375 -3.723 -5.184 1 97.12 392 GLY B N 1
ATOM 8260 C CA . GLY B 1 392 ? 14.867 -2.529 -4.523 1 97.12 392 GLY B CA 1
ATOM 8261 C C . GLY B 1 392 ? 14.102 -2.834 -3.252 1 97.12 392 GLY B C 1
ATOM 8262 O O . GLY B 1 392 ? 13.477 -3.893 -3.133 1 97.12 392 GLY B O 1
ATOM 8263 N N . LEU B 1 393 ? 14.172 -1.844 -2.336 1 92.94 393 LEU B N 1
ATOM 8264 C CA . LEU B 1 393 ? 13.391 -1.982 -1.114 1 92.94 393 LEU B CA 1
ATOM 8265 C C . LEU B 1 393 ? 11.945 -1.549 -1.342 1 92.94 393 LEU B C 1
ATOM 8267 O O . LEU B 1 393 ? 11.695 -0.434 -1.805 1 92.94 393 LEU B O 1
ATOM 8271 N N . ALA B 1 394 ? 11.016 -2.449 -1.305 1 79.56 394 ALA B N 1
ATOM 8272 C CA . ALA B 1 394 ? 9.609 -2.086 -1.479 1 79.56 394 ALA B CA 1
ATOM 8273 C C . ALA B 1 394 ? 8.766 -2.6 -0.32 1 79.56 394 ALA B C 1
ATOM 8275 O O . ALA B 1 394 ? 9.133 -3.564 0.351 1 79.56 394 ALA B O 1
ATOM 8276 N N . GLY B 1 395 ? 7.594 -1.964 -0.13 1 76.56 395 GLY B N 1
ATOM 8277 C CA . GLY B 1 395 ? 6.477 -2.508 0.624 1 76.56 395 GLY B CA 1
ATOM 8278 C C . GLY B 1 395 ? 6.617 -2.314 2.121 1 76.56 395 GLY B C 1
ATOM 8279 O O . GLY B 1 395 ? 5.688 -2.6 2.881 1 76.56 395 GLY B O 1
ATOM 8280 N N . ARG B 1 396 ? 7.781 -1.866 2.688 1 87.38 396 ARG B N 1
ATOM 8281 C CA . ARG B 1 396 ? 7.977 -1.688 4.121 1 87.38 396 ARG B CA 1
ATOM 8282 C C . ARG B 1 396 ? 8.844 -0.469 4.41 1 87.38 396 ARG B C 1
ATOM 8284 O O . ARG B 1 396 ? 9.82 -0.217 3.703 1 87.38 396 ARG B O 1
ATOM 8291 N N . SER B 1 397 ? 8.43 0.284 5.391 1 92.44 397 SER B N 1
ATOM 8292 C CA . SER B 1 397 ? 9.227 1.465 5.711 1 92.44 397 SER B CA 1
ATOM 8293 C C . SER B 1 397 ? 9.672 1.451 7.168 1 92.44 397 SER B C 1
ATOM 8295 O O . SER B 1 397 ? 10.211 2.443 7.668 1 92.44 397 SER B O 1
ATOM 8297 N N . GLN B 1 398 ? 9.445 0.4 7.887 1 94.81 398 GLN B N 1
ATOM 8298 C CA . GLN B 1 398 ? 9.922 0.241 9.258 1 94.81 398 GLN B CA 1
ATOM 8299 C C . GLN B 1 398 ? 10.578 -1.124 9.453 1 94.81 398 GLN B C 1
ATOM 8301 O O . GLN B 1 398 ? 9.977 -2.156 9.148 1 94.81 398 GLN B O 1
ATOM 8306 N N . PHE B 1 399 ? 11.812 -1.124 9.852 1 96.38 399 PHE B N 1
ATOM 8307 C CA . PHE B 1 399 ? 12.555 -2.363 10.039 1 96.38 399 PHE B CA 1
ATOM 8308 C C . PHE B 1 399 ? 13.859 -2.105 10.789 1 96.38 399 PHE B C 1
ATOM 8310 O O . PHE B 1 399 ? 14.242 -0.952 10.992 1 96.38 399 PHE B O 1
ATOM 8317 N N . HIS B 1 400 ? 14.562 -3.188 11.305 1 96.56 400 HIS B N 1
ATOM 8318 C CA . HIS B 1 400 ? 15.852 -3.057 11.961 1 96.56 400 HIS B CA 1
ATOM 8319 C C . HIS B 1 400 ? 16.969 -3.641 11.102 1 96.56 400 HIS B C 1
ATOM 8321 O O . HIS B 1 400 ? 18.156 -3.525 11.445 1 96.56 400 HIS B O 1
ATOM 8327 N N . SER B 1 401 ? 16.578 -4.266 9.977 1 96.94 401 SER B N 1
ATOM 8328 C CA . SER B 1 401 ? 17.562 -4.676 8.992 1 96.94 401 SER B CA 1
ATOM 8329 C C . SER B 1 401 ? 16.938 -4.891 7.621 1 96.94 401 SER B C 1
ATOM 8331 O O . SER B 1 401 ? 15.727 -5.148 7.523 1 96.94 401 SER B O 1
ATOM 8333 N N . ALA B 1 402 ? 17.609 -4.77 6.598 1 97.56 402 ALA B N 1
ATOM 8334 C CA . ALA B 1 402 ? 17.25 -5.004 5.203 1 97.56 402 ALA B CA 1
ATOM 8335 C C . ALA B 1 402 ? 18.469 -5.457 4.391 1 97.56 402 ALA B C 1
ATOM 8337 O O . ALA B 1 402 ? 19.531 -4.836 4.453 1 97.56 402 ALA B O 1
ATOM 8338 N N . LYS B 1 403 ? 18.281 -6.559 3.662 1 97.88 403 LYS B N 1
ATOM 8339 C CA . LYS B 1 403 ? 19.438 -7.078 2.945 1 97.88 403 LYS B CA 1
ATOM 8340 C C . LYS B 1 403 ? 19.016 -7.98 1.791 1 97.88 403 LYS B C 1
ATOM 8342 O O . LYS B 1 403 ? 17.938 -8.602 1.84 1 97.88 403 LYS B O 1
ATOM 8347 N N . ALA B 1 404 ? 19.859 -8.031 0.821 1 98.5 404 ALA B N 1
ATOM 8348 C CA . ALA B 1 404 ? 19.812 -9.141 -0.125 1 98.5 404 ALA B CA 1
ATOM 8349 C C . ALA B 1 404 ? 20.594 -10.344 0.408 1 98.5 404 ALA B C 1
ATOM 8351 O O . ALA B 1 404 ? 21.703 -10.195 0.937 1 98.5 404 ALA B O 1
ATOM 8352 N N . ALA B 1 405 ? 19.984 -11.438 0.369 1 98.69 405 ALA B N 1
ATOM 8353 C CA . ALA B 1 405 ? 20.625 -12.703 0.719 1 98.69 405 ALA B CA 1
ATOM 8354 C C . ALA B 1 405 ? 20.828 -13.57 -0.519 1 98.69 405 ALA B C 1
ATOM 8356 O O . ALA B 1 405 ? 19.875 -13.953 -1.191 1 98.69 405 ALA B O 1
ATOM 8357 N N . LEU B 1 406 ? 22.047 -13.828 -0.853 1 98.88 406 LEU B N 1
ATOM 8358 C CA . LEU B 1 406 ? 22.422 -14.75 -1.922 1 98.88 406 LEU B CA 1
ATOM 8359 C C . LEU B 1 406 ? 22.844 -16.094 -1.354 1 98.88 406 LEU B C 1
ATOM 8361 O O . LEU B 1 406 ? 23.859 -16.188 -0.652 1 98.88 406 LEU B O 1
ATOM 8365 N N . ILE B 1 407 ? 22.156 -17.109 -1.659 1 98.69 407 ILE B N 1
ATOM 8366 C CA . ILE B 1 407 ? 22.172 -18.328 -0.862 1 98.69 407 ILE B CA 1
ATOM 8367 C C . ILE B 1 407 ? 22.672 -19.484 -1.713 1 98.69 407 ILE B C 1
ATOM 8369 O O . ILE B 1 407 ? 22.172 -19.719 -2.814 1 98.69 407 ILE B O 1
ATOM 8373 N N . TRP B 1 408 ? 23.688 -20.219 -1.268 1 97.88 408 TRP B N 1
ATOM 8374 C CA . TRP B 1 408 ? 24.078 -21.531 -1.759 1 97.88 408 TRP B CA 1
ATOM 8375 C C . TRP B 1 408 ? 23.625 -22.625 -0.808 1 97.88 408 TRP B C 1
ATOM 8377 O O . TRP B 1 408 ? 23.984 -22.625 0.37 1 97.88 408 TRP B O 1
ATOM 8387 N N . THR B 1 409 ? 22.875 -23.594 -1.393 1 95.5 409 THR B N 1
ATOM 8388 C CA . THR B 1 409 ? 22.297 -24.609 -0.523 1 95.5 409 THR B CA 1
ATOM 8389 C C . THR B 1 409 ? 23.375 -25.609 -0.083 1 95.5 409 THR B C 1
ATOM 8391 O O . THR B 1 409 ? 24.297 -25.906 -0.833 1 95.5 409 THR B O 1
ATOM 8394 N N . ARG B 1 410 ? 23.266 -26.078 1.18 1 93 410 ARG B N 1
ATOM 8395 C CA . ARG B 1 410 ? 24.062 -27.156 1.76 1 93 410 ARG B CA 1
ATOM 8396 C C . ARG B 1 410 ? 25.547 -26.828 1.726 1 93 410 ARG B C 1
ATOM 8398 O O . ARG B 1 410 ? 26.312 -27.469 1.008 1 93 410 ARG B O 1
ATOM 8405 N N . ARG B 1 411 ? 25.922 -26.047 2.57 1 93.12 411 ARG B N 1
ATOM 8406 C CA . ARG B 1 411 ? 27.297 -25.578 2.678 1 93.12 411 ARG B CA 1
ATOM 8407 C C . ARG B 1 411 ? 28.266 -26.734 2.779 1 93.12 411 ARG B C 1
ATOM 8409 O O . ARG B 1 411 ? 29.359 -26.703 2.205 1 93.12 411 ARG B O 1
ATOM 8416 N N . ALA B 1 412 ? 27.922 -27.75 3.436 1 91.25 412 ALA B N 1
ATOM 8417 C CA . ALA B 1 412 ? 28.797 -28.906 3.68 1 91.25 412 ALA B CA 1
ATOM 8418 C C . ALA B 1 412 ? 29.156 -29.594 2.371 1 91.25 412 ALA B C 1
ATOM 8420 O O . ALA B 1 412 ? 30.188 -30.281 2.293 1 91.25 412 ALA B O 1
ATOM 8421 N N . ALA B 1 413 ? 28.344 -29.375 1.364 1 92.81 413 ALA B N 1
ATOM 8422 C CA . ALA B 1 413 ? 28.562 -30.047 0.085 1 92.81 413 ALA B CA 1
ATOM 8423 C C . ALA B 1 413 ? 29.328 -29.141 -0.875 1 92.81 413 ALA B C 1
ATOM 8425 O O . ALA B 1 413 ? 29.672 -29.547 -1.987 1 92.81 413 ALA B O 1
ATOM 8426 N N . LEU B 1 414 ? 29.641 -27.906 -0.5 1 94.56 414 LEU B N 1
ATOM 8427 C CA . LEU B 1 414 ? 30.406 -26.984 -1.344 1 94.56 414 LEU B CA 1
ATOM 8428 C C . LEU B 1 414 ? 31.875 -27.359 -1.33 1 94.56 414 LEU B C 1
ATOM 8430 O O . LEU B 1 414 ? 32.406 -27.812 -0.312 1 94.56 414 LEU B O 1
ATOM 8434 N N . ASP B 1 415 ? 32.562 -27.094 -2.389 1 94.75 415 ASP B N 1
ATOM 8435 C CA . ASP B 1 415 ? 33.938 -27.516 -2.521 1 94.75 415 ASP B CA 1
ATOM 8436 C C . ASP B 1 415 ? 34.906 -26.438 -2.016 1 94.75 415 ASP B C 1
ATOM 8438 O O . ASP B 1 415 ? 35.812 -26.719 -1.239 1 94.75 415 ASP B O 1
ATOM 8442 N N . GLN B 1 416 ? 34.75 -25.219 -2.533 1 96.25 416 GLN B N 1
ATOM 8443 C CA . GLN B 1 416 ? 35.656 -24.109 -2.178 1 96.25 416 GLN B CA 1
ATOM 8444 C C . GLN B 1 416 ? 34.906 -22.781 -2.166 1 96.25 416 GLN B C 1
ATOM 8446 O O . GLN B 1 416 ? 33.906 -22.609 -2.893 1 96.25 416 GLN B O 1
ATOM 8451 N N . ILE B 1 417 ? 35.344 -21.953 -1.335 1 97.81 417 ILE B N 1
ATOM 8452 C CA . ILE B 1 417 ? 34.875 -20.578 -1.268 1 97.81 417 ILE B CA 1
ATOM 8453 C C . ILE B 1 417 ? 36.031 -19.594 -1.402 1 97.81 417 ILE B C 1
ATOM 8455 O O . ILE B 1 417 ? 37.062 -19.75 -0.726 1 97.81 417 ILE B O 1
ATOM 8459 N N . TRP B 1 418 ? 35.938 -18.656 -2.27 1 97.56 418 TRP B N 1
ATOM 8460 C CA . TRP B 1 418 ? 37 -17.672 -2.514 1 97.56 418 TRP B CA 1
ATOM 8461 C C . TRP B 1 418 ? 36.438 -16.25 -2.424 1 97.56 418 TRP B C 1
ATOM 8463 O O . TRP B 1 418 ? 35.312 -15.984 -2.867 1 97.56 418 TRP B O 1
ATOM 8473 N N . VAL B 1 419 ? 37.188 -15.391 -1.866 1 97.12 419 VAL B N 1
ATOM 8474 C CA . VAL B 1 419 ? 36.906 -13.961 -1.822 1 97.12 419 VAL B CA 1
ATOM 8475 C C . VAL B 1 419 ? 38.125 -13.188 -2.387 1 97.12 419 VAL B C 1
ATOM 8477 O O . VAL B 1 419 ? 39.219 -13.234 -1.835 1 97.12 419 VAL B O 1
ATOM 8480 N N . ASP B 1 420 ? 37.875 -12.508 -3.445 1 91.88 420 ASP B N 1
ATOM 8481 C CA . ASP B 1 420 ? 38.875 -11.703 -4.121 1 91.88 420 ASP B CA 1
ATOM 8482 C C . ASP B 1 420 ? 40.125 -12.531 -4.426 1 91.88 420 ASP B C 1
ATOM 8484 O O . ASP B 1 420 ? 41.25 -12.117 -4.102 1 91.88 420 ASP B O 1
ATOM 8488 N N . GLY B 1 421 ? 39.938 -13.703 -4.871 1 89.88 421 GLY B N 1
ATOM 8489 C CA . GLY B 1 421 ? 41 -14.562 -5.344 1 89.88 421 GLY B CA 1
ATOM 8490 C C . GLY B 1 421 ? 41.688 -15.359 -4.238 1 89.88 421 GLY B C 1
ATOM 8491 O O . GLY B 1 421 ? 42.594 -16.125 -4.492 1 89.88 421 GLY B O 1
ATOM 8492 N N . GLN B 1 422 ? 41.156 -15.18 -3.021 1 93.94 422 GLN B N 1
ATOM 8493 C CA . GLN B 1 422 ? 41.719 -15.922 -1.895 1 93.94 422 GLN B CA 1
ATOM 8494 C C . GLN B 1 422 ? 40.719 -16.922 -1.34 1 93.94 422 GLN B C 1
ATOM 8496 O O . GLN B 1 422 ? 39.531 -16.594 -1.139 1 93.94 422 GLN B O 1
ATOM 8501 N N . GLU B 1 423 ? 41.156 -18.078 -1.072 1 95.88 423 GLU B N 1
ATOM 8502 C CA . GLU B 1 423 ? 40.281 -19.109 -0.528 1 95.88 423 GLU B CA 1
ATOM 8503 C C . GLU B 1 423 ? 39.969 -18.828 0.937 1 95.88 423 GLU B C 1
ATOM 8505 O O . GLU B 1 423 ? 40.844 -18.406 1.705 1 95.88 423 GLU B O 1
ATOM 8510 N N . VAL B 1 424 ? 38.75 -19 1.256 1 95 424 VAL B N 1
ATOM 8511 C CA . VAL B 1 424 ? 38.25 -18.781 2.609 1 95 424 VAL B CA 1
ATOM 8512 C C . VAL B 1 424 ? 37.75 -20.109 3.201 1 95 424 VAL B C 1
ATOM 8514 O O . VAL B 1 424 ? 37.031 -20.875 2.545 1 95 424 VAL B O 1
ATOM 8517 N N . SER B 1 425 ? 38.156 -20.406 4.539 1 90.56 425 SER B N 1
ATOM 8518 C CA . SER B 1 425 ? 37.75 -21.672 5.156 1 90.56 425 SER B CA 1
ATOM 8519 C C . SER B 1 425 ? 36.938 -21.422 6.426 1 90.56 425 SER B C 1
ATOM 8521 O O . SER B 1 425 ? 36.281 -22.344 6.941 1 90.56 425 SER B O 1
ATOM 8523 N N . THR B 1 426 ? 37 -20.203 6.938 1 94 426 THR B N 1
ATOM 8524 C CA . THR B 1 426 ? 36.281 -19.891 8.164 1 94 426 THR B CA 1
ATOM 8525 C C . THR B 1 426 ? 35.281 -18.766 7.93 1 94 426 THR B C 1
ATOM 8527 O O . THR B 1 426 ? 35.562 -17.797 7.215 1 94 426 THR B O 1
ATOM 8530 N N . LEU B 1 427 ? 34.125 -18.891 8.492 1 95.5 427 LEU B N 1
ATOM 8531 C CA . LEU B 1 427 ? 33.062 -17.906 8.43 1 95.5 427 LEU B CA 1
ATOM 8532 C C . LEU B 1 427 ? 32.719 -17.375 9.82 1 95.5 427 LEU B C 1
ATOM 8534 O O . LEU B 1 427 ? 32.906 -18.094 10.812 1 95.5 427 LEU B O 1
ATOM 8538 N N . PRO B 1 428 ? 32.188 -16.219 9.969 1 97 428 PRO B N 1
ATOM 8539 C CA . PRO B 1 428 ? 31.859 -15.266 8.906 1 97 428 PRO B CA 1
ATOM 8540 C C . PRO B 1 428 ? 33.094 -14.539 8.359 1 97 428 PRO B C 1
ATOM 8542 O O . PRO B 1 428 ? 34.125 -14.492 9.023 1 97 428 PRO B O 1
ATOM 8545 N N . VAL B 1 429 ? 33.031 -14.016 7.18 1 96.75 429 VAL B N 1
ATOM 8546 C CA . VAL B 1 429 ? 34.062 -13.172 6.59 1 96.75 429 VAL B CA 1
ATOM 8547 C C . VAL B 1 429 ? 33.438 -11.93 5.969 1 96.75 429 VAL B C 1
ATOM 8549 O O . VAL B 1 429 ? 32.375 -12.016 5.344 1 96.75 429 VAL B O 1
ATOM 8552 N N . THR B 1 430 ? 34.031 -10.789 6.16 1 96.56 430 THR B N 1
ATOM 8553 C CA . THR B 1 430 ? 33.594 -9.539 5.551 1 96.56 430 THR B CA 1
ATOM 8554 C C . THR B 1 430 ? 34.062 -9.461 4.094 1 96.56 430 THR B C 1
ATOM 8556 O O . THR B 1 430 ? 35.188 -9.828 3.777 1 96.56 430 THR B O 1
ATOM 8559 N N . ILE B 1 431 ? 33.188 -9.031 3.289 1 97.62 431 ILE B N 1
ATOM 8560 C CA . ILE B 1 431 ? 33.531 -8.883 1.872 1 97.62 431 ILE B CA 1
ATOM 8561 C C . ILE B 1 431 ? 33.969 -7.449 1.593 1 97.62 431 ILE B C 1
ATOM 8563 O O . ILE B 1 431 ? 33.188 -6.508 1.725 1 97.62 431 ILE B O 1
ATOM 8567 N N . PRO B 1 432 ? 35.219 -7.273 1.178 1 95.06 432 PRO B N 1
ATOM 8568 C CA . PRO B 1 432 ? 35.688 -5.922 0.84 1 95.06 432 PRO B CA 1
ATOM 8569 C C . PRO B 1 432 ? 34.938 -5.332 -0.363 1 95.06 432 PRO B C 1
ATOM 8571 O O . PRO B 1 432 ? 34.469 -6.078 -1.218 1 95.06 432 PRO B O 1
ATOM 8574 N N . GLU B 1 433 ? 34.906 -4.023 -0.438 1 92.69 433 GLU B N 1
ATOM 8575 C CA . GLU B 1 433 ? 34.344 -3.35 -1.596 1 92.69 433 GLU B CA 1
ATOM 8576 C C . GLU B 1 433 ? 35.062 -3.742 -2.881 1 92.69 433 GLU B C 1
ATOM 8578 O O . GLU B 1 433 ? 36.281 -3.783 -2.92 1 92.69 433 GLU B O 1
ATOM 8583 N N . GLY B 1 434 ? 34.312 -4.121 -3.846 1 93.88 434 GLY B N 1
ATOM 8584 C CA . GLY B 1 434 ? 34.875 -4.445 -5.148 1 93.88 434 GLY B CA 1
ATOM 8585 C C . GLY B 1 434 ? 35.312 -5.895 -5.273 1 93.88 434 GLY B C 1
ATOM 8586 O O . GLY B 1 434 ? 35.688 -6.348 -6.359 1 93.88 434 GLY B O 1
ATOM 8587 N N . ALA B 1 435 ? 35.219 -6.613 -4.176 1 96.69 435 ALA B N 1
ATOM 8588 C CA . ALA B 1 435 ? 35.625 -8.008 -4.211 1 96.69 435 ALA B CA 1
ATOM 8589 C C . ALA B 1 435 ? 34.594 -8.891 -4.898 1 96.69 435 ALA B C 1
ATOM 8591 O O . ALA B 1 435 ? 33.406 -8.602 -4.84 1 96.69 435 ALA B O 1
ATOM 8592 N N . THR B 1 436 ? 35.125 -9.922 -5.555 1 98.19 436 THR B N 1
ATOM 8593 C CA . THR B 1 436 ? 34.281 -10.953 -6.141 1 98.19 436 THR B CA 1
ATOM 8594 C C . THR B 1 436 ? 34.312 -12.227 -5.301 1 98.19 436 THR B C 1
ATOM 8596 O O . THR B 1 436 ? 35.375 -12.664 -4.871 1 98.19 436 THR B O 1
ATOM 8599 N N . VAL B 1 437 ? 33.125 -12.695 -4.996 1 98.69 437 VAL B N 1
ATOM 8600 C CA . VAL B 1 437 ? 33 -13.969 -4.301 1 98.69 437 VAL B CA 1
ATOM 8601 C C . VAL B 1 437 ? 32.812 -15.094 -5.316 1 98.69 437 VAL B C 1
ATOM 8603 O O . VAL B 1 437 ? 31.953 -15.008 -6.203 1 98.69 437 VAL B O 1
ATOM 8606 N N . VAL B 1 438 ? 33.594 -16.141 -5.242 1 98.69 438 VAL B N 1
ATOM 8607 C CA . VAL B 1 438 ? 33.469 -17.312 -6.102 1 98.69 438 VAL B CA 1
ATOM 8608 C C . VAL B 1 438 ? 33.25 -18.562 -5.25 1 98.69 438 VAL B C 1
ATOM 8610 O O . VAL B 1 438 ? 34.062 -18.844 -4.348 1 98.69 438 VAL B O 1
ATOM 8613 N N . VAL B 1 439 ? 32.219 -19.281 -5.527 1 98.44 439 VAL B N 1
ATOM 8614 C CA . VAL B 1 439 ? 31.938 -20.531 -4.816 1 98.44 439 VAL B CA 1
ATOM 8615 C C . VAL B 1 439 ? 32 -21.703 -5.789 1 98.44 439 VAL B C 1
ATOM 8617 O O . VAL B 1 439 ? 31.312 -21.688 -6.816 1 98.44 439 VAL B O 1
ATOM 8620 N N . ALA B 1 440 ? 32.812 -22.656 -5.496 1 97.5 440 ALA B N 1
ATOM 8621 C CA . ALA B 1 440 ? 32.875 -23.906 -6.262 1 97.5 440 ALA B CA 1
ATOM 8622 C C . ALA B 1 440 ? 31.891 -24.938 -5.719 1 97.5 440 ALA B C 1
ATOM 8624 O O . ALA B 1 440 ? 31.953 -25.312 -4.551 1 97.5 440 ALA B O 1
ATOM 8625 N N . SER B 1 441 ? 31.031 -25.391 -6.527 1 95.94 441 SER B N 1
ATOM 8626 C CA . SER B 1 441 ? 30.016 -26.375 -6.184 1 95.94 441 SER B CA 1
ATOM 8627 C C . SER B 1 441 ? 29.859 -27.422 -7.293 1 95.94 441 SER B C 1
ATOM 8629 O O . SER B 1 441 ? 29.297 -27.125 -8.344 1 95.94 441 SER B O 1
ATOM 8631 N N . GLY B 1 442 ? 30.312 -28.578 -7.09 1 95.31 442 GLY B N 1
ATOM 8632 C CA . GLY B 1 442 ? 30.266 -29.609 -8.125 1 95.31 442 GLY B CA 1
ATOM 8633 C C . GLY B 1 442 ? 30.984 -29.203 -9.398 1 95.31 442 GLY B C 1
ATOM 8634 O O . GLY B 1 442 ? 32.156 -28.828 -9.359 1 95.31 442 GLY B O 1
ATOM 8635 N N . ASP B 1 443 ? 30.172 -29.141 -10.477 1 96.75 443 ASP B N 1
ATOM 8636 C CA . ASP B 1 443 ? 30.766 -28.984 -11.797 1 96.75 443 ASP B CA 1
ATOM 8637 C C . ASP B 1 443 ? 30.828 -27.516 -12.203 1 96.75 443 ASP B C 1
ATOM 8639 O O . ASP B 1 443 ? 31.188 -27.188 -13.336 1 96.75 443 ASP B O 1
ATOM 8643 N N . ALA B 1 444 ? 30.516 -26.641 -11.211 1 98.12 444 ALA B N 1
ATOM 8644 C CA . ALA B 1 444 ? 30.438 -25.266 -11.664 1 98.12 444 ALA B CA 1
ATOM 8645 C C . ALA B 1 444 ? 30.953 -24.312 -10.586 1 98.12 444 ALA B C 1
ATOM 8647 O O . ALA B 1 444 ? 31.047 -24.672 -9.414 1 98.12 444 ALA B O 1
ATOM 8648 N N . TYR B 1 445 ? 31.422 -23.109 -11.039 1 98.31 445 TYR B N 1
ATOM 8649 C CA . TYR B 1 445 ? 31.641 -21.938 -10.211 1 98.31 445 TYR B CA 1
ATOM 8650 C C . TYR B 1 445 ? 30.438 -20.984 -10.289 1 98.31 445 TYR B C 1
ATOM 8652 O O . TYR B 1 445 ? 29.891 -20.75 -11.375 1 98.31 445 TYR B O 1
ATOM 8660 N N . VAL B 1 446 ? 29.953 -20.562 -9.172 1 98.75 446 VAL B N 1
ATOM 8661 C CA . VAL B 1 446 ? 29.031 -19.438 -9.133 1 98.75 446 VAL B CA 1
ATOM 8662 C C . VAL B 1 446 ? 29.719 -18.219 -8.516 1 98.75 446 VAL B C 1
ATOM 8664 O O . VAL B 1 446 ? 30.156 -18.266 -7.367 1 98.75 446 VAL B O 1
ATOM 8667 N N . ALA B 1 447 ? 29.812 -17.156 -9.25 1 98.81 447 ALA B N 1
ATOM 8668 C CA . ALA B 1 447 ? 30.5 -15.945 -8.797 1 98.81 447 ALA B CA 1
ATOM 8669 C C . ALA B 1 447 ? 29.516 -14.789 -8.625 1 98.81 447 ALA B C 1
ATOM 8671 O O . ALA B 1 447 ? 28.609 -14.617 -9.438 1 98.81 447 ALA B O 1
ATOM 8672 N N . ILE B 1 448 ? 29.719 -14.078 -7.539 1 98.88 448 ILE B N 1
ATOM 8673 C CA . ILE B 1 448 ? 28.953 -12.867 -7.27 1 98.88 448 ILE B CA 1
ATOM 8674 C C . ILE B 1 448 ? 29.891 -11.672 -7.141 1 98.88 448 ILE B C 1
ATOM 8676 O O . ILE B 1 448 ? 30.875 -11.727 -6.391 1 98.88 448 ILE B O 1
ATOM 8680 N N . HIS B 1 449 ? 29.688 -10.672 -7.883 1 98.75 449 HIS B N 1
ATOM 8681 C CA . HIS B 1 449 ? 30.344 -9.383 -7.699 1 98.75 449 HIS B CA 1
ATOM 8682 C C . HIS B 1 449 ? 29.359 -8.328 -7.219 1 98.75 449 HIS B C 1
ATOM 8684 O O . HIS B 1 449 ? 28.562 -7.801 -8.008 1 98.75 449 HIS B O 1
ATOM 8690 N N . PRO B 1 450 ? 29.375 -8.031 -5.863 1 98.31 450 PRO B N 1
ATOM 8691 C CA . PRO B 1 450 ? 28.484 -6.969 -5.379 1 98.31 450 PRO B CA 1
ATOM 8692 C C . PRO B 1 450 ? 28.75 -5.625 -6.055 1 98.31 450 PRO B C 1
ATOM 8694 O O . PRO B 1 450 ? 29.906 -5.285 -6.32 1 98.31 450 PRO B O 1
ATOM 8697 N N . LEU B 1 451 ? 27.734 -4.918 -6.418 1 98.25 451 LEU B N 1
ATOM 8698 C CA . LEU B 1 451 ? 27.797 -3.596 -7.031 1 98.25 451 LEU B CA 1
ATOM 8699 C C . LEU B 1 451 ? 27.234 -2.533 -6.098 1 98.25 451 LEU B C 1
ATOM 8701 O O . LEU B 1 451 ? 27.406 -2.613 -4.879 1 98.25 451 LEU B O 1
ATOM 8705 N N . SER B 1 452 ? 26.672 -1.461 -6.66 1 96.62 452 SER B N 1
ATOM 8706 C CA . SER B 1 452 ? 26.203 -0.354 -5.84 1 96.62 452 SER B CA 1
ATOM 8707 C C . SER B 1 452 ? 25.094 -0.804 -4.891 1 96.62 452 SER B C 1
ATOM 8709 O O . SER B 1 452 ? 24.219 -1.585 -5.277 1 96.62 452 SER B O 1
ATOM 8711 N N . ARG B 1 453 ? 25.156 -0.349 -3.729 1 96.56 453 ARG B N 1
ATOM 8712 C CA . ARG B 1 453 ? 24.188 -0.584 -2.67 1 96.56 453 ARG B CA 1
ATOM 8713 C C . ARG B 1 453 ? 23.938 0.685 -1.861 1 96.56 453 ARG B C 1
ATOM 8715 O O . ARG B 1 453 ? 24.875 1.345 -1.427 1 96.56 453 ARG B O 1
ATOM 8722 N N . THR B 1 454 ? 22.672 1.042 -1.707 1 96 454 THR B N 1
ATOM 8723 C CA . THR B 1 454 ? 22.328 2.23 -0.935 1 96 454 THR B CA 1
ATOM 8724 C C . THR B 1 454 ? 22.5 1.975 0.56 1 96 454 THR B C 1
ATOM 8726 O O . THR B 1 454 ? 21.891 1.058 1.114 1 96 454 THR B O 1
ATOM 8729 N N . ALA B 1 455 ? 23.297 2.783 1.211 1 94.5 455 ALA B N 1
ATOM 8730 C CA . ALA B 1 455 ? 23.438 2.705 2.662 1 94.5 455 ALA B CA 1
ATOM 8731 C C . ALA B 1 455 ? 22.328 3.49 3.363 1 94.5 455 ALA B C 1
ATOM 8733 O O . ALA B 1 455 ? 22.188 4.699 3.162 1 94.5 455 ALA B O 1
ATOM 8734 N N . LEU B 1 456 ? 21.547 2.861 4.223 1 94.5 456 LEU B N 1
ATOM 8735 C CA . LEU B 1 456 ? 20.422 3.508 4.891 1 94.5 456 LEU B CA 1
ATOM 8736 C C . LEU B 1 456 ? 20.75 3.805 6.348 1 94.5 456 LEU B C 1
ATOM 8738 O O . LEU B 1 456 ? 19.891 4.223 7.117 1 94.5 456 LEU B O 1
ATOM 8742 N N . GLY B 1 457 ? 21.953 3.592 6.734 1 93.38 457 GLY B N 1
ATOM 8743 C CA . GLY B 1 457 ? 22.438 3.848 8.078 1 93.38 457 GLY B CA 1
ATOM 8744 C C . GLY B 1 457 ? 23.953 3.92 8.164 1 93.38 457 GLY B C 1
ATOM 8745 O O . GLY B 1 457 ? 24.625 4.109 7.145 1 93.38 457 GLY B O 1
ATOM 8746 N N . LYS B 1 458 ? 24.422 3.836 9.398 1 90.62 458 LYS B N 1
ATOM 8747 C CA . LYS B 1 458 ? 25.844 3.959 9.656 1 90.62 458 LYS B CA 1
ATOM 8748 C C . LYS B 1 458 ? 26.594 2.701 9.227 1 90.62 458 LYS B C 1
ATOM 8750 O O . LYS B 1 458 ? 27.781 2.76 8.891 1 90.62 458 LYS B O 1
ATOM 8755 N N . GLU B 1 459 ? 25.844 1.694 9.18 1 85.69 459 GLU B N 1
ATOM 8756 C CA . GLU B 1 459 ? 26.453 0.412 8.844 1 85.69 459 GLU B CA 1
ATOM 8757 C C . GLU B 1 459 ? 25.656 -0.309 7.762 1 85.69 459 GLU B C 1
ATOM 8759 O O . GLU B 1 459 ? 24.438 -0.46 7.875 1 85.69 459 GLU B O 1
ATOM 8764 N N . ALA B 1 460 ? 26.328 -0.732 6.734 1 90.06 460 ALA B N 1
ATOM 8765 C CA . ALA B 1 460 ? 25.781 -1.581 5.684 1 90.06 460 ALA B CA 1
ATOM 8766 C C . ALA B 1 460 ? 26.812 -2.594 5.191 1 90.06 460 ALA B C 1
ATOM 8768 O O . ALA B 1 460 ? 27.234 -2.537 4.035 1 90.06 460 ALA B O 1
ATOM 8769 N N . PRO B 1 461 ? 27.062 -3.555 5.977 1 94.5 461 PRO B N 1
ATOM 8770 C CA . PRO B 1 461 ? 28.156 -4.477 5.652 1 94.5 461 PRO B CA 1
ATOM 8771 C C . PRO B 1 461 ? 27.766 -5.484 4.57 1 94.5 461 PRO B C 1
ATOM 8773 O O . PRO B 1 461 ? 26.578 -5.684 4.297 1 94.5 461 PRO B O 1
ATOM 8776 N N . ALA B 1 462 ? 28.766 -6.051 3.963 1 97.81 462 ALA B N 1
ATOM 8777 C CA . ALA B 1 462 ? 28.703 -7.27 3.16 1 97.81 462 ALA B CA 1
ATOM 8778 C C . ALA B 1 462 ? 29.484 -8.398 3.809 1 97.81 462 ALA B C 1
ATOM 8780 O O . ALA B 1 462 ? 30.641 -8.211 4.203 1 97.81 462 ALA B O 1
ATOM 8781 N N . ARG B 1 463 ? 28.828 -9.539 3.984 1 98 463 ARG B N 1
ATOM 8782 C CA . ARG B 1 463 ? 29.531 -10.617 4.668 1 98 463 ARG B CA 1
ATOM 8783 C C . ARG B 1 463 ? 29.047 -11.984 4.191 1 98 463 ARG B C 1
ATOM 8785 O O . ARG B 1 463 ? 27.922 -12.109 3.717 1 98 463 ARG B O 1
ATOM 8792 N N . LEU B 1 464 ? 29.891 -12.945 4.27 1 98.12 464 LEU B N 1
ATOM 8793 C CA . LEU B 1 464 ? 29.562 -14.352 4.094 1 98.12 464 LEU B CA 1
ATOM 8794 C C . LEU B 1 464 ? 29.328 -15.031 5.438 1 98.12 464 LEU B C 1
ATOM 8796 O O . LEU B 1 464 ? 30.172 -14.93 6.34 1 98.12 464 LEU B O 1
ATOM 8800 N N . VAL B 1 465 ? 28.203 -15.648 5.551 1 98.38 465 VAL B N 1
ATOM 8801 C CA . VAL B 1 465 ? 27.859 -16.344 6.793 1 98.38 465 VAL B CA 1
ATOM 8802 C C . VAL B 1 465 ? 27.281 -17.719 6.48 1 98.38 465 VAL B C 1
ATOM 8804 O O . VAL B 1 465 ? 27.031 -18.047 5.316 1 98.38 465 VAL B O 1
ATOM 8807 N N . GLU B 1 466 ? 27.234 -18.578 7.453 1 97.75 466 GLU B N 1
ATOM 8808 C CA . GLU B 1 466 ? 26.453 -19.797 7.391 1 97.75 466 GLU B CA 1
ATOM 8809 C C . GLU B 1 466 ? 25.141 -19.656 8.141 1 97.75 466 GLU B C 1
ATOM 8811 O O . GLU B 1 466 ? 25.109 -19.188 9.281 1 97.75 466 GLU B O 1
ATOM 8816 N N . ARG B 1 467 ? 24.078 -19.953 7.504 1 96.56 467 ARG B N 1
ATOM 8817 C CA . ARG B 1 467 ? 22.75 -19.906 8.109 1 96.56 467 ARG B CA 1
ATOM 8818 C C . ARG B 1 467 ? 21.984 -21.188 7.848 1 96.56 467 ARG B C 1
ATOM 8820 O O . ARG B 1 467 ? 21.641 -21.5 6.703 1 96.56 467 ARG B O 1
ATOM 8827 N N . ASP B 1 468 ? 21.672 -21.969 8.852 1 94.12 468 ASP B N 1
ATOM 8828 C CA . ASP B 1 468 ? 20.891 -23.203 8.805 1 94.12 468 ASP B CA 1
ATOM 8829 C C . ASP B 1 468 ? 21.438 -24.156 7.758 1 94.12 468 ASP B C 1
ATOM 8831 O O . ASP B 1 468 ? 20.688 -24.719 6.953 1 94.12 468 ASP B O 1
ATOM 8835 N N . GLY B 1 469 ? 22.734 -24.219 7.691 1 93.75 469 GLY B N 1
ATOM 8836 C CA . GLY B 1 469 ? 23.391 -25.188 6.84 1 93.75 469 GLY B CA 1
ATOM 8837 C C . GLY B 1 469 ? 23.641 -24.672 5.438 1 93.75 469 GLY B C 1
ATOM 8838 O O . GLY B 1 469 ? 24.234 -25.375 4.609 1 93.75 469 GLY B O 1
ATOM 8839 N N . ASP B 1 470 ? 23.25 -23.469 5.164 1 96.56 470 ASP B N 1
ATOM 8840 C CA . ASP B 1 470 ? 23.5 -22.875 3.855 1 96.56 470 ASP B CA 1
ATOM 8841 C C . ASP B 1 470 ? 24.594 -21.812 3.939 1 96.56 470 ASP B C 1
ATOM 8843 O O . ASP B 1 470 ? 24.859 -21.266 5.012 1 96.56 470 ASP B O 1
ATOM 8847 N N . LEU B 1 471 ? 25.297 -21.625 2.854 1 98.12 471 LEU B N 1
ATOM 8848 C CA . LEU B 1 471 ? 26.172 -20.469 2.727 1 98.12 471 LEU B CA 1
ATOM 8849 C C . LEU B 1 471 ? 25.391 -19.25 2.223 1 98.12 471 LEU B C 1
ATOM 8851 O O . LEU B 1 471 ? 24.672 -19.344 1.233 1 98.12 471 LEU B O 1
ATOM 8855 N N . VAL B 1 472 ? 25.531 -18.156 2.945 1 98.81 472 VAL B N 1
ATOM 8856 C CA . VAL B 1 472 ? 24.734 -16.969 2.59 1 98.81 472 VAL B CA 1
ATOM 8857 C C . VAL B 1 472 ? 25.656 -15.758 2.471 1 98.81 472 VAL B C 1
ATOM 8859 O O . VAL B 1 472 ? 26.391 -15.43 3.404 1 98.81 472 VAL B O 1
ATOM 8862 N N . LEU B 1 473 ? 25.719 -15.156 1.325 1 98.81 473 LEU B N 1
ATOM 8863 C CA . LEU B 1 473 ? 26.266 -13.812 1.194 1 98.81 473 LEU B CA 1
ATOM 8864 C C . LEU B 1 473 ? 25.203 -12.766 1.521 1 98.81 473 LEU B C 1
ATOM 8866 O O . LEU B 1 473 ? 24.203 -12.641 0.811 1 98.81 473 LEU B O 1
ATOM 8870 N N . GLU B 1 474 ? 25.391 -12.047 2.586 1 98.62 474 GLU B N 1
ATOM 8871 C CA . GLU B 1 474 ? 24.469 -11.008 3.025 1 98.62 474 GLU B CA 1
ATOM 8872 C C . GLU B 1 474 ? 24.938 -9.625 2.586 1 98.62 474 GLU B C 1
ATOM 8874 O O . GLU B 1 474 ? 26.016 -9.172 2.988 1 98.62 474 GLU B O 1
ATOM 8879 N N . LEU B 1 475 ? 24.203 -8.953 1.781 1 98.56 475 LEU B N 1
ATOM 8880 C CA . LEU B 1 475 ? 24.453 -7.582 1.354 1 98.56 475 LEU B CA 1
ATOM 8881 C C . LEU B 1 475 ? 23.453 -6.625 1.993 1 98.56 475 LEU B C 1
ATOM 8883 O O . LEU B 1 475 ? 22.344 -6.453 1.49 1 98.56 475 LEU B O 1
ATOM 8887 N N . TYR B 1 476 ? 23.844 -5.945 3.055 1 97.94 476 TYR B N 1
ATOM 8888 C CA . TYR B 1 476 ? 22.922 -5.133 3.85 1 97.94 476 TYR B CA 1
ATOM 8889 C C . TYR B 1 476 ? 22.75 -3.746 3.236 1 97.94 476 TYR B C 1
ATOM 8891 O O . TYR B 1 476 ? 23.734 -3.115 2.83 1 97.94 476 TYR B O 1
ATOM 8899 N N . ASN B 1 477 ? 21.547 -3.283 3.168 1 97.44 477 ASN B N 1
ATOM 8900 C CA . ASN B 1 477 ? 21.266 -1.858 3.031 1 97.44 477 ASN B CA 1
ATOM 8901 C C . ASN B 1 477 ? 21.219 -1.164 4.387 1 97.44 477 ASN B C 1
ATOM 8903 O O . ASN B 1 477 ? 21.469 0.036 4.488 1 97.44 477 ASN B O 1
ATOM 8907 N N . TYR B 1 478 ? 20.781 -1.967 5.348 1 96.75 478 TYR B N 1
ATOM 8908 C CA . TYR B 1 478 ? 20.641 -1.397 6.684 1 96.75 478 TYR B CA 1
ATOM 8909 C C . TYR B 1 478 ? 20.781 -2.477 7.754 1 96.75 478 TYR B C 1
ATOM 8911 O O . TYR B 1 478 ? 20.234 -3.574 7.605 1 96.75 478 TYR B O 1
ATOM 8919 N N . ARG B 1 479 ? 21.5 -2.211 8.797 1 96.44 479 ARG B N 1
ATOM 8920 C CA . ARG B 1 479 ? 21.547 -2.949 10.055 1 96.44 479 ARG B CA 1
ATOM 8921 C C . ARG B 1 479 ? 21.703 -2.006 11.242 1 96.44 479 ARG B C 1
ATOM 8923 O O . ARG B 1 479 ? 22.688 -1.262 11.32 1 96.44 479 ARG B O 1
ATOM 8930 N N . GLY B 1 480 ? 20.734 -1.953 12.062 1 94.5 480 GLY B N 1
ATOM 8931 C CA . GLY B 1 480 ? 20.75 -1.033 13.188 1 94.5 480 GLY B CA 1
ATOM 8932 C C . GLY B 1 480 ? 19.484 -1.074 14.008 1 94.5 480 GLY B C 1
ATOM 8933 O O . GLY B 1 480 ? 18.75 -2.074 13.992 1 94.5 480 GLY B O 1
ATOM 8934 N N . PRO B 1 481 ? 19.219 -0.098 14.812 1 92.75 481 PRO B N 1
ATOM 8935 C CA . PRO B 1 481 ? 17.969 -0.059 15.578 1 92.75 481 PRO B CA 1
ATOM 8936 C C . PRO B 1 481 ? 16.734 -0.025 14.688 1 92.75 481 PRO B C 1
ATOM 8938 O O . PRO B 1 481 ? 16.797 0.472 13.555 1 92.75 481 PRO B O 1
ATOM 8941 N N . GLU B 1 482 ? 15.648 -0.618 15.266 1 94.19 482 GLU B N 1
ATOM 8942 C CA . GLU B 1 482 ? 14.391 -0.511 14.539 1 94.19 482 GLU B CA 1
ATOM 8943 C C . GLU B 1 482 ? 13.969 0.946 14.375 1 94.19 482 GLU B C 1
ATOM 8945 O O . GLU B 1 482 ? 14.023 1.725 15.328 1 94.19 482 GLU B O 1
ATOM 8950 N N . LYS B 1 483 ? 13.648 1.345 13.203 1 93.31 483 LYS B N 1
ATOM 8951 C CA . LYS B 1 483 ? 13.156 2.701 12.984 1 93.31 483 LYS B CA 1
ATOM 8952 C C . LYS B 1 483 ? 12.312 2.785 11.719 1 93.31 483 LYS B C 1
ATOM 8954 O O . LYS B 1 483 ? 12.305 1.851 10.914 1 93.31 483 LYS B O 1
ATOM 8959 N N . ARG B 1 484 ? 11.57 3.852 11.578 1 93.06 484 ARG B N 1
ATOM 8960 C CA . ARG B 1 484 ? 10.805 4.156 10.375 1 93.06 484 ARG B CA 1
ATOM 8961 C C . ARG B 1 484 ? 11.633 4.98 9.391 1 93.06 484 ARG B C 1
ATOM 8963 O O . ARG B 1 484 ? 12.273 5.961 9.781 1 93.06 484 ARG B O 1
ATOM 8970 N N . PHE B 1 485 ? 11.625 4.57 8.148 1 95.25 485 PHE B N 1
ATOM 8971 C CA . PHE B 1 485 ? 12.312 5.285 7.082 1 95.25 485 PHE B CA 1
ATOM 8972 C C . PHE B 1 485 ? 11.328 6.113 6.266 1 95.25 485 PHE B C 1
ATOM 8974 O O . PHE B 1 485 ? 10.781 5.629 5.27 1 95.25 485 PHE B O 1
ATOM 8981 N N . TRP B 1 486 ? 11.18 7.32 6.605 1 93.88 486 TRP B N 1
ATOM 8982 C CA . TRP B 1 486 ? 10.195 8.219 6.012 1 93.88 486 TRP B CA 1
ATOM 8983 C C . TRP B 1 486 ? 10.5 8.461 4.539 1 93.88 486 TRP B C 1
ATOM 8985 O O . TRP B 1 486 ? 9.594 8.664 3.732 1 93.88 486 TRP B O 1
ATOM 8995 N N . GLU B 1 487 ? 11.727 8.375 4.137 1 93.94 487 GLU B N 1
ATOM 8996 C CA . GLU B 1 487 ? 12.18 8.617 2.771 1 93.94 487 GLU B CA 1
ATOM 8997 C C . GLU B 1 487 ? 11.812 7.461 1.85 1 93.94 487 GLU B C 1
ATOM 8999 O O . GLU B 1 487 ? 11.969 7.555 0.631 1 93.94 487 GLU B O 1
ATOM 9004 N N . LEU B 1 488 ? 11.195 6.422 2.447 1 94.69 488 LEU B N 1
ATOM 9005 C CA . LEU B 1 488 ? 10.797 5.266 1.649 1 94.69 488 LEU B CA 1
ATOM 9006 C C . LEU B 1 488 ? 9.281 5.211 1.485 1 94.69 488 LEU B C 1
ATOM 9008 O O . LEU B 1 488 ? 8.758 4.344 0.779 1 94.69 488 LEU B O 1
ATOM 9012 N N . ASN B 1 489 ? 8.586 6.098 2.072 1 91.06 489 ASN B N 1
ATOM 9013 C CA . ASN B 1 489 ? 7.125 6.055 2.072 1 91.06 489 ASN B CA 1
ATOM 9014 C C . ASN B 1 489 ? 6.539 6.938 0.976 1 91.06 489 ASN B C 1
ATOM 9016 O O . ASN B 1 489 ? 6.578 8.164 1.075 1 91.06 489 ASN B O 1
ATOM 9020 N N . TRP B 1 490 ? 5.992 6.344 -0.106 1 89 490 TRP B N 1
ATOM 9021 C CA . TRP B 1 490 ? 5.215 7.078 -1.099 1 89 490 TRP B CA 1
ATOM 9022 C C . TRP B 1 490 ? 3.752 6.648 -1.071 1 89 490 TRP B C 1
ATOM 9024 O O . TRP B 1 490 ? 3.451 5.453 -1.072 1 89 490 TRP B O 1
ATOM 9034 N N . PRO B 1 491 ? 2.85 7.43 -1.095 1 87.19 491 PRO B N 1
ATOM 9035 C CA . PRO B 1 491 ? 3.023 8.883 -1.06 1 87.19 491 PRO B CA 1
ATOM 9036 C C . PRO B 1 491 ? 3.543 9.383 0.286 1 87.19 491 PRO B C 1
ATOM 9038 O O . PRO B 1 491 ? 3.242 8.789 1.326 1 87.19 491 PRO B O 1
ATOM 9041 N N . GLY B 1 492 ? 4.418 10.266 0.243 1 90.25 492 GLY B N 1
ATOM 9042 C CA . GLY B 1 492 ? 5.016 10.906 1.402 1 90.25 492 GLY B CA 1
ATOM 9043 C C . GLY B 1 492 ? 5.812 12.148 1.052 1 90.25 492 GLY B C 1
ATOM 9044 O O . GLY B 1 492 ? 6.277 12.297 -0.081 1 90.25 492 GLY B O 1
ATOM 9045 N N . ALA B 1 493 ? 6.066 12.906 2.053 1 95.81 493 ALA B N 1
ATOM 9046 C CA . ALA B 1 493 ? 6.641 14.219 1.806 1 95.81 493 ALA B CA 1
ATOM 9047 C C . ALA B 1 493 ? 8.164 14.156 1.763 1 95.81 493 ALA B C 1
ATOM 9049 O O . ALA B 1 493 ? 8.828 15.148 1.457 1 95.81 493 ALA B O 1
ATOM 9050 N N . PHE B 1 494 ? 8.789 12.969 2.066 1 96.94 494 PHE B N 1
ATOM 9051 C CA . PHE B 1 494 ? 10.242 12.852 2.113 1 96.94 494 PHE B CA 1
ATOM 9052 C C . PHE B 1 494 ? 10.734 11.82 1.107 1 96.94 494 PHE B C 1
ATOM 9054 O O . PHE B 1 494 ? 11.93 11.539 1.032 1 96.94 494 PHE B O 1
ATOM 9061 N N . TYR B 1 495 ? 9.859 11.25 0.279 1 96.75 495 TYR B N 1
ATOM 9062 C CA . TYR B 1 495 ? 10.172 10.094 -0.555 1 96.75 495 TYR B CA 1
ATOM 9063 C C . TYR B 1 495 ? 11.234 10.445 -1.593 1 96.75 495 TYR B C 1
ATOM 9065 O O . TYR B 1 495 ? 11.07 11.398 -2.359 1 96.75 495 TYR B O 1
ATOM 9073 N N . LYS B 1 496 ? 12.297 9.617 -1.676 1 96 496 LYS B N 1
ATOM 9074 C CA . LYS B 1 496 ? 13.398 9.922 -2.578 1 96 496 LYS B CA 1
ATOM 9075 C C . LYS B 1 496 ? 13.711 8.734 -3.488 1 96 496 LYS B C 1
ATOM 9077 O O . LYS B 1 496 ? 14.797 8.648 -4.062 1 96 496 LYS B O 1
ATOM 9082 N N . GLY B 1 497 ? 12.805 7.828 -3.594 1 95.56 497 GLY B N 1
ATOM 9083 C CA . GLY B 1 497 ? 13.008 6.656 -4.43 1 95.56 497 GLY B CA 1
ATOM 9084 C C . GLY B 1 497 ? 13.469 5.438 -3.652 1 95.56 497 GLY B C 1
ATOM 9085 O O . GLY B 1 497 ? 13.859 5.551 -2.488 1 95.56 497 GLY B O 1
ATOM 9086 N N . ARG B 1 498 ? 13.453 4.289 -4.258 1 96.44 498 ARG B N 1
ATOM 9087 C CA . ARG B 1 498 ? 13.789 3.029 -3.605 1 96.44 498 ARG B CA 1
ATOM 9088 C C . ARG B 1 498 ? 15.305 2.836 -3.535 1 96.44 498 ARG B C 1
ATOM 9090 O O . ARG B 1 498 ? 16.016 3.096 -4.508 1 96.44 498 ARG B O 1
ATOM 9097 N N . PRO B 1 499 ? 15.805 2.439 -2.355 1 96.69 499 PRO B N 1
ATOM 9098 C CA . PRO B 1 499 ? 17.203 2.002 -2.268 1 96.69 499 PRO B CA 1
ATOM 9099 C C . PRO B 1 499 ? 17.484 0.746 -3.09 1 96.69 499 PRO B C 1
ATOM 9101 O O . PRO B 1 499 ? 16.578 -0.081 -3.281 1 96.69 499 PRO B O 1
ATOM 9104 N N . ILE B 1 500 ? 18.688 0.636 -3.494 1 97.88 500 ILE B N 1
ATOM 9105 C CA . ILE B 1 500 ? 18.984 -0.507 -4.348 1 97.88 500 ILE B CA 1
ATOM 9106 C C . ILE B 1 500 ? 20.078 -1.362 -3.691 1 97.88 500 ILE B C 1
ATOM 9108 O O . ILE B 1 500 ? 20.797 -0.895 -2.805 1 97.88 500 ILE B O 1
ATOM 9112 N N . CYS B 1 501 ? 20.156 -2.561 -4.027 1 98.5 501 CYS B N 1
ATOM 9113 C CA . CYS B 1 501 ? 21.234 -3.525 -3.857 1 98.5 501 CYS B CA 1
ATOM 9114 C C . CYS B 1 501 ? 21.484 -4.297 -5.148 1 98.5 501 CYS B C 1
ATOM 9116 O O . CYS B 1 501 ? 20.719 -5.207 -5.492 1 98.5 501 CYS B O 1
ATOM 9118 N N . ALA B 1 50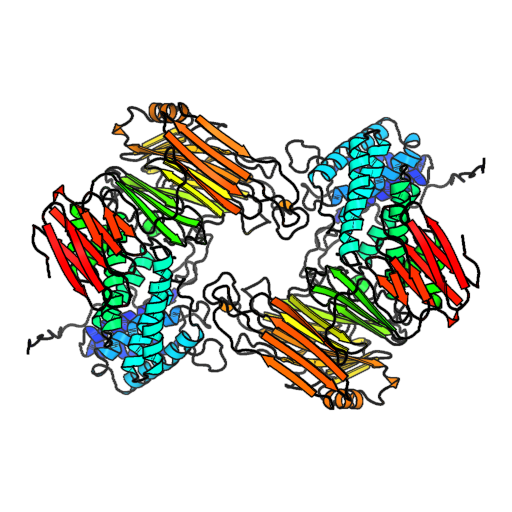2 ? 22.562 -3.957 -5.859 1 98.75 502 ALA B N 1
ATOM 9119 C CA . ALA B 1 502 ? 22.844 -4.531 -7.172 1 98.75 502 ALA B CA 1
ATOM 9120 C C . ALA B 1 502 ? 24 -5.527 -7.098 1 98.75 502 ALA B C 1
ATOM 9122 O O . ALA B 1 502 ? 24.891 -5.391 -6.258 1 98.75 502 ALA B O 1
ATOM 9123 N N . PHE B 1 503 ? 23.984 -6.508 -7.926 1 98.88 503 PHE B N 1
ATOM 9124 C CA . PHE B 1 503 ? 25.078 -7.469 -7.996 1 98.88 503 PHE B CA 1
ATOM 9125 C C . PHE B 1 503 ? 25.125 -8.133 -9.367 1 98.88 503 PHE B C 1
ATOM 9127 O O . PHE B 1 503 ? 24.125 -8.164 -10.086 1 98.88 503 PHE B O 1
ATOM 9134 N N . TYR B 1 504 ? 26.281 -8.531 -9.75 1 98.88 504 TYR B N 1
ATOM 9135 C CA . TYR B 1 504 ? 26.547 -9.297 -10.961 1 98.88 504 TYR B CA 1
ATOM 9136 C C . TYR B 1 504 ? 26.734 -10.781 -10.641 1 98.88 504 TYR B C 1
ATOM 9138 O O . TYR B 1 504 ? 27.359 -11.133 -9.633 1 98.88 504 TYR B O 1
ATOM 9146 N N . VAL B 1 505 ? 26.125 -11.664 -11.43 1 98.88 505 VAL B N 1
ATOM 9147 C CA . VAL B 1 505 ? 26.234 -13.109 -11.297 1 98.88 505 VAL B CA 1
ATOM 9148 C C . VAL B 1 505 ? 26.844 -13.703 -12.57 1 98.88 505 VAL B C 1
ATOM 9150 O O . VAL B 1 505 ? 26.438 -13.336 -13.672 1 98.88 505 VAL B O 1
ATOM 9153 N N . GLU B 1 506 ? 27.75 -14.539 -12.43 1 98.88 506 GLU B N 1
ATOM 9154 C CA . GLU B 1 506 ? 28.281 -15.336 -13.539 1 98.88 506 GLU B CA 1
ATOM 9155 C C . GLU B 1 506 ? 28.547 -16.781 -13.102 1 98.88 506 GLU B C 1
ATOM 9157 O O . GLU B 1 506 ? 29.078 -17.016 -12.016 1 98.88 506 GLU B O 1
ATOM 9162 N N . VAL B 1 507 ? 28.062 -17.719 -13.875 1 98.81 507 VAL B N 1
ATOM 9163 C CA . VAL B 1 507 ? 28.266 -19.141 -13.617 1 98.81 507 VAL B CA 1
ATOM 9164 C C . VAL B 1 507 ? 29.125 -19.734 -14.727 1 98.81 507 VAL B C 1
ATOM 9166 O O . VAL B 1 507 ? 28.953 -19.406 -15.898 1 98.81 507 VAL B O 1
ATOM 9169 N N . ALA B 1 508 ? 30.062 -20.578 -14.406 1 98.5 508 ALA B N 1
ATOM 9170 C CA . ALA B 1 508 ? 30.922 -21.219 -15.398 1 98.5 508 ALA B CA 1
ATOM 9171 C C . ALA B 1 508 ? 31.203 -22.672 -15.008 1 98.5 508 ALA B C 1
ATOM 9173 O O . ALA B 1 508 ? 31.25 -23 -13.828 1 98.5 508 ALA B O 1
ATOM 9174 N N . PRO B 1 509 ? 31.375 -23.5 -16.062 1 97.88 509 PRO B N 1
ATOM 9175 C CA . PRO B 1 509 ? 31.875 -24.844 -15.711 1 97.88 509 PRO B CA 1
ATOM 9176 C C . PRO B 1 509 ? 33.25 -24.797 -15.07 1 97.88 509 PRO B C 1
ATOM 9178 O O . PRO B 1 509 ? 34.094 -24 -15.477 1 97.88 509 PRO B O 1
ATOM 9181 N N . ARG B 1 510 ? 33.469 -25.609 -14.156 1 96.44 510 ARG B N 1
ATOM 9182 C CA . ARG B 1 510 ? 34.781 -25.641 -13.492 1 96.44 510 ARG B CA 1
ATOM 9183 C C . ARG B 1 510 ? 35.875 -25.984 -14.484 1 96.44 510 ARG B C 1
ATOM 9185 O O . ARG B 1 510 ? 37.031 -25.562 -14.312 1 96.44 510 ARG B O 1
ATOM 9192 N N . SER B 1 511 ? 35.562 -26.703 -15.461 1 95.88 511 SER B N 1
ATOM 9193 C CA . SER B 1 511 ? 36.531 -27.125 -16.469 1 95.88 511 SER B CA 1
ATOM 9194 C C . SER B 1 511 ? 37.031 -25.938 -17.281 1 95.88 511 SER B C 1
ATOM 9196 O O . SER B 1 511 ? 38.062 -26.031 -17.938 1 95.88 511 SER B O 1
ATOM 9198 N N . ALA B 1 512 ? 36.312 -24.891 -17.281 1 96.75 512 ALA B N 1
ATOM 9199 C CA . ALA B 1 512 ? 36.656 -23.734 -18.094 1 96.75 512 ALA B CA 1
ATOM 9200 C C . ALA B 1 512 ? 37.781 -22.938 -17.438 1 96.75 512 ALA B C 1
ATOM 9202 O O . ALA B 1 512 ? 38.5 -22.188 -18.109 1 96.75 512 ALA B O 1
ATOM 9203 N N . TYR B 1 513 ? 37.969 -23.078 -16.156 1 96.44 513 TYR B N 1
ATOM 9204 C CA . TYR B 1 513 ? 39 -22.375 -15.414 1 96.44 513 TYR B CA 1
ATOM 9205 C C . TYR B 1 513 ? 39.75 -23.328 -14.484 1 96.44 513 TYR B C 1
ATOM 9207 O O . TYR B 1 513 ? 39.125 -24.109 -13.758 1 96.44 513 TYR B O 1
ATOM 9215 N N . PRO B 1 514 ? 41.031 -23.203 -14.469 1 93.06 514 PRO B N 1
ATOM 9216 C CA . PRO B 1 514 ? 41.812 -24.094 -13.602 1 93.06 514 PRO B CA 1
ATOM 9217 C C . PRO B 1 514 ? 41.5 -23.891 -12.125 1 93.06 514 PRO B C 1
ATOM 9219 O O . PRO B 1 514 ? 41.375 -24.859 -11.367 1 93.06 514 PRO B O 1
ATOM 9222 N N . GLU B 1 515 ? 41.438 -22.562 -11.789 1 94 515 GLU B N 1
ATOM 9223 C CA . GLU B 1 515 ? 41.125 -22.219 -10.398 1 94 515 GLU B CA 1
ATOM 9224 C C . GLU B 1 515 ? 40.031 -21.156 -10.312 1 94 515 GLU B C 1
ATOM 9226 O O . GLU B 1 515 ? 39.812 -20.406 -11.266 1 94 515 GLU B O 1
ATOM 9231 N N . ALA B 1 516 ? 39.438 -21.203 -9.117 1 95.38 516 ALA B N 1
ATOM 9232 C CA . ALA B 1 516 ? 38.406 -20.188 -8.852 1 95.38 516 ALA B CA 1
ATOM 9233 C C . ALA B 1 516 ? 39 -18.781 -8.984 1 95.38 516 ALA B C 1
ATOM 9235 O O . ALA B 1 516 ? 38.312 -17.859 -9.422 1 95.38 516 ALA B O 1
ATOM 9236 N N . ALA B 1 517 ? 40.25 -18.594 -8.648 1 95.44 517 ALA B N 1
ATOM 9237 C CA . ALA B 1 517 ? 40.906 -17.312 -8.742 1 95.44 517 ALA B CA 1
ATOM 9238 C C . ALA B 1 517 ? 41 -16.844 -10.195 1 95.44 517 ALA B C 1
ATOM 9240 O O . ALA B 1 517 ? 40.938 -15.641 -10.469 1 95.44 517 ALA B O 1
ATOM 9241 N N . ASP B 1 518 ? 41.219 -17.781 -11.086 1 96.75 518 ASP B N 1
ATOM 9242 C CA . ASP B 1 518 ? 41.25 -17.453 -12.5 1 96.75 518 ASP B CA 1
ATOM 9243 C C . ASP B 1 518 ? 39.906 -16.938 -12.992 1 96.75 518 ASP B C 1
ATOM 9245 O O . ASP B 1 518 ? 39.844 -16.031 -13.828 1 96.75 518 ASP B O 1
ATOM 9249 N N . PHE B 1 519 ? 38.938 -17.562 -12.539 1 96.88 519 PHE B N 1
ATOM 9250 C CA . PHE B 1 519 ? 37.594 -17.156 -12.898 1 96.88 519 PHE B CA 1
ATOM 9251 C C . PHE B 1 519 ? 37.312 -15.75 -12.375 1 96.88 519 PHE B C 1
ATOM 9253 O O . PHE B 1 519 ? 36.781 -14.914 -13.109 1 96.88 519 PHE B O 1
ATOM 9260 N N . ALA B 1 520 ? 37.656 -15.477 -11.117 1 97.19 520 ALA B N 1
ATOM 9261 C CA . ALA B 1 520 ? 37.5 -14.141 -10.555 1 97.19 520 ALA B CA 1
ATOM 9262 C C . ALA B 1 520 ? 38.281 -13.109 -11.375 1 97.19 520 ALA B C 1
ATOM 9264 O O . ALA B 1 520 ? 37.781 -12.008 -11.633 1 97.19 520 ALA B O 1
ATOM 9265 N N . ALA B 1 521 ? 39.469 -13.492 -11.742 1 96.88 521 ALA B N 1
ATOM 9266 C CA . ALA B 1 521 ? 40.281 -12.602 -12.547 1 96.88 521 ALA B CA 1
ATOM 9267 C C . ALA B 1 521 ? 39.625 -12.305 -13.891 1 96.88 521 ALA B C 1
ATOM 9269 O O . ALA B 1 521 ? 39.75 -11.188 -14.398 1 96.88 521 ALA B O 1
ATOM 9270 N N . ALA B 1 522 ? 39.062 -13.328 -14.445 1 97 522 ALA B N 1
ATOM 9271 C CA . ALA B 1 522 ? 38.375 -13.141 -15.719 1 97 522 ALA B CA 1
ATOM 9272 C C . ALA B 1 522 ? 37.25 -12.133 -15.578 1 97 522 ALA B C 1
ATOM 9274 O O . ALA B 1 522 ? 37.031 -11.297 -16.453 1 97 522 ALA B O 1
ATOM 9275 N N . ILE B 1 523 ? 36.5 -12.195 -14.523 1 97.69 523 ILE B N 1
ATOM 9276 C CA . ILE B 1 523 ? 35.406 -11.273 -14.266 1 97.69 523 ILE B CA 1
ATOM 9277 C C . ILE B 1 523 ? 35.938 -9.859 -14.078 1 97.69 523 ILE B C 1
ATOM 9279 O O . ILE B 1 523 ? 35.406 -8.898 -14.633 1 97.69 523 ILE B O 1
ATOM 9283 N N . HIS B 1 524 ? 37.094 -9.766 -13.406 1 97.06 524 HIS B N 1
ATOM 9284 C CA . HIS B 1 524 ? 37.688 -8.469 -13.133 1 97.06 524 HIS B CA 1
ATOM 9285 C C . HIS B 1 524 ? 38.312 -7.875 -14.391 1 97.06 524 HIS B C 1
ATOM 9287 O O . HIS B 1 524 ? 38.594 -6.676 -14.445 1 97.06 524 HIS B O 1
ATOM 9293 N N . ALA B 1 525 ? 38.531 -8.719 -15.328 1 97.25 525 ALA B N 1
ATOM 9294 C CA . ALA B 1 525 ? 39.062 -8.234 -16.594 1 97.25 525 ALA B CA 1
ATOM 9295 C C . ALA B 1 525 ? 38 -7.453 -17.375 1 97.25 525 ALA B C 1
ATOM 9297 O O . ALA B 1 525 ? 38.344 -6.703 -18.297 1 97.25 525 ALA B O 1
ATOM 9298 N N . GLY B 1 526 ? 36.75 -7.668 -17.031 1 98 526 GLY B N 1
ATOM 9299 C CA . GLY B 1 526 ? 35.688 -6.848 -17.609 1 98 526 GLY B CA 1
ATOM 9300 C C . GLY B 1 526 ? 35.531 -5.512 -16.906 1 98 526 GLY B C 1
ATOM 9301 O O . GLY B 1 526 ? 36.312 -5.172 -16.016 1 98 526 GLY B O 1
ATOM 9302 N N . GLU B 1 527 ? 34.594 -4.746 -17.438 1 98 527 GLU B N 1
ATOM 9303 C CA . GLU B 1 527 ? 34.344 -3.42 -16.891 1 98 527 GLU B CA 1
ATOM 9304 C C . GLU B 1 527 ? 32.906 -3.273 -16.438 1 98 527 GLU B C 1
ATOM 9306 O O . GLU B 1 527 ? 31.984 -3.531 -17.203 1 98 527 GLU B O 1
ATOM 9311 N N . PHE B 1 528 ? 32.781 -2.936 -15.148 1 98.25 528 PHE B N 1
ATOM 9312 C CA . PHE B 1 528 ? 31.469 -2.561 -14.625 1 98.25 528 PHE B CA 1
ATOM 9313 C C . PHE B 1 528 ? 31.25 -1.058 -14.758 1 98.25 528 PHE B C 1
ATOM 9315 O O . PHE B 1 528 ? 32.125 -0.261 -14.406 1 98.25 528 PHE B O 1
ATOM 9322 N N . ALA B 1 529 ? 30.141 -0.667 -15.289 1 98.31 529 ALA B N 1
ATOM 9323 C CA . ALA B 1 529 ? 29.734 0.735 -15.391 1 98.31 529 ALA B CA 1
ATOM 9324 C C . ALA B 1 529 ? 28.406 0.982 -14.688 1 98.31 529 ALA B C 1
ATOM 9326 O O . ALA B 1 529 ? 27.406 0.327 -14.992 1 98.31 529 ALA B O 1
ATOM 9327 N N . GLU B 1 530 ? 28.438 1.894 -13.727 1 98.25 530 GLU B N 1
ATOM 9328 C CA . GLU B 1 530 ? 27.219 2.258 -13 1 98.25 530 GLU B CA 1
ATOM 9329 C C . GLU B 1 530 ? 27.016 3.77 -13 1 98.25 530 GLU B C 1
ATOM 9331 O O . GLU B 1 530 ? 27.969 4.535 -12.891 1 98.25 530 GLU B O 1
ATOM 9336 N N . THR B 1 531 ? 25.828 4.121 -13.211 1 98.44 531 THR B N 1
ATOM 9337 C CA . THR B 1 531 ? 25.406 5.508 -13.031 1 98.44 531 THR B CA 1
ATOM 9338 C C . THR B 1 531 ? 24.156 5.59 -12.172 1 98.44 531 THR B C 1
ATOM 9340 O O . THR B 1 531 ? 23.172 4.887 -12.422 1 98.44 531 THR B O 1
ATOM 9343 N N . LEU B 1 532 ? 24.219 6.344 -11.125 1 97.81 532 LEU B N 1
ATOM 9344 C CA . LEU B 1 532 ? 23.078 6.609 -10.25 1 97.81 532 LEU B CA 1
ATOM 9345 C C . LEU B 1 532 ? 22.812 8.109 -10.148 1 97.81 532 LEU B C 1
ATOM 9347 O O . LEU B 1 532 ? 23.656 8.859 -9.648 1 97.81 532 LEU B O 1
ATOM 9351 N N . GLU B 1 533 ? 21.672 8.531 -10.578 1 97.88 533 GLU B N 1
ATOM 9352 C CA . GLU B 1 533 ? 21.312 9.945 -10.531 1 97.88 533 GLU B CA 1
ATOM 9353 C C . GLU B 1 533 ? 21.078 10.406 -9.094 1 97.88 533 GLU B C 1
ATOM 9355 O O . GLU B 1 533 ? 20.641 9.625 -8.25 1 97.88 533 GLU B O 1
ATOM 9360 N N . PRO B 1 534 ? 21.312 11.703 -8.844 1 95.75 534 PRO B N 1
ATOM 9361 C CA . PRO B 1 534 ? 21.156 12.219 -7.48 1 95.75 534 PRO B CA 1
ATOM 9362 C C . PRO B 1 534 ? 19.719 12.133 -6.98 1 95.75 534 PRO B C 1
ATOM 9364 O O . PRO B 1 534 ? 18.781 12.211 -7.773 1 95.75 534 PRO B O 1
ATOM 9367 N N . ALA B 1 535 ? 19.672 12.023 -5.664 1 95.31 535 ALA B N 1
ATOM 9368 C CA . ALA B 1 535 ? 18.344 11.938 -5.031 1 95.31 535 ALA B CA 1
ATOM 9369 C C . ALA B 1 535 ? 17.672 13.305 -4.988 1 95.31 535 ALA B C 1
ATOM 9371 O O . ALA B 1 535 ? 18.344 14.336 -4.895 1 95.31 535 ALA B O 1
ATOM 9372 N N . PHE B 1 536 ? 16.391 13.328 -5.086 1 95.88 536 PHE B N 1
ATOM 9373 C CA . PHE B 1 536 ? 15.523 14.477 -4.848 1 95.88 536 PHE B CA 1
ATOM 9374 C C . PHE B 1 536 ? 14.188 14.039 -4.254 1 95.88 536 PHE B C 1
ATOM 9376 O O . PHE B 1 536 ? 13.82 12.867 -4.344 1 95.88 536 PHE B O 1
ATOM 9383 N N . THR B 1 537 ? 13.5 14.898 -3.568 1 96.94 537 THR B N 1
ATOM 9384 C CA . THR B 1 537 ? 12.18 14.578 -3.027 1 96.94 537 THR B CA 1
ATOM 9385 C C . THR B 1 537 ? 11.133 14.531 -4.137 1 96.94 537 THR B C 1
ATOM 9387 O O . THR B 1 537 ? 10.977 15.492 -4.891 1 96.94 537 THR B O 1
ATOM 9390 N N . TYR B 1 538 ? 10.391 13.438 -4.223 1 96.62 538 TYR B N 1
ATOM 9391 C CA . TYR B 1 538 ? 9.539 13.102 -5.359 1 96.62 538 TYR B CA 1
ATOM 9392 C C . TYR B 1 538 ? 8.203 13.836 -5.277 1 96.62 538 TYR B C 1
ATOM 9394 O O . TYR B 1 538 ? 7.387 13.555 -4.395 1 96.62 538 TYR B O 1
ATOM 9402 N N . PRO B 1 539 ? 7.902 14.727 -6.215 1 94.38 539 PRO B N 1
ATOM 9403 C CA . PRO B 1 539 ? 6.609 15.414 -6.25 1 94.38 539 PRO B CA 1
ATOM 9404 C C . PRO B 1 539 ? 5.578 14.688 -7.113 1 94.38 539 PRO B C 1
ATOM 9406 O O . PRO B 1 539 ? 4.609 15.297 -7.57 1 94.38 539 PRO B O 1
ATOM 9409 N N . ALA B 1 540 ? 5.809 13.398 -7.504 1 91.62 540 ALA B N 1
ATOM 9410 C CA . ALA B 1 540 ? 4.957 12.562 -8.344 1 91.62 540 ALA B CA 1
ATOM 9411 C C . ALA B 1 540 ? 5.301 12.734 -9.82 1 91.62 540 ALA B C 1
ATOM 9413 O O . ALA B 1 540 ? 4.543 12.312 -10.695 1 91.62 540 ALA B O 1
ATOM 9414 N N . GLU B 1 541 ? 6.352 13.422 -10.094 1 93.56 541 GLU B N 1
ATOM 9415 C CA . GLU B 1 541 ? 6.859 13.578 -11.453 1 93.56 541 GLU B CA 1
ATOM 9416 C C . GLU B 1 541 ? 8.383 13.5 -11.484 1 93.56 541 GLU B C 1
ATOM 9418 O O . GLU B 1 541 ? 9.047 13.891 -10.523 1 93.56 541 GLU B O 1
ATOM 9423 N N . GLY B 1 542 ? 8.781 13.008 -12.578 1 95.62 542 GLY B N 1
ATOM 9424 C CA . GLY B 1 542 ? 10.219 12.883 -12.742 1 95.62 542 GLY B CA 1
ATOM 9425 C C . GLY B 1 542 ? 10.727 11.477 -12.508 1 95.62 542 GLY B C 1
ATOM 9426 O O . GLY B 1 542 ? 10 10.633 -11.969 1 95.62 542 GLY B O 1
ATOM 9427 N N . GLU B 1 543 ? 12.055 11.297 -12.961 1 97 543 GLU B N 1
ATOM 9428 C CA . GLU B 1 543 ? 12.711 9.992 -12.867 1 97 543 GLU B CA 1
ATOM 9429 C C . GLU B 1 543 ? 14.055 10.102 -12.156 1 97 543 GLU B C 1
ATOM 9431 O O . GLU B 1 543 ? 14.719 11.141 -12.227 1 97 543 GLU B O 1
ATOM 9436 N N . ARG B 1 544 ? 14.398 9.164 -11.375 1 98.12 544 ARG B N 1
ATOM 9437 C CA . ARG B 1 544 ? 15.734 8.945 -10.836 1 98.12 544 ARG B CA 1
ATOM 9438 C C . ARG B 1 544 ? 16.312 7.633 -11.344 1 98.12 544 ARG B C 1
ATOM 9440 O O . ARG B 1 544 ? 16.016 6.566 -10.812 1 98.12 544 ARG B O 1
ATOM 9447 N N . ARG B 1 545 ? 17.25 7.719 -12.297 1 98.38 545 ARG B N 1
ATOM 9448 C CA . ARG B 1 545 ? 17.703 6.559 -13.07 1 98.38 545 ARG B CA 1
ATOM 9449 C C . ARG B 1 545 ? 18.938 5.93 -12.445 1 98.38 545 ARG B C 1
ATOM 9451 O O . ARG B 1 545 ? 19.859 6.633 -12.039 1 98.38 545 ARG B O 1
ATOM 9458 N N . TYR B 1 546 ? 18.906 4.633 -12.227 1 98.69 546 TYR B N 1
ATOM 9459 C CA . TYR B 1 546 ? 20.094 3.805 -12.016 1 98.69 546 TYR B CA 1
ATOM 9460 C C . TYR B 1 546 ? 20.375 2.928 -13.227 1 98.69 546 TYR B C 1
ATOM 9462 O O . TYR B 1 546 ? 19.469 2.266 -13.75 1 98.69 546 TYR B O 1
ATOM 9470 N N . THR B 1 547 ? 21.547 2.98 -13.781 1 98.88 547 THR B N 1
ATOM 9471 C CA . THR B 1 547 ? 21.969 2.166 -14.914 1 98.88 547 THR B CA 1
ATOM 9472 C C . THR B 1 547 ? 23.219 1.353 -14.555 1 98.88 547 THR B C 1
ATOM 9474 O O . THR B 1 547 ? 24.156 1.874 -13.945 1 98.88 547 THR B O 1
ATOM 9477 N N . VAL B 1 548 ? 23.219 0.135 -14.875 1 98.88 548 VAL B N 1
ATOM 9478 C CA . VAL B 1 548 ? 24.359 -0.736 -14.633 1 98.88 548 VAL B CA 1
ATOM 9479 C C . VAL B 1 548 ? 24.641 -1.584 -15.875 1 98.88 548 VAL B C 1
ATOM 9481 O O . VAL B 1 548 ? 23.703 -2.023 -16.547 1 98.88 548 VAL B O 1
ATOM 9484 N N . ALA B 1 549 ? 25.859 -1.794 -16.203 1 98.81 549 ALA B N 1
ATOM 9485 C CA . ALA B 1 549 ? 26.281 -2.607 -17.344 1 98.81 549 ALA B CA 1
ATOM 9486 C C . ALA B 1 549 ? 27.594 -3.309 -17.047 1 98.81 549 ALA B C 1
ATOM 9488 O O . ALA B 1 549 ? 28.375 -2.859 -16.203 1 98.81 549 ALA B O 1
ATOM 9489 N N . TYR B 1 550 ? 27.828 -4.41 -17.609 1 98.75 550 TYR B N 1
ATOM 9490 C CA . TYR B 1 550 ? 29.078 -5.156 -17.594 1 98.75 550 TYR B CA 1
ATOM 9491 C C . TYR B 1 550 ? 29.562 -5.43 -19.016 1 98.75 550 TYR B C 1
ATOM 9493 O O . TYR B 1 550 ? 28.797 -5.891 -19.859 1 98.75 550 TYR B O 1
ATOM 9501 N N . ARG B 1 551 ? 30.875 -5.117 -19.297 1 98.56 551 ARG B N 1
ATOM 9502 C CA . ARG B 1 551 ? 31.484 -5.312 -20.609 1 98.56 551 ARG B CA 1
ATOM 9503 C C . ARG B 1 551 ? 32.75 -6.164 -20.484 1 98.56 551 ARG B C 1
ATOM 9505 O O . ARG B 1 551 ? 33.562 -5.949 -19.594 1 98.56 551 ARG B O 1
ATOM 9512 N N . ARG B 1 552 ? 32.781 -7.109 -21.234 1 98 552 ARG B N 1
ATOM 9513 C CA . ARG B 1 552 ? 33.969 -7.961 -21.312 1 98 552 ARG B CA 1
ATOM 9514 C C . ARG B 1 552 ? 34.125 -8.547 -22.703 1 98 552 ARG B C 1
ATOM 9516 O O . ARG B 1 552 ? 33.219 -9.148 -23.25 1 98 552 ARG B O 1
ATOM 9523 N N . ALA B 1 553 ? 35.344 -8.375 -23.391 1 95.81 553 ALA B N 1
ATOM 9524 C CA . ALA B 1 553 ? 35.719 -8.984 -24.656 1 95.81 553 ALA B CA 1
ATOM 9525 C C . ALA B 1 553 ? 34.688 -8.648 -25.75 1 95.81 553 ALA B C 1
ATOM 9527 O O . ALA B 1 553 ? 34.219 -9.547 -26.453 1 95.81 553 ALA B O 1
ATOM 9528 N N . GLY B 1 554 ? 34.25 -7.469 -25.797 1 94.19 554 GLY B N 1
ATOM 9529 C CA . GLY B 1 554 ? 33.344 -6.996 -26.844 1 94.19 554 GLY B CA 1
ATOM 9530 C C . GLY B 1 554 ? 31.891 -7.305 -26.578 1 94.19 554 GLY B C 1
ATOM 9531 O O . GLY B 1 554 ? 31.016 -6.945 -27.359 1 94.19 554 GLY B O 1
ATOM 9532 N N . GLN B 1 555 ? 31.609 -7.941 -25.469 1 96.69 555 GLN B N 1
ATOM 9533 C CA . GLN B 1 555 ? 30.25 -8.234 -25.078 1 96.69 555 GLN B CA 1
ATOM 9534 C C . GLN B 1 555 ? 29.781 -7.293 -23.969 1 96.69 555 GLN B C 1
ATOM 9536 O O . GLN B 1 555 ? 30.594 -6.77 -23.203 1 96.69 555 GLN B O 1
ATOM 9541 N N . GLU B 1 556 ? 28.453 -7.059 -24 1 98.12 556 GLU B N 1
ATOM 9542 C CA . GLU B 1 556 ? 27.875 -6.16 -23 1 98.12 556 GLU B CA 1
ATOM 9543 C C . GLU B 1 556 ? 26.531 -6.676 -22.516 1 98.12 556 GLU B C 1
ATOM 9545 O O . GLU B 1 556 ? 25.797 -7.316 -23.266 1 98.12 556 GLU B O 1
ATOM 9550 N N . LEU B 1 557 ? 26.297 -6.441 -21.312 1 98.75 557 LEU B N 1
ATOM 9551 C CA . LEU B 1 557 ? 25 -6.695 -20.672 1 98.75 557 LEU B CA 1
ATOM 9552 C C . LEU B 1 557 ? 24.625 -5.535 -19.75 1 98.75 557 LEU B C 1
ATOM 9554 O O . LEU B 1 557 ? 25.438 -5.082 -18.938 1 98.75 557 LEU B O 1
ATOM 9558 N N . GLY B 1 558 ? 23.391 -5.008 -19.953 1 98.88 558 GLY B N 1
ATOM 9559 C CA . GLY B 1 558 ? 23.047 -3.861 -19.125 1 98.88 558 GLY B CA 1
ATOM 9560 C C . GLY B 1 558 ? 21.547 -3.729 -18.891 1 98.88 558 GLY B C 1
ATOM 9561 O O . GLY B 1 558 ? 20.75 -4.359 -19.578 1 98.88 558 GLY B O 1
ATOM 9562 N N . LEU B 1 559 ? 21.125 -2.967 -17.844 1 98.75 559 LEU B N 1
ATOM 9563 C CA . LEU B 1 559 ? 19.75 -2.59 -17.562 1 98.75 559 LEU B CA 1
ATOM 9564 C C . LEU B 1 559 ? 19.688 -1.23 -16.891 1 98.75 559 LEU B C 1
ATOM 9566 O O . LEU B 1 559 ? 20.703 -0.717 -16.406 1 98.75 559 LEU B O 1
ATOM 9570 N N . SER B 1 560 ? 18.547 -0.599 -16.969 1 98.75 560 SER B N 1
ATOM 9571 C CA . SER B 1 560 ? 18.266 0.667 -16.312 1 98.75 560 SER B CA 1
ATOM 9572 C C . SER B 1 560 ? 16.906 0.644 -15.633 1 98.75 560 SER B C 1
ATOM 9574 O O . SER B 1 560 ? 15.961 0.041 -16.156 1 98.75 560 SER B O 1
ATOM 9576 N N . VAL B 1 561 ? 16.812 1.301 -14.484 1 98.62 561 VAL B N 1
ATOM 9577 C CA . VAL B 1 561 ? 15.578 1.296 -13.719 1 98.62 561 VAL B CA 1
ATOM 9578 C C . VAL B 1 561 ? 15.336 2.678 -13.117 1 98.62 561 VAL B C 1
ATOM 9580 O O . VAL B 1 561 ? 16.281 3.363 -12.719 1 98.62 561 VAL B O 1
ATOM 9583 N N . ASP B 1 562 ? 14.078 3.137 -13.125 1 98.5 562 ASP B N 1
ATOM 9584 C CA . ASP B 1 562 ? 13.656 4.34 -12.406 1 98.5 562 ASP B CA 1
ATOM 9585 C C . ASP B 1 562 ? 13.391 4.043 -10.938 1 98.5 562 ASP B C 1
ATOM 9587 O O . ASP B 1 562 ? 12.492 3.258 -10.609 1 98.5 562 ASP B O 1
ATOM 9591 N N . LEU B 1 563 ? 14.062 4.707 -10.094 1 97.94 563 LEU B N 1
ATOM 9592 C CA . LEU B 1 563 ? 14 4.379 -8.672 1 97.94 563 LEU B CA 1
ATOM 9593 C C . LEU B 1 563 ? 12.773 5.004 -8.016 1 97.94 563 LEU B C 1
ATOM 9595 O O . LEU B 1 563 ? 12.398 4.629 -6.902 1 97.94 563 LEU B O 1
ATOM 9599 N N . MET B 1 564 ? 12.094 6 -8.641 1 97.38 564 MET B N 1
ATOM 9600 C CA . MET B 1 564 ? 10.922 6.633 -8.055 1 97.38 564 MET B CA 1
ATOM 9601 C C . MET B 1 564 ? 9.703 5.723 -8.164 1 97.38 564 MET B C 1
ATOM 9603 O O . MET B 1 564 ? 9.008 5.48 -7.176 1 97.38 564 MET B O 1
ATOM 9607 N N . GLN B 1 565 ? 9.492 5.145 -9.32 1 95.69 565 GLN B N 1
ATOM 9608 C CA . GLN B 1 565 ? 8.328 4.293 -9.562 1 95.69 565 GLN B CA 1
ATOM 9609 C C . GLN B 1 565 ? 8.734 2.826 -9.68 1 95.69 565 GLN B C 1
ATOM 9611 O O . GLN B 1 565 ? 7.887 1.952 -9.859 1 95.69 565 GLN B O 1
ATOM 9616 N N . TRP B 1 566 ? 10.023 2.521 -9.594 1 96.62 566 TRP B N 1
ATOM 9617 C CA . TRP B 1 566 ? 10.586 1.197 -9.836 1 96.62 566 TRP B CA 1
ATOM 9618 C C . TRP B 1 566 ? 10.125 0.649 -11.188 1 96.62 566 TRP B C 1
ATOM 9620 O O . TRP B 1 566 ? 9.57 -0.452 -11.258 1 96.62 566 TRP B O 1
ATOM 9630 N N . ARG B 1 567 ? 10.367 1.379 -12.195 1 96.69 567 ARG B N 1
ATOM 9631 C CA . ARG B 1 567 ? 10.031 1.003 -13.562 1 96.69 567 ARG B CA 1
ATOM 9632 C C . ARG B 1 567 ? 11.281 0.596 -14.344 1 96.69 567 ARG B C 1
ATOM 9634 O O . ARG B 1 567 ? 12.258 1.345 -14.391 1 96.69 567 ARG B O 1
ATOM 9641 N N . LEU B 1 568 ? 11.211 -0.593 -14.812 1 98 568 LEU B N 1
ATOM 9642 C CA . LEU B 1 568 ? 12.281 -1.018 -15.711 1 98 568 LEU B CA 1
ATOM 9643 C C . LEU B 1 568 ? 12.312 -0.144 -16.953 1 98 568 LEU B C 1
ATOM 9645 O O . LEU B 1 568 ? 11.344 -0.096 -17.719 1 98 568 LEU B O 1
ATOM 9649 N N . LEU B 1 569 ? 13.398 0.542 -17.172 1 97.94 569 LEU B N 1
ATOM 9650 C CA . LEU B 1 569 ? 13.508 1.478 -18.297 1 97.94 569 LEU B CA 1
ATOM 9651 C C . LEU B 1 569 ? 14.047 0.778 -19.531 1 97.94 569 LEU B C 1
ATOM 9653 O O . LEU B 1 569 ? 13.742 1.178 -20.656 1 97.94 569 LEU B O 1
ATOM 9657 N N . GLY B 1 570 ? 14.953 -0.237 -19.281 1 97.81 570 GLY B N 1
ATOM 9658 C CA . GLY B 1 570 ? 15.477 -0.977 -20.422 1 97.81 570 GLY B CA 1
ATOM 9659 C C . GLY B 1 570 ? 16.453 -2.066 -20.031 1 97.81 570 GLY B C 1
ATOM 9660 O O . GLY B 1 570 ? 17.016 -2.037 -18.922 1 97.81 570 GLY B O 1
ATOM 9661 N N . ARG B 1 571 ? 16.578 -3.02 -20.859 1 98.69 571 ARG B N 1
ATOM 9662 C CA . ARG B 1 571 ? 17.594 -4.078 -20.844 1 98.69 571 ARG B CA 1
ATOM 9663 C C . ARG B 1 571 ? 18.266 -4.207 -22.219 1 98.69 571 ARG B C 1
ATOM 9665 O O . ARG B 1 571 ? 17.625 -4.02 -23.25 1 98.69 571 ARG B O 1
ATOM 9672 N N . TRP B 1 572 ? 19.578 -4.535 -22.203 1 98.69 572 TRP B N 1
ATOM 9673 C CA . TRP B 1 572 ? 20.219 -4.617 -23.516 1 98.69 572 TRP B CA 1
ATOM 9674 C C . TRP B 1 572 ? 21.438 -5.527 -23.469 1 98.69 572 TRP B C 1
ATOM 9676 O O . TRP B 1 572 ? 21.922 -5.871 -22.375 1 98.69 572 TRP B O 1
ATOM 9686 N N . THR B 1 573 ? 21.875 -5.957 -24.578 1 98.31 573 THR B N 1
ATOM 9687 C CA . THR B 1 573 ? 23.156 -6.578 -24.844 1 98.31 573 THR B CA 1
ATOM 9688 C C . THR B 1 573 ? 23.922 -5.797 -25.922 1 98.31 573 THR B C 1
ATOM 9690 O O . THR B 1 573 ? 23.5 -4.719 -26.328 1 98.31 573 THR B O 1
ATOM 9693 N N . GLU B 1 574 ? 25.078 -6.379 -26.219 1 97.12 574 GLU B N 1
ATOM 9694 C CA . GLU B 1 574 ? 25.844 -5.746 -27.281 1 97.12 574 GLU B CA 1
ATOM 9695 C C . GLU B 1 574 ? 25.047 -5.723 -28.594 1 97.12 574 GLU B C 1
ATOM 9697 O O . GLU B 1 574 ? 25.312 -4.887 -29.453 1 97.12 574 GLU B O 1
ATOM 9702 N N . ALA B 1 575 ? 24.094 -6.566 -28.672 1 96.06 575 ALA B N 1
ATOM 9703 C CA . ALA B 1 575 ? 23.297 -6.672 -29.891 1 96.06 575 ALA B CA 1
ATOM 9704 C C . ALA B 1 575 ? 22.156 -5.652 -29.891 1 96.06 575 ALA B C 1
ATOM 9706 O O . ALA B 1 575 ? 21.453 -5.488 -30.891 1 96.06 575 ALA B O 1
ATOM 9707 N N . GLY B 1 576 ? 21.953 -4.957 -28.781 1 97.19 576 GLY B N 1
ATOM 9708 C CA . GLY B 1 576 ? 20.922 -3.951 -28.688 1 97.19 576 GLY B CA 1
ATOM 9709 C C . GLY B 1 576 ? 19.906 -4.234 -27.594 1 97.19 576 GLY B C 1
ATOM 9710 O O . GLY B 1 576 ? 20.141 -5.074 -26.719 1 97.19 576 GLY B O 1
ATOM 9711 N N . PRO B 1 577 ? 18.75 -3.467 -27.625 1 97.81 577 PRO B N 1
ATOM 9712 C CA . PRO B 1 577 ? 17.719 -3.637 -26.594 1 97.81 577 PRO B CA 1
ATOM 9713 C C . PRO B 1 577 ? 17.062 -5.02 -26.641 1 97.81 577 PRO B C 1
ATOM 9715 O O . PRO B 1 577 ? 16.875 -5.578 -27.734 1 97.81 577 PRO B O 1
ATOM 9718 N N . LEU B 1 578 ? 16.781 -5.441 -25.469 1 97.44 578 LEU B N 1
ATOM 9719 C CA . LEU B 1 578 ? 16.047 -6.703 -25.375 1 97.44 578 LEU B CA 1
ATOM 9720 C C . LEU B 1 578 ? 14.539 -6.461 -25.375 1 97.44 578 LEU B C 1
ATOM 9722 O O . LEU B 1 578 ? 14.062 -5.52 -24.734 1 97.44 578 LEU B O 1
ATOM 9726 N N . GLY B 1 579 ? 13.766 -7.047 -26.109 1 95.62 579 GLY B N 1
ATOM 9727 C CA . GLY B 1 579 ? 12.32 -6.945 -26.156 1 95.62 579 GLY B CA 1
ATOM 9728 C C . GLY B 1 579 ? 11.625 -7.957 -25.266 1 95.62 579 GLY B C 1
ATOM 9729 O O . GLY B 1 579 ? 12.172 -8.367 -24.234 1 95.62 579 GLY B O 1
ATOM 9730 N N . TRP B 1 580 ? 10.422 -8.164 -25.625 1 97.69 580 TRP B N 1
ATOM 9731 C CA . TRP B 1 580 ? 9.57 -9.094 -24.891 1 97.69 580 TRP B CA 1
ATOM 9732 C C . TRP B 1 580 ? 9.078 -10.211 -25.812 1 97.69 580 TRP B C 1
ATOM 9734 O O . TRP B 1 580 ? 7.883 -10.32 -26.078 1 97.69 580 TRP B O 1
ATOM 9744 N N . PRO B 1 581 ? 9.992 -11.078 -26.172 1 97.5 581 PRO B N 1
ATOM 9745 C CA . PRO B 1 581 ? 9.555 -12.156 -27.062 1 97.5 581 PRO B CA 1
ATOM 9746 C C . PRO B 1 581 ? 8.609 -13.141 -26.375 1 97.5 581 PRO B C 1
ATOM 9748 O O . PRO B 1 581 ? 8.781 -13.445 -25.203 1 97.5 581 PRO B O 1
ATOM 9751 N N . MET B 1 582 ? 7.582 -13.625 -27.172 1 97.88 582 MET B N 1
ATOM 9752 C CA . MET B 1 582 ? 6.711 -14.656 -26.625 1 97.88 582 MET B CA 1
ATOM 9753 C C . MET B 1 582 ? 7.512 -15.891 -26.219 1 97.88 582 MET B C 1
ATOM 9755 O O . MET B 1 582 ? 7.418 -16.359 -25.078 1 97.88 582 MET B O 1
ATOM 9759 N N . LEU B 1 583 ? 8.25 -16.438 -27 1 98.31 583 LEU B N 1
ATOM 9760 C CA . LEU B 1 583 ? 9.211 -17.516 -26.859 1 98.31 583 LEU B CA 1
ATOM 9761 C C . LEU B 1 583 ? 10.352 -17.375 -27.859 1 98.31 583 LEU B C 1
ATOM 9763 O O . LEU B 1 583 ? 10.109 -17.25 -29.062 1 98.31 583 LEU B O 1
ATOM 9767 N N . GLU B 1 584 ? 11.586 -17.359 -27.359 1 97.94 584 GLU B N 1
ATOM 9768 C CA . GLU B 1 584 ? 12.734 -17.203 -28.25 1 97.94 584 GLU B CA 1
ATOM 9769 C C . GLU B 1 584 ? 13.891 -18.094 -27.812 1 97.94 584 GLU B C 1
ATOM 9771 O O . GLU B 1 584 ? 14.312 -18.062 -26.656 1 97.94 584 GLU B O 1
ATOM 9776 N N . GLY B 1 585 ? 14.359 -18.875 -28.641 1 97.12 585 GLY B N 1
ATOM 9777 C CA . GLY B 1 585 ? 15.555 -19.703 -28.547 1 97.12 585 GLY B CA 1
ATOM 9778 C C . GLY B 1 585 ? 16.188 -20 -29.906 1 97.12 585 GLY B C 1
ATOM 9779 O O . GLY B 1 585 ? 15.656 -19.594 -30.938 1 97.12 585 GLY B O 1
ATOM 9780 N N . GLU B 1 586 ? 17.281 -20.688 -29.938 1 95.38 586 GLU B N 1
ATOM 9781 C CA . GLU B 1 586 ? 18.016 -20.969 -31.172 1 95.38 586 GLU B CA 1
ATOM 9782 C C . GLU B 1 586 ? 17.234 -21.938 -32.062 1 95.38 586 GLU B C 1
ATOM 9784 O O . GLU B 1 586 ? 17.359 -21.906 -33.281 1 95.38 586 GLU B O 1
ATOM 9789 N N . PHE B 1 587 ? 16.422 -22.766 -31.516 1 97.56 587 PHE B N 1
ATOM 9790 C CA . PHE B 1 587 ? 15.734 -23.812 -32.25 1 97.56 587 PHE B CA 1
ATOM 9791 C C . PHE B 1 587 ? 14.234 -23.766 -32 1 97.56 587 PHE B C 1
ATOM 9793 O O . PHE B 1 587 ? 13.492 -24.656 -32.438 1 97.56 587 PHE B O 1
ATOM 9800 N N . VAL B 1 588 ? 13.766 -22.875 -31.297 1 98.12 588 VAL B N 1
ATOM 9801 C CA . VAL B 1 588 ? 12.359 -22.75 -30.938 1 98.12 588 VAL B CA 1
ATOM 9802 C C . VAL B 1 588 ? 11.945 -21.281 -30.922 1 98.12 588 VAL B C 1
ATOM 9804 O O . VAL B 1 588 ? 12.719 -20.422 -30.5 1 98.12 588 VAL B O 1
ATOM 9807 N N . ARG B 1 589 ? 10.758 -20.984 -31.359 1 98.12 589 ARG B N 1
ATOM 9808 C CA . ARG B 1 589 ? 10.266 -19.625 -31.406 1 98.12 589 ARG B CA 1
ATOM 9809 C C . ARG B 1 589 ? 8.742 -19.578 -31.453 1 98.12 589 ARG B C 1
ATOM 9811 O O . ARG B 1 589 ? 8.109 -20.484 -32 1 98.12 589 ARG B O 1
ATOM 9818 N N . GLN B 1 590 ? 8.156 -18.672 -30.812 1 97.88 590 GLN B N 1
ATOM 9819 C CA . GLN B 1 590 ? 6.73 -18.375 -30.922 1 97.88 590 GLN B CA 1
ATOM 9820 C C . GLN B 1 590 ? 6.504 -16.953 -31.391 1 97.88 590 GLN B C 1
ATOM 9822 O O . GLN B 1 590 ? 7.215 -16.031 -30.969 1 97.88 590 GLN B O 1
ATOM 9827 N N . ALA B 1 591 ? 5.594 -16.734 -32.25 1 95.69 591 ALA B N 1
ATOM 9828 C CA . ALA B 1 591 ? 5.215 -15.414 -32.781 1 95.69 591 ALA B CA 1
ATOM 9829 C C . ALA B 1 591 ? 3.717 -15.18 -32.594 1 95.69 591 ALA B C 1
ATOM 9831 O O . ALA B 1 591 ? 2.932 -16.125 -32.562 1 95.69 591 ALA B O 1
ATOM 9832 N N . ALA B 1 592 ? 3.311 -13.961 -32.531 1 93.25 592 ALA B N 1
ATOM 9833 C CA . ALA B 1 592 ? 1.925 -13.578 -32.281 1 93.25 592 ALA B CA 1
ATOM 9834 C C . ALA B 1 592 ? 1.048 -13.852 -33.5 1 93.25 592 ALA B C 1
ATOM 9836 O O . ALA B 1 592 ? -0.096 -14.289 -33.344 1 93.25 592 ALA B O 1
ATOM 9837 N N . GLU B 1 593 ? 1.479 -13.438 -34.688 1 87.69 593 GLU B N 1
ATOM 9838 C CA . GLU B 1 593 ? 0.563 -13.641 -35.781 1 87.69 593 GLU B CA 1
ATOM 9839 C C . GLU B 1 593 ? 1.323 -13.953 -37.094 1 87.69 593 GLU B C 1
ATOM 9841 O O . GLU B 1 593 ? 2.449 -13.484 -37.281 1 87.69 593 GLU B O 1
ATOM 9846 N N . GLY B 1 594 ? 0.826 -14.859 -37.781 1 84.31 594 GLY B N 1
ATOM 9847 C CA . GLY B 1 594 ? 0.996 -14.977 -39.219 1 84.31 594 GLY B CA 1
ATOM 9848 C C . GLY B 1 594 ? 2.158 -15.875 -39.594 1 84.31 594 GLY B C 1
ATOM 9849 O O . GLY B 1 594 ? 2.09 -16.594 -40.594 1 84.31 594 GLY B O 1
ATOM 9850 N N . THR B 1 595 ? 3.322 -15.68 -38.938 1 94.62 595 THR B N 1
ATOM 9851 C CA . THR B 1 595 ? 4.457 -16.469 -39.375 1 94.62 595 THR B CA 1
ATOM 9852 C C . THR B 1 595 ? 5.527 -16.562 -38.312 1 94.62 595 THR B C 1
ATOM 9854 O O . THR B 1 595 ? 5.746 -15.594 -37.562 1 94.62 595 THR B O 1
ATOM 9857 N N . VAL B 1 596 ? 6.121 -17.75 -38.156 1 96.81 596 VAL B N 1
ATOM 9858 C CA . VAL B 1 596 ? 7.258 -17.938 -37.281 1 96.81 596 VAL B CA 1
ATOM 9859 C C . VAL B 1 596 ? 8.344 -18.734 -37.969 1 96.81 596 VAL B C 1
ATOM 9861 O O . VAL B 1 596 ? 8.055 -19.688 -38.719 1 96.81 596 VAL B O 1
ATOM 9864 N N . GLU B 1 597 ? 9.562 -18.234 -37.938 1 96.81 597 GLU B N 1
ATOM 9865 C CA . GLU B 1 597 ? 10.727 -18.875 -38.531 1 96.81 597 GLU B CA 1
ATOM 9866 C C . GLU B 1 597 ? 11.82 -19.125 -37.5 1 96.81 597 GLU B C 1
ATOM 9868 O O . GLU B 1 597 ? 12.094 -18.281 -36.656 1 96.81 597 GLU B O 1
ATOM 9873 N N . VAL B 1 598 ? 12.398 -20.344 -37.594 1 97.06 598 VAL B N 1
ATOM 9874 C CA . VAL B 1 598 ? 13.508 -20.641 -36.688 1 97.06 598 VAL B CA 1
ATOM 9875 C C . VAL B 1 598 ? 14.336 -21.797 -37.25 1 97.06 598 VAL B C 1
ATOM 9877 O O . VAL B 1 598 ? 13.781 -22.766 -37.781 1 97.06 598 VAL B O 1
ATOM 9880 N N . ALA B 1 599 ? 15.664 -21.672 -37.219 1 95.5 599 ALA B N 1
ATOM 9881 C CA . ALA B 1 599 ? 16.641 -22.703 -37.562 1 95.5 599 ALA B CA 1
ATOM 9882 C C . ALA B 1 599 ? 16.312 -23.312 -38.938 1 95.5 599 ALA B C 1
ATOM 9884 O O . ALA B 1 599 ? 16.25 -24.531 -39.062 1 95.5 599 ALA B O 1
ATOM 9885 N N . GLY B 1 600 ? 15.844 -22.562 -39.906 1 93.94 600 GLY B N 1
ATOM 9886 C CA . GLY B 1 600 ? 15.727 -22.969 -41.281 1 93.94 600 GLY B CA 1
ATOM 9887 C C . GLY B 1 600 ? 14.328 -23.438 -41.656 1 93.94 600 GLY B C 1
ATOM 9888 O O . GLY B 1 600 ? 14.086 -23.844 -42.781 1 93.94 600 GLY B O 1
ATOM 9889 N N . ALA B 1 601 ? 13.398 -23.453 -40.656 1 96.06 601 ALA B N 1
ATOM 9890 C CA . ALA B 1 601 ? 12.023 -23.859 -40.938 1 96.06 601 ALA B CA 1
ATOM 9891 C C . ALA B 1 601 ? 11.055 -22.703 -40.688 1 96.06 601 ALA B C 1
ATOM 9893 O O . ALA B 1 601 ? 11.398 -21.719 -40.031 1 96.06 601 ALA B O 1
ATOM 9894 N N . ARG B 1 602 ? 9.93 -22.828 -41.344 1 96.56 602 ARG B N 1
ATOM 9895 C CA . ARG B 1 602 ? 8.93 -21.766 -41.25 1 96.56 602 ARG B CA 1
ATOM 9896 C C . ARG B 1 602 ? 7.523 -22.344 -41.125 1 96.56 602 ARG B C 1
ATOM 9898 O O . ARG B 1 602 ? 7.16 -23.281 -41.812 1 96.56 602 ARG B O 1
ATOM 9905 N N . LEU B 1 603 ? 6.785 -21.906 -40.156 1 95.44 603 LEU B N 1
ATOM 9906 C CA . LEU B 1 603 ? 5.367 -22.219 -39.969 1 95.44 603 LEU B CA 1
ATOM 9907 C C . LEU B 1 603 ? 4.512 -20.969 -40.188 1 95.44 603 LEU B C 1
ATOM 9909 O O . LEU B 1 603 ? 4.801 -19.906 -39.656 1 95.44 603 LEU B O 1
ATOM 9913 N N . SER B 1 604 ? 3.482 -21.047 -41 1 95.44 604 SER B N 1
ATOM 9914 C CA . SER B 1 604 ? 2.617 -19.906 -41.312 1 95.44 604 SER B CA 1
ATOM 9915 C C . SER B 1 604 ? 1.146 -20.281 -41.188 1 95.44 604 SER B C 1
ATOM 9917 O O . SER B 1 604 ? 0.782 -21.438 -41.375 1 95.44 604 SER B O 1
ATOM 9919 N N . ALA B 1 605 ? 0.349 -19.422 -40.812 1 93 605 ALA B N 1
ATOM 9920 C CA . ALA B 1 605 ? -1.107 -19.5 -40.75 1 93 605 ALA B CA 1
ATOM 9921 C C . ALA B 1 605 ? -1.758 -18.203 -41.188 1 93 605 ALA B C 1
ATOM 9923 O O . ALA B 1 605 ? -1.065 -17.219 -41.469 1 93 605 ALA B O 1
ATOM 9924 N N . ASP B 1 606 ? -3.146 -18.172 -41.375 1 88.94 606 ASP B N 1
ATOM 9925 C CA . ASP B 1 606 ? -3.871 -16.953 -41.781 1 88.94 606 ASP B CA 1
ATOM 9926 C C . ASP B 1 606 ? -3.844 -15.914 -40.656 1 88.94 606 ASP B C 1
ATOM 9928 O O . ASP B 1 606 ? -3.99 -14.719 -40.906 1 88.94 606 ASP B O 1
ATOM 9932 N N . GLY B 1 607 ? -3.646 -16.438 -39.5 1 84.62 607 GLY B N 1
ATOM 9933 C CA . GLY B 1 607 ? -3.562 -15.57 -38.344 1 84.62 607 GLY B CA 1
ATOM 9934 C C . GLY B 1 607 ? -3.404 -16.328 -37.031 1 84.62 607 GLY B C 1
ATOM 9935 O O . GLY B 1 607 ? -3.395 -17.562 -37.031 1 84.62 607 GLY B O 1
ATOM 9936 N N . GLY B 1 608 ? -3.127 -15.477 -35.938 1 87.44 608 GLY B N 1
ATOM 9937 C CA . GLY B 1 608 ? -3.027 -16.062 -34.625 1 87.44 608 GLY B CA 1
ATOM 9938 C C . GLY B 1 608 ? -1.61 -16.438 -34.25 1 87.44 608 GLY B C 1
ATOM 9939 O O . GLY B 1 608 ? -0.719 -16.469 -35.094 1 87.44 608 GLY B O 1
ATOM 9940 N N . PRO B 1 609 ? -1.465 -16.797 -33 1 93.56 609 PRO B N 1
ATOM 9941 C CA . PRO B 1 609 ? -0.121 -17.141 -32.531 1 93.56 609 PRO B CA 1
ATOM 9942 C C . PRO B 1 609 ? 0.324 -18.531 -32.969 1 93.56 609 PRO B C 1
ATOM 9944 O O . PRO B 1 609 ? -0.489 -19.453 -33.031 1 93.56 609 PRO B O 1
ATOM 9947 N N . LEU B 1 610 ? 1.618 -18.641 -33.312 1 94.94 610 LEU B N 1
ATOM 9948 C CA . LEU B 1 610 ? 2.244 -19.891 -33.75 1 94.94 610 LEU B CA 1
ATOM 9949 C C . LEU B 1 610 ? 3.547 -20.125 -33 1 94.94 610 LEU B C 1
ATOM 9951 O O . LEU B 1 610 ? 4.25 -19.188 -32.625 1 94.94 610 LEU B O 1
ATOM 9955 N N . TRP B 1 611 ? 3.805 -21.328 -32.719 1 96.81 611 TRP B N 1
ATOM 9956 C CA . TRP B 1 611 ? 5.137 -21.672 -32.25 1 96.81 611 TRP B CA 1
ATOM 9957 C C . TRP B 1 611 ? 5.734 -22.812 -33.062 1 96.81 611 TRP B C 1
ATOM 9959 O O . TRP B 1 611 ? 5.004 -23.609 -33.656 1 96.81 611 TRP B O 1
ATOM 9969 N N . LEU B 1 612 ? 7.039 -22.797 -33.156 1 97 612 LEU B N 1
ATOM 9970 C CA . LEU B 1 612 ? 7.758 -23.75 -34 1 97 612 LEU B CA 1
ATOM 9971 C C . LEU B 1 612 ? 9.031 -24.234 -33.312 1 97 612 LEU B C 1
ATOM 9973 O O . LEU B 1 612 ? 9.781 -23.422 -32.75 1 97 612 LEU B O 1
ATOM 9977 N N . VAL B 1 613 ? 9.172 -25.531 -33.219 1 97.38 613 VAL B N 1
ATOM 9978 C CA . VAL B 1 613 ? 10.422 -26.188 -32.812 1 97.38 613 VAL B CA 1
ATOM 9979 C C . VAL B 1 613 ? 11.102 -26.797 -34.031 1 97.38 613 VAL B C 1
ATOM 9981 O O . VAL B 1 613 ? 10.492 -27.578 -34.781 1 97.38 613 VAL B O 1
ATOM 9984 N N . SER B 1 614 ? 12.32 -26.438 -34.25 1 95.62 614 SER B N 1
ATOM 9985 C CA . SER B 1 614 ? 13.078 -26.922 -35.406 1 95.62 614 SER B CA 1
ATOM 9986 C C . SER B 1 614 ? 14.367 -27.609 -34.969 1 95.62 614 SER B C 1
ATOM 9988 O O . SER B 1 614 ? 15.289 -26.969 -34.469 1 95.62 614 SER B O 1
ATOM 9990 N N . LEU B 1 615 ? 14.422 -28.906 -35.188 1 93.38 615 LEU B N 1
ATOM 9991 C CA . LEU B 1 615 ? 15.594 -29.734 -34.875 1 93.38 615 LEU B CA 1
ATOM 9992 C C . LEU B 1 615 ? 16.109 -30.422 -36.156 1 93.38 615 LEU B C 1
ATOM 9994 O O . LEU B 1 615 ? 15.945 -31.625 -36.312 1 93.38 615 LEU B O 1
ATOM 9998 N N . PRO B 1 616 ? 16.859 -29.75 -36.906 1 89.19 616 PRO B N 1
ATOM 9999 C CA . PRO B 1 616 ? 17.281 -30.281 -38.219 1 89.19 616 PRO B CA 1
ATOM 10000 C C . PRO B 1 616 ? 18.172 -31.5 -38.094 1 89.19 616 PRO B C 1
ATOM 10002 O O . PRO B 1 616 ? 18.109 -32.406 -38.938 1 89.19 616 PRO B O 1
ATOM 10005 N N . GLU B 1 617 ? 19.016 -31.531 -37.094 1 88.25 617 GLU B N 1
ATOM 10006 C CA . GLU B 1 617 ? 19.938 -32.656 -36.938 1 88.25 617 GLU B CA 1
ATOM 10007 C C . GLU B 1 617 ? 19.172 -33.969 -36.75 1 88.25 617 GLU B C 1
ATOM 10009 O O . GLU B 1 617 ? 19.625 -35.031 -37.188 1 88.25 617 GLU B O 1
ATOM 10014 N N . SER B 1 618 ? 18.047 -33.906 -36.188 1 88.44 618 SER B N 1
ATOM 10015 C CA . SER B 1 618 ? 17.234 -35.094 -35.969 1 88.44 618 SER B CA 1
ATOM 10016 C C . SER B 1 618 ? 16.062 -35.156 -36.938 1 88.44 618 SER B C 1
ATOM 10018 O O . SER B 1 618 ? 15.195 -36 -36.812 1 88.44 618 SER B O 1
ATOM 10020 N N . ARG B 1 619 ? 16 -34.188 -37.812 1 88.44 61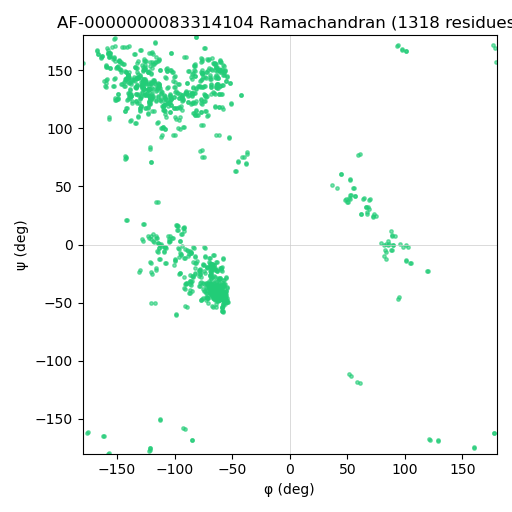9 ARG B N 1
ATOM 10021 C CA . ARG B 1 619 ? 14.969 -34.094 -38.812 1 88.44 619 ARG B CA 1
ATOM 10022 C C . ARG B 1 619 ? 13.578 -34.094 -38.188 1 88.44 619 ARG B C 1
ATOM 10024 O O . ARG B 1 619 ? 12.703 -34.875 -38.594 1 88.44 619 ARG B O 1
ATOM 10031 N N . ARG B 1 620 ? 13.43 -33.312 -37.25 1 91.38 620 ARG B N 1
ATOM 10032 C CA . ARG B 1 620 ? 12.164 -33.188 -36.562 1 91.38 620 ARG B CA 1
ATOM 10033 C C . ARG B 1 620 ? 11.711 -31.734 -36.469 1 91.38 620 ARG B C 1
ATOM 10035 O O . ARG B 1 620 ? 12.492 -30.859 -36.094 1 91.38 620 ARG B O 1
ATOM 10042 N N . TRP B 1 621 ? 10.445 -31.5 -36.844 1 94.19 621 TRP B N 1
ATOM 10043 C CA . TRP B 1 621 ? 9.812 -30.188 -36.781 1 94.19 621 TRP B CA 1
ATOM 10044 C C . TRP B 1 621 ? 8.422 -30.297 -36.156 1 94.19 621 TRP B C 1
ATOM 10046 O O . TRP B 1 621 ? 7.609 -31.125 -36.594 1 94.19 621 TRP B O 1
ATOM 10056 N N . ILE B 1 622 ? 8.219 -29.578 -35.125 1 94.25 622 ILE B N 1
ATOM 10057 C CA . ILE B 1 622 ? 6.922 -29.547 -34.438 1 94.25 622 ILE B CA 1
ATOM 10058 C C . ILE B 1 622 ? 6.375 -28.125 -34.438 1 94.25 622 ILE B C 1
ATOM 10060 O O . ILE B 1 622 ? 7.07 -27.188 -34.031 1 94.25 622 ILE B O 1
ATOM 10064 N N . GLY B 1 623 ? 5.207 -27.891 -34.906 1 93.25 623 GLY B N 1
ATOM 10065 C CA . GLY B 1 623 ? 4.566 -26.578 -34.938 1 93.25 623 GLY B CA 1
ATOM 10066 C C . GLY B 1 623 ? 3.195 -26.578 -34.281 1 93.25 623 GLY B C 1
ATOM 10067 O O . GLY B 1 623 ? 2.443 -27.547 -34.406 1 93.25 623 GLY B O 1
ATOM 10068 N N . GLY B 1 624 ? 2.936 -25.531 -33.594 1 93 624 GLY B N 1
ATOM 10069 C CA . GLY B 1 624 ? 1.638 -25.391 -32.938 1 93 624 GLY B CA 1
ATOM 10070 C C . GLY B 1 624 ? 0.924 -24.109 -33.312 1 93 624 GLY B C 1
ATOM 10071 O O . GLY B 1 624 ? 1.563 -23.078 -33.5 1 93 624 GLY B O 1
ATOM 10072 N N . TYR B 1 625 ? -0.39 -24.203 -33.531 1 92.81 625 TYR B N 1
ATOM 10073 C CA . TYR B 1 625 ? -1.307 -23.094 -33.75 1 92.81 625 TYR B CA 1
ATOM 10074 C C . TYR B 1 625 ? -2.209 -22.875 -32.562 1 92.81 625 TYR B C 1
ATOM 10076 O O . TYR B 1 625 ? -2.895 -23.797 -32.094 1 92.81 625 TYR B O 1
ATOM 10084 N N . LEU B 1 626 ? -2.291 -21.594 -32 1 91.5 626 LEU B N 1
ATOM 10085 C CA . LEU B 1 626 ? -3.021 -21.312 -30.781 1 91.5 626 LEU B CA 1
ATOM 10086 C C . LEU B 1 626 ? -4.188 -20.359 -31.047 1 91.5 626 LEU B C 1
ATOM 10088 O O . LEU B 1 626 ? -4.816 -19.875 -30.109 1 91.5 626 LEU B O 1
ATOM 10092 N N . GLY B 1 627 ? -4.445 -20.062 -32.312 1 87.94 627 GLY B N 1
ATOM 10093 C CA . GLY B 1 627 ? -5.629 -19.281 -32.625 1 87.94 627 GLY B CA 1
ATOM 10094 C C . GLY B 1 627 ? -6.926 -20.016 -32.344 1 87.94 627 GLY B C 1
ATOM 10095 O O . GLY B 1 627 ? -6.949 -21.25 -32.344 1 87.94 627 GLY B O 1
ATOM 10096 N N . LEU B 1 628 ? -8.008 -19.281 -32.219 1 85.38 628 LEU B N 1
ATOM 10097 C CA . LEU B 1 628 ? -9.266 -19.875 -31.781 1 85.38 628 LEU B CA 1
ATOM 10098 C C . LEU B 1 628 ? -10.141 -20.234 -32.969 1 85.38 628 LEU B C 1
ATOM 10100 O O . LEU B 1 628 ? -11.125 -20.953 -32.844 1 85.38 628 LEU B O 1
ATOM 10104 N N . GLY B 1 629 ? -9.781 -19.781 -34.188 1 85.12 629 GLY B N 1
ATOM 10105 C CA . GLY B 1 629 ? -10.594 -20.047 -35.344 1 85.12 629 GLY B CA 1
ATOM 10106 C C . GLY B 1 629 ? -9.883 -20.906 -36.406 1 85.12 629 GLY B C 1
ATOM 10107 O O . GLY B 1 629 ? -8.727 -21.297 -36.188 1 85.12 629 GLY B O 1
ATOM 10108 N N . PRO B 1 630 ? -10.586 -21.297 -37.438 1 90.06 630 PRO B N 1
ATOM 10109 C CA . PRO B 1 630 ? -9.992 -22.125 -38.469 1 90.06 630 PRO B CA 1
ATOM 10110 C C . PRO B 1 630 ? -8.875 -21.406 -39.219 1 90.06 630 PRO B C 1
ATOM 10112 O O . PRO B 1 630 ? -8.859 -20.172 -39.312 1 90.06 630 PRO B O 1
ATOM 10115 N N . THR B 1 631 ? -7.961 -22.188 -39.656 1 91.38 631 THR B N 1
ATOM 10116 C CA . THR B 1 631 ? -6.863 -21.656 -40.438 1 91.38 631 THR B CA 1
ATOM 10117 C C . THR B 1 631 ? -6.227 -22.75 -41.281 1 91.38 631 THR B C 1
ATOM 10119 O O . THR B 1 631 ? -6.605 -23.922 -41.188 1 91.38 631 THR B O 1
ATOM 10122 N N . SER B 1 632 ? -5.402 -22.328 -42.219 1 91.25 632 SER B N 1
ATOM 10123 C CA . SER B 1 632 ? -4.523 -23.25 -42.938 1 91.25 632 SER B CA 1
ATOM 10124 C C . SER B 1 632 ? -3.088 -23.156 -42.438 1 91.25 632 SER B C 1
ATOM 10126 O O . SER B 1 632 ? -2.469 -22.078 -42.5 1 91.25 632 SER B O 1
ATOM 10128 N N . LEU B 1 633 ? -2.584 -24.297 -41.938 1 91.12 633 LEU B N 1
ATOM 10129 C CA . LEU B 1 633 ? -1.21 -24.359 -41.438 1 91.12 633 LEU B CA 1
ATOM 10130 C C . LEU B 1 633 ? -0.264 -24.844 -42.531 1 91.12 633 LEU B C 1
ATOM 10132 O O . LEU B 1 633 ? -0.498 -25.891 -43.125 1 91.12 633 LEU B O 1
ATOM 10136 N N . HIS B 1 634 ? 0.713 -24 -42.75 1 92.44 634 HIS B N 1
ATOM 10137 C CA . HIS B 1 634 ? 1.732 -24.359 -43.719 1 92.44 634 HIS B CA 1
ATOM 10138 C C . HIS B 1 634 ? 3.109 -24.453 -43.062 1 92.44 634 HIS B C 1
ATOM 10140 O O . HIS B 1 634 ? 3.643 -23.453 -42.594 1 92.44 634 HIS B O 1
ATOM 10146 N N . LEU B 1 635 ? 3.705 -25.672 -43.031 1 93.38 635 LEU B N 1
ATOM 10147 C CA . LEU B 1 635 ? 5.035 -25.891 -42.469 1 93.38 635 LEU B CA 1
ATOM 10148 C C . LEU B 1 635 ? 6.039 -26.188 -43.594 1 93.38 635 LEU B C 1
ATOM 10150 O O . LEU B 1 635 ? 5.867 -27.156 -44.344 1 93.38 635 LEU B O 1
ATOM 10154 N N . ALA B 1 636 ? 6.98 -25.281 -43.719 1 93.94 636 ALA B N 1
ATOM 10155 C CA . ALA B 1 636 ? 8.094 -25.469 -44.656 1 93.94 636 ALA B CA 1
ATOM 10156 C C . ALA B 1 636 ? 9.375 -25.828 -43.906 1 93.94 636 ALA B C 1
ATOM 10158 O O . ALA B 1 636 ? 9.797 -25.109 -43 1 93.94 636 ALA B O 1
ATOM 10159 N N . THR B 1 637 ? 9.961 -26.984 -44.219 1 92.56 637 THR B N 1
ATOM 10160 C CA . THR B 1 637 ? 11.219 -27.453 -43.656 1 92.56 637 THR B CA 1
ATOM 10161 C C . THR B 1 637 ? 12.281 -27.641 -44.719 1 92.56 637 THR B C 1
ATOM 10163 O O . THR B 1 637 ? 11.977 -27.594 -45.906 1 92.56 637 THR B O 1
ATOM 10166 N N . PRO B 1 638 ? 13.539 -27.75 -44.344 1 89.94 638 PRO B N 1
ATOM 10167 C CA . PRO B 1 638 ? 14.578 -28.031 -45.344 1 89.94 638 PRO B CA 1
ATOM 10168 C C . PRO B 1 638 ? 14.32 -29.328 -46.125 1 89.94 638 PRO B C 1
ATOM 10170 O O . PRO B 1 638 ? 14.906 -29.547 -47.188 1 89.94 638 PRO B O 1
ATOM 10173 N N . GLU B 1 639 ? 13.398 -30.156 -45.719 1 88.62 639 GLU B N 1
ATOM 10174 C CA . GLU B 1 639 ? 13.172 -31.469 -46.312 1 88.62 639 GLU B CA 1
ATOM 10175 C C . GLU B 1 639 ? 11.883 -31.484 -47.125 1 88.62 639 GLU B C 1
ATOM 10177 O O . GLU B 1 639 ? 11.609 -32.438 -47.875 1 88.62 639 GLU B O 1
ATOM 10182 N N . GLY B 1 640 ? 11.07 -30.5 -46.906 1 88.88 640 GLY B N 1
ATOM 10183 C CA . GLY B 1 640 ? 9.797 -30.453 -47.625 1 88.88 640 GLY B CA 1
ATOM 10184 C C . GLY B 1 640 ? 8.773 -29.562 -46.938 1 88.88 640 GLY B C 1
ATOM 10185 O O . GLY B 1 640 ? 9.117 -28.781 -46.031 1 88.88 640 GLY B O 1
ATOM 10186 N N . GLU B 1 641 ? 7.57 -29.625 -47.531 1 90.12 641 GLU B N 1
ATOM 10187 C CA . GLU B 1 641 ? 6.512 -28.766 -47 1 90.12 641 GLU B CA 1
ATOM 10188 C C . GLU B 1 641 ? 5.211 -29.531 -46.812 1 90.12 641 GLU B C 1
ATOM 10190 O O . GLU B 1 641 ? 4.98 -30.547 -47.5 1 90.12 641 GLU B O 1
ATOM 10195 N N . ILE B 1 642 ? 4.414 -29.125 -45.906 1 88.25 642 ILE B N 1
ATOM 10196 C CA . ILE B 1 642 ? 3.1 -29.703 -45.688 1 88.25 642 ILE B CA 1
ATOM 10197 C C . ILE B 1 642 ? 2.098 -28.609 -45.312 1 88.25 642 ILE B C 1
ATOM 10199 O O . ILE B 1 642 ? 2.453 -27.609 -44.688 1 88.25 642 ILE B O 1
ATOM 10203 N N . THR B 1 643 ? 0.854 -28.797 -45.844 1 90.12 643 THR B N 1
ATOM 10204 C CA . THR B 1 643 ? -0.249 -27.906 -45.5 1 90.12 643 THR B CA 1
ATOM 10205 C C . THR B 1 643 ? -1.41 -28.688 -44.875 1 90.12 643 THR B C 1
ATOM 10207 O O . THR B 1 643 ? -1.738 -29.781 -45.344 1 90.12 643 THR B O 1
ATOM 10210 N N . ARG B 1 644 ? -1.94 -28.188 -43.812 1 89.75 644 ARG B N 1
ATOM 10211 C CA . ARG B 1 644 ? -3.074 -28.812 -43.156 1 89.75 644 ARG B CA 1
ATOM 10212 C C . ARG B 1 644 ? -4.109 -27.781 -42.719 1 89.75 644 ARG B C 1
ATOM 10214 O O . ARG B 1 644 ? -3.766 -26.781 -42.094 1 89.75 644 ARG B O 1
ATOM 10221 N N . SER B 1 645 ? -5.336 -28.047 -43.094 1 91.19 645 SER B N 1
ATOM 10222 C CA . SER B 1 645 ? -6.422 -27.203 -42.594 1 91.19 645 SER B CA 1
ATOM 10223 C C . SER B 1 645 ? -6.863 -27.641 -41.219 1 91.19 645 SER B C 1
ATOM 10225 O O . SER B 1 645 ? -7.039 -28.844 -40.969 1 91.19 645 SER B O 1
ATOM 10227 N N . VAL B 1 646 ? -6.938 -26.688 -40.344 1 88.88 646 VAL B N 1
ATOM 10228 C CA . VAL B 1 646 ? -7.371 -26.984 -39 1 88.88 646 VAL B CA 1
ATOM 10229 C C . VAL B 1 646 ? -8.539 -26.078 -38.625 1 88.88 646 VAL B C 1
ATOM 10231 O O . VAL B 1 646 ? -8.656 -24.953 -39.094 1 88.88 646 VAL B O 1
ATOM 10234 N N . ASP B 1 647 ? -9.414 -26.453 -37.75 1 88.44 647 ASP B N 1
ATOM 10235 C CA . ASP B 1 647 ? -10.609 -25.719 -37.344 1 88.44 647 ASP B CA 1
ATOM 10236 C C . ASP B 1 647 ? -10.352 -24.891 -36.094 1 88.44 647 ASP B C 1
ATOM 10238 O O . ASP B 1 647 ? -11.195 -24.094 -35.656 1 88.44 647 ASP B O 1
ATOM 10242 N N . GLY B 1 648 ? -9.227 -25.047 -35.5 1 87.44 648 GLY B N 1
ATOM 10243 C CA . GLY B 1 648 ? -8.828 -24.375 -34.25 1 87.44 648 GLY B CA 1
ATOM 10244 C C . GLY B 1 648 ? -7.402 -24.688 -33.844 1 87.44 648 GLY B C 1
ATOM 10245 O O . GLY B 1 648 ? -6.59 -25.109 -34.688 1 87.44 648 GLY B O 1
ATOM 10246 N N . PRO B 1 649 ? -7.156 -24.406 -32.562 1 89.19 649 PRO B N 1
ATOM 10247 C CA . PRO B 1 649 ? -5.801 -24.703 -32.094 1 89.19 649 PRO B CA 1
ATOM 10248 C C . PRO B 1 649 ? -5.406 -26.156 -32.344 1 89.19 649 PRO B C 1
ATOM 10250 O O . PRO B 1 649 ? -6.234 -27.062 -32.188 1 89.19 649 PRO B O 1
ATOM 10253 N N . ASP B 1 650 ? -4.203 -26.344 -32.719 1 86.56 650 ASP B N 1
ATOM 10254 C CA . ASP B 1 650 ? -3.734 -27.672 -33.094 1 86.56 650 ASP B CA 1
ATOM 10255 C C . ASP B 1 650 ? -2.209 -27.734 -33.125 1 86.56 650 ASP B C 1
ATOM 10257 O O . ASP B 1 650 ? -1.539 -26.703 -33 1 86.56 650 ASP B O 1
ATOM 10261 N N . VAL B 1 651 ? -1.702 -28.953 -33.062 1 87.75 651 VAL B N 1
ATOM 10262 C CA . VAL B 1 651 ? -0.265 -29.188 -33.188 1 87.75 651 VAL B CA 1
ATOM 10263 C C . VAL B 1 651 ? 0.035 -30.062 -34.375 1 87.75 651 VAL B C 1
ATOM 10265 O O . VAL B 1 651 ? -0.66 -31.047 -34.625 1 87.75 651 VAL B O 1
ATOM 10268 N N . LEU B 1 652 ? 0.905 -29.562 -35.156 1 82.88 652 LEU B N 1
ATOM 10269 C CA . LEU B 1 652 ? 1.412 -30.312 -36.312 1 82.88 652 LEU B CA 1
ATOM 10270 C C . LEU B 1 652 ? 2.805 -30.875 -36.031 1 82.88 652 LEU B C 1
ATOM 10272 O O . LEU B 1 652 ? 3.707 -30.125 -35.625 1 82.88 652 LEU B O 1
ATOM 10276 N N . VAL B 1 653 ? 2.924 -32.188 -36.094 1 76.94 653 VAL B N 1
ATOM 10277 C CA . VAL B 1 653 ? 4.223 -32.812 -35.906 1 76.94 653 VAL B CA 1
ATOM 10278 C C . VAL B 1 653 ? 4.73 -33.375 -37.219 1 76.94 653 VAL B C 1
ATOM 10280 O O . VAL B 1 653 ? 4.008 -34.125 -37.906 1 76.94 653 VAL B O 1
ATOM 10283 N N . TRP B 1 654 ? 5.828 -32.938 -37.688 1 73.62 654 TRP B N 1
ATOM 10284 C CA . TRP B 1 654 ? 6.52 -33.469 -38.875 1 73.62 654 TRP B CA 1
ATOM 10285 C C . TRP B 1 654 ? 7.762 -34.25 -38.469 1 73.62 654 TRP B C 1
ATOM 10287 O O . TRP B 1 654 ? 8.656 -33.688 -37.812 1 73.62 654 TRP B O 1
ATOM 10297 N N . GLU B 1 655 ? 7.672 -35.562 -38.656 1 67.62 655 GLU B N 1
ATOM 10298 C CA . GLU B 1 655 ? 8.797 -36.438 -38.375 1 67.62 655 GLU B CA 1
ATOM 10299 C C . GLU B 1 655 ? 9.266 -37.156 -39.625 1 67.62 655 GLU B C 1
ATOM 10301 O O . GLU B 1 655 ? 8.461 -37.75 -40.344 1 67.62 655 GLU B O 1
ATOM 10306 N N . ALA B 1 656 ? 10.594 -37.281 -39.719 1 56.31 656 ALA B N 1
ATOM 10307 C CA . ALA B 1 656 ? 11.281 -38.031 -40.75 1 56.31 656 ALA B CA 1
ATOM 10308 C C . ALA B 1 656 ? 10.586 -37.906 -42.094 1 56.31 656 ALA B C 1
ATOM 10310 O O . ALA B 1 656 ? 10.32 -38.906 -42.781 1 56.31 656 ALA B O 1
ATOM 10311 N N . GLY B 1 657 ? 10.328 -36.719 -42.469 1 51 657 GLY B N 1
ATOM 10312 C CA . GLY B 1 657 ? 9.836 -36.438 -43.812 1 51 657 GLY B CA 1
ATOM 10313 C C . GLY B 1 657 ? 8.336 -36.625 -43.969 1 51 657 GLY B C 1
ATOM 10314 O O . GLY B 1 657 ? 7.77 -36.375 -45.031 1 51 657 GLY B O 1
ATOM 10315 N N . HIS B 1 658 ? 7.652 -37.156 -42.812 1 56.34 658 HIS B N 1
ATOM 10316 C CA . HIS B 1 658 ? 6.215 -37.375 -42.938 1 56.34 658 HIS B CA 1
ATOM 10317 C C . HIS B 1 658 ? 5.469 -36.719 -41.781 1 56.34 658 HIS B C 1
ATOM 10319 O O . HIS B 1 658 ? 6.012 -36.625 -40.656 1 56.34 658 HIS B O 1
ATOM 10325 N N . PRO B 1 659 ? 4.363 -36.031 -42.219 1 54.88 659 PRO B N 1
ATOM 10326 C CA . PRO B 1 659 ? 3.531 -35.531 -41.094 1 54.88 659 PRO B CA 1
ATOM 10327 C C . PRO B 1 659 ? 3.064 -36.656 -40.188 1 54.88 659 PRO B C 1
ATOM 10329 O O . PRO B 1 659 ? 2.738 -37.75 -40.656 1 54.88 659 PRO B O 1
ATOM 10332 N N . SER B 1 660 ? 3.521 -36.594 -38.938 1 54.53 660 SER B N 1
ATOM 10333 C CA . SER B 1 660 ? 2.979 -37.594 -38 1 54.53 660 SER B CA 1
ATOM 10334 C C . SER B 1 660 ? 1.577 -37.219 -37.531 1 54.53 660 SER B C 1
ATOM 10336 O O . SER B 1 660 ? 1.235 -36.031 -37.5 1 54.53 660 SER B O 1
ATOM 10338 N N . ALA B 1 661 ? 0.5 -38.25 -37.469 1 48.03 661 ALA B N 1
ATOM 10339 C CA . ALA B 1 661 ? -0.889 -38.031 -37.062 1 48.03 661 ALA B CA 1
ATOM 10340 C C . ALA B 1 661 ? -0.971 -37.531 -35.625 1 48.03 661 ALA B C 1
ATOM 10342 O O . ALA B 1 661 ? -0.1 -37.844 -34.812 1 48.03 661 ALA B O 1
#